Protein AF-A0A9W6ZW46-F1 (afdb_monomer)

Organism: NCBI:txid1606541

Mean predicted aligned error: 20.16 Å

InterPro domains:
  IPR011990 Tetratricopeptide-like helical domain superfamily [G3DSA:1.25.40.10] (400-609)
  IPR011990 Tetratricopeptide-like helical domain superfamily [SSF48452] (419-508)
  IPR029489 O-GlcNAc transferase, C-terminal [PF13844] (3-142)
  IPR029489 O-GlcNAc transferase, C-terminal [PF13844] (183-362)

Secondary structure (DSSP, 8-state):
-HHHHHHHHHHS-TTT---EEEE-S-----HHHHHHHHSSSEEEESS-SSTTPPP-HHHHHHHHHHT--SEEEES-TTSTT--THHHHHH--TTSEEEEESSSSS----TT--EEEEETTTS-SSSHHHH-SSEEEEESS-S------TTS----GGG-TT-HHHHHHHHHH-S---SS--S-EEEE-S-GGG--HHHHHHHHHHHHHSTT-EEEEEPPPTTTHHHHHHHHHHHHHHTT--GGGEEEEPP--HHHHHHHHTT-SEEE--SSS--SHHHHHHHHTT--EE--TT-SSSS--GGGTHHHHHHHHHT-TT---HHHHHHHHHHHHHSHHHHHHHHHHHHHHHHHHHHSGGG-HHHHHHHHHHHHHHHHT-SS--S-EE-----SS-HHHHHHHHHHHHHHHTT-HHHHHHHHHHHHHH-TT-HHHHHHHHHHHHHTT-HHHHHHHHHHHHHH-TT-HHHHHHHHHHHHHTT-HHHHHHHHHHHHHHS--HHHHHHHHHHTTT-HHHHHHHHHHHHSSTTHHHHHHHS-------HHHHHHHH---HHHHHHHHHHHHHHHTTTT-GGGGGGTGGGSTT---SSTTTHHHHHHHHHGGG-HHHHHHHHHHHHHHHHTS----S----TTGGGS-EEEEE---TT-TTS----TTGGGTT---HHHHHHHHHHHHHHHTT-EEEEEE---GGG-EEETTEEEEEEEEGGG--TTS--SEEEEEESSSGGGGGTTT-TT--S---SEEEEEE-S---TTS--HHHHHHSSEEEESSHHHHHTS-GGGGGGEEE----B-IIIIISTTSTT----EEEEEEE-S-GGGTHHHHHHHHHHHHHHHHHTT--S-EEEE-----HHHHHHIIIIISS-GGGHHHHHHHHHHHHHHSTTEEE--S--HHHHHHHHHHEEEEEE---S--S--HHHHHHHHHT-EEEE---SSSSHHHHHGGG--S-SSPP-SS-HHHHHHHHHHHHHHHHHHHHTT-HHHHHHHHHHHHHHHHHTBHHHHHHHHHHH-

Sequence (1027 aa):
MGHLTRGLITGHSKDSFIVGCVSYGEDDGSFHRKSFETYPDYFIDGLPSTPGASINPILTADLLSSRRPDVIIDLMSHTRGGILQIPNLAKSRDNVLINYLGYPGTSGGSYYDYVMVDKSVVSVEGFTEEFTEKALLLPNGYQSNEYNVDVGVCEGDRDLEGNCRKGRQALFGGEDDGRGQRVALCNFNTFDKMEEVSFGIWMNVLRRIEGSVLFLLRARDPLGTSIESNLHLLARSLGISPARIVFLPRAPHATHLTRLSGCSVMLDTLIYNAHTTMSDFIWAGVPSYSIKGYGRIQGSMASRVAGAFLDNVGDESQTSLKGLEDNVSLSLGTNLGRELGNNRRLKLAMNSMRKEHFDTSQIVRNIEEAYKIVDRFEEHSMHVVVRPGSKGDGLKDLTLGKLIAALETKEVEKAAIIAHRFVTAWPEDSDGWHLYALVEMERGGLERAEQMMTRAVTIDPSVGFYWENFGRVAKELGKAADAFSHLRIALNLSFNPSTAREMLAVVRGNPTDEVNAWSIICDADDIMKQLCEAESNFDFDLDAITEIGGISEEVAKPLSELLQFRAALERDESRVVRLMKLSCLVKLTGDCRLRLGAALDKAKRGDDAYVEFFAGVRDNYASSAPRSDFKIPAEARKRPIVAIYCNEYGQTWWPEWSYSSHERGGLGGSEEAVLFVSRELAKLGYTVIIYNEVMLSEEGVDPENQSVFWTHHKNYDIHDPPDVFVAWRYHLSLALAGVGAPDHPAARPRKTFLWLQDAVPTTSYSASMCNSIDGIFVLSEFHTRILPPRCISKGIVTPNGIDIEKYFAEGSMGDGKNLPHILAYGSAPNRGLERLLEMWPRIYQGLIDQQVYNPTLRVYYGFSKSFVEFGRAGHVVEASKFDGWMENMLHLLHTLPGVEYHGMVDHETLTRGYAEAGFILYPTSYPETGCVTLMKAMSAGALPITSRYQDSTLPELTKTFDLGPQTPLSLDDEVAWKDTYVNSVIDSVAKAFRGDPTIAAKKELMITTSRERFAWRGVARLWAEIF

Radius of gyration: 35.78 Å; Cα contacts (8 Å, |Δi|>4): 1772; chains: 1; bounding box: 93×98×83 Å

Structure (mmCIF, N/CA/C/O backbone):
data_AF-A0A9W6ZW46-F1
#
_entry.id   AF-A0A9W6ZW46-F1
#
loop_
_atom_site.group_PDB
_atom_site.id
_atom_site.type_symbol
_atom_site.label_atom_id
_atom_site.label_alt_id
_atom_site.label_comp_id
_atom_site.label_asym_id
_atom_site.label_entity_id
_atom_site.label_seq_id
_atom_site.pdbx_PDB_ins_code
_atom_site.Cartn_x
_atom_site.Cartn_y
_atom_site.Cartn_z
_atom_site.occupancy
_atom_site.B_iso_or_equiv
_atom_site.auth_seq_id
_atom_site.auth_comp_id
_atom_site.auth_asym_id
_atom_site.auth_atom_id
_atom_site.pdbx_PDB_model_num
ATOM 1 N N . MET A 1 1 ? 20.470 29.792 7.319 1.00 84.94 1 MET A N 1
ATOM 2 C CA . MET A 1 1 ? 21.798 29.486 6.755 1.00 84.94 1 MET A CA 1
ATOM 3 C C . MET A 1 1 ? 22.926 29.795 7.708 1.00 84.94 1 MET A C 1
ATOM 5 O O . MET A 1 1 ? 23.393 28.843 8.307 1.00 84.94 1 MET A O 1
ATOM 9 N N . GLY A 1 2 ? 23.299 31.059 7.950 1.00 86.31 2 GLY A N 1
ATOM 10 C CA . GLY A 1 2 ? 24.510 31.351 8.736 1.00 86.31 2 GLY A CA 1
ATOM 11 C C . GLY A 1 2 ? 24.601 30.693 10.119 1.00 86.31 2 GLY A C 1
ATOM 12 O O . GLY A 1 2 ? 25.689 30.325 10.535 1.00 86.31 2 GLY A O 1
ATOM 13 N N . HIS A 1 3 ? 23.470 30.465 10.790 1.00 84.75 3 HIS A N 1
ATOM 14 C CA . HIS A 1 3 ? 23.432 29.698 12.037 1.00 84.75 3 HIS A CA 1
ATOM 15 C C . HIS A 1 3 ? 23.874 28.225 11.881 1.00 84.75 3 HIS A C 1
ATOM 17 O O . HIS A 1 3 ? 24.681 27.759 12.673 1.00 84.75 3 HIS A O 1
ATOM 23 N N . LEU A 1 4 ? 23.393 27.511 10.857 1.00 88.44 4 LEU A N 1
ATOM 24 C CA . LEU A 1 4 ? 23.710 26.092 10.632 1.00 88.44 4 LEU A CA 1
ATOM 25 C C . LEU A 1 4 ? 25.135 25.878 10.102 1.00 88.44 4 LEU A C 1
ATOM 27 O O . LEU A 1 4 ? 25.750 24.844 10.353 1.00 88.44 4 LEU A O 1
ATOM 31 N N . THR A 1 5 ? 25.651 26.835 9.326 1.00 90.75 5 THR A N 1
ATOM 32 C CA . THR A 1 5 ? 26.902 26.675 8.567 1.00 90.75 5 THR A CA 1
ATOM 33 C C . THR A 1 5 ? 28.096 27.368 9.198 1.00 90.75 5 THR A C 1
ATOM 35 O O . THR A 1 5 ? 29.192 27.282 8.649 1.00 90.75 5 THR A O 1
ATOM 38 N N . ARG A 1 6 ? 27.932 28.058 10.336 1.00 89.88 6 ARG A N 1
ATOM 39 C CA . ARG A 1 6 ? 29.065 28.731 10.973 1.00 89.88 6 ARG A CA 1
ATOM 40 C C . ARG A 1 6 ? 30.145 27.748 11.383 1.00 89.88 6 ARG A C 1
ATOM 42 O O . ARG A 1 6 ? 31.268 27.884 10.908 1.00 89.88 6 ARG A O 1
ATOM 49 N N . GLY A 1 7 ? 29.777 26.739 12.162 1.00 87.94 7 GLY A N 1
ATOM 50 C CA . GLY A 1 7 ? 30.676 25.660 12.544 1.00 87.94 7 GLY A CA 1
ATOM 51 C C . GLY A 1 7 ? 31.348 24.980 11.349 1.00 87.94 7 GLY A C 1
ATOM 52 O O . GLY A 1 7 ? 32.542 24.704 11.413 1.00 87.94 7 GLY A O 1
ATOM 53 N N . LEU A 1 8 ? 30.618 24.808 10.239 1.00 89.44 8 LEU A N 1
ATOM 54 C CA . LEU A 1 8 ? 31.167 24.280 8.989 1.00 89.44 8 LEU A CA 1
ATOM 55 C C . LEU A 1 8 ? 32.287 25.170 8.432 1.00 89.44 8 LEU A C 1
ATOM 57 O O . LEU A 1 8 ? 33.416 24.722 8.267 1.00 89.44 8 LEU A O 1
ATOM 61 N N . ILE A 1 9 ? 31.992 26.453 8.211 1.00 90.50 9 ILE A N 1
ATOM 62 C CA . ILE A 1 9 ? 32.931 27.414 7.614 1.00 90.50 9 ILE A CA 1
ATOM 63 C C . ILE A 1 9 ? 34.153 27.636 8.512 1.00 90.50 9 ILE A C 1
ATOM 65 O O . ILE A 1 9 ? 35.269 27.757 8.017 1.00 90.50 9 ILE A O 1
ATOM 69 N N . THR A 1 10 ? 33.966 27.685 9.833 1.00 89.62 10 THR A N 1
ATOM 70 C CA . THR A 1 10 ? 35.072 27.912 10.775 1.00 89.62 10 THR A CA 1
ATOM 71 C C . THR A 1 10 ? 35.861 26.652 11.113 1.00 89.62 10 THR A C 1
ATOM 73 O O . THR A 1 10 ? 36.959 26.762 11.653 1.00 89.62 10 THR A O 1
ATOM 76 N N . GLY A 1 11 ? 35.286 25.472 10.872 1.00 88.81 11 GLY A N 1
ATOM 77 C CA . GLY A 1 11 ? 35.856 24.190 11.277 1.00 88.81 11 GLY A CA 1
ATOM 78 C C . GLY A 1 11 ? 36.809 23.579 10.258 1.00 88.81 11 GLY A C 1
ATOM 79 O O . GLY A 1 11 ? 37.549 22.668 10.625 1.00 88.81 11 GLY A O 1
ATOM 80 N N . HIS A 1 12 ? 36.789 24.056 9.009 1.00 90.81 12 HIS A N 1
ATOM 81 C CA . HIS A 1 12 ? 37.632 23.518 7.948 1.00 90.81 12 HIS A CA 1
ATOM 82 C C . HIS A 1 12 ? 39.131 23.619 8.277 1.00 90.81 12 HIS A C 1
ATOM 84 O O . HIS A 1 12 ? 39.615 24.631 8.793 1.00 90.81 12 HIS A O 1
ATOM 90 N N . SER A 1 13 ? 39.876 22.563 7.959 1.00 87.75 13 SER A N 1
ATOM 91 C CA . SER A 1 13 ? 41.320 22.478 8.136 1.00 87.75 13 SER A CA 1
ATOM 92 C C . SER A 1 13 ? 42.033 23.457 7.208 1.00 87.75 13 SER A C 1
ATOM 94 O O . SER A 1 13 ? 42.128 23.234 5.999 1.00 87.75 13 SER A O 1
ATOM 96 N N . LYS A 1 14 ? 42.611 24.512 7.792 1.00 86.00 14 LYS A N 1
ATOM 97 C CA . LYS A 1 14 ? 43.412 25.511 7.064 1.00 86.00 14 LYS A CA 1
ATOM 98 C C . LYS A 1 14 ? 44.679 24.938 6.425 1.00 86.00 14 LYS A C 1
ATOM 100 O O . LYS A 1 14 ? 45.232 25.548 5.519 1.00 86.00 14 LYS A O 1
ATOM 105 N N . ASP A 1 15 ? 45.131 23.770 6.881 1.00 86.06 15 ASP A N 1
ATOM 106 C CA . ASP A 1 15 ? 46.294 23.084 6.308 1.00 86.06 15 ASP A CA 1
ATOM 107 C C . ASP A 1 15 ? 45.945 22.323 5.018 1.00 86.06 15 ASP A C 1
ATOM 109 O O . ASP A 1 15 ? 46.840 21.889 4.295 1.00 86.06 15 ASP A O 1
ATOM 113 N N . SER A 1 16 ? 44.655 22.097 4.746 1.00 85.75 16 SER A N 1
ATOM 114 C CA . SER A 1 16 ? 44.187 21.253 3.638 1.00 85.75 16 SER A CA 1
ATOM 115 C C . SER A 1 16 ? 43.219 21.952 2.688 1.00 85.75 16 SER A C 1
ATOM 117 O O . SER A 1 16 ? 43.073 21.494 1.561 1.00 85.75 16 SER A O 1
ATOM 119 N N . PHE A 1 17 ? 42.570 23.036 3.116 1.00 91.38 17 PHE A N 1
ATOM 120 C CA . PHE A 1 17 ? 41.560 23.739 2.331 1.00 91.38 17 PHE A CA 1
ATOM 121 C C . PHE A 1 17 ? 41.795 25.246 2.346 1.00 91.38 17 PHE A C 1
ATOM 123 O O . PHE A 1 17 ? 42.096 25.823 3.389 1.00 91.38 17 PHE A O 1
ATOM 130 N N . ILE A 1 18 ? 41.577 25.875 1.190 1.00 93.69 18 ILE A N 1
ATOM 131 C CA . ILE A 1 18 ? 41.396 27.322 1.070 1.00 93.69 18 ILE A CA 1
ATOM 132 C C . ILE A 1 18 ? 39.892 27.573 1.012 1.00 93.69 18 ILE A C 1
ATOM 134 O O . ILE A 1 18 ? 39.223 27.172 0.060 1.00 93.69 18 ILE A O 1
ATOM 138 N N . VAL A 1 19 ? 39.345 28.228 2.029 1.00 94.06 19 VAL A N 1
ATOM 139 C CA . VAL A 1 19 ? 37.903 28.442 2.161 1.00 94.06 19 VAL A CA 1
ATOM 140 C C . VAL A 1 19 ? 37.550 29.849 1.701 1.00 94.06 19 VAL A C 1
ATOM 142 O O . VAL A 1 19 ? 38.072 30.833 2.217 1.00 94.06 19 VAL A O 1
ATOM 145 N N . GLY A 1 20 ? 36.629 29.951 0.746 1.00 94.19 20 GLY A N 1
ATOM 146 C CA . GLY A 1 20 ? 36.041 31.211 0.302 1.00 94.19 20 GLY A CA 1
ATOM 147 C C . GLY A 1 20 ? 34.593 31.352 0.757 1.00 94.19 20 GLY A C 1
ATOM 148 O O . GLY A 1 20 ? 33.865 30.366 0.843 1.00 94.19 20 GLY A O 1
ATOM 149 N N . CYS A 1 21 ? 34.142 32.578 1.015 1.00 94.38 21 CYS A N 1
ATOM 150 C CA . CYS A 1 21 ? 32.722 32.871 1.224 1.00 94.38 21 CYS A CA 1
ATOM 151 C C . CYS A 1 21 ? 32.243 33.959 0.266 1.00 94.38 21 CYS A C 1
ATOM 153 O O . CYS A 1 21 ? 32.857 35.020 0.161 1.00 94.38 21 CYS A O 1
ATOM 155 N N . VAL A 1 22 ? 31.117 33.708 -0.403 1.00 92.94 22 VAL A N 1
ATOM 156 C CA . VAL A 1 22 ? 30.431 34.690 -1.248 1.00 92.94 22 VAL A CA 1
ATOM 157 C C . VAL A 1 22 ? 29.109 35.045 -0.588 1.00 92.94 22 VAL A C 1
ATOM 159 O O . VAL A 1 22 ? 28.243 34.188 -0.423 1.00 92.94 22 VAL A O 1
ATOM 162 N N . SER A 1 23 ? 28.953 36.307 -0.200 1.00 90.25 23 SER A N 1
ATOM 163 C CA . SER A 1 23 ? 27.688 36.826 0.315 1.00 90.25 23 SER A CA 1
ATOM 164 C C . SER A 1 23 ? 26.981 37.619 -0.768 1.00 90.25 23 SER A C 1
ATOM 166 O O . SER A 1 23 ? 27.589 38.433 -1.448 1.00 90.25 23 SER A O 1
ATOM 168 N N . TYR A 1 24 ? 25.678 37.429 -0.901 1.00 86.38 24 TYR A N 1
ATOM 169 C CA . TYR A 1 24 ? 24.797 38.318 -1.662 1.00 86.38 24 TYR A CA 1
ATOM 170 C C . TYR A 1 24 ? 23.599 38.759 -0.804 1.00 86.38 24 TYR A C 1
ATOM 172 O O . TYR A 1 24 ? 22.533 39.091 -1.311 1.00 86.38 24 TYR A O 1
ATOM 180 N N . GLY A 1 25 ? 23.765 38.738 0.523 1.00 80.62 25 GLY A N 1
ATOM 181 C CA . GLY A 1 25 ? 22.832 39.319 1.488 1.00 80.62 25 GLY A CA 1
ATOM 182 C C . GLY A 1 25 ? 23.388 40.605 2.098 1.00 80.62 25 GLY A C 1
ATOM 183 O O . GLY A 1 25 ? 24.603 40.808 2.130 1.00 80.62 25 GLY A O 1
ATOM 184 N N . GLU A 1 26 ? 22.497 41.454 2.612 1.00 82.50 26 GLU A N 1
ATOM 185 C CA . GLU A 1 26 ? 22.873 42.670 3.344 1.00 82.50 26 GLU A CA 1
ATOM 186 C C . GLU A 1 26 ? 23.785 42.347 4.544 1.00 82.50 26 GLU A C 1
ATOM 188 O O . GLU A 1 26 ? 23.653 41.297 5.182 1.00 82.50 26 GLU A O 1
ATOM 193 N N . ASP A 1 27 ? 24.720 43.248 4.856 1.00 86.81 27 ASP A N 1
ATOM 194 C CA . ASP A 1 27 ? 25.459 43.200 6.118 1.00 86.81 27 ASP A CA 1
ATOM 195 C C . ASP A 1 27 ? 24.517 43.589 7.265 1.00 86.81 27 ASP A C 1
ATOM 197 O O . ASP A 1 27 ? 24.141 44.750 7.434 1.00 86.81 27 ASP A O 1
ATOM 201 N N . ASP A 1 28 ? 24.113 42.590 8.046 1.00 85.56 28 ASP A N 1
ATOM 202 C CA . ASP A 1 28 ? 23.239 42.752 9.205 1.00 85.56 28 ASP A CA 1
ATOM 203 C C . ASP A 1 28 ? 24.011 43.031 10.510 1.00 85.56 28 ASP A C 1
ATOM 205 O O . ASP A 1 28 ? 23.420 43.073 11.593 1.00 85.56 28 ASP A O 1
ATOM 209 N N . GLY A 1 29 ? 25.339 43.188 10.434 1.00 87.31 29 GLY A N 1
ATOM 210 C CA . GLY A 1 29 ? 26.235 43.402 11.568 1.00 87.31 29 GLY A CA 1
ATOM 211 C C . GLY A 1 29 ? 26.303 42.227 12.548 1.00 87.31 29 GLY A C 1
ATOM 212 O O . GLY A 1 29 ? 26.898 42.359 13.630 1.00 87.31 29 GLY A O 1
ATOM 213 N N . SER A 1 30 ? 25.686 41.090 12.209 1.00 86.69 30 SER A N 1
ATOM 214 C CA . SER A 1 30 ? 25.546 39.952 13.106 1.00 86.69 30 SER A CA 1
ATOM 215 C C . SER A 1 30 ? 26.877 39.253 13.363 1.00 86.69 30 SER A C 1
ATOM 217 O O . SER A 1 30 ? 27.849 39.351 12.612 1.00 86.69 30 SER A O 1
ATOM 219 N N . PHE A 1 31 ? 26.909 38.478 14.445 1.00 86.44 31 PHE A N 1
ATOM 220 C CA . PHE A 1 31 ? 28.052 37.629 14.766 1.00 86.44 31 PHE A CA 1
ATOM 221 C C . PHE A 1 31 ? 28.379 36.624 13.646 1.00 86.44 31 PHE A C 1
ATOM 223 O O . PHE A 1 31 ? 29.552 36.379 13.367 1.00 86.44 31 PHE A O 1
ATOM 230 N N . HIS A 1 32 ? 27.361 36.076 12.972 1.00 88.19 32 HIS A N 1
ATOM 231 C CA . HIS A 1 32 ? 27.556 35.147 11.855 1.00 88.19 32 HIS A CA 1
ATOM 232 C C . HIS A 1 32 ? 28.167 35.856 10.643 1.00 88.19 32 HIS A C 1
ATOM 234 O O . HIS A 1 32 ? 29.158 35.371 10.108 1.00 88.19 32 HIS A O 1
ATOM 240 N N . ARG A 1 33 ? 27.638 37.030 10.264 1.00 89.19 33 ARG A N 1
ATOM 241 C CA . ARG A 1 33 ? 28.167 37.836 9.153 1.00 89.19 33 ARG A CA 1
ATOM 242 C C . ARG A 1 33 ? 29.643 38.174 9.359 1.00 89.19 33 ARG A C 1
ATOM 244 O O . ARG A 1 33 ? 30.466 37.824 8.522 1.00 89.19 33 ARG A O 1
ATOM 251 N N . LYS A 1 34 ? 29.994 38.713 10.530 1.00 91.25 34 LYS A N 1
ATOM 252 C CA . LYS A 1 34 ? 31.392 39.007 10.895 1.00 91.25 34 LYS A CA 1
ATOM 253 C C . LYS A 1 34 ? 32.284 37.766 10.880 1.00 91.25 34 LYS A C 1
ATOM 255 O O . LYS A 1 34 ? 33.442 37.845 10.479 1.00 91.25 34 LYS A O 1
ATOM 260 N N . SER A 1 35 ? 31.755 36.613 11.302 1.00 90.19 35 SER A N 1
ATOM 261 C CA . SER A 1 35 ? 32.498 35.349 11.237 1.00 90.19 35 SER A CA 1
ATOM 262 C C . SER A 1 35 ? 32.822 34.976 9.784 1.00 90.19 35 SER A C 1
ATOM 264 O O . SER A 1 35 ? 33.954 34.604 9.491 1.00 90.19 35 SER A O 1
ATOM 266 N N . PHE A 1 36 ? 31.878 35.138 8.857 1.00 91.38 36 PHE A N 1
ATOM 267 C CA . PHE A 1 36 ? 32.085 34.822 7.437 1.00 91.38 36 PHE A CA 1
ATOM 268 C C . PHE A 1 36 ? 32.945 35.828 6.682 1.00 91.38 36 PHE A C 1
ATOM 270 O O . PHE A 1 36 ? 33.492 35.482 5.645 1.00 91.38 36 PHE A O 1
ATOM 277 N N . GLU A 1 37 ? 33.125 37.035 7.207 1.00 92.25 37 GLU A N 1
ATOM 278 C CA . GLU A 1 37 ? 34.100 37.992 6.674 1.00 92.25 37 GLU A CA 1
ATOM 279 C C . GLU A 1 37 ? 35.528 37.715 7.161 1.00 92.25 37 GLU A C 1
ATOM 281 O O . GLU A 1 37 ? 36.487 38.085 6.491 1.00 92.25 37 GLU A O 1
ATOM 286 N N . THR A 1 38 ? 35.674 37.089 8.336 1.00 91.19 38 THR A N 1
ATOM 287 C CA . THR A 1 38 ? 36.962 37.003 9.047 1.00 91.19 38 THR A CA 1
ATOM 288 C C . THR A 1 38 ? 37.628 35.631 8.959 1.00 91.19 38 THR A C 1
ATOM 290 O O . THR A 1 38 ? 38.847 35.545 8.853 1.00 91.19 38 THR A O 1
ATOM 293 N N . TYR A 1 39 ? 36.858 34.549 9.096 1.00 89.50 39 TYR A N 1
ATOM 294 C CA . TYR A 1 39 ? 37.404 33.192 9.169 1.00 89.50 39 TYR A CA 1
ATOM 295 C C . TYR A 1 39 ? 37.875 32.584 7.839 1.00 89.50 39 TYR A C 1
ATOM 297 O O . TYR A 1 39 ? 38.943 31.952 7.877 1.00 89.50 39 TYR A O 1
ATOM 305 N N . PRO A 1 40 ? 37.132 32.711 6.716 1.00 93.12 40 PRO A N 1
ATOM 306 C CA . PRO A 1 40 ? 37.587 32.175 5.437 1.00 93.12 40 PRO A CA 1
ATOM 307 C C . PRO A 1 40 ? 38.823 32.931 4.938 1.00 93.12 40 PRO A C 1
ATOM 309 O O . PRO A 1 40 ? 39.084 34.064 5.338 1.00 93.12 40 PRO A O 1
ATOM 312 N N . ASP A 1 41 ? 39.582 32.308 4.047 1.00 94.56 41 ASP A N 1
ATOM 313 C CA . ASP A 1 41 ? 40.803 32.879 3.472 1.00 94.56 41 ASP A CA 1
ATOM 314 C C . ASP A 1 41 ? 40.508 34.067 2.549 1.00 94.56 41 ASP A C 1
ATOM 316 O O . ASP A 1 41 ? 41.341 34.960 2.379 1.00 94.56 41 ASP A O 1
ATOM 320 N N . TYR A 1 42 ? 39.303 34.112 1.977 1.00 93.25 42 TYR A N 1
ATOM 321 C CA . TYR A 1 42 ? 38.789 35.291 1.295 1.00 93.25 42 TYR A CA 1
ATOM 322 C C . TYR A 1 42 ? 37.264 35.404 1.391 1.00 93.25 42 TYR A C 1
ATOM 324 O O . TYR A 1 42 ? 36.532 34.417 1.486 1.00 93.25 42 TYR A O 1
ATOM 332 N N . PHE A 1 43 ? 36.785 36.643 1.299 1.00 93.62 43 PHE A N 1
ATOM 333 C CA . PHE A 1 43 ? 35.369 36.987 1.291 1.00 93.62 43 PHE A CA 1
ATOM 334 C C . PHE A 1 43 ? 35.042 37.847 0.067 1.00 93.62 43 PHE A C 1
ATOM 336 O O . PHE A 1 43 ? 35.775 38.785 -0.257 1.00 93.62 43 PHE A O 1
ATOM 343 N N . ILE A 1 44 ? 33.949 37.522 -0.619 1.00 91.88 44 ILE A N 1
ATOM 344 C CA . ILE A 1 44 ? 33.404 38.297 -1.735 1.00 91.88 44 ILE A CA 1
ATOM 345 C C . ILE A 1 44 ? 32.041 38.827 -1.304 1.00 91.88 44 ILE A C 1
ATOM 347 O O . ILE A 1 44 ? 31.102 38.053 -1.108 1.00 91.88 44 ILE A O 1
ATOM 351 N N . ASP A 1 45 ? 31.929 40.148 -1.198 1.00 89.25 45 ASP A N 1
ATOM 352 C CA . ASP A 1 45 ? 30.635 40.802 -1.044 1.00 89.25 45 ASP A CA 1
ATOM 353 C C . ASP A 1 45 ? 30.043 41.100 -2.427 1.00 89.25 45 ASP A C 1
ATOM 355 O O . ASP A 1 45 ? 30.531 41.957 -3.166 1.00 89.25 45 ASP A O 1
ATOM 359 N N . GLY A 1 46 ? 29.016 40.344 -2.804 1.00 82.62 46 GLY A N 1
ATOM 360 C CA . GLY A 1 46 ? 28.275 40.510 -4.050 1.00 82.62 46 GLY A CA 1
ATOM 361 C C . GLY A 1 46 ? 27.330 41.712 -4.036 1.00 82.62 46 GLY A C 1
ATOM 362 O O . GLY A 1 46 ? 26.854 42.113 -5.100 1.00 82.62 46 GLY A O 1
ATOM 363 N N . LEU A 1 47 ? 27.068 42.302 -2.863 1.00 80.75 47 LEU A N 1
ATOM 364 C CA . LEU A 1 47 ? 26.292 43.527 -2.719 1.00 80.75 47 LEU A CA 1
ATOM 365 C C . LEU A 1 47 ? 27.248 44.709 -2.452 1.00 80.75 47 LEU A C 1
ATOM 367 O O . LEU A 1 47 ? 27.840 44.792 -1.378 1.00 80.75 47 LEU A O 1
ATOM 371 N N . PRO A 1 48 ? 27.425 45.652 -3.399 1.00 66.44 48 PRO A N 1
ATOM 372 C CA . PRO A 1 48 ? 28.313 46.794 -3.192 1.00 66.44 48 PRO A CA 1
ATOM 373 C C . PRO A 1 48 ? 27.863 47.642 -1.997 1.00 66.44 48 PRO A C 1
ATOM 375 O O . PRO A 1 48 ? 26.669 47.875 -1.826 1.00 66.44 48 PRO A O 1
ATOM 378 N N . SER A 1 49 ? 28.799 48.233 -1.248 1.00 65.94 49 SER A N 1
ATOM 379 C CA . SER A 1 49 ? 28.517 49.099 -0.081 1.00 65.94 49 SER A CA 1
ATOM 380 C C . SER A 1 49 ? 27.804 50.426 -0.417 1.00 65.94 49 SER A C 1
ATOM 382 O O . SER A 1 49 ? 27.741 51.335 0.410 1.00 65.94 49 SER A O 1
ATOM 384 N N . THR A 1 50 ? 27.306 50.582 -1.646 1.00 68.56 50 THR A N 1
ATOM 385 C CA . THR A 1 50 ? 26.642 51.798 -2.122 1.00 68.56 50 THR A CA 1
ATOM 386 C C . THR A 1 50 ? 25.138 51.709 -1.842 1.00 68.56 50 THR A C 1
ATOM 388 O O . THR A 1 50 ? 24.506 50.736 -2.254 1.00 68.56 50 THR A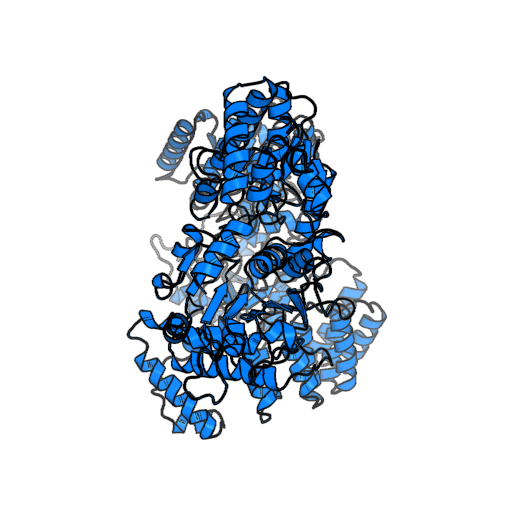 O 1
ATOM 391 N N . PRO A 1 51 ? 24.524 52.715 -1.193 1.00 60.34 51 PRO A N 1
ATOM 392 C CA . PRO A 1 51 ? 23.085 52.723 -0.940 1.00 60.34 51 PRO A CA 1
ATOM 393 C C . PRO A 1 51 ? 22.268 52.568 -2.232 1.00 60.34 51 PRO A C 1
ATOM 395 O O . PRO A 1 51 ? 22.452 53.332 -3.178 1.00 60.34 51 PRO A O 1
ATOM 398 N N . GLY A 1 52 ? 21.360 51.588 -2.267 1.00 64.19 52 GLY A N 1
ATOM 399 C CA . GLY A 1 52 ? 20.508 51.304 -3.430 1.00 64.19 52 GLY A CA 1
ATOM 400 C C . GLY A 1 52 ? 21.161 50.459 -4.530 1.00 64.19 52 GLY A C 1
ATOM 401 O O . GLY A 1 52 ? 20.542 50.260 -5.574 1.00 64.19 52 GLY A O 1
ATOM 402 N N . ALA A 1 53 ? 22.383 49.959 -4.322 1.00 67.94 53 ALA A N 1
ATOM 403 C CA . ALA A 1 53 ? 22.999 49.006 -5.235 1.00 67.94 53 ALA A CA 1
ATOM 404 C C . ALA A 1 53 ? 22.245 47.668 -5.238 1.00 67.94 53 ALA A C 1
ATOM 406 O O . ALA A 1 53 ? 21.776 47.195 -4.205 1.00 67.94 53 ALA A O 1
ATOM 407 N N . SER A 1 54 ? 22.158 47.046 -6.411 1.00 76.31 54 SER A N 1
ATOM 408 C CA . SER A 1 54 ? 21.702 45.669 -6.578 1.00 76.31 54 SER A CA 1
ATOM 409 C C . SER A 1 54 ? 22.899 44.760 -6.834 1.00 76.31 54 SER A C 1
ATOM 411 O O . SER A 1 54 ? 23.876 45.186 -7.454 1.00 76.31 54 SER A O 1
ATOM 413 N N . ILE A 1 55 ? 22.805 43.497 -6.418 1.00 84.19 55 ILE A N 1
ATOM 414 C CA . ILE A 1 55 ? 23.790 42.479 -6.800 1.00 84.19 55 ILE A CA 1
ATOM 415 C C . ILE A 1 55 ? 23.867 42.398 -8.326 1.00 84.19 55 ILE A C 1
ATOM 417 O O . ILE A 1 55 ? 22.839 42.408 -9.006 1.00 84.19 55 ILE A O 1
ATOM 421 N N . ASN A 1 56 ? 25.089 42.321 -8.855 1.00 88.62 56 ASN A N 1
ATOM 422 C CA . ASN A 1 56 ? 25.348 42.019 -10.258 1.00 88.62 56 ASN A CA 1
ATOM 423 C C . ASN A 1 56 ? 25.893 40.585 -10.349 1.00 88.62 56 ASN A C 1
ATOM 425 O O . ASN A 1 56 ? 27.084 40.382 -10.107 1.00 88.62 56 ASN A O 1
ATOM 429 N N . PRO A 1 57 ? 25.050 39.598 -10.704 1.00 89.38 57 PRO A N 1
ATOM 430 C CA . PRO A 1 57 ? 25.435 38.191 -10.687 1.00 89.38 57 PRO A CA 1
ATOM 431 C C . PRO A 1 57 ? 26.624 37.863 -11.591 1.00 89.38 57 PRO A C 1
ATOM 433 O O . PRO A 1 57 ? 27.414 36.997 -11.238 1.00 89.38 57 PRO A O 1
ATOM 436 N N . ILE A 1 58 ? 26.781 38.580 -12.710 1.00 90.56 58 ILE A N 1
ATOM 437 C CA . ILE A 1 58 ? 27.896 38.394 -13.648 1.00 90.56 58 ILE A CA 1
ATOM 438 C C . ILE A 1 58 ? 29.203 38.827 -12.989 1.00 90.56 58 ILE A C 1
ATOM 440 O O . ILE A 1 58 ? 30.140 38.045 -12.918 1.00 90.56 58 ILE A O 1
ATOM 444 N N . LEU A 1 59 ? 29.247 40.040 -12.425 1.00 90.00 59 LEU A N 1
ATOM 445 C CA . LEU A 1 59 ? 30.453 40.532 -11.750 1.00 90.00 59 LEU A CA 1
ATOM 446 C C . LEU A 1 59 ? 30.814 39.673 -10.534 1.00 90.00 59 LEU A C 1
ATOM 448 O O . LEU A 1 59 ? 31.988 39.410 -10.290 1.00 90.00 59 LEU A O 1
ATOM 452 N N . THR A 1 60 ? 29.819 39.235 -9.759 1.00 92.19 60 THR A N 1
ATOM 453 C CA . THR A 1 60 ? 30.062 38.357 -8.609 1.00 92.19 60 THR A CA 1
ATOM 454 C C . THR A 1 60 ? 30.568 36.981 -9.047 1.00 92.19 60 THR A C 1
ATOM 456 O O . THR A 1 60 ? 31.480 36.455 -8.411 1.00 92.19 60 THR A O 1
ATOM 459 N N . ALA A 1 61 ? 30.034 36.423 -10.138 1.00 93.56 61 ALA A N 1
ATOM 460 C CA . ALA A 1 61 ? 30.526 35.178 -10.719 1.00 93.56 61 ALA A CA 1
ATOM 461 C C . ALA A 1 61 ? 31.953 35.323 -11.262 1.00 93.56 61 ALA A C 1
ATOM 463 O O . ALA A 1 61 ? 32.796 34.503 -10.925 1.00 93.56 61 ALA A O 1
ATOM 464 N N . ASP A 1 62 ? 32.267 36.400 -11.988 1.00 92.56 62 ASP A N 1
ATOM 465 C CA . ASP A 1 62 ? 33.622 36.678 -12.485 1.00 92.56 62 ASP A CA 1
ATOM 466 C C . ASP A 1 62 ? 34.633 36.785 -11.333 1.00 92.56 62 ASP A C 1
ATOM 468 O O . ASP A 1 62 ? 35.734 36.230 -11.393 1.00 92.56 62 ASP A O 1
ATOM 472 N N . LEU A 1 63 ? 34.253 37.469 -10.246 1.00 92.56 63 LEU A N 1
ATOM 473 C CA . LEU A 1 63 ? 35.069 37.553 -9.036 1.00 92.56 63 LEU A CA 1
ATOM 474 C C . LEU A 1 63 ? 35.278 36.174 -8.409 1.00 92.56 63 LEU A C 1
ATOM 476 O O . LEU A 1 63 ? 36.407 35.874 -8.024 1.00 92.56 63 LEU A O 1
ATOM 480 N N . LEU A 1 64 ? 34.239 35.339 -8.333 1.00 93.94 64 LEU A N 1
ATOM 481 C CA . LEU A 1 64 ? 34.342 33.967 -7.834 1.00 93.94 64 LEU A CA 1
ATOM 482 C C . LEU A 1 64 ? 35.251 33.112 -8.733 1.00 93.94 64 LEU A C 1
ATOM 484 O O . LEU A 1 64 ? 36.217 32.536 -8.239 1.00 93.94 64 LEU A O 1
ATOM 488 N N . SER A 1 65 ? 35.035 33.100 -10.048 1.00 93.38 65 SER A N 1
ATOM 489 C CA . SER A 1 65 ? 35.860 32.369 -11.019 1.00 93.38 65 SER A CA 1
ATOM 490 C C . SER A 1 65 ? 37.317 32.821 -11.025 1.00 93.38 65 SER A C 1
ATOM 492 O O . SER A 1 65 ? 38.213 31.993 -11.183 1.00 93.38 65 SER A O 1
ATOM 494 N N . SER A 1 66 ? 37.596 34.109 -10.789 1.00 92.31 66 SER A N 1
ATOM 495 C CA . SER A 1 66 ? 38.973 34.614 -10.691 1.00 92.31 66 SER A CA 1
ATOM 496 C C . SER A 1 66 ? 39.774 33.993 -9.540 1.00 92.31 66 SER A C 1
ATOM 498 O O . SER A 1 66 ? 41.006 33.999 -9.576 1.00 92.31 66 SER A O 1
ATOM 500 N N . ARG A 1 67 ? 39.086 33.433 -8.533 1.00 93.44 67 ARG A N 1
ATOM 501 C CA . ARG A 1 67 ? 39.698 32.708 -7.412 1.00 93.44 67 ARG A CA 1
ATOM 502 C C . ARG A 1 67 ? 40.032 31.259 -7.740 1.00 93.44 67 ARG A C 1
ATOM 504 O O . ARG A 1 67 ? 40.756 30.659 -6.958 1.00 93.44 67 ARG A O 1
ATOM 511 N N . ARG A 1 68 ? 39.557 30.743 -8.883 1.00 91.81 68 ARG A N 1
ATOM 512 C CA . ARG A 1 68 ? 39.729 29.353 -9.334 1.00 91.81 68 ARG A CA 1
ATOM 513 C C . ARG A 1 68 ? 39.347 28.335 -8.247 1.00 91.81 68 ARG A C 1
ATOM 515 O O . ARG A 1 68 ? 40.202 27.562 -7.839 1.00 91.81 68 ARG A O 1
ATOM 522 N N . PRO A 1 69 ? 38.108 28.379 -7.721 1.00 93.12 69 PRO A N 1
ATOM 523 C CA . PRO A 1 69 ? 37.675 27.395 -6.736 1.00 93.12 69 PRO A CA 1
ATOM 524 C C . PRO A 1 69 ? 37.599 26.013 -7.385 1.00 93.12 69 PRO A C 1
ATOM 526 O O . PRO A 1 69 ? 36.997 25.906 -8.451 1.00 93.12 69 PRO A O 1
ATOM 529 N N . ASP A 1 70 ? 38.136 24.988 -6.724 1.00 92.75 70 ASP A N 1
ATOM 530 C CA . ASP A 1 70 ? 37.995 23.589 -7.150 1.00 92.75 70 ASP A CA 1
ATOM 531 C C . ASP A 1 70 ? 36.597 23.040 -6.806 1.00 92.75 70 ASP A C 1
ATOM 533 O O . ASP A 1 70 ? 35.997 22.286 -7.566 1.00 92.75 70 ASP A O 1
ATOM 537 N N . VAL A 1 71 ? 36.011 23.495 -5.690 1.00 93.69 71 VAL A N 1
ATOM 538 C CA . VAL A 1 71 ? 34.651 23.138 -5.258 1.00 93.69 71 VAL A CA 1
ATOM 539 C C . VAL A 1 71 ? 33.849 24.399 -4.913 1.00 93.69 71 VAL A C 1
ATOM 541 O O . VAL A 1 71 ? 34.273 25.234 -4.114 1.00 93.69 71 VAL A O 1
ATOM 544 N N . ILE A 1 72 ? 32.657 24.529 -5.496 1.00 95.75 72 ILE A N 1
ATOM 545 C CA . ILE A 1 72 ? 31.663 25.575 -5.241 1.00 95.75 72 ILE A CA 1
ATOM 546 C C . ILE A 1 72 ? 30.464 24.938 -4.536 1.00 95.75 72 ILE A C 1
ATOM 548 O O . ILE A 1 72 ? 29.857 24.002 -5.049 1.00 95.75 72 ILE A O 1
ATOM 552 N N . ILE A 1 73 ? 30.077 25.479 -3.380 1.00 95.31 73 ILE A N 1
ATOM 553 C CA . ILE A 1 73 ? 28.902 25.024 -2.627 1.00 95.31 73 ILE A CA 1
ATOM 554 C C . ILE A 1 73 ? 27.810 26.090 -2.689 1.00 95.31 73 ILE A C 1
ATOM 556 O O . ILE A 1 73 ? 27.975 27.187 -2.151 1.00 95.31 73 ILE A O 1
ATOM 560 N N . ASP A 1 74 ? 26.675 25.768 -3.303 1.00 95.19 74 ASP A N 1
ATOM 561 C CA . ASP A 1 74 ? 25.479 26.599 -3.222 1.00 95.19 74 ASP A CA 1
ATOM 562 C C . ASP A 1 74 ? 24.654 26.218 -1.990 1.00 95.19 74 ASP A C 1
ATOM 564 O O . ASP A 1 74 ? 24.039 25.154 -1.920 1.00 95.19 74 ASP A O 1
ATOM 568 N N . LEU A 1 75 ? 24.636 27.129 -1.019 1.00 93.81 75 LEU A N 1
ATOM 569 C CA . LEU A 1 75 ? 23.933 26.975 0.252 1.00 93.81 75 LEU A CA 1
ATOM 570 C C . LEU A 1 75 ? 22.477 27.460 0.227 1.00 93.81 75 LEU A C 1
ATOM 572 O O . LEU A 1 75 ? 21.828 27.456 1.275 1.00 93.81 75 LEU A O 1
ATOM 576 N N . MET A 1 76 ? 21.976 27.954 -0.907 1.00 90.81 76 MET A N 1
ATOM 577 C CA . MET A 1 76 ? 20.665 28.606 -0.988 1.00 90.81 76 MET A CA 1
ATOM 578 C C . MET A 1 76 ? 19.761 27.979 -2.041 1.00 90.81 76 MET A C 1
ATOM 580 O O . MET A 1 76 ? 18.593 27.727 -1.729 1.00 90.81 76 MET A O 1
ATOM 584 N N . SER A 1 77 ? 20.273 27.742 -3.255 1.00 92.88 77 SER A N 1
ATOM 585 C CA . SER A 1 77 ? 19.489 27.263 -4.399 1.00 92.88 77 SER A CA 1
ATOM 586 C C . SER A 1 77 ? 18.160 28.047 -4.532 1.00 92.88 77 SER A C 1
ATOM 588 O O . SER A 1 77 ? 18.175 29.280 -4.563 1.00 92.88 77 SER A O 1
ATOM 590 N N . HIS A 1 78 ? 17.002 27.379 -4.537 1.00 91.69 78 HIS A N 1
ATOM 591 C CA . HIS A 1 78 ? 15.665 27.994 -4.658 1.00 91.69 78 HIS A CA 1
ATOM 592 C C . HIS A 1 78 ? 15.129 28.669 -3.384 1.00 91.69 78 HIS A C 1
ATOM 594 O O . HIS A 1 78 ? 13.998 29.163 -3.357 1.00 91.69 78 HIS A O 1
ATOM 600 N N . THR A 1 79 ? 15.900 28.700 -2.298 1.00 88.12 79 THR A N 1
ATOM 601 C CA . THR A 1 79 ? 15.472 29.356 -1.055 1.00 88.12 79 THR A CA 1
ATOM 602 C C . THR A 1 79 ? 15.361 30.866 -1.256 1.00 88.12 79 THR A C 1
ATOM 604 O O . THR A 1 79 ? 16.117 31.471 -2.014 1.00 88.12 79 THR A O 1
ATOM 607 N N . ARG A 1 80 ? 14.433 31.517 -0.541 1.00 84.06 80 ARG A N 1
ATOM 608 C CA . ARG A 1 80 ? 14.224 32.971 -0.618 1.00 84.06 80 ARG A CA 1
ATOM 609 C C . ARG A 1 80 ? 15.548 33.745 -0.531 1.00 84.06 80 ARG A C 1
ATOM 611 O O . ARG A 1 80 ? 16.240 33.682 0.482 1.00 84.06 80 ARG A O 1
ATOM 618 N N . GLY A 1 81 ? 15.820 34.541 -1.565 1.00 81.75 81 GLY A N 1
ATOM 619 C CA . GLY A 1 81 ? 17.027 35.362 -1.681 1.00 81.75 81 GLY A CA 1
ATOM 620 C C . GLY A 1 81 ? 18.195 34.683 -2.400 1.00 81.75 81 GLY A C 1
ATOM 621 O O . GLY A 1 81 ? 19.190 35.357 -2.626 1.00 81.75 81 GLY A O 1
ATOM 622 N N . GLY A 1 82 ? 18.084 33.402 -2.770 1.00 87.06 82 GLY A N 1
ATOM 623 C CA . GLY A 1 82 ? 19.066 32.692 -3.589 1.00 87.06 82 GLY A CA 1
ATOM 624 C C . GLY A 1 82 ? 19.203 33.285 -4.993 1.00 87.06 82 GLY A C 1
ATOM 625 O O . GLY A 1 82 ? 18.227 33.749 -5.586 1.00 87.06 82 GLY A O 1
ATOM 626 N N . ILE A 1 83 ? 20.428 33.279 -5.521 1.00 90.62 83 ILE A N 1
ATOM 627 C CA . ILE A 1 83 ? 20.759 33.803 -6.853 1.00 90.62 83 ILE A CA 1
ATOM 628 C C . ILE A 1 83 ? 21.508 32.718 -7.631 1.00 90.62 83 ILE A C 1
ATOM 630 O O . ILE A 1 83 ? 22.736 32.713 -7.680 1.00 90.62 83 ILE A O 1
ATOM 634 N N . LEU A 1 84 ? 20.758 31.815 -8.272 1.00 90.88 84 LEU A N 1
ATOM 635 C CA . LEU A 1 84 ? 21.287 30.664 -9.029 1.00 90.88 84 LEU A CA 1
ATOM 636 C C . LEU A 1 84 ? 22.261 31.052 -10.156 1.00 90.88 84 LEU A C 1
ATOM 638 O O . LEU A 1 84 ? 23.097 30.251 -10.562 1.00 90.88 84 LEU A O 1
ATOM 642 N N . GLN A 1 85 ? 22.167 32.285 -10.663 1.00 92.19 85 GLN A N 1
ATOM 643 C CA . GLN A 1 85 ? 23.042 32.786 -11.725 1.00 92.19 85 GLN A CA 1
ATOM 644 C C . GLN A 1 85 ? 24.514 32.837 -11.302 1.00 92.19 85 GLN A C 1
ATOM 646 O O . GLN A 1 85 ? 25.372 32.580 -12.134 1.00 92.19 85 GLN A O 1
ATOM 651 N N . ILE A 1 86 ? 24.814 33.148 -10.035 1.00 92.62 86 ILE A N 1
ATOM 652 C CA . ILE A 1 86 ? 26.198 33.294 -9.559 1.00 92.62 86 ILE A CA 1
ATOM 653 C C . ILE A 1 86 ? 26.964 31.963 -9.639 1.00 92.62 86 ILE A C 1
ATOM 655 O O . ILE A 1 86 ? 27.972 31.921 -10.343 1.00 92.62 86 ILE A O 1
ATOM 659 N N . PRO A 1 87 ? 26.523 30.872 -8.976 1.00 92.56 87 PRO A N 1
ATOM 660 C CA . PRO A 1 87 ? 27.229 29.595 -9.059 1.00 92.56 87 PRO A CA 1
ATOM 661 C C . PRO A 1 87 ? 27.222 29.010 -10.477 1.00 92.56 87 PRO A C 1
ATOM 663 O O . PRO A 1 87 ? 28.222 28.436 -10.889 1.00 92.56 87 PRO A O 1
ATOM 666 N N . ASN A 1 88 ? 26.145 29.204 -11.248 1.00 91.88 88 ASN A N 1
ATOM 667 C CA . ASN A 1 88 ? 26.054 28.715 -12.626 1.00 91.88 88 ASN A CA 1
ATOM 668 C C . ASN A 1 88 ? 27.062 29.404 -13.563 1.00 91.88 88 ASN A C 1
ATOM 670 O O . ASN A 1 88 ? 27.784 28.742 -14.296 1.00 91.88 88 ASN A O 1
ATOM 674 N N . LEU A 1 89 ? 27.164 30.736 -13.514 1.00 93.38 89 LEU A N 1
ATOM 675 C CA . LEU A 1 89 ? 28.140 31.474 -14.323 1.00 93.38 89 LEU A CA 1
ATOM 676 C C . LEU A 1 89 ? 29.583 31.216 -13.871 1.00 93.38 89 LEU A C 1
ATOM 678 O O . LEU A 1 89 ? 30.499 31.325 -14.681 1.00 93.38 89 LEU A O 1
ATOM 682 N N . ALA A 1 90 ? 29.785 30.880 -12.593 1.00 92.38 90 ALA A N 1
ATOM 683 C CA . ALA A 1 90 ? 31.106 30.579 -12.055 1.00 92.38 90 ALA A CA 1
ATOM 684 C C . ALA A 1 90 ? 31.579 29.136 -12.318 1.00 92.38 90 ALA A C 1
ATOM 686 O O . ALA A 1 90 ? 32.779 28.854 -12.204 1.00 92.38 90 ALA A O 1
ATOM 687 N N . LYS A 1 91 ? 30.651 28.233 -12.656 1.00 91.81 91 LYS A N 1
ATOM 688 C CA . LYS A 1 91 ? 30.911 26.828 -12.976 1.00 91.81 91 LYS A CA 1
ATOM 689 C C . LYS A 1 91 ? 31.791 26.711 -14.221 1.00 91.81 91 LYS A C 1
ATOM 691 O O . LYS A 1 91 ? 31.519 27.313 -15.258 1.00 91.81 91 LYS A O 1
ATOM 696 N N . SER A 1 92 ? 32.825 25.881 -14.137 1.00 87.50 92 SER A N 1
ATOM 697 C CA . SER A 1 92 ? 33.664 25.484 -15.267 1.00 87.50 92 SER A CA 1
ATOM 698 C C . SER A 1 92 ? 33.790 23.955 -15.330 1.00 87.50 92 SER A C 1
ATOM 700 O O . SER A 1 92 ? 33.139 23.224 -14.579 1.00 87.50 92 SER A O 1
ATOM 702 N N . ARG A 1 93 ? 34.599 23.443 -16.264 1.00 80.88 93 ARG A N 1
ATOM 703 C CA . ARG A 1 93 ? 34.947 22.012 -16.299 1.00 80.88 93 ARG A CA 1
ATOM 704 C C . ARG A 1 93 ? 35.932 21.612 -15.203 1.00 80.88 93 ARG A C 1
ATOM 706 O O . ARG A 1 93 ? 35.963 20.446 -14.841 1.00 80.88 93 ARG A O 1
ATOM 713 N N . ASP A 1 94 ? 36.685 22.576 -14.688 1.00 83.62 94 ASP A N 1
ATOM 714 C CA . ASP A 1 94 ? 37.788 22.349 -13.754 1.00 83.62 94 ASP A CA 1
ATOM 715 C C . ASP A 1 94 ? 37.338 22.456 -12.289 1.00 83.62 94 ASP A C 1
ATOM 717 O O . ASP A 1 94 ? 38.174 22.464 -11.396 1.00 83.62 94 ASP A O 1
ATOM 721 N N . ASN A 1 95 ? 36.034 22.611 -12.032 1.00 90.38 95 ASN A N 1
ATOM 722 C CA . ASN A 1 95 ? 35.498 22.706 -10.680 1.00 90.38 95 ASN A CA 1
ATOM 723 C C . ASN A 1 95 ? 34.179 21.959 -10.502 1.00 90.38 95 ASN A C 1
ATOM 725 O O . ASN A 1 95 ? 33.476 21.673 -11.470 1.00 90.38 95 ASN A O 1
ATOM 729 N N . VAL A 1 96 ? 33.840 21.662 -9.252 1.00 92.12 96 VAL A N 1
ATOM 730 C CA . VAL A 1 96 ? 32.634 20.933 -8.853 1.00 92.12 96 VAL A CA 1
ATOM 731 C C . VAL A 1 96 ? 31.625 21.894 -8.242 1.00 92.12 96 VAL A C 1
ATOM 733 O O . VAL A 1 96 ? 31.950 22.596 -7.293 1.00 92.12 96 VAL A O 1
ATOM 736 N N . LEU A 1 97 ? 30.386 21.911 -8.727 1.00 94.19 97 LEU A N 1
ATOM 737 C CA . LEU A 1 97 ? 29.286 22.665 -8.128 1.00 94.19 97 LEU A CA 1
ATOM 738 C C . LEU A 1 97 ? 28.336 21.732 -7.371 1.00 94.19 97 LEU A C 1
ATOM 740 O O . LEU A 1 97 ? 27.768 20.803 -7.945 1.00 94.19 97 LEU A O 1
ATOM 744 N N . ILE A 1 98 ? 28.136 22.009 -6.082 1.00 95.50 98 ILE A N 1
ATOM 745 C CA . ILE A 1 98 ? 27.344 21.185 -5.167 1.00 95.50 98 ILE A CA 1
ATOM 746 C C . ILE A 1 98 ? 26.169 21.988 -4.601 1.00 95.50 98 ILE A C 1
ATOM 748 O O . ILE A 1 98 ? 26.366 23.045 -4.004 1.00 95.50 98 ILE A O 1
ATOM 752 N N . ASN A 1 99 ? 24.950 21.468 -4.737 1.00 95.81 99 ASN A N 1
ATOM 753 C CA . ASN A 1 99 ? 23.769 21.951 -4.018 1.00 95.81 99 ASN A CA 1
ATOM 754 C C . ASN A 1 99 ? 23.779 21.379 -2.591 1.00 95.81 99 ASN A C 1
ATOM 756 O O . ASN A 1 99 ? 23.871 20.162 -2.405 1.00 95.81 99 ASN A O 1
ATOM 760 N N . TYR A 1 100 ? 23.701 22.231 -1.569 1.00 95.56 100 TYR A N 1
ATOM 761 C CA . TYR A 1 100 ? 23.749 21.771 -0.186 1.00 95.56 100 TYR A CA 1
ATOM 762 C C . TYR A 1 100 ? 22.857 22.583 0.757 1.00 95.56 100 TYR A C 1
ATOM 764 O O . TYR A 1 100 ? 22.870 23.813 0.786 1.00 95.56 100 TYR A O 1
ATOM 772 N N . LEU A 1 101 ? 22.162 21.857 1.635 1.00 92.44 101 LEU A N 1
ATOM 773 C CA . LEU A 1 101 ? 21.547 22.320 2.882 1.00 92.44 101 LEU A CA 1
ATOM 774 C C . LEU A 1 101 ? 20.321 23.244 2.774 1.00 92.44 101 LEU A C 1
ATOM 776 O O . LEU A 1 101 ? 19.294 22.935 3.379 1.00 92.44 101 LEU A O 1
ATOM 780 N N . GLY A 1 102 ? 20.428 24.392 2.102 1.00 89.38 102 GLY A N 1
ATOM 781 C CA . GLY A 1 102 ? 19.428 25.462 2.192 1.00 89.38 102 GLY A CA 1
ATOM 782 C C . GLY A 1 102 ? 18.082 25.102 1.581 1.00 89.38 102 GLY A C 1
ATOM 783 O O . GLY A 1 102 ? 17.047 25.272 2.230 1.00 89.38 102 GLY A O 1
ATOM 784 N N . TYR A 1 103 ? 18.106 24.574 0.358 1.00 92.19 103 TYR A N 1
ATOM 785 C CA . TYR A 1 103 ? 16.920 24.076 -0.321 1.00 92.19 103 TYR A CA 1
ATOM 786 C C . TYR A 1 103 ? 16.822 22.551 -0.150 1.00 92.19 103 TYR A C 1
ATOM 788 O O . TYR A 1 103 ? 17.715 21.837 -0.603 1.00 92.19 103 TYR A O 1
ATOM 796 N N . PRO A 1 104 ? 15.774 22.022 0.508 1.00 91.00 104 PRO A N 1
ATOM 797 C CA . PRO A 1 104 ? 15.618 20.589 0.750 1.00 91.00 104 PRO A CA 1
ATOM 798 C C . PRO A 1 104 ? 15.000 19.887 -0.469 1.00 91.00 104 PRO A C 1
ATOM 800 O O . PRO A 1 104 ? 13.878 19.380 -0.409 1.00 91.00 104 PRO A O 1
ATOM 803 N N . GLY A 1 105 ? 15.725 19.911 -1.586 1.00 90.81 105 GLY A N 1
ATOM 804 C CA . GLY A 1 105 ? 15.325 19.312 -2.853 1.00 90.81 105 GLY A CA 1
ATOM 805 C C . GLY A 1 105 ? 16.338 19.578 -3.964 1.00 90.81 105 GLY A C 1
ATOM 806 O O . GLY A 1 105 ? 17.394 20.176 -3.740 1.00 90.81 105 GLY A O 1
ATOM 807 N N . THR A 1 106 ? 16.004 19.134 -5.171 1.00 91.19 106 THR A N 1
ATOM 808 C CA . THR A 1 106 ? 16.844 19.331 -6.354 1.00 91.19 106 THR A CA 1
ATOM 809 C C . THR A 1 106 ? 16.913 20.793 -6.782 1.00 91.19 106 THR A C 1
ATOM 811 O O . THR A 1 106 ? 15.931 21.533 -6.732 1.00 91.19 106 THR A O 1
ATOM 814 N N . SER A 1 107 ? 18.077 21.226 -7.252 1.00 91.81 107 SER A N 1
ATOM 815 C CA . SER A 1 107 ? 18.204 22.483 -7.987 1.00 91.81 107 SER A CA 1
ATOM 816 C C . SER A 1 107 ? 17.476 22.430 -9.334 1.00 91.81 107 SER A C 1
ATOM 818 O O . SER A 1 107 ? 17.095 23.481 -9.849 1.00 91.81 107 SER A O 1
ATOM 820 N N . GLY A 1 108 ? 17.275 21.239 -9.910 1.00 89.50 108 GLY A N 1
ATOM 821 C CA . GLY A 1 108 ? 16.729 21.053 -11.254 1.00 89.50 108 GLY A CA 1
ATOM 822 C C . GLY A 1 108 ? 17.661 21.530 -12.376 1.00 89.50 108 GLY A C 1
ATOM 823 O O . GLY A 1 108 ? 17.235 21.616 -13.526 1.00 89.50 108 GLY A O 1
ATOM 824 N N . GLY A 1 109 ? 18.907 21.900 -12.058 1.00 83.75 109 GLY A N 1
ATOM 825 C CA . GLY A 1 109 ? 19.872 22.437 -13.013 1.00 83.75 109 GLY A CA 1
ATOM 826 C C . GLY A 1 109 ? 20.916 21.399 -13.410 1.00 83.75 109 GLY A C 1
ATOM 827 O O . GLY A 1 109 ? 21.635 20.893 -12.554 1.00 83.75 109 GLY A O 1
ATOM 828 N N . SER A 1 110 ? 21.085 21.156 -14.714 1.00 79.81 110 SER A N 1
ATOM 829 C CA . SER A 1 110 ? 22.105 20.236 -15.257 1.00 79.81 110 SER A CA 1
ATOM 830 C C . SER A 1 110 ? 23.557 20.669 -15.001 1.00 79.81 110 SER A C 1
ATOM 832 O O . SER A 1 110 ? 24.487 19.914 -15.268 1.00 79.81 110 SER A O 1
ATOM 834 N N . TYR A 1 111 ? 23.755 21.896 -14.517 1.00 84.50 111 TYR A N 1
ATOM 835 C CA . TYR A 1 111 ? 25.056 22.492 -14.224 1.00 84.50 111 TYR A CA 1
ATOM 836 C C . TYR A 1 111 ? 25.543 22.235 -12.788 1.00 84.50 111 TYR A C 1
ATOM 838 O O . TYR A 1 111 ? 26.699 22.534 -12.490 1.00 84.50 111 TYR A O 1
ATOM 846 N N . TYR A 1 112 ? 24.700 21.691 -11.903 1.00 92.25 112 TYR A N 1
ATOM 847 C CA . TYR A 1 112 ? 25.147 21.169 -10.611 1.00 92.25 112 TYR A CA 1
ATOM 848 C C . TYR A 1 112 ? 25.680 19.747 -10.789 1.00 92.25 112 TYR A C 1
ATOM 850 O O . TYR A 1 112 ? 24.996 18.885 -11.339 1.00 92.25 112 TYR A O 1
ATOM 858 N N . ASP A 1 113 ? 26.886 19.482 -10.292 1.00 89.31 113 ASP A N 1
ATOM 859 C CA . ASP A 1 113 ? 27.486 18.151 -10.364 1.00 89.31 113 ASP A CA 1
ATOM 860 C C . ASP A 1 113 ? 26.902 17.227 -9.289 1.00 89.31 113 ASP A C 1
ATOM 862 O O . ASP A 1 113 ? 26.565 16.075 -9.582 1.00 89.31 113 ASP A O 1
ATOM 866 N N . TYR A 1 114 ? 26.749 17.742 -8.061 1.00 91.62 114 TYR A N 1
ATOM 867 C CA . TYR A 1 114 ? 26.279 16.975 -6.908 1.00 91.62 114 TYR A CA 1
ATOM 868 C C . TYR A 1 114 ? 25.226 17.709 -6.076 1.00 91.62 114 TYR A C 1
ATOM 870 O O . TYR A 1 114 ? 25.162 18.935 -6.035 1.00 91.62 114 TYR A O 1
ATOM 878 N N . VAL A 1 115 ? 24.432 16.937 -5.342 1.00 93.50 115 VAL A N 1
ATOM 879 C CA . VAL A 1 115 ? 23.680 17.402 -4.179 1.00 93.50 115 VAL A CA 1
ATOM 880 C C . VAL A 1 115 ? 24.156 16.614 -2.966 1.00 93.50 115 VAL A C 1
ATOM 882 O O . VAL A 1 115 ? 24.249 15.384 -2.986 1.00 93.50 115 VAL A O 1
ATOM 885 N N . MET A 1 116 ? 24.511 17.336 -1.910 1.00 93.38 116 MET A N 1
ATOM 886 C CA . MET A 1 116 ? 25.034 16.739 -0.688 1.00 93.38 116 MET A CA 1
ATOM 887 C C . MET A 1 116 ? 23.884 16.465 0.284 1.00 93.38 116 MET A C 1
ATOM 889 O O . MET A 1 116 ? 23.257 17.387 0.808 1.00 93.38 116 MET A O 1
ATOM 893 N N . VAL A 1 117 ? 23.589 15.184 0.496 1.00 91.62 117 VAL A N 1
ATOM 894 C CA . VAL A 1 117 ? 22.447 14.696 1.292 1.00 91.62 117 VAL A CA 1
ATOM 895 C C . VAL A 1 117 ? 22.850 13.465 2.103 1.00 91.62 117 VAL A C 1
ATOM 897 O O . VAL A 1 117 ? 24.008 13.073 2.096 1.00 91.62 117 VAL A O 1
ATOM 900 N N . ASP A 1 118 ? 21.915 12.830 2.806 1.00 86.88 118 ASP A N 1
ATOM 901 C CA . ASP A 1 118 ? 22.149 11.565 3.499 1.00 86.88 118 ASP A CA 1
ATOM 902 C C . ASP A 1 118 ? 20.980 10.593 3.279 1.00 86.88 118 ASP A C 1
ATOM 904 O O . ASP A 1 118 ? 19.861 10.998 2.954 1.00 86.88 118 ASP A O 1
ATOM 908 N N . LYS A 1 119 ? 21.222 9.297 3.497 1.00 84.12 119 LYS A N 1
ATOM 909 C CA . LYS A 1 119 ? 20.248 8.223 3.225 1.00 84.12 119 LYS A CA 1
ATOM 910 C C . LYS A 1 119 ? 18.937 8.312 4.014 1.00 84.12 119 LYS A C 1
ATOM 912 O O . LYS A 1 119 ? 17.993 7.591 3.714 1.00 84.12 119 LYS A O 1
ATOM 917 N N . SER A 1 120 ? 18.883 9.111 5.077 1.00 82.31 120 SER A N 1
ATOM 918 C CA . SER A 1 120 ? 17.687 9.246 5.905 1.00 82.31 120 SER A CA 1
ATOM 919 C C . SER A 1 120 ? 16.710 10.291 5.362 1.00 82.31 120 SER A C 1
ATOM 921 O O . SER A 1 120 ? 15.515 10.176 5.648 1.00 82.31 120 SER A O 1
ATOM 923 N N . VAL A 1 121 ? 17.178 11.248 4.550 1.00 87.00 121 VAL A N 1
ATOM 924 C CA . VAL A 1 121 ? 16.359 12.344 3.995 1.00 87.00 121 VAL A CA 1
ATOM 925 C C . VAL A 1 121 ? 15.998 12.178 2.522 1.00 87.00 121 VAL A C 1
ATOM 927 O O . VAL A 1 121 ? 15.072 12.838 2.062 1.00 87.00 121 VAL A O 1
ATOM 930 N N . VAL A 1 122 ? 16.658 11.271 1.802 1.00 84.25 122 VAL A N 1
ATOM 931 C CA . VAL A 1 122 ? 16.325 10.920 0.412 1.00 84.25 122 VAL A CA 1
ATOM 932 C C . VAL A 1 122 ? 16.047 9.426 0.274 1.00 84.25 122 VAL A C 1
ATOM 934 O O . VAL A 1 122 ? 16.554 8.619 1.052 1.00 84.25 122 VAL A O 1
ATOM 937 N N . SER A 1 123 ? 15.214 9.047 -0.696 1.00 73.00 123 SER A N 1
ATOM 938 C CA . SER A 1 123 ? 15.072 7.645 -1.099 1.00 73.00 123 SER A CA 1
ATOM 939 C C . SER A 1 123 ? 16.265 7.266 -1.971 1.00 73.00 123 SER A C 1
ATOM 941 O O . SER A 1 123 ? 16.464 7.894 -3.003 1.00 73.00 123 SER A O 1
ATOM 943 N N . VAL A 1 124 ? 17.068 6.272 -1.579 1.00 63.34 124 VAL A N 1
ATOM 944 C CA . VAL A 1 124 ? 18.195 5.807 -2.416 1.00 63.34 124 VAL A CA 1
ATOM 945 C C . VAL A 1 124 ? 17.677 5.133 -3.692 1.00 63.34 124 VAL A C 1
ATOM 947 O O . VAL A 1 124 ? 18.275 5.293 -4.748 1.00 63.34 124 VAL A O 1
ATOM 950 N N . GLU A 1 125 ? 16.528 4.458 -3.605 1.00 57.19 125 GLU A N 1
ATOM 951 C CA . GLU A 1 125 ? 15.888 3.753 -4.723 1.00 57.19 125 GLU A CA 1
ATOM 952 C C . GLU A 1 125 ? 15.276 4.710 -5.764 1.00 57.19 125 GLU A C 1
ATOM 954 O O . GLU A 1 125 ? 15.283 4.391 -6.945 1.00 57.19 125 GLU A O 1
ATOM 959 N N . GLY A 1 126 ? 14.793 5.890 -5.344 1.00 63.97 126 GLY A N 1
ATOM 960 C CA . GLY A 1 126 ? 14.159 6.899 -6.216 1.00 63.97 126 GLY A CA 1
ATOM 961 C C . GLY A 1 126 ? 15.000 8.159 -6.446 1.00 63.97 126 GLY A C 1
ATOM 962 O O . GLY A 1 126 ? 14.509 9.155 -6.973 1.00 63.97 126 GLY A O 1
ATOM 963 N N . PHE A 1 127 ? 16.268 8.160 -6.020 1.00 72.81 127 PHE A N 1
ATOM 964 C CA . PHE A 1 127 ? 17.089 9.371 -5.983 1.00 72.81 127 PHE A CA 1
ATOM 965 C C . PHE A 1 127 ? 17.227 10.042 -7.358 1.00 72.81 127 PHE A C 1
ATOM 967 O O . PHE A 1 127 ? 17.110 11.259 -7.469 1.00 72.81 127 PHE A O 1
ATOM 974 N N . THR A 1 128 ? 17.448 9.249 -8.409 1.00 68.88 128 THR A N 1
ATOM 975 C CA . THR A 1 128 ? 17.640 9.733 -9.786 1.00 68.88 128 THR A CA 1
ATOM 976 C C . THR A 1 128 ? 16.356 10.235 -10.450 1.00 68.88 128 THR A C 1
ATOM 978 O O . THR A 1 128 ? 16.434 10.917 -11.469 1.00 68.88 128 THR A O 1
ATOM 981 N N . GLU A 1 129 ? 15.188 9.904 -9.890 1.00 73.88 129 GLU A N 1
ATOM 982 C CA . GLU A 1 129 ? 13.876 10.404 -10.331 1.00 73.88 129 GLU A CA 1
ATOM 983 C C . GLU A 1 129 ? 13.553 11.758 -9.669 1.00 73.88 129 GLU A C 1
ATOM 985 O O . GLU A 1 129 ? 12.863 12.605 -10.237 1.00 73.88 129 GLU A O 1
ATOM 990 N N . GLU A 1 130 ? 14.081 11.984 -8.461 1.00 76.25 130 GLU A N 1
ATOM 991 C CA . GLU A 1 130 ? 13.817 13.176 -7.647 1.00 76.25 130 GLU A CA 1
ATOM 992 C C . GLU A 1 130 ? 14.888 14.275 -7.786 1.00 76.25 130 GLU A C 1
ATOM 994 O O . GLU A 1 130 ? 14.602 15.444 -7.502 1.00 76.25 130 GLU A O 1
ATOM 999 N N . PHE A 1 131 ? 16.111 13.924 -8.203 1.00 84.69 131 PHE A N 1
ATOM 1000 C CA . PHE A 1 131 ? 17.255 14.838 -8.276 1.00 84.69 131 PHE A CA 1
ATOM 1001 C C . PHE A 1 131 ? 17.960 14.813 -9.631 1.00 84.69 131 PHE A C 1
ATOM 1003 O O . PHE A 1 131 ? 18.324 13.759 -10.145 1.00 84.69 131 PHE A O 1
ATOM 1010 N N . THR A 1 132 ? 18.220 16.004 -10.182 1.00 87.38 132 THR A N 1
ATOM 1011 C CA . THR A 1 132 ? 19.072 16.165 -11.371 1.00 87.38 132 THR A CA 1
ATOM 1012 C C . THR A 1 132 ? 20.558 16.024 -11.048 1.00 87.38 132 THR A C 1
ATOM 1014 O O . THR A 1 132 ? 21.355 15.679 -11.916 1.00 87.38 132 THR A O 1
ATOM 1017 N N . GLU A 1 133 ? 20.951 16.331 -9.813 1.00 88.50 133 GLU A N 1
ATOM 1018 C CA . GLU A 1 133 ? 22.333 16.240 -9.353 1.00 88.50 133 GLU A CA 1
ATOM 1019 C C . GLU A 1 133 ? 22.711 14.819 -8.925 1.00 88.50 133 GLU A C 1
ATOM 1021 O O . GLU A 1 133 ? 21.859 14.028 -8.525 1.00 88.50 133 GLU A O 1
ATOM 1026 N N . LYS A 1 134 ? 24.009 14.497 -8.889 1.00 86.31 134 LYS A N 1
ATOM 1027 C CA . LYS A 1 134 ? 24.464 13.227 -8.307 1.00 86.31 134 LYS A CA 1
ATOM 1028 C C . LYS A 1 134 ? 24.454 13.292 -6.781 1.00 86.31 134 LYS A C 1
ATOM 1030 O O . LYS A 1 134 ? 24.878 14.275 -6.182 1.00 86.31 134 LYS A O 1
ATOM 1035 N N . ALA A 1 135 ? 24.024 12.220 -6.127 1.00 84.19 135 ALA A N 1
ATOM 1036 C CA . ALA A 1 135 ? 24.130 12.103 -4.676 1.00 84.19 135 ALA A CA 1
ATOM 1037 C C . ALA A 1 135 ? 25.594 12.120 -4.211 1.00 84.19 135 ALA A C 1
ATOM 1039 O O . ALA A 1 135 ? 26.396 11.278 -4.625 1.00 84.19 135 ALA A O 1
ATOM 1040 N N . LEU A 1 136 ? 25.896 13.028 -3.289 1.00 86.12 136 LEU A N 1
ATOM 1041 C CA . LEU A 1 136 ? 27.052 12.965 -2.408 1.00 86.12 136 LEU A CA 1
ATOM 1042 C C . LEU A 1 136 ? 26.533 12.627 -1.006 1.00 86.12 136 LEU A C 1
ATOM 1044 O O . LEU A 1 136 ? 26.064 13.501 -0.275 1.00 86.12 136 LEU A O 1
ATOM 1048 N N . LEU A 1 137 ? 26.522 11.331 -0.687 1.00 83.44 137 LEU A N 1
ATOM 1049 C CA . LEU A 1 137 ? 25.877 10.790 0.507 1.00 83.44 137 LEU A CA 1
ATOM 1050 C C . LEU A 1 137 ? 26.790 10.919 1.722 1.00 83.44 137 LEU A C 1
ATOM 1052 O O . LEU A 1 137 ? 27.805 10.232 1.827 1.00 83.44 137 LEU A O 1
ATOM 1056 N N . LEU A 1 138 ? 26.388 11.769 2.660 1.00 85.06 138 LEU A N 1
ATOM 1057 C CA . LEU A 1 138 ? 26.999 11.907 3.969 1.00 85.06 138 LEU A CA 1
ATOM 1058 C C . LEU A 1 138 ? 26.543 10.775 4.901 1.00 85.06 138 LEU A C 1
ATOM 1060 O O . LEU A 1 138 ? 25.400 10.315 4.831 1.00 85.06 138 LEU A O 1
ATOM 1064 N N . PRO A 1 139 ? 27.407 10.336 5.826 1.00 73.06 139 PRO A N 1
ATOM 1065 C CA . PRO A 1 139 ? 27.143 9.127 6.595 1.00 73.06 139 PRO A CA 1
ATOM 1066 C C . PRO A 1 139 ? 26.227 9.329 7.804 1.00 73.06 139 PRO A C 1
ATOM 1068 O O . PRO A 1 139 ? 25.516 8.409 8.203 1.00 73.06 139 PRO A O 1
ATOM 1071 N N . ASN A 1 140 ? 26.245 10.532 8.384 1.00 72.25 140 ASN A N 1
ATOM 1072 C CA . ASN A 1 140 ? 25.680 10.827 9.701 1.00 72.25 140 ASN A CA 1
ATOM 1073 C C . ASN A 1 140 ? 24.781 12.062 9.666 1.00 72.25 140 ASN A C 1
ATOM 1075 O O . ASN A 1 140 ? 24.853 12.895 10.568 1.00 72.25 140 ASN A O 1
ATOM 1079 N N . GLY A 1 141 ? 23.959 12.178 8.624 1.00 80.44 141 GLY A N 1
ATOM 1080 C CA . GLY A 1 141 ? 23.076 13.322 8.428 1.00 80.44 141 GLY A CA 1
ATOM 1081 C C . GLY A 1 141 ? 23.641 14.370 7.484 1.00 80.44 141 GLY A C 1
ATOM 1082 O O . GLY A 1 141 ? 24.845 14.623 7.457 1.00 80.44 141 GLY A O 1
ATOM 1083 N N . TYR A 1 142 ? 22.746 15.000 6.731 1.00 88.31 142 TYR A N 1
ATOM 1084 C CA . TYR A 1 142 ? 23.085 16.067 5.800 1.00 88.31 142 TYR A CA 1
ATOM 1085 C C . TYR A 1 142 ? 23.075 17.452 6.443 1.00 88.31 142 TYR A C 1
ATOM 1087 O O . TYR A 1 142 ? 23.676 18.382 5.925 1.00 88.31 142 TYR A O 1
ATOM 1095 N N . GLN A 1 143 ? 22.350 17.644 7.545 1.00 91.31 143 GLN A N 1
ATOM 1096 C CA . GLN A 1 143 ? 22.216 18.970 8.131 1.00 91.31 143 GLN A CA 1
ATOM 1097 C C . GLN A 1 143 ? 23.413 19.271 9.030 1.00 91.31 143 GLN A C 1
ATOM 1099 O O . GLN A 1 143 ? 23.562 18.683 10.099 1.00 91.31 143 GLN A O 1
ATOM 1104 N N . SER A 1 144 ? 24.229 20.244 8.620 1.00 88.88 144 SER A N 1
ATOM 1105 C CA . SER A 1 144 ? 25.213 20.855 9.513 1.00 88.88 144 SER A CA 1
ATOM 1106 C C . SER A 1 144 ? 24.509 21.536 10.680 1.00 88.88 144 SER A C 1
ATOM 1108 O O . SER A 1 144 ? 23.593 22.328 10.473 1.00 88.88 144 SER A O 1
ATOM 1110 N N . ASN A 1 145 ? 24.978 21.257 11.892 1.00 84.75 145 ASN A N 1
ATOM 1111 C CA . ASN A 1 145 ? 24.481 21.841 13.128 1.00 84.75 145 ASN A CA 1
ATOM 1112 C C . ASN A 1 145 ? 25.648 22.415 13.931 1.00 84.75 145 ASN A C 1
ATOM 1114 O O . ASN A 1 145 ? 26.710 21.795 14.015 1.00 84.75 145 ASN A O 1
ATOM 1118 N N . GLU A 1 146 ? 25.438 23.568 14.562 1.00 81.88 146 GLU A N 1
ATOM 1119 C CA . GLU A 1 146 ? 26.357 24.119 15.558 1.00 81.88 146 GLU A CA 1
ATOM 1120 C C . GLU A 1 146 ? 25.546 24.592 16.763 1.00 81.88 146 GLU A C 1
ATOM 1122 O O . GLU A 1 146 ? 24.781 25.557 16.684 1.00 81.88 146 GLU A O 1
ATOM 1127 N N . TYR A 1 147 ? 25.738 23.913 17.892 1.00 80.56 147 TYR A N 1
ATOM 1128 C CA . TYR A 1 147 ? 25.085 24.253 19.146 1.00 80.56 147 TYR A CA 1
ATOM 1129 C C . TYR A 1 147 ? 26.110 24.472 20.250 1.00 80.56 147 TYR A C 1
ATOM 1131 O O . TYR A 1 147 ? 27.108 23.761 20.351 1.00 80.56 147 TYR A O 1
ATOM 1139 N N . ASN A 1 148 ? 25.848 25.469 21.095 1.00 69.38 148 ASN A N 1
ATOM 1140 C CA . ASN A 1 148 ? 26.655 25.684 22.284 1.00 69.38 148 ASN A CA 1
ATOM 1141 C C . ASN A 1 148 ? 26.199 24.721 23.393 1.00 69.38 148 ASN A C 1
ATOM 1143 O O . ASN A 1 148 ? 25.019 24.697 23.751 1.00 69.38 148 ASN A O 1
ATOM 1147 N N . VAL A 1 149 ? 27.152 23.976 23.952 1.00 68.75 149 VAL A N 1
ATOM 1148 C CA . VAL A 1 149 ? 26.971 23.089 25.111 1.00 68.75 149 VAL A CA 1
ATOM 1149 C C . VAL A 1 149 ? 26.597 23.838 26.393 1.00 68.75 149 VAL A C 1
ATOM 1151 O O . VAL A 1 149 ? 26.039 23.235 27.301 1.00 68.75 149 VAL A O 1
ATOM 1154 N N . ASP A 1 150 ? 26.826 25.154 26.454 1.00 65.12 150 ASP A N 1
ATOM 1155 C CA . ASP A 1 150 ? 26.459 26.003 27.597 1.00 65.12 150 ASP A CA 1
ATOM 1156 C C . ASP A 1 150 ? 24.943 26.279 27.694 1.00 65.12 150 ASP A C 1
ATOM 1158 O O . ASP A 1 150 ? 24.483 27.024 28.564 1.00 65.12 150 ASP A O 1
ATOM 1162 N N . VAL A 1 151 ? 24.142 25.729 26.776 1.00 65.44 151 VAL A N 1
ATOM 1163 C CA . VAL A 1 151 ? 22.683 25.849 26.792 1.00 65.44 151 VAL A CA 1
ATOM 1164 C C . VAL A 1 151 ? 22.088 24.697 27.598 1.00 65.44 151 VAL A C 1
ATOM 1166 O O . VAL A 1 151 ? 22.133 23.544 27.181 1.00 65.44 151 VAL A O 1
ATOM 1169 N N . GLY A 1 152 ? 21.493 25.023 28.745 1.00 67.06 152 GLY A N 1
ATOM 1170 C CA . GLY A 1 152 ? 20.883 24.037 29.635 1.00 67.06 152 GLY A CA 1
ATOM 1171 C C . GLY A 1 152 ? 19.673 23.317 29.026 1.00 67.06 152 GLY A C 1
ATOM 1172 O O . GLY A 1 152 ? 18.837 23.928 28.355 1.00 67.06 152 GLY A O 1
ATOM 1173 N N . VAL A 1 153 ? 19.552 22.018 29.314 1.00 69.75 153 VAL A N 1
ATOM 1174 C CA . VAL A 1 153 ? 18.472 21.142 28.828 1.00 69.75 153 VAL A CA 1
ATOM 1175 C C . VAL A 1 153 ? 17.439 20.895 29.934 1.00 69.75 153 VAL A C 1
ATOM 1177 O O . VAL A 1 153 ? 17.767 20.903 31.120 1.00 69.75 153 VAL A O 1
ATOM 1180 N N . CYS A 1 154 ? 16.169 20.704 29.564 1.00 73.38 154 CYS A N 1
ATOM 1181 C CA . CYS A 1 154 ? 15.108 20.352 30.511 1.00 73.38 154 CYS A CA 1
ATOM 1182 C C . CYS A 1 154 ? 15.028 18.828 30.698 1.00 73.38 154 CYS A C 1
ATOM 1184 O O . CYS A 1 154 ? 14.532 18.118 29.826 1.00 73.38 154 CYS A O 1
ATOM 1186 N N . GLU A 1 155 ? 15.447 18.333 31.865 1.00 68.56 155 GLU A N 1
ATOM 1187 C CA . GLU A 1 155 ? 15.454 16.902 32.228 1.00 68.56 155 GLU A CA 1
ATOM 1188 C C . GLU A 1 155 ? 14.168 16.439 32.948 1.00 68.56 155 GLU A C 1
ATOM 1190 O O . GLU A 1 155 ? 14.144 15.422 33.648 1.00 68.56 155 GLU A O 1
ATOM 1195 N N . GLY A 1 156 ? 13.079 17.201 32.806 1.00 70.56 156 GLY A N 1
ATOM 1196 C CA . GLY A 1 156 ? 11.830 16.961 33.531 1.00 70.56 156 GLY A CA 1
ATOM 1197 C C . GLY A 1 156 ? 12.000 17.184 35.036 1.00 70.56 156 GLY A C 1
ATOM 1198 O O . GLY A 1 156 ? 12.609 18.165 35.457 1.00 70.56 156 GLY A O 1
ATOM 1199 N N . ASP A 1 157 ? 11.493 16.262 35.856 1.00 65.81 157 ASP A N 1
ATOM 1200 C CA . ASP A 1 157 ? 11.492 16.387 37.326 1.00 65.81 157 ASP A CA 1
ATOM 1201 C C . ASP A 1 157 ? 12.897 16.369 37.966 1.00 65.81 157 ASP A C 1
ATOM 1203 O O . ASP A 1 157 ? 13.039 16.636 39.159 1.00 65.81 157 ASP A O 1
ATOM 1207 N N . ARG A 1 158 ? 13.940 16.045 37.186 1.00 64.25 158 ARG A N 1
ATOM 1208 C CA . ARG A 1 158 ? 15.344 15.974 37.626 1.00 64.25 158 ARG A CA 1
ATOM 1209 C C . ARG A 1 158 ? 16.154 17.244 37.359 1.00 64.25 158 ARG A C 1
ATOM 1211 O O . ARG A 1 158 ? 17.320 17.294 37.730 1.00 64.25 158 ARG A O 1
ATOM 1218 N N . ASP A 1 159 ? 15.553 18.265 36.756 1.00 67.12 159 ASP A N 1
ATOM 1219 C CA . ASP A 1 159 ? 16.233 19.500 36.364 1.00 67.12 159 ASP A CA 1
ATOM 1220 C C . ASP A 1 159 ? 16.673 20.355 37.573 1.00 67.12 159 ASP A C 1
ATOM 1222 O O . ASP A 1 159 ? 15.926 21.181 38.102 1.00 67.12 159 ASP A O 1
ATOM 1226 N N . LEU A 1 160 ? 17.922 20.154 38.004 1.00 62.03 160 LEU A N 1
ATOM 1227 C CA . LEU A 1 160 ? 18.522 20.823 39.165 1.00 62.03 160 LEU A CA 1
ATOM 1228 C C . LEU A 1 160 ? 18.823 22.312 38.926 1.00 62.03 160 LEU A C 1
ATOM 1230 O O . LEU A 1 160 ? 18.870 23.092 39.878 1.00 62.03 160 LEU A O 1
ATOM 1234 N N . GLU A 1 161 ? 19.016 22.721 37.670 1.00 67.94 161 GLU A N 1
ATOM 1235 C CA . GLU A 1 161 ? 19.365 24.099 37.293 1.00 67.94 161 GLU A CA 1
ATOM 1236 C C . GLU A 1 161 ? 18.141 24.966 36.950 1.00 67.94 161 GLU A C 1
ATOM 1238 O O . GLU A 1 161 ? 18.262 26.170 36.666 1.00 67.94 161 GLU A O 1
ATOM 1243 N N . GLY A 1 162 ? 16.949 24.363 36.982 1.00 79.38 162 GLY A N 1
ATOM 1244 C CA . GLY A 1 162 ? 15.678 25.021 36.710 1.00 79.38 162 GLY A CA 1
ATOM 1245 C C . GLY A 1 162 ? 15.540 25.504 35.265 1.00 79.38 162 GLY A C 1
ATOM 1246 O O . GLY A 1 162 ? 14.879 26.518 35.023 1.00 79.38 162 GLY A O 1
ATOM 1247 N N . ASN A 1 163 ? 16.163 24.824 34.305 1.00 79.94 163 ASN A N 1
ATOM 1248 C CA . ASN A 1 163 ? 16.053 25.105 32.877 1.00 79.94 163 ASN A CA 1
ATOM 1249 C C . ASN A 1 163 ? 14.615 24.950 32.347 1.00 79.94 163 ASN A C 1
ATOM 1251 O O . ASN A 1 163 ? 14.142 25.844 31.644 1.00 79.94 163 ASN A O 1
ATOM 1255 N N . CYS A 1 164 ? 13.866 23.925 32.767 1.00 78.62 164 CYS A N 1
ATOM 1256 C CA . CYS A 1 164 ? 12.434 23.768 32.496 1.00 78.62 164 CYS A CA 1
ATOM 1257 C C . CYS A 1 164 ? 11.640 24.984 33.009 1.00 78.62 164 CYS A C 1
ATOM 1259 O O . CYS A 1 164 ? 10.756 25.506 32.327 1.00 78.62 164 CYS A O 1
ATOM 1261 N N . ARG A 1 165 ? 11.975 25.484 34.210 1.00 81.12 165 ARG A N 1
ATOM 1262 C CA . ARG A 1 165 ? 11.324 26.660 34.812 1.00 81.12 165 ARG A CA 1
ATOM 1263 C C . ARG A 1 165 ? 11.630 27.937 34.028 1.00 81.12 165 ARG A C 1
ATOM 1265 O O . ARG A 1 165 ? 10.703 28.688 33.735 1.00 81.12 165 ARG A O 1
ATOM 1272 N N . LYS A 1 166 ? 12.897 28.177 33.671 1.00 85.38 166 LYS A N 1
ATOM 1273 C CA . LYS A 1 166 ? 13.317 29.329 32.849 1.00 85.38 166 LYS A CA 1
ATOM 1274 C C . LYS A 1 166 ? 12.611 29.323 31.491 1.00 85.38 166 LYS A C 1
ATOM 1276 O O . LYS A 1 166 ? 12.094 30.357 31.069 1.00 85.38 166 LYS A O 1
ATOM 1281 N N . GLY A 1 167 ? 12.521 28.160 30.843 1.00 88.06 167 GLY A N 1
ATOM 1282 C CA . GLY A 1 167 ? 11.803 28.009 29.581 1.00 88.06 167 GLY A CA 1
ATOM 1283 C C . GLY A 1 167 ? 10.307 28.278 29.712 1.00 88.06 167 GLY A C 1
ATOM 1284 O O . GLY A 1 167 ? 9.748 29.042 28.927 1.00 88.06 167 GLY A O 1
ATOM 1285 N N . ARG A 1 168 ? 9.652 27.741 30.750 1.00 86.62 168 ARG A N 1
ATOM 1286 C CA . ARG A 1 168 ? 8.222 28.003 31.010 1.00 86.62 168 ARG A CA 1
ATOM 1287 C C . ARG A 1 168 ? 7.950 29.481 31.296 1.00 86.62 168 ARG A C 1
ATOM 1289 O O . ARG A 1 168 ? 6.991 30.022 30.755 1.00 86.62 168 ARG A O 1
ATOM 1296 N N . GLN A 1 169 ? 8.820 30.160 32.044 1.00 87.19 169 GLN A N 1
ATOM 1297 C CA . GLN A 1 169 ? 8.732 31.614 32.244 1.00 87.19 169 GLN A CA 1
ATOM 1298 C C . GLN A 1 169 ? 8.842 32.388 30.926 1.00 87.19 169 GLN A C 1
ATOM 1300 O O . GLN A 1 169 ? 8.115 33.359 30.727 1.00 87.19 169 GLN A O 1
ATOM 1305 N N . ALA A 1 170 ? 9.708 31.945 30.010 1.00 87.62 170 ALA A N 1
ATOM 1306 C CA . ALA A 1 170 ? 9.853 32.558 28.693 1.00 87.62 170 ALA A CA 1
ATOM 1307 C C . ALA A 1 170 ? 8.640 32.323 27.768 1.00 87.62 170 ALA A C 1
ATOM 1309 O O . ALA A 1 170 ? 8.406 33.136 26.874 1.00 87.62 170 ALA A O 1
ATOM 1310 N N . LEU A 1 171 ? 7.871 31.245 27.970 1.00 88.69 171 LEU A N 1
ATOM 1311 C CA . LEU A 1 171 ? 6.642 30.965 27.215 1.00 88.69 171 LEU A CA 1
ATOM 1312 C C . LEU A 1 171 ? 5.409 31.671 27.800 1.00 88.69 171 LEU A C 1
ATOM 1314 O O . LEU A 1 171 ? 4.656 32.297 27.059 1.00 88.69 171 LEU A O 1
ATOM 1318 N N . PHE A 1 172 ? 5.189 31.569 29.113 1.00 86.00 172 PHE A N 1
ATOM 1319 C CA . PHE A 1 172 ? 3.939 31.988 29.763 1.00 86.00 172 PHE A CA 1
ATOM 1320 C C . PHE A 1 172 ? 3.997 33.366 30.445 1.00 86.00 172 PHE A C 1
ATOM 1322 O O . PHE A 1 172 ? 2.945 33.923 30.752 1.00 86.00 172 PHE A O 1
ATOM 1329 N N . GLY A 1 173 ? 5.188 33.932 30.673 1.00 75.00 173 GLY A N 1
ATOM 1330 C CA . GLY A 1 173 ? 5.369 35.094 31.552 1.00 75.00 173 GLY A CA 1
ATOM 1331 C C . GLY A 1 173 ? 5.448 34.703 33.039 1.00 75.00 173 GLY A C 1
ATOM 1332 O O . GLY A 1 173 ? 5.125 33.580 33.419 1.00 75.00 173 GLY A O 1
ATOM 1333 N N . GLY A 1 174 ? 5.969 35.596 33.891 1.00 61.97 174 GLY A N 1
ATOM 1334 C CA . GLY A 1 174 ? 6.226 35.319 35.316 1.00 61.97 174 GLY A CA 1
ATOM 1335 C C . GLY A 1 174 ? 4.966 35.061 36.165 1.00 61.97 174 GLY A C 1
ATOM 1336 O O . GLY A 1 174 ? 3.915 35.607 35.860 1.00 61.97 174 GLY A O 1
ATOM 1337 N N . GLU A 1 175 ? 5.145 34.280 37.248 1.00 52.34 175 GLU A N 1
ATOM 1338 C CA . GLU A 1 175 ? 4.171 33.598 38.151 1.00 52.34 175 GLU A CA 1
ATOM 1339 C C . GLU A 1 175 ? 3.904 32.105 37.881 1.00 52.34 175 GLU A C 1
ATOM 1341 O O . GLU A 1 175 ? 3.070 31.486 38.537 1.00 52.34 175 GLU A O 1
ATOM 1346 N N . ASP A 1 176 ? 4.675 31.463 37.004 1.00 55.03 176 ASP A N 1
ATOM 1347 C CA . ASP A 1 176 ? 4.674 30.001 36.932 1.00 55.03 176 ASP A CA 1
ATOM 1348 C C . ASP A 1 176 ? 5.577 29.402 38.032 1.00 55.03 176 ASP A C 1
ATOM 1350 O O . ASP A 1 176 ? 6.797 29.620 38.052 1.00 55.03 176 ASP A O 1
ATOM 1354 N N . ASP A 1 177 ? 4.983 28.657 38.968 1.00 52.25 177 ASP A N 1
ATOM 1355 C CA . ASP A 1 177 ? 5.666 28.024 40.109 1.00 52.25 177 ASP A CA 1
ATOM 1356 C C . ASP A 1 177 ? 6.512 26.798 39.711 1.00 52.25 177 ASP A C 1
ATOM 1358 O O . ASP A 1 177 ? 7.139 26.159 40.558 1.00 52.25 177 ASP A O 1
ATOM 1362 N N . GLY A 1 178 ? 6.553 26.480 38.413 1.00 51.56 178 GLY A N 1
ATOM 1363 C CA . GLY A 1 178 ? 7.310 25.364 37.860 1.00 51.56 178 GLY A CA 1
ATOM 1364 C C . GLY A 1 178 ? 6.602 24.013 37.984 1.00 51.56 178 GLY A C 1
ATOM 1365 O O . GLY A 1 178 ? 7.091 23.050 37.405 1.00 51.56 178 GLY A O 1
ATOM 1366 N N . ARG A 1 179 ? 5.424 23.917 38.625 1.00 49.44 179 ARG A N 1
ATOM 1367 C CA . ARG A 1 179 ? 4.736 22.642 38.931 1.00 49.44 179 ARG A CA 1
ATOM 1368 C C . ARG A 1 179 ? 3.866 22.069 37.800 1.00 49.44 179 ARG A C 1
ATOM 1370 O O . ARG A 1 179 ? 2.905 21.347 38.051 1.00 49.44 179 ARG A O 1
ATOM 1377 N N . GLY A 1 180 ? 4.205 22.360 36.545 1.00 53.03 180 GLY A N 1
ATOM 1378 C CA . GLY A 1 180 ? 3.762 21.583 35.378 1.00 53.03 180 GLY A CA 1
ATOM 1379 C C . GLY A 1 180 ? 2.251 21.449 35.131 1.00 53.03 180 GLY A C 1
ATOM 1380 O O . GLY A 1 180 ? 1.833 20.437 34.571 1.00 53.03 180 GLY A O 1
ATOM 1381 N N . GLN A 1 181 ? 1.408 22.413 35.521 1.00 60.31 181 GLN A N 1
ATOM 1382 C CA . GLN A 1 181 ? -0.044 22.247 35.334 1.00 60.31 181 GLN A CA 1
ATOM 1383 C C . GLN A 1 181 ? -0.543 22.498 33.900 1.00 60.31 181 GLN A C 1
ATOM 1385 O O . GLN A 1 181 ? -1.558 21.920 33.521 1.00 60.31 181 GLN A O 1
ATOM 1390 N N . ARG A 1 182 ? 0.139 23.320 33.083 1.00 76.75 182 ARG A N 1
ATOM 1391 C CA . ARG A 1 182 ? -0.298 23.630 31.705 1.00 76.75 182 ARG A CA 1
ATOM 1392 C C . ARG A 1 182 ? 0.621 23.006 30.663 1.00 76.75 182 ARG A C 1
ATOM 1394 O O . ARG A 1 182 ? 1.821 23.270 30.652 1.00 76.75 182 ARG A O 1
ATOM 1401 N N . VAL A 1 183 ? 0.031 22.224 29.762 1.00 86.50 183 VAL A N 1
ATOM 1402 C CA . VAL A 1 183 ? 0.724 21.601 28.628 1.00 86.50 183 VAL A CA 1
ATOM 1403 C C . VAL A 1 183 ? 0.980 22.651 27.543 1.00 86.50 183 VAL A C 1
ATOM 1405 O O . VAL A 1 183 ? 0.042 23.279 27.054 1.00 86.50 183 VAL A O 1
ATOM 1408 N N . ALA A 1 184 ? 2.245 22.838 27.169 1.00 90.31 184 ALA A N 1
ATOM 1409 C CA . ALA A 1 184 ? 2.668 23.726 26.090 1.00 90.31 184 ALA A CA 1
ATOM 1410 C C . ALA A 1 184 ? 2.924 22.911 24.815 1.00 90.31 184 ALA A C 1
ATOM 1412 O O . ALA A 1 184 ? 3.952 22.243 24.697 1.00 90.31 184 ALA A O 1
ATOM 1413 N N . LEU A 1 185 ? 1.985 22.954 23.873 1.00 93.88 185 LEU A N 1
ATOM 1414 C CA . LEU A 1 185 ? 2.206 22.482 22.507 1.00 93.88 185 LEU A CA 1
ATOM 1415 C C . LEU A 1 185 ? 2.965 23.583 21.767 1.00 93.88 185 LEU A C 1
ATOM 1417 O O . LEU A 1 185 ? 2.609 24.753 21.896 1.00 93.88 185 LEU A O 1
ATOM 1421 N N . CYS A 1 186 ? 3.992 23.251 21.000 1.00 95.50 186 CYS A N 1
ATOM 1422 C CA . CYS A 1 186 ? 4.774 24.259 20.294 1.00 95.50 186 CYS A CA 1
ATOM 1423 C C . CYS A 1 186 ? 4.950 23.899 18.822 1.00 95.50 186 CYS A C 1
ATOM 1425 O O . CYS A 1 186 ? 5.080 22.726 18.486 1.00 95.50 186 CYS A O 1
ATOM 1427 N N . ASN A 1 187 ? 4.981 24.923 17.968 1.00 96.12 187 ASN A N 1
ATOM 1428 C CA . ASN A 1 187 ? 5.560 24.874 16.631 1.00 96.12 187 ASN A CA 1
ATOM 1429 C C . ASN A 1 187 ? 6.132 26.255 16.274 1.00 96.12 187 ASN A C 1
ATOM 1431 O O . ASN A 1 187 ? 5.395 27.226 16.136 1.00 96.12 187 ASN A O 1
ATOM 1435 N N . PHE A 1 188 ? 7.456 26.357 16.130 1.00 95.50 188 PHE A N 1
ATOM 1436 C CA . PHE A 1 188 ? 8.129 27.616 15.779 1.00 95.50 188 PHE A CA 1
ATOM 1437 C C . PHE A 1 188 ? 8.631 27.663 14.328 1.00 95.50 188 PHE A C 1
ATOM 1439 O O . PHE A 1 188 ? 9.526 28.455 14.017 1.00 95.50 188 PHE A O 1
ATOM 1446 N N . ASN A 1 189 ? 8.049 26.853 13.436 1.00 93.56 189 ASN A N 1
ATOM 1447 C CA . ASN A 1 189 ? 8.247 26.995 11.996 1.00 93.56 189 ASN A CA 1
ATOM 1448 C C . ASN A 1 189 ? 7.659 28.328 11.499 1.00 93.56 189 ASN A C 1
ATOM 1450 O O . ASN A 1 189 ? 6.906 29.025 12.186 1.00 93.56 189 ASN A O 1
ATOM 1454 N N . THR A 1 190 ? 8.020 28.703 10.275 1.00 89.44 190 THR A N 1
ATOM 1455 C CA . THR A 1 190 ? 7.356 29.790 9.556 1.00 89.44 190 THR A CA 1
ATOM 1456 C C . THR A 1 190 ? 6.010 29.322 8.989 1.00 89.44 190 THR A C 1
ATOM 1458 O O . THR A 1 190 ? 5.817 28.140 8.720 1.00 89.44 190 THR A O 1
ATOM 1461 N N . PHE A 1 191 ? 5.061 30.249 8.825 1.00 88.31 191 PHE A N 1
ATOM 1462 C CA . PHE A 1 191 ? 3.680 29.923 8.435 1.00 88.31 191 PHE A CA 1
ATOM 1463 C C . PHE A 1 191 ? 3.533 29.330 7.031 1.00 88.31 191 PHE A C 1
ATOM 1465 O O . PHE A 1 191 ? 2.542 28.664 6.770 1.00 88.31 191 PHE A O 1
ATOM 1472 N N . ASP A 1 192 ? 4.504 29.542 6.144 1.00 86.31 192 ASP A N 1
ATOM 1473 C CA . ASP A 1 192 ? 4.565 28.928 4.810 1.00 86.31 192 ASP A CA 1
ATOM 1474 C C . ASP A 1 192 ? 4.751 27.403 4.842 1.00 86.31 192 ASP A C 1
ATOM 1476 O O . ASP A 1 192 ? 4.569 26.756 3.817 1.00 86.31 192 ASP A O 1
ATOM 1480 N N . LYS A 1 193 ? 5.076 26.836 6.010 1.00 90.94 193 LYS A N 1
ATOM 1481 C CA . LYS A 1 193 ? 5.150 25.389 6.243 1.00 90.94 193 LYS A CA 1
ATOM 1482 C C . LYS A 1 193 ? 3.894 24.804 6.885 1.00 90.94 193 LYS A C 1
ATOM 1484 O O . LYS A 1 193 ? 3.917 23.645 7.278 1.00 90.94 193 LYS A O 1
ATOM 1489 N N . MET A 1 194 ? 2.883 25.625 7.171 1.00 90.69 194 MET A N 1
ATOM 1490 C CA . MET A 1 194 ? 1.744 25.215 7.984 1.00 90.69 194 MET A CA 1
ATOM 1491 C C . MET A 1 194 ? 0.492 24.991 7.141 1.00 90.69 194 MET A C 1
ATOM 1493 O O . MET A 1 194 ? -0.177 25.926 6.702 1.00 90.69 194 MET A O 1
ATOM 1497 N N . GLU A 1 195 ? 0.136 23.717 7.031 1.00 90.00 195 GLU A N 1
ATOM 1498 C CA . GLU A 1 195 ? -0.975 23.256 6.207 1.00 90.00 195 GLU A CA 1
ATOM 1499 C C . GLU A 1 195 ? -2.252 23.181 7.044 1.00 90.00 195 GLU A C 1
ATOM 1501 O O . GLU A 1 195 ? -2.203 22.924 8.251 1.00 90.00 195 GLU A O 1
ATOM 1506 N N . GLU A 1 196 ? -3.411 23.322 6.397 1.00 88.38 196 GLU A N 1
ATOM 1507 C CA . GLU A 1 196 ? -4.718 23.228 7.061 1.00 88.38 196 GLU A CA 1
ATOM 1508 C C . GLU A 1 196 ? -4.874 21.917 7.848 1.00 88.38 196 GLU A C 1
ATOM 1510 O O . GLU A 1 196 ? -5.344 21.930 8.984 1.00 88.38 196 GLU A O 1
ATOM 1515 N N . VAL A 1 197 ? -4.398 20.800 7.286 1.00 88.06 197 VAL A N 1
ATOM 1516 C CA . VAL A 1 197 ? -4.434 19.480 7.935 1.00 88.06 197 VAL A CA 1
ATOM 1517 C C . VAL A 1 197 ? -3.605 19.467 9.223 1.00 88.06 197 VAL A C 1
ATOM 1519 O O . VAL A 1 197 ? -4.099 19.029 10.262 1.00 88.06 197 VAL A O 1
ATOM 1522 N N . SER A 1 198 ? -2.375 19.995 9.188 1.00 90.62 198 SER A N 1
ATOM 1523 C CA . SER A 1 198 ? -1.505 20.088 10.369 1.00 90.62 198 SER A CA 1
ATOM 1524 C C . SER A 1 198 ? -2.160 20.947 11.454 1.00 90.62 198 SER A C 1
ATOM 1526 O O . SER A 1 198 ? -2.253 20.537 12.610 1.00 90.62 198 SER A O 1
ATOM 1528 N N . PHE A 1 199 ? -2.696 22.113 11.075 1.00 93.94 199 PHE A N 1
ATOM 1529 C CA . PHE A 1 199 ? -3.383 23.003 12.009 1.00 93.94 199 PHE A CA 1
ATOM 1530 C C . PHE A 1 199 ? -4.637 22.353 12.614 1.00 93.94 199 PHE A C 1
ATOM 1532 O O . PHE A 1 199 ? -4.856 22.446 13.823 1.00 93.94 199 PHE A O 1
ATOM 1539 N N . GLY A 1 200 ? -5.435 21.649 11.804 1.00 92.19 200 GLY A N 1
ATOM 1540 C CA . GLY A 1 200 ? -6.614 20.904 12.250 1.00 92.19 200 GLY A CA 1
ATOM 1541 C C . GLY A 1 200 ? -6.276 19.838 13.294 1.00 92.19 200 GLY A C 1
ATOM 1542 O O . GLY A 1 200 ? -6.918 19.783 14.346 1.00 92.19 200 GLY A O 1
ATOM 1543 N N . ILE A 1 201 ? -5.208 19.070 13.062 1.00 90.00 201 ILE A N 1
ATOM 1544 C CA . ILE A 1 201 ? -4.681 18.089 14.022 1.00 90.00 201 ILE A CA 1
ATOM 1545 C C . ILE A 1 201 ? -4.299 18.769 15.342 1.00 90.00 201 ILE A C 1
ATOM 1547 O O . ILE A 1 201 ? -4.685 18.313 16.422 1.00 90.00 201 ILE A O 1
ATOM 1551 N N . TRP A 1 202 ? -3.599 19.905 15.291 1.00 93.12 202 TRP A N 1
ATOM 1552 C CA . TRP A 1 202 ? -3.224 20.638 16.504 1.00 93.12 202 TRP A CA 1
ATOM 1553 C C . TRP A 1 202 ? -4.452 21.147 17.273 1.00 93.12 202 TRP A C 1
ATOM 1555 O O . TRP A 1 202 ? -4.471 21.096 18.504 1.00 93.12 202 TRP A O 1
ATOM 1565 N N . MET A 1 203 ? -5.510 21.581 16.576 1.00 94.75 203 MET A N 1
ATOM 1566 C CA . MET A 1 203 ? -6.777 21.963 17.215 1.00 94.75 203 MET A CA 1
ATOM 1567 C C . MET A 1 203 ? -7.467 20.766 17.880 1.00 94.75 203 MET A C 1
ATOM 1569 O O . MET A 1 203 ? -8.018 20.908 18.975 1.00 94.75 203 MET A O 1
ATOM 1573 N N . ASN A 1 204 ? -7.407 19.582 17.267 1.00 91.50 204 ASN A N 1
ATOM 1574 C CA . ASN A 1 204 ? -7.930 18.350 17.858 1.00 91.50 204 ASN A CA 1
ATOM 1575 C C . ASN A 1 204 ? -7.183 17.981 19.146 1.00 91.50 204 ASN A C 1
ATOM 1577 O O . ASN A 1 204 ? -7.825 17.673 20.153 1.00 91.50 204 ASN A O 1
ATOM 1581 N N . VAL A 1 205 ? -5.853 18.105 19.162 1.00 89.88 205 VAL A N 1
ATOM 1582 C CA . VAL A 1 205 ? -5.041 17.905 20.374 1.00 89.88 205 VAL A CA 1
ATOM 1583 C C . VAL A 1 205 ? -5.399 18.929 21.459 1.00 89.88 205 VAL A C 1
ATOM 1585 O O . VAL A 1 205 ? -5.641 18.549 22.607 1.00 89.88 205 VAL A O 1
ATOM 1588 N N . LEU A 1 206 ? -5.518 20.219 21.113 1.00 91.62 206 LEU A N 1
ATOM 1589 C CA . LEU A 1 206 ? -5.956 21.256 22.060 1.00 91.62 206 LEU A CA 1
ATOM 1590 C C . LEU A 1 206 ? -7.341 20.951 22.650 1.00 91.62 206 LEU A C 1
ATOM 1592 O O . LEU A 1 206 ? -7.580 21.227 23.829 1.00 91.62 206 LEU A O 1
ATOM 1596 N N . ARG A 1 207 ? -8.263 20.385 21.863 1.00 91.06 207 ARG A N 1
ATOM 1597 C CA . ARG A 1 207 ? -9.600 20.004 22.342 1.00 91.06 207 ARG A CA 1
ATOM 1598 C C . ARG A 1 207 ? -9.542 18.888 23.382 1.00 91.06 207 ARG A C 1
ATOM 1600 O O . ARG A 1 207 ? -10.264 18.954 24.369 1.00 91.06 207 ARG A O 1
ATOM 1607 N N . ARG A 1 208 ? -8.692 17.882 23.155 1.00 88.44 208 ARG A N 1
ATOM 1608 C CA . ARG A 1 208 ? -8.559 16.697 24.019 1.00 88.44 208 ARG A CA 1
ATOM 1609 C C . ARG A 1 208 ? -7.811 16.998 25.320 1.00 88.44 208 ARG A C 1
ATOM 1611 O O . ARG A 1 208 ? -8.126 16.410 26.348 1.00 88.44 208 ARG A O 1
ATOM 1618 N N . ILE A 1 209 ? -6.841 17.913 25.287 1.00 86.88 209 ILE A N 1
ATOM 1619 C CA . ILE A 1 209 ? -6.047 18.294 26.462 1.00 86.88 209 ILE A CA 1
ATOM 1620 C C . ILE A 1 209 ? -6.542 19.641 26.985 1.00 86.88 209 ILE A C 1
ATOM 1622 O O . ILE A 1 209 ? -6.101 20.704 26.528 1.00 86.88 209 ILE A O 1
ATOM 1626 N N . GLU A 1 210 ? -7.462 19.603 27.947 1.00 84.38 210 GLU A N 1
ATOM 1627 C CA . GLU A 1 210 ? -8.014 20.801 28.580 1.00 84.38 210 GLU A CA 1
ATOM 1628 C C . GLU A 1 210 ? -6.903 21.673 29.196 1.00 84.38 210 GLU A C 1
ATOM 1630 O O . GLU A 1 210 ? -5.948 21.182 29.794 1.00 84.38 210 GLU A O 1
ATOM 1635 N N . GLY A 1 211 ? -6.987 22.992 28.996 1.00 83.44 211 GLY A N 1
ATOM 1636 C CA . GLY A 1 211 ? -6.014 23.948 29.537 1.00 83.44 211 GLY A CA 1
ATOM 1637 C C . GLY A 1 211 ? -4.644 23.993 28.841 1.00 83.44 211 GLY A C 1
ATOM 1638 O O . GLY A 1 211 ? -3.816 24.823 29.221 1.00 83.44 211 GLY A O 1
ATOM 1639 N N . SER A 1 212 ? -4.392 23.167 27.816 1.00 90.19 212 SER A N 1
ATOM 1640 C CA . SER A 1 212 ? -3.158 23.250 27.014 1.00 90.19 212 SER A CA 1
ATOM 1641 C C . SER A 1 212 ? -3.112 24.505 26.131 1.00 90.19 212 SER A C 1
ATOM 1643 O O . SER A 1 212 ? -4.152 25.052 25.762 1.00 90.19 212 SER A O 1
ATOM 1645 N N . VAL A 1 213 ? -1.918 24.978 25.783 1.00 93.75 213 VAL A N 1
ATOM 1646 C CA . VAL A 1 213 ? -1.708 26.184 24.965 1.00 93.75 213 VAL A CA 1
ATOM 1647 C C . VAL A 1 213 ? -0.785 25.842 23.803 1.00 93.75 213 VAL A C 1
ATOM 1649 O O . VAL A 1 213 ? 0.224 25.172 24.007 1.00 93.75 213 VAL A O 1
ATOM 1652 N N . LEU A 1 214 ? -1.135 26.297 22.600 1.00 96.25 214 LEU A N 1
ATOM 1653 C CA . LEU A 1 214 ? -0.310 26.200 21.404 1.00 96.25 214 LEU A CA 1
ATOM 1654 C C . LEU A 1 214 ? 0.505 27.484 21.231 1.00 96.25 214 LEU A C 1
ATOM 1656 O O . LEU A 1 214 ? -0.058 28.569 21.087 1.00 96.25 214 LEU A O 1
ATOM 1660 N N . PHE A 1 215 ? 1.825 27.352 21.216 1.00 97.00 215 PHE A N 1
ATOM 1661 C CA . PHE A 1 215 ? 2.760 28.437 20.952 1.00 97.00 215 PHE A CA 1
ATOM 1662 C C . PHE A 1 215 ? 3.253 28.377 19.513 1.00 97.00 215 PHE A C 1
ATOM 1664 O O . PHE A 1 215 ? 3.835 27.377 19.092 1.00 97.00 215 PHE A O 1
ATOM 1671 N N . LEU A 1 216 ? 3.046 29.474 18.787 1.00 96.19 216 LEU A N 1
ATOM 1672 C CA . LEU A 1 216 ? 3.478 29.655 17.407 1.00 96.19 216 LEU A CA 1
ATOM 1673 C C . LEU A 1 216 ? 4.468 30.817 17.296 1.00 96.19 216 LEU A C 1
ATOM 1675 O O . LEU A 1 216 ? 4.507 31.716 18.142 1.00 96.19 216 LEU A O 1
ATOM 1679 N N . LEU A 1 217 ? 5.289 30.816 16.247 1.00 93.56 217 LEU A N 1
ATOM 1680 C CA . LEU A 1 217 ? 6.161 31.952 15.954 1.00 93.56 217 LEU A CA 1
ATOM 1681 C C . LEU A 1 217 ? 5.332 33.122 15.407 1.00 93.56 217 LEU A C 1
ATOM 1683 O O . LEU A 1 217 ? 4.484 32.927 14.548 1.00 93.56 217 LEU A O 1
ATOM 1687 N N . ARG A 1 218 ? 5.599 34.350 15.857 1.00 91.12 218 ARG A N 1
ATOM 1688 C CA . ARG A 1 218 ? 4.971 35.563 15.317 1.00 91.12 218 ARG A CA 1
ATOM 1689 C C . ARG A 1 218 ? 5.341 35.759 13.843 1.00 91.12 218 ARG A C 1
ATOM 1691 O O . ARG A 1 218 ? 6.509 35.603 13.461 1.00 91.12 218 ARG A O 1
ATOM 1698 N N . ALA A 1 219 ? 4.362 36.130 13.023 1.00 85.06 219 ALA A N 1
ATOM 1699 C CA . ALA A 1 219 ? 4.585 36.371 11.602 1.00 85.06 219 ALA A CA 1
ATOM 1700 C C . ALA A 1 219 ? 5.369 37.677 11.391 1.00 85.06 219 ALA A C 1
ATOM 1702 O O . ALA A 1 219 ? 5.353 38.576 12.232 1.00 85.06 219 ALA A O 1
ATOM 1703 N N . ARG A 1 220 ? 6.081 37.790 10.262 1.00 82.12 220 ARG A N 1
ATOM 1704 C CA . ARG A 1 220 ? 6.749 39.047 9.888 1.00 82.12 220 ARG A CA 1
ATOM 1705 C C . ARG A 1 220 ? 5.732 40.026 9.291 1.00 82.12 220 ARG A C 1
ATOM 1707 O O . ARG A 1 220 ? 4.826 39.622 8.563 1.00 82.12 220 ARG A O 1
ATOM 1714 N N . ASP A 1 221 ? 5.915 41.308 9.575 1.00 80.69 221 ASP A N 1
ATOM 1715 C CA . ASP A 1 221 ? 5.126 42.393 8.991 1.00 80.69 221 ASP A CA 1
ATOM 1716 C C . ASP A 1 221 ? 5.409 42.568 7.484 1.00 80.69 221 ASP A C 1
ATOM 1718 O O . ASP A 1 221 ? 6.478 42.166 7.011 1.00 80.69 221 ASP A O 1
ATOM 1722 N N . PRO A 1 222 ? 4.464 43.138 6.704 1.00 78.31 222 PRO A N 1
ATOM 1723 C CA . PRO A 1 222 ? 3.206 43.772 7.137 1.00 78.31 222 PRO A CA 1
ATOM 1724 C C . PRO A 1 222 ? 2.010 42.817 7.280 1.00 78.31 222 PRO A C 1
ATOM 1726 O O . PRO A 1 222 ? 0.980 43.199 7.829 1.00 78.31 222 PRO A O 1
ATOM 1729 N N . LEU A 1 223 ? 2.113 41.577 6.791 1.00 80.38 223 LEU A N 1
ATOM 1730 C CA . LEU A 1 223 ? 0.978 40.644 6.778 1.00 80.38 223 LEU A CA 1
ATOM 1731 C C . LEU A 1 223 ? 0.761 39.922 8.113 1.00 80.38 223 LEU A C 1
ATOM 1733 O O . LEU A 1 223 ? -0.273 39.277 8.287 1.00 80.38 223 LEU A O 1
ATOM 1737 N N . GLY A 1 224 ? 1.698 40.031 9.058 1.00 84.44 224 GLY A N 1
ATOM 1738 C CA . GLY A 1 224 ? 1.699 39.192 10.250 1.00 84.44 224 GLY A CA 1
ATOM 1739 C C . GLY A 1 224 ? 0.443 39.306 11.107 1.00 84.44 224 GLY A C 1
ATOM 1740 O O . GLY A 1 224 ? -0.177 38.293 11.417 1.00 84.44 224 GLY A O 1
ATOM 1741 N N . THR A 1 225 ? -0.016 40.532 11.366 1.00 87.31 225 THR A N 1
ATOM 1742 C CA . THR A 1 225 ? -1.265 40.775 12.114 1.00 87.31 225 THR A CA 1
ATOM 1743 C C . THR A 1 225 ? -2.484 40.118 11.453 1.00 87.31 225 THR A C 1
ATOM 1745 O O . THR A 1 225 ? -3.363 39.599 12.143 1.00 87.31 225 THR A O 1
ATOM 1748 N N . SER A 1 226 ? -2.543 40.106 10.116 1.00 88.94 226 SER A N 1
ATOM 1749 C CA . SER A 1 226 ? -3.659 39.497 9.378 1.00 88.94 226 SER A CA 1
ATOM 1750 C C . SER A 1 226 ? -3.610 37.969 9.443 1.00 88.94 226 SER A C 1
ATOM 1752 O O . SER A 1 226 ? -4.641 37.337 9.655 1.00 88.94 226 SER A O 1
ATOM 1754 N N . ILE A 1 227 ? -2.416 37.375 9.324 1.00 90.12 227 ILE A N 1
ATOM 1755 C CA . ILE A 1 227 ? -2.213 35.922 9.458 1.00 90.12 227 ILE A CA 1
ATOM 1756 C C . ILE A 1 227 ? -2.645 35.458 10.853 1.00 90.12 227 ILE A C 1
ATOM 1758 O O . ILE A 1 227 ? -3.453 34.541 10.978 1.00 90.12 227 ILE A O 1
ATOM 1762 N N . GLU A 1 228 ? -2.168 36.131 11.899 1.00 92.56 228 GLU A N 1
ATOM 1763 C CA . GLU A 1 228 ? -2.492 35.803 13.293 1.00 92.56 228 GLU A CA 1
ATOM 1764 C C . GLU A 1 228 ? -3.998 35.920 13.568 1.00 92.56 228 GLU A C 1
ATOM 1766 O O . GLU A 1 228 ? -4.598 35.019 14.158 1.00 92.56 228 GLU A O 1
ATOM 1771 N N . SER A 1 229 ? -4.633 36.981 13.053 1.00 92.81 229 SER A N 1
ATOM 1772 C CA . SER A 1 229 ? -6.084 37.181 13.162 1.00 92.81 229 SER A CA 1
ATOM 1773 C C . SER A 1 229 ? -6.874 36.067 12.470 1.00 92.81 229 SER A C 1
ATOM 1775 O O . SER A 1 229 ? -7.846 35.560 13.031 1.00 92.81 229 SER A O 1
ATOM 1777 N N . ASN A 1 230 ? -6.448 35.642 11.278 1.00 93.00 230 ASN A N 1
ATOM 1778 C CA . ASN A 1 230 ? -7.101 34.562 10.538 1.00 93.00 230 ASN A CA 1
ATOM 1779 C C . ASN A 1 230 ? -6.996 33.223 11.273 1.00 93.00 230 ASN A C 1
ATOM 1781 O O . ASN A 1 230 ? -7.983 32.496 11.358 1.00 93.00 230 ASN A O 1
ATOM 1785 N N . LEU A 1 231 ? -5.840 32.915 11.862 1.00 93.75 231 LEU A N 1
ATOM 1786 C CA . LEU A 1 231 ? -5.656 31.688 12.641 1.00 93.75 231 LEU A CA 1
ATOM 1787 C C . LEU A 1 231 ? -6.492 31.687 13.921 1.00 93.75 231 LEU A C 1
ATOM 1789 O O . LEU A 1 231 ? -7.059 30.660 14.288 1.00 93.75 231 LEU A O 1
ATOM 1793 N N . HIS A 1 232 ? -6.633 32.838 14.581 1.00 96.12 232 HIS A N 1
ATOM 1794 C CA . HIS A 1 232 ? -7.551 32.994 15.710 1.00 96.12 232 HIS A CA 1
ATOM 1795 C C . HIS A 1 232 ? -9.017 32.804 15.305 1.00 96.12 232 HIS A C 1
ATOM 1797 O O . HIS A 1 232 ? -9.769 32.150 16.031 1.00 96.12 232 HIS A O 1
ATOM 1803 N N . LEU A 1 233 ? -9.434 33.334 14.151 1.00 94.50 233 LEU A N 1
ATOM 1804 C CA . LEU A 1 233 ? -10.783 33.119 13.617 1.00 94.50 233 LEU A CA 1
ATOM 1805 C C . LEU A 1 233 ? -11.029 31.646 13.271 1.00 94.50 233 LEU A C 1
ATOM 1807 O O . LEU A 1 233 ? -12.065 31.098 13.652 1.00 94.50 233 LEU A O 1
ATOM 1811 N N . LEU A 1 234 ? -10.064 30.993 12.621 1.00 93.50 234 LEU A N 1
ATOM 1812 C CA . LEU A 1 234 ? -10.139 29.575 12.275 1.00 93.50 234 LEU A CA 1
ATOM 1813 C C . LEU A 1 234 ? -10.223 28.706 13.534 1.00 93.50 234 LEU A C 1
ATOM 1815 O O . LEU A 1 234 ? -11.125 27.878 13.652 1.00 93.50 234 LEU A O 1
ATOM 1819 N N . ALA A 1 235 ? -9.370 28.953 14.528 1.00 94.75 235 ALA A N 1
ATOM 1820 C CA . ALA A 1 235 ? -9.421 28.256 15.810 1.00 94.75 235 ALA A CA 1
ATOM 1821 C C . ALA A 1 235 ? -10.784 28.404 16.498 1.00 94.75 235 ALA A C 1
ATOM 1823 O O . ALA A 1 235 ? -11.355 27.413 16.959 1.00 94.75 235 ALA A O 1
ATOM 1824 N N . ARG A 1 236 ? -11.352 29.621 16.496 1.00 93.19 236 ARG A N 1
ATOM 1825 C CA . ARG A 1 236 ? -12.696 29.872 17.033 1.00 93.19 236 ARG A CA 1
ATOM 1826 C C . ARG A 1 236 ? -13.758 29.067 16.285 1.00 93.19 236 ARG A C 1
ATOM 1828 O O . ARG A 1 236 ? -14.631 28.499 16.936 1.00 93.19 236 ARG A O 1
ATOM 1835 N N . SER A 1 237 ? -13.682 28.994 14.956 1.00 91.94 237 SER A N 1
ATOM 1836 C CA . SER A 1 237 ? -14.616 28.193 14.150 1.00 91.94 237 SER A CA 1
ATOM 1837 C C . SER A 1 237 ? -14.532 26.690 14.455 1.00 91.94 237 SER A C 1
ATOM 1839 O O . SER A 1 237 ? -15.538 25.993 14.387 1.00 91.94 237 SER A O 1
ATOM 1841 N N . LEU A 1 238 ? -13.363 26.215 14.897 1.00 90.44 238 LEU A N 1
ATOM 1842 C CA . LEU A 1 238 ? -13.108 24.831 15.312 1.00 90.44 238 LEU A CA 1
ATOM 1843 C C . LEU A 1 238 ? -13.390 24.578 16.809 1.00 90.44 238 LEU A C 1
ATOM 1845 O O . LEU A 1 238 ? -13.055 23.513 17.340 1.00 90.44 238 LEU A O 1
ATOM 1849 N N . GLY A 1 239 ? -14.001 25.543 17.505 1.00 91.56 239 GLY A N 1
ATOM 1850 C CA . GLY A 1 239 ? -14.380 25.433 18.916 1.00 91.56 239 GLY A CA 1
ATOM 1851 C C . GLY A 1 239 ? -13.228 25.624 19.908 1.00 91.56 239 GLY A C 1
ATOM 1852 O O . GLY A 1 239 ? -13.371 25.280 21.079 1.00 91.56 239 GLY A O 1
ATOM 1853 N N . ILE A 1 240 ? -12.087 26.166 19.471 1.00 96.44 240 ILE A N 1
ATOM 1854 C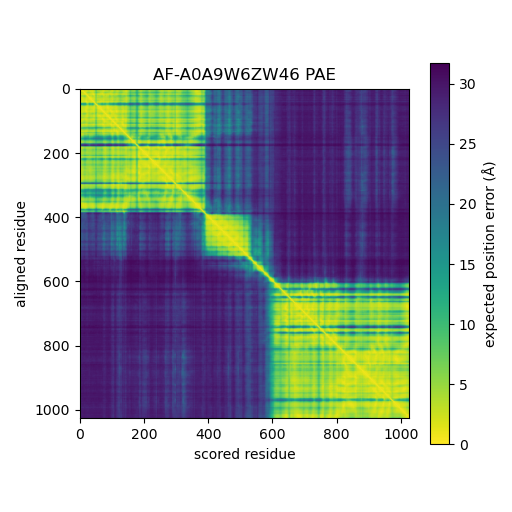 CA . ILE A 1 240 ? -10.929 26.449 20.325 1.00 96.44 240 ILE A CA 1
ATOM 1855 C C . ILE A 1 240 ? -10.868 27.945 20.640 1.00 96.44 240 ILE A C 1
ATOM 1857 O O . ILE A 1 240 ? -10.953 28.799 19.758 1.00 96.44 240 ILE A O 1
ATOM 1861 N N . SER A 1 241 ? -10.706 28.284 21.922 1.00 94.62 241 SER A N 1
ATOM 1862 C CA . SER A 1 241 ? -10.530 29.679 22.339 1.00 94.62 241 SER A CA 1
ATOM 1863 C C . SER A 1 241 ? -9.254 30.270 21.720 1.00 94.62 241 SER A C 1
ATOM 1865 O O . SER A 1 241 ? -8.181 29.704 21.943 1.00 94.62 241 SER A O 1
ATOM 1867 N N . PRO A 1 242 ? -9.318 31.431 21.033 1.00 94.00 242 PRO A N 1
ATOM 1868 C CA . PRO A 1 242 ? -8.137 32.098 20.479 1.00 94.00 242 PRO A CA 1
ATOM 1869 C C . PRO A 1 242 ? -7.035 32.378 21.507 1.00 94.00 242 PRO A C 1
ATOM 1871 O O . PRO A 1 242 ? -5.858 32.355 21.171 1.00 94.00 242 PRO A O 1
ATOM 1874 N N . ALA A 1 243 ? -7.396 32.565 22.782 1.00 92.69 243 ALA A N 1
ATOM 1875 C CA . ALA A 1 243 ? -6.439 32.774 23.871 1.00 92.69 243 ALA A CA 1
ATOM 1876 C C . ALA A 1 243 ? -5.529 31.557 24.139 1.00 92.69 243 ALA A C 1
ATOM 1878 O O . ALA A 1 243 ? -4.524 31.686 24.832 1.00 92.69 243 ALA A O 1
ATOM 1879 N N . ARG A 1 244 ? -5.872 30.374 23.606 1.00 93.88 244 ARG A N 1
ATOM 1880 C CA . ARG A 1 244 ? -5.045 29.160 23.672 1.00 93.88 244 ARG A CA 1
ATOM 1881 C C . ARG A 1 244 ? -4.029 29.067 22.530 1.00 93.88 244 ARG A C 1
ATOM 1883 O O . ARG A 1 244 ? -3.287 28.093 22.495 1.00 93.88 244 ARG A O 1
ATOM 1890 N N . ILE A 1 245 ? -3.988 30.047 21.625 1.00 96.25 245 ILE A N 1
ATOM 1891 C CA . ILE A 1 245 ? -2.983 30.159 20.562 1.00 96.25 245 ILE A CA 1
ATOM 1892 C C . ILE A 1 245 ? -2.194 31.445 20.786 1.00 96.25 245 ILE A C 1
ATOM 1894 O O . ILE A 1 245 ? -2.721 32.549 20.623 1.00 96.25 245 ILE A O 1
ATOM 1898 N N . VAL A 1 246 ? -0.928 31.296 21.165 1.00 95.38 246 VAL A N 1
ATOM 1899 C CA . VAL A 1 246 ? -0.049 32.403 21.549 1.00 95.38 246 VAL A CA 1
ATOM 1900 C C . VAL A 1 246 ? 1.078 32.547 20.534 1.00 95.38 246 VAL A C 1
ATOM 1902 O O . VAL A 1 246 ? 1.838 31.611 20.297 1.00 95.38 246 VAL A O 1
ATOM 1905 N N . PHE A 1 247 ? 1.210 33.743 19.962 1.00 94.69 247 PHE A N 1
ATOM 1906 C CA . PHE A 1 247 ? 2.268 34.076 19.011 1.00 94.69 247 PHE A CA 1
ATOM 1907 C C . PHE A 1 247 ? 3.436 34.761 19.724 1.00 94.69 247 PHE A C 1
ATOM 1909 O O . PHE A 1 247 ? 3.279 35.845 20.289 1.00 94.69 247 PHE A O 1
ATOM 1916 N N . LEU A 1 248 ? 4.618 34.144 19.691 1.00 93.44 248 LEU A N 1
ATOM 1917 C CA . LEU A 1 248 ? 5.822 34.669 20.340 1.00 93.44 248 LEU A CA 1
ATOM 1918 C C . LEU A 1 248 ? 6.769 35.327 19.329 1.00 93.44 248 LEU A C 1
ATOM 1920 O O . LEU A 1 248 ? 6.982 34.781 18.244 1.00 93.44 248 LEU A O 1
ATOM 1924 N N . PRO A 1 249 ? 7.395 36.469 19.667 1.00 91.31 249 PRO A N 1
ATOM 1925 C CA . PRO A 1 249 ? 8.329 37.134 18.768 1.00 91.31 249 PRO A CA 1
ATOM 1926 C C . PRO A 1 249 ? 9.566 36.268 18.496 1.00 91.31 249 PRO A C 1
ATOM 1928 O O . PRO A 1 249 ? 9.896 35.334 19.236 1.00 91.31 249 PRO A O 1
ATOM 1931 N N . ARG A 1 250 ? 10.297 36.597 17.430 1.00 88.62 250 ARG A N 1
ATOM 1932 C CA . ARG A 1 250 ? 11.646 36.054 17.227 1.00 88.62 250 ARG A CA 1
ATOM 1933 C C . ARG A 1 250 ? 12.547 36.504 18.378 1.00 88.62 250 ARG A C 1
ATOM 1935 O O . ARG A 1 250 ? 12.430 37.629 18.854 1.00 88.62 250 ARG A O 1
ATOM 1942 N N . ALA A 1 251 ? 13.432 35.616 18.809 1.00 89.31 251 ALA A N 1
ATOM 1943 C CA . ALA A 1 251 ? 14.372 35.865 19.892 1.00 89.31 251 ALA A CA 1
ATOM 1944 C C . ALA A 1 251 ? 15.799 35.550 19.418 1.00 89.31 251 ALA A C 1
ATOM 1946 O O . ALA A 1 251 ? 15.955 34.748 18.491 1.00 89.31 251 ALA A O 1
ATOM 1947 N N . PRO A 1 252 ? 16.836 36.144 20.039 1.00 86.75 252 PRO A N 1
ATOM 1948 C CA . PRO A 1 252 ? 18.212 35.693 19.857 1.00 86.75 252 PRO A CA 1
ATOM 1949 C C . PRO A 1 252 ? 18.331 34.186 20.114 1.00 86.75 252 PRO A C 1
ATOM 1951 O O . PRO A 1 252 ? 17.634 33.659 20.979 1.00 86.75 252 PRO A O 1
ATOM 1954 N N . HIS A 1 253 ? 19.217 33.499 19.391 1.00 85.12 253 HIS A N 1
ATOM 1955 C CA . HIS A 1 253 ? 19.267 32.031 19.368 1.00 85.12 253 HIS A CA 1
ATOM 1956 C C . HIS A 1 253 ? 19.377 31.388 20.765 1.00 85.12 253 HIS A C 1
ATOM 1958 O O . HIS A 1 253 ? 18.591 30.509 21.096 1.00 85.12 253 HIS A O 1
ATOM 1964 N N . ALA A 1 254 ? 20.253 31.892 21.641 1.00 82.00 254 ALA A N 1
ATOM 1965 C CA . ALA A 1 254 ? 20.370 31.377 23.010 1.00 82.00 254 ALA A CA 1
ATOM 1966 C C . ALA A 1 254 ? 19.055 31.503 23.806 1.00 82.00 254 ALA A C 1
ATOM 1968 O O . ALA A 1 254 ? 18.616 30.563 24.462 1.00 82.00 254 ALA A O 1
ATOM 1969 N N . THR A 1 255 ? 18.371 32.647 23.703 1.00 86.12 255 THR A N 1
ATOM 1970 C CA . THR A 1 255 ? 17.046 32.845 24.310 1.00 86.12 255 THR A CA 1
ATOM 1971 C C . THR A 1 255 ? 15.990 31.952 23.658 1.00 86.12 255 THR A C 1
ATOM 1973 O O . THR A 1 255 ? 15.074 31.490 24.338 1.00 86.12 255 THR A O 1
ATOM 1976 N N . HIS A 1 256 ? 16.115 31.692 22.352 1.00 90.94 256 HIS A N 1
ATOM 1977 C CA . HIS A 1 256 ? 15.241 30.773 21.639 1.00 90.94 256 HIS A CA 1
ATOM 1978 C C . HIS A 1 256 ? 15.347 29.358 22.211 1.00 90.94 256 HIS A C 1
ATOM 1980 O O . HIS A 1 256 ? 14.315 28.803 22.575 1.00 90.94 256 HIS A O 1
ATOM 1986 N N . LEU A 1 257 ? 16.552 28.807 22.351 1.00 88.19 257 LEU A N 1
ATOM 1987 C CA . LEU A 1 257 ? 16.744 27.465 22.905 1.00 88.19 257 LEU A CA 1
ATOM 1988 C C . LEU A 1 257 ? 16.245 27.369 24.351 1.00 88.19 257 LEU A C 1
ATOM 1990 O O . LEU A 1 257 ? 15.524 26.432 24.693 1.00 88.19 257 LEU A O 1
ATOM 1994 N N . THR A 1 258 ? 16.503 28.395 25.171 1.00 86.25 258 THR A N 1
ATOM 1995 C CA . THR A 1 258 ? 15.961 28.458 26.535 1.00 86.25 258 THR A CA 1
ATOM 1996 C C . THR A 1 258 ? 14.436 28.415 26.552 1.00 86.25 258 THR A C 1
ATOM 1998 O O . THR A 1 258 ? 13.876 27.729 27.396 1.00 86.25 258 THR A O 1
ATOM 2001 N N . ARG A 1 259 ? 13.722 29.101 25.642 1.00 89.94 259 ARG A N 1
ATOM 2002 C CA . ARG A 1 259 ? 12.247 28.998 25.621 1.00 89.94 259 ARG A CA 1
ATOM 2003 C C . ARG A 1 259 ? 11.755 27.628 25.155 1.00 89.94 259 ARG A C 1
ATOM 2005 O O . ARG A 1 259 ? 10.703 27.194 25.616 1.00 89.94 259 ARG A O 1
ATOM 2012 N N . LEU A 1 260 ? 12.491 26.948 24.266 1.00 91.69 260 LEU A N 1
ATOM 2013 C CA . LEU A 1 260 ? 12.102 25.623 23.775 1.00 91.69 260 LEU A CA 1
ATOM 2014 C C . LEU A 1 260 ? 12.035 24.610 24.911 1.00 91.69 260 LEU A C 1
ATOM 2016 O O . LEU A 1 260 ? 11.094 23.827 24.956 1.00 91.69 260 LEU A O 1
ATOM 2020 N N . SER A 1 261 ? 12.954 24.683 25.875 1.00 87.12 261 SER A N 1
ATOM 2021 C CA . SER A 1 261 ? 12.973 23.777 27.030 1.00 87.12 261 SER A CA 1
ATOM 2022 C C . SER A 1 261 ? 11.674 23.817 27.860 1.00 87.12 261 SER A C 1
ATOM 2024 O O . SER A 1 261 ? 11.357 22.853 28.556 1.00 87.12 261 SER A O 1
ATOM 2026 N N . GLY A 1 262 ? 10.889 24.898 27.751 1.00 86.25 262 GLY A N 1
ATOM 2027 C CA . GLY A 1 262 ? 9.578 25.039 28.386 1.00 86.25 262 GLY A CA 1
ATOM 2028 C C . GLY A 1 262 ? 8.409 24.404 27.626 1.00 86.25 262 GLY A C 1
ATOM 2029 O O . GLY A 1 262 ? 7.327 24.259 28.199 1.00 86.25 262 GLY A O 1
ATOM 2030 N N . CYS A 1 263 ? 8.593 24.043 26.355 1.00 90.38 263 CYS A N 1
ATOM 2031 C CA . CYS A 1 263 ? 7.577 23.372 25.546 1.00 90.38 263 CYS A CA 1
ATOM 2032 C C . CYS A 1 263 ? 7.401 21.946 26.038 1.00 90.38 263 CYS A C 1
ATOM 2034 O O . CYS A 1 263 ? 8.400 21.270 26.238 1.00 90.38 263 CYS A O 1
ATOM 2036 N N . SER A 1 264 ? 6.165 21.464 26.191 1.00 87.12 264 SER A N 1
ATOM 2037 C CA . SER A 1 264 ? 5.869 20.077 26.575 1.00 87.12 264 SER A CA 1
ATOM 2038 C C . SER A 1 264 ? 6.098 19.107 25.419 1.00 87.12 264 SER A C 1
ATOM 2040 O O . SER A 1 264 ? 6.644 18.026 25.640 1.00 87.12 264 SER A O 1
ATOM 2042 N N . VAL A 1 265 ? 5.709 19.514 24.209 1.00 90.00 265 VAL A N 1
ATOM 2043 C CA . VAL A 1 265 ? 5.864 18.750 22.969 1.00 90.00 265 VAL A CA 1
ATOM 2044 C C . VAL A 1 265 ? 5.989 19.705 21.780 1.00 90.00 265 VAL A C 1
ATOM 2046 O O . VAL A 1 265 ? 5.375 20.776 21.777 1.00 90.00 265 VAL A O 1
ATOM 2049 N N . MET A 1 266 ? 6.743 19.303 20.764 1.00 92.56 266 MET A N 1
ATOM 2050 C CA . MET A 1 266 ? 6.719 19.915 19.436 1.00 92.56 266 MET A CA 1
ATOM 2051 C C . MET A 1 266 ? 5.786 19.119 18.518 1.00 92.56 266 MET A C 1
ATOM 2053 O O . MET A 1 266 ? 5.878 17.892 18.455 1.00 92.56 266 MET A O 1
ATOM 2057 N N . LEU A 1 267 ? 4.897 19.809 17.806 1.00 92.69 267 LEU A N 1
ATOM 2058 C CA . LEU A 1 267 ? 4.029 19.207 16.792 1.00 92.69 267 LEU A CA 1
ATOM 2059 C C . LEU A 1 267 ? 4.478 19.686 15.422 1.00 92.69 267 LEU A C 1
ATOM 2061 O O . LEU A 1 267 ? 4.355 20.870 15.126 1.00 92.69 267 LEU A O 1
ATOM 2065 N N . ASP A 1 268 ? 5.013 18.790 14.603 1.00 93.50 268 ASP A N 1
ATOM 2066 C CA . ASP A 1 268 ? 5.538 19.149 13.293 1.00 93.50 268 ASP A CA 1
ATOM 2067 C C . ASP A 1 268 ? 4.442 19.280 12.219 1.00 93.50 268 ASP A C 1
ATOM 2069 O O . ASP A 1 268 ? 3.272 18.946 12.429 1.00 93.50 268 ASP A O 1
ATOM 2073 N N . THR A 1 269 ? 4.836 19.814 11.068 1.00 92.75 269 THR A N 1
ATOM 2074 C CA . THR A 1 269 ? 4.032 19.959 9.853 1.00 92.75 269 THR A CA 1
ATOM 2075 C C . THR A 1 269 ? 4.318 18.821 8.873 1.00 92.75 269 THR A C 1
ATOM 2077 O O . THR A 1 269 ? 5.423 18.284 8.832 1.00 92.75 269 THR A O 1
ATOM 2080 N N . LEU A 1 270 ? 3.311 18.426 8.090 1.00 89.19 270 LEU A N 1
ATOM 2081 C CA . LEU A 1 270 ? 3.345 17.164 7.343 1.00 89.19 270 LEU A CA 1
ATOM 2082 C C . LEU A 1 270 ? 4.138 17.223 6.027 1.00 89.19 270 LEU A C 1
ATOM 2084 O O . LEU A 1 270 ? 4.938 16.334 5.760 1.00 89.19 270 LEU A O 1
ATOM 2088 N N . ILE A 1 271 ? 3.902 18.242 5.193 1.00 88.69 271 ILE A N 1
ATOM 2089 C CA . ILE A 1 271 ? 4.448 18.295 3.824 1.00 88.69 271 ILE A CA 1
ATOM 2090 C C . ILE A 1 271 ? 5.832 18.942 3.822 1.00 88.69 271 ILE A C 1
ATOM 2092 O O . ILE A 1 271 ? 6.766 18.431 3.209 1.00 88.69 271 ILE A O 1
ATOM 2096 N N . TYR A 1 272 ? 5.970 20.062 4.530 1.00 91.81 272 TYR A N 1
ATOM 2097 C CA . TYR A 1 272 ? 7.249 20.725 4.730 1.00 91.81 272 TYR A CA 1
ATOM 2098 C C . TYR A 1 272 ? 7.589 20.684 6.215 1.00 91.81 272 TYR A C 1
ATOM 2100 O O . TYR A 1 272 ? 7.143 21.526 6.993 1.00 91.81 272 TYR A O 1
ATOM 2108 N N . ASN A 1 273 ? 8.395 19.703 6.614 1.00 92.56 273 ASN A N 1
ATOM 2109 C CA . ASN A 1 273 ? 8.752 19.497 8.012 1.00 92.56 273 ASN A CA 1
ATOM 2110 C C . ASN A 1 273 ? 9.556 20.668 8.610 1.00 92.56 273 ASN A C 1
ATOM 2112 O O . ASN A 1 273 ? 10.165 21.512 7.925 1.00 92.56 273 ASN A O 1
ATOM 2116 N N . ALA A 1 274 ? 9.662 20.657 9.933 1.00 93.75 274 ALA A N 1
ATOM 2117 C CA . ALA A 1 274 ? 10.706 21.348 10.663 1.00 93.75 274 ALA A CA 1
ATOM 2118 C C . ALA A 1 274 ? 12.096 20.855 10.215 1.00 93.75 274 ALA A C 1
ATOM 2120 O O . ALA A 1 274 ? 12.338 19.668 10.032 1.00 93.75 274 ALA A O 1
ATOM 2121 N N . HIS A 1 275 ? 13.004 21.807 9.993 1.00 92.81 275 HIS A N 1
ATOM 2122 C CA . HIS A 1 275 ? 14.406 21.542 9.647 1.00 92.81 275 HIS A CA 1
ATOM 2123 C C . HIS A 1 275 ? 15.262 21.992 10.833 1.00 92.81 275 HIS A C 1
ATOM 2125 O O . HIS A 1 275 ? 15.265 21.307 11.846 1.00 92.81 275 HIS A O 1
ATOM 2131 N N . THR A 1 276 ? 15.839 23.200 10.788 1.00 91.44 276 THR A N 1
ATOM 2132 C CA . THR A 1 276 ? 16.533 23.822 11.938 1.00 91.44 276 THR A CA 1
ATOM 2133 C C . THR A 1 276 ? 15.684 23.830 13.206 1.00 91.44 276 THR A C 1
ATOM 2135 O O . THR A 1 276 ? 16.166 23.586 14.299 1.00 91.44 276 THR A O 1
ATOM 2138 N N . THR A 1 277 ? 14.380 24.070 13.070 1.00 93.81 277 THR A N 1
ATOM 2139 C CA . THR A 1 277 ? 13.474 24.047 14.217 1.00 93.81 277 THR A CA 1
ATOM 2140 C C . THR A 1 277 ? 13.450 22.670 14.888 1.00 93.81 277 THR A C 1
ATOM 2142 O O . THR A 1 277 ? 13.414 22.613 16.110 1.00 93.81 277 THR A O 1
ATOM 2145 N N . MET A 1 278 ? 13.521 21.567 14.130 1.00 93.31 278 MET A N 1
ATOM 2146 C CA . MET A 1 278 ? 13.536 20.217 14.706 1.00 93.31 278 MET A CA 1
ATOM 2147 C C . MET A 1 278 ? 14.833 19.965 15.478 1.00 93.31 278 MET A C 1
ATOM 2149 O O . MET A 1 278 ? 14.780 19.503 16.617 1.00 93.31 278 MET A O 1
ATOM 2153 N N . SER A 1 279 ? 15.986 20.321 14.902 1.00 90.62 279 SER A N 1
ATOM 2154 C CA . SER A 1 279 ? 17.272 20.212 15.596 1.00 90.62 279 SER A CA 1
ATOM 2155 C C . SER A 1 279 ? 17.322 21.087 16.854 1.00 90.62 279 SER A C 1
ATOM 2157 O O . SER A 1 279 ? 17.781 20.600 17.886 1.00 90.62 279 SER A O 1
ATOM 2159 N N . ASP A 1 280 ? 16.735 22.291 16.841 1.00 91.56 280 ASP A N 1
ATOM 2160 C CA . ASP A 1 280 ? 16.631 23.151 18.030 1.00 91.56 280 ASP A CA 1
ATOM 2161 C C . ASP A 1 280 ? 15.791 22.500 19.147 1.00 91.56 280 ASP A C 1
ATOM 2163 O O . ASP A 1 280 ? 16.166 22.536 20.323 1.00 91.56 280 ASP A O 1
ATOM 2167 N N . PHE A 1 281 ? 14.645 21.894 18.803 1.00 91.62 281 PHE A N 1
ATOM 2168 C CA . PHE A 1 281 ? 13.776 21.217 19.774 1.00 91.62 281 PHE A CA 1
ATOM 2169 C C . PHE A 1 281 ? 14.434 19.969 20.366 1.00 91.62 281 PHE A C 1
ATOM 2171 O O . PHE A 1 281 ? 14.362 19.766 21.580 1.00 91.62 281 PHE A O 1
ATOM 2178 N N . ILE A 1 282 ? 15.107 19.167 19.537 1.00 88.94 282 ILE A N 1
ATOM 2179 C CA . ILE A 1 282 ? 15.867 17.995 19.984 1.00 88.94 282 ILE A CA 1
ATOM 2180 C C . ILE A 1 282 ? 17.025 18.426 20.889 1.00 88.94 282 ILE A C 1
ATOM 2182 O O . ILE A 1 282 ? 17.207 17.836 21.954 1.00 88.94 282 ILE A O 1
ATOM 2186 N N . TRP A 1 283 ? 17.764 19.479 20.519 1.00 86.56 283 TRP A N 1
ATOM 2187 C CA . TRP A 1 283 ? 18.844 20.028 21.342 1.00 86.56 283 TRP A CA 1
ATOM 2188 C C . TRP A 1 283 ? 18.335 20.502 22.708 1.00 86.56 283 TRP A C 1
ATOM 2190 O O . TRP A 1 283 ? 18.945 20.218 23.736 1.00 86.56 283 TRP A O 1
ATOM 2200 N N . ALA A 1 284 ? 17.162 21.142 22.744 1.00 86.62 284 ALA A N 1
ATOM 2201 C CA . ALA A 1 284 ? 16.488 21.545 23.978 1.00 86.62 284 ALA A CA 1
ATOM 2202 C C . ALA A 1 284 ? 15.828 20.380 24.753 1.00 86.62 284 ALA A C 1
ATOM 2204 O O . ALA A 1 284 ? 15.210 20.609 25.800 1.00 86.62 284 ALA A O 1
ATOM 2205 N N . GLY A 1 285 ? 15.946 19.142 24.259 1.00 84.56 285 GLY A N 1
ATOM 2206 C CA . GLY A 1 285 ? 15.435 17.927 24.891 1.00 84.56 285 GLY A CA 1
ATOM 2207 C C . GLY A 1 285 ? 13.916 17.775 24.820 1.00 84.56 285 GLY A C 1
ATOM 2208 O O . GLY A 1 285 ? 13.333 17.147 25.695 1.00 84.56 285 GLY A O 1
ATOM 2209 N N . VAL A 1 286 ? 13.240 18.372 23.838 1.00 88.06 286 VAL A N 1
ATOM 2210 C CA . VAL A 1 286 ? 11.772 18.365 23.743 1.00 88.06 286 VAL A CA 1
ATOM 2211 C C . VAL A 1 286 ? 11.287 17.215 22.851 1.00 88.06 286 VAL A C 1
ATOM 2213 O O . VAL A 1 286 ? 11.684 17.144 21.686 1.00 88.06 286 VAL A O 1
ATOM 2216 N N . PRO A 1 287 ? 10.373 16.351 23.336 1.00 88.31 287 PRO A N 1
ATOM 2217 C CA . PRO A 1 287 ? 9.741 15.330 22.507 1.00 88.31 287 PRO A CA 1
ATOM 2218 C C . PRO A 1 287 ? 9.007 15.966 21.328 1.00 88.31 287 PRO A C 1
ATOM 2220 O O . PRO A 1 287 ? 8.242 16.918 21.512 1.00 88.31 287 PRO A O 1
ATOM 2223 N N . SER A 1 288 ? 9.229 15.438 20.129 1.00 90.19 288 SER A N 1
ATOM 2224 C CA . SER A 1 288 ? 8.780 16.073 18.889 1.00 90.19 288 SER A CA 1
ATOM 2225 C C . SER A 1 288 ? 8.098 15.058 17.983 1.00 90.19 288 SER A C 1
ATOM 2227 O O . SER A 1 288 ? 8.707 14.061 17.637 1.00 90.19 288 SER A O 1
ATOM 2229 N N . TYR A 1 289 ? 6.843 15.289 17.599 1.00 90.12 289 TYR A N 1
ATOM 2230 C CA . TYR A 1 289 ? 6.091 14.363 16.746 1.00 90.12 289 TYR A CA 1
ATOM 2231 C C . TYR A 1 289 ? 6.086 14.850 15.301 1.00 90.12 289 TYR A C 1
ATOM 2233 O O . TYR A 1 289 ? 5.692 15.987 15.036 1.00 90.12 289 TYR A O 1
ATOM 2241 N N . SER A 1 290 ? 6.485 13.975 14.379 1.00 89.44 290 SER A N 1
ATOM 2242 C CA . SER A 1 290 ? 6.501 14.227 12.935 1.00 89.44 290 SER A CA 1
ATOM 2243 C C . SER A 1 290 ? 6.150 12.953 12.158 1.00 89.44 290 SER A C 1
ATOM 2245 O O . SER A 1 290 ? 6.171 11.852 12.713 1.00 89.44 290 SER A O 1
ATOM 2247 N N . ILE A 1 291 ? 5.815 13.103 10.877 1.00 87.69 291 ILE A N 1
ATOM 2248 C CA . ILE A 1 291 ? 5.543 11.996 9.953 1.00 87.69 291 ILE A CA 1
ATOM 2249 C C . ILE A 1 291 ? 6.549 12.081 8.815 1.00 87.69 291 ILE A C 1
ATOM 2251 O O . ILE A 1 291 ? 6.551 13.049 8.057 1.00 87.69 291 ILE A O 1
ATOM 2255 N N . LYS A 1 292 ? 7.389 11.053 8.693 1.00 87.56 292 LYS A N 1
ATOM 2256 C CA . LYS A 1 292 ? 8.402 10.968 7.646 1.00 87.56 292 LYS A CA 1
ATOM 2257 C C . LYS A 1 292 ? 7.767 10.580 6.313 1.00 87.56 292 LYS A C 1
ATOM 2259 O O . LYS A 1 292 ? 7.110 9.547 6.219 1.00 87.56 292 LYS A O 1
ATOM 2264 N N . GLY A 1 293 ? 8.008 11.380 5.280 1.00 82.94 293 GLY A N 1
ATOM 2265 C CA . GLY A 1 293 ? 7.627 11.057 3.906 1.00 82.94 293 GLY A CA 1
ATOM 2266 C C . GLY A 1 293 ? 6.138 11.241 3.593 1.00 82.94 293 GLY A C 1
ATOM 2267 O O . GLY A 1 293 ? 5.604 10.527 2.748 1.00 82.94 293 GLY A O 1
ATOM 2268 N N . TYR A 1 294 ? 5.433 12.155 4.265 1.00 80.25 294 TYR A N 1
ATOM 2269 C CA . TYR A 1 294 ? 4.009 12.382 3.999 1.00 80.25 294 TYR A CA 1
ATOM 2270 C C . TYR A 1 294 ? 3.777 13.090 2.646 1.00 80.25 294 TYR A C 1
ATOM 2272 O O . TYR A 1 294 ? 4.215 14.222 2.444 1.00 80.25 294 TYR A O 1
ATOM 2280 N N . GLY A 1 295 ? 3.044 12.454 1.718 1.00 66.12 295 GLY A N 1
ATOM 2281 C CA . GLY A 1 295 ? 2.713 13.027 0.404 1.00 66.12 295 GLY A CA 1
ATOM 2282 C C . GLY A 1 295 ? 2.169 12.009 -0.611 1.00 66.12 295 GLY A C 1
ATOM 2283 O O . GLY A 1 295 ? 2.173 10.810 -0.358 1.00 66.12 295 GLY A O 1
ATOM 2284 N N . ARG A 1 296 ? 1.677 12.487 -1.769 1.00 52.16 296 ARG A N 1
ATOM 2285 C CA . ARG A 1 296 ? 0.980 11.672 -2.796 1.00 52.16 296 ARG A CA 1
ATOM 2286 C C . ARG A 1 296 ? 1.884 10.755 -3.645 1.00 52.16 296 ARG A C 1
ATOM 2288 O O . ARG A 1 296 ? 1.346 9.905 -4.343 1.00 52.16 296 ARG A O 1
ATOM 2295 N N . ILE A 1 297 ? 3.210 10.913 -3.590 1.00 46.75 297 ILE A N 1
ATOM 2296 C CA . ILE A 1 297 ? 4.212 10.108 -4.318 1.00 46.75 297 ILE A CA 1
ATOM 2297 C C . ILE A 1 297 ? 5.461 10.037 -3.428 1.00 46.75 297 ILE A C 1
ATOM 2299 O O . ILE A 1 297 ? 6.115 11.059 -3.270 1.00 46.75 297 ILE A O 1
ATOM 2303 N N . GLN A 1 298 ? 5.704 8.898 -2.767 1.00 54.06 298 GLN A N 1
ATOM 2304 C CA . GLN A 1 298 ? 6.863 8.546 -1.909 1.00 54.06 298 GLN A CA 1
ATOM 2305 C C . GLN A 1 298 ? 7.374 9.558 -0.841 1.00 54.06 298 GLN A C 1
ATOM 2307 O O . GLN A 1 298 ? 8.245 9.198 -0.054 1.00 54.06 298 GLN A O 1
ATOM 2312 N N . GLY A 1 299 ? 6.811 10.762 -0.711 1.00 62.06 299 GLY A N 1
ATOM 2313 C CA . GLY A 1 299 ? 7.227 11.808 0.228 1.00 62.06 299 GLY A CA 1
ATOM 2314 C C . GLY A 1 299 ? 8.543 12.488 -0.165 1.00 62.06 299 GLY A C 1
ATOM 2315 O O . GLY A 1 299 ? 9.585 11.842 -0.180 1.00 62.06 299 GLY A O 1
ATOM 2316 N N . SER A 1 300 ? 8.516 13.804 -0.407 1.00 82.81 300 SER A N 1
ATOM 2317 C CA . SER A 1 300 ? 9.693 14.595 -0.810 1.00 82.81 300 SER A CA 1
ATOM 2318 C C . SER A 1 300 ? 10.756 14.697 0.291 1.00 82.81 300 SER A C 1
ATOM 2320 O O . SER A 1 300 ? 10.436 14.547 1.475 1.00 82.81 300 SER A O 1
ATOM 2322 N N . MET A 1 301 ? 11.996 15.064 -0.065 1.00 89.31 301 MET A N 1
ATOM 2323 C CA . MET A 1 301 ? 13.067 15.363 0.905 1.00 89.31 301 MET A CA 1
ATOM 2324 C C . MET A 1 301 ? 12.593 16.312 2.022 1.00 89.31 301 MET A C 1
ATOM 2326 O O . MET A 1 301 ? 12.807 16.036 3.203 1.00 89.31 301 MET A O 1
ATOM 2330 N N . ALA A 1 302 ? 11.856 17.376 1.680 1.00 90.75 302 ALA A N 1
ATOM 2331 C CA . ALA A 1 302 ? 11.306 18.338 2.642 1.00 90.75 302 ALA A CA 1
ATOM 2332 C C . ALA A 1 302 ? 10.333 17.728 3.676 1.00 90.75 302 ALA A C 1
ATOM 2334 O O . ALA A 1 302 ? 10.210 18.261 4.783 1.00 90.75 302 ALA A O 1
ATOM 2335 N N . SER A 1 303 ? 9.670 16.616 3.338 1.00 90.38 303 SER A N 1
ATOM 2336 C CA . SER A 1 303 ? 8.759 15.861 4.217 1.00 90.38 303 SER A CA 1
ATOM 2337 C C . SER A 1 303 ? 9.458 14.758 5.023 1.00 90.38 303 SER A C 1
ATOM 2339 O O . SER A 1 303 ? 8.812 14.031 5.776 1.00 90.38 303 SER A O 1
ATOM 2341 N N . ARG A 1 304 ? 10.772 14.575 4.836 1.00 90.31 304 ARG A N 1
ATOM 2342 C CA . ARG A 1 304 ? 11.561 13.512 5.478 1.00 90.31 304 ARG A CA 1
ATOM 2343 C C . ARG A 1 304 ? 12.546 14.034 6.520 1.00 90.31 304 ARG A C 1
ATOM 2345 O O . ARG A 1 304 ? 12.982 13.248 7.357 1.00 90.31 304 ARG A O 1
ATOM 2352 N N . VAL A 1 305 ? 12.880 15.328 6.502 1.00 92.12 305 VAL A N 1
ATOM 2353 C CA . VAL A 1 305 ? 13.942 15.904 7.349 1.00 92.12 305 VAL A CA 1
ATOM 2354 C C . VAL A 1 305 ? 13.683 15.714 8.840 1.00 92.12 305 VAL A C 1
ATOM 2356 O O . VAL A 1 305 ? 14.567 15.246 9.551 1.00 92.12 305 VAL A O 1
ATOM 2359 N N . ALA A 1 306 ? 12.489 16.034 9.337 1.00 92.00 306 ALA A N 1
ATOM 2360 C CA . ALA A 1 306 ? 12.226 15.898 10.767 1.00 92.00 306 ALA A CA 1
ATOM 2361 C C . ALA A 1 306 ? 12.220 14.435 11.214 1.00 92.00 306 ALA A C 1
ATOM 2363 O O . ALA A 1 306 ? 12.817 14.106 12.236 1.00 92.00 306 ALA A O 1
ATOM 2364 N N . GLY A 1 307 ? 11.595 13.552 10.430 1.00 88.19 307 GLY A N 1
ATOM 2365 C CA . GLY A 1 307 ? 11.626 12.113 10.685 1.00 88.19 307 GLY A CA 1
ATOM 2366 C C . GLY A 1 307 ? 13.055 11.567 10.721 1.00 88.19 307 GLY A C 1
ATOM 2367 O O . GLY A 1 307 ? 13.457 10.949 11.699 1.00 88.19 307 GLY A O 1
ATOM 2368 N N . ALA A 1 308 ? 13.867 11.893 9.716 1.00 87.62 308 ALA A N 1
ATOM 2369 C CA . ALA A 1 308 ? 15.288 11.558 9.687 1.00 87.62 308 ALA A CA 1
ATOM 2370 C C . ALA A 1 308 ? 16.021 11.953 10.978 1.00 87.62 308 ALA A C 1
ATOM 2372 O O . ALA A 1 308 ? 16.718 11.134 11.574 1.00 87.62 308 ALA A O 1
ATOM 2373 N N . PHE A 1 309 ? 15.806 13.177 11.465 1.00 87.62 309 PHE A N 1
ATOM 2374 C CA . PHE A 1 309 ? 16.370 13.619 12.739 1.00 87.62 309 PHE A CA 1
ATOM 2375 C C . PHE A 1 309 ? 15.937 12.742 13.918 1.00 87.62 309 PHE A C 1
ATOM 2377 O O . PHE A 1 309 ? 16.789 12.353 14.719 1.00 87.62 309 PHE A O 1
ATOM 2384 N N . LEU A 1 310 ? 14.646 12.408 14.011 1.00 87.56 310 LEU A N 1
ATOM 2385 C CA . LEU A 1 310 ? 14.101 11.545 15.063 1.00 87.56 310 LEU A CA 1
ATOM 2386 C C . LEU A 1 310 ? 14.690 10.126 15.008 1.00 87.56 310 LEU A C 1
ATOM 2388 O O . LEU A 1 310 ? 15.100 9.606 16.047 1.00 87.56 310 LEU A O 1
ATOM 2392 N N . ASP A 1 311 ? 14.821 9.541 13.812 1.00 84.94 311 ASP A N 1
ATOM 2393 C CA . ASP A 1 311 ? 15.463 8.232 13.611 1.00 84.94 311 ASP A CA 1
ATOM 2394 C C . ASP A 1 311 ? 16.909 8.250 14.123 1.00 84.94 311 ASP A C 1
ATOM 2396 O O . ASP A 1 311 ? 17.333 7.385 14.894 1.00 84.94 311 ASP A O 1
ATOM 2400 N N . ASN A 1 312 ? 17.665 9.283 13.742 1.00 79.69 312 ASN A N 1
ATOM 2401 C CA . ASN A 1 312 ? 19.094 9.380 14.028 1.00 79.69 312 ASN A CA 1
ATOM 2402 C C . ASN A 1 312 ? 19.390 9.583 15.523 1.00 79.69 312 ASN A C 1
ATOM 2404 O O . ASN A 1 312 ? 20.397 9.078 16.040 1.00 79.69 312 ASN A O 1
ATOM 2408 N N . VAL A 1 313 ? 18.495 10.260 16.250 1.00 79.81 313 VAL A N 1
ATOM 2409 C CA . VAL A 1 313 ? 18.578 10.378 17.715 1.00 79.81 313 VAL A CA 1
ATOM 2410 C C . VAL A 1 313 ? 17.847 9.260 18.460 1.00 79.81 313 VAL A C 1
ATOM 2412 O O . VAL A 1 313 ? 17.903 9.223 19.689 1.00 79.81 313 VAL A O 1
ATOM 2415 N N . GLY A 1 314 ? 17.222 8.313 17.754 1.00 75.69 314 GLY A N 1
ATOM 2416 C CA . GLY A 1 314 ? 16.530 7.163 18.335 1.00 75.69 314 GLY A CA 1
ATOM 2417 C C . GLY A 1 314 ? 15.284 7.536 19.144 1.00 75.69 314 GLY A C 1
ATOM 2418 O O . GLY A 1 314 ? 15.073 6.970 20.226 1.00 75.69 314 GLY A O 1
ATOM 2419 N N . ASP A 1 315 ? 14.503 8.506 18.668 1.00 78.25 315 ASP A N 1
ATOM 2420 C CA . ASP A 1 315 ? 13.203 8.873 19.237 1.00 78.25 315 ASP A CA 1
ATOM 2421 C C . ASP A 1 315 ? 12.056 8.177 18.485 1.00 78.25 315 ASP A C 1
ATOM 2423 O O . ASP A 1 315 ? 11.941 8.250 17.267 1.00 78.25 315 ASP A O 1
ATOM 2427 N N . GLU A 1 316 ? 11.180 7.508 19.233 1.00 70.06 316 GLU A N 1
ATOM 2428 C CA . GLU A 1 316 ? 10.058 6.695 18.729 1.00 70.06 316 GLU A CA 1
ATOM 2429 C C . GLU A 1 316 ? 8.777 7.534 18.555 1.00 70.06 316 GLU A C 1
ATOM 2431 O O . GLU A 1 316 ? 7.651 7.057 18.695 1.00 70.06 316 GLU A O 1
ATOM 2436 N N . SER A 1 317 ? 8.941 8.835 18.340 1.00 71.31 317 SER A N 1
ATOM 2437 C CA . SER A 1 317 ? 7.870 9.826 18.212 1.00 71.31 317 SER A CA 1
ATOM 2438 C C . SER A 1 317 ? 7.365 9.989 16.773 1.00 71.31 317 SER A C 1
ATOM 2440 O O . SER A 1 317 ? 6.386 10.705 16.545 1.00 71.31 317 SER A O 1
ATOM 2442 N N . GLN A 1 318 ? 7.966 9.279 15.812 1.00 72.56 318 GLN A N 1
ATOM 2443 C CA . GLN A 1 318 ? 7.388 9.086 14.484 1.00 72.56 318 GLN A CA 1
ATOM 2444 C C . GLN A 1 318 ? 6.150 8.193 14.542 1.00 72.56 318 GLN A C 1
ATOM 2446 O O . GLN A 1 318 ? 6.113 7.190 15.252 1.00 72.56 318 GLN A O 1
ATOM 2451 N N . THR A 1 319 ? 5.111 8.560 13.797 1.00 68.44 319 THR A N 1
ATOM 2452 C CA . THR A 1 319 ? 3.816 7.878 13.878 1.00 68.44 319 THR A CA 1
ATOM 2453 C C . THR A 1 319 ? 2.979 8.080 12.612 1.00 68.44 319 THR A C 1
ATOM 2455 O O . THR A 1 319 ? 3.355 8.834 11.718 1.00 68.44 319 THR A O 1
ATOM 2458 N N . SER A 1 320 ? 1.840 7.391 12.515 1.00 72.12 320 SER A N 1
ATOM 2459 C CA . SER A 1 320 ? 0.856 7.589 11.444 1.00 72.12 320 SER A CA 1
ATOM 2460 C C . SER A 1 320 ? 0.012 8.847 11.682 1.00 72.12 320 SER A C 1
ATOM 2462 O O . SER A 1 320 ? -0.020 9.383 12.789 1.00 72.12 320 SER A O 1
ATOM 2464 N N . LEU A 1 321 ? -0.736 9.302 10.669 1.00 64.75 321 LEU A N 1
ATOM 2465 C CA . LEU A 1 321 ? -1.591 10.497 10.772 1.00 64.75 321 LEU A CA 1
ATOM 2466 C C . LEU A 1 321 ? -2.552 10.428 11.970 1.00 64.75 321 LEU A C 1
ATOM 2468 O O . LEU A 1 321 ? -2.675 11.378 12.738 1.00 64.75 321 LEU A O 1
ATOM 2472 N N . LYS A 1 322 ? -3.176 9.263 12.169 1.00 63.81 322 LYS A N 1
ATOM 2473 C CA . LYS A 1 322 ? -4.061 8.998 13.309 1.00 63.81 322 LYS A CA 1
ATOM 2474 C C . LYS A 1 322 ? -3.282 8.866 14.620 1.00 63.81 322 LYS A C 1
ATOM 2476 O O . LYS A 1 322 ? -3.702 9.383 15.653 1.00 63.81 322 LYS A O 1
ATOM 2481 N N . GLY A 1 323 ? -2.115 8.226 14.567 1.00 66.19 323 GLY A N 1
ATOM 2482 C CA . GLY A 1 323 ? -1.240 8.093 15.721 1.00 66.19 323 GLY A CA 1
ATOM 2483 C C . GLY A 1 323 ? -0.669 9.427 16.212 1.00 66.19 323 GLY A C 1
ATOM 2484 O O . GLY A 1 323 ? -0.352 9.526 17.391 1.00 66.19 323 GLY A O 1
ATOM 2485 N N . LEU A 1 324 ? -0.582 10.475 15.385 1.00 71.56 324 LEU A N 1
ATOM 2486 C CA . LEU A 1 324 ? -0.109 11.792 15.828 1.00 71.56 324 LEU A CA 1
ATOM 2487 C C . LEU A 1 324 ? -1.085 12.434 16.825 1.00 71.56 324 LEU A C 1
ATOM 2489 O O . LEU A 1 324 ? -0.663 12.911 17.874 1.00 71.56 324 LEU A O 1
ATOM 2493 N N . GLU A 1 325 ? -2.392 12.381 16.560 1.00 76.31 325 GLU A N 1
ATOM 2494 C CA . GLU A 1 325 ? -3.405 12.869 17.507 1.00 76.31 325 GLU A CA 1
ATOM 2495 C C . GLU A 1 325 ? -3.487 12.006 18.768 1.00 76.31 325 GLU A C 1
ATOM 2497 O O . GLU A 1 325 ? -3.505 12.528 19.890 1.00 76.31 325 GLU A O 1
ATOM 2502 N N . ASP A 1 326 ? -3.550 10.687 18.584 1.00 76.12 326 ASP A N 1
ATOM 2503 C CA . ASP A 1 326 ? -3.801 9.737 19.665 1.00 76.12 326 ASP A CA 1
ATOM 2504 C C . ASP A 1 326 ? -2.585 9.621 20.597 1.00 76.12 326 ASP A C 1
ATOM 2506 O O . ASP A 1 326 ? -2.735 9.730 21.817 1.00 76.12 326 ASP A O 1
ATOM 2510 N N . ASN A 1 327 ? -1.367 9.517 20.052 1.00 74.44 327 ASN A N 1
ATOM 2511 C CA . ASN A 1 327 ? -0.149 9.369 20.853 1.00 74.44 327 ASN A CA 1
ATOM 2512 C C . ASN A 1 327 ? 0.201 10.659 21.600 1.00 74.44 327 ASN A C 1
ATOM 2514 O O . ASN A 1 327 ? 0.609 10.601 22.762 1.00 74.44 327 ASN A O 1
ATOM 2518 N N . VAL A 1 328 ? 0.014 11.835 20.986 1.00 75.88 328 VAL A N 1
ATOM 2519 C CA . VAL A 1 328 ? 0.223 13.122 21.673 1.00 75.88 328 VAL A CA 1
ATOM 2520 C C . VAL A 1 328 ? -0.781 13.276 22.816 1.00 75.88 328 VAL A C 1
ATOM 2522 O O . VAL A 1 328 ? -0.397 13.601 23.940 1.00 75.88 328 VAL A O 1
ATOM 2525 N N . SER A 1 329 ? -2.058 12.983 22.564 1.00 75.06 329 SER A N 1
ATOM 2526 C CA . SER A 1 329 ? -3.106 13.098 23.585 1.00 75.06 329 SER A CA 1
ATOM 2527 C C . SER A 1 329 ? -2.889 12.123 24.745 1.00 75.06 329 SER A C 1
ATOM 2529 O O . SER A 1 329 ? -3.012 12.514 25.904 1.00 75.06 329 SER A O 1
ATOM 2531 N N . LEU A 1 330 ? -2.500 10.876 24.459 1.00 70.25 330 LEU A N 1
ATOM 2532 C CA . LEU A 1 330 ? -2.194 9.864 25.473 1.00 70.25 330 LEU A CA 1
ATOM 2533 C C . LEU A 1 330 ? -0.939 10.226 26.288 1.00 70.25 330 LEU A C 1
ATOM 2535 O O . LEU A 1 330 ? -0.943 10.121 27.519 1.00 70.25 330 LEU A O 1
ATOM 2539 N N . SER A 1 331 ? 0.120 10.676 25.604 1.00 67.88 331 SER A N 1
ATOM 2540 C CA . SER A 1 331 ? 1.405 11.016 26.228 1.00 67.88 331 SER A CA 1
ATOM 2541 C C . SER A 1 331 ? 1.342 12.266 27.103 1.00 67.88 331 SER A C 1
ATOM 2543 O O . SER A 1 331 ? 2.141 12.400 28.019 1.00 67.88 331 SER A O 1
ATOM 2545 N N . LEU A 1 332 ? 0.384 13.167 26.885 1.00 72.62 332 LEU A N 1
ATOM 2546 C CA . LEU A 1 332 ? 0.282 14.410 27.658 1.00 72.62 332 LEU A CA 1
ATOM 2547 C C . LEU A 1 332 ? -0.941 14.464 28.583 1.00 72.62 332 LEU A C 1
ATOM 2549 O O . LEU A 1 332 ? -0.927 15.213 29.558 1.00 72.62 332 LEU A O 1
ATOM 2553 N N . GLY A 1 333 ? -1.981 13.671 28.310 1.00 64.69 333 GLY A N 1
ATOM 2554 C CA . GLY A 1 333 ? -3.239 13.665 29.063 1.00 64.69 333 GLY A CA 1
ATOM 2555 C C . GLY A 1 333 ? -3.263 12.749 30.291 1.00 64.69 333 GLY A C 1
ATOM 2556 O O . GLY A 1 333 ? -4.231 12.779 31.047 1.00 64.69 333 GLY A O 1
ATOM 2557 N N . THR A 1 334 ? -2.224 11.936 30.519 1.00 66.12 334 THR A N 1
ATOM 2558 C CA . THR A 1 334 ? -2.176 10.954 31.618 1.00 66.12 334 THR A CA 1
ATOM 2559 C C . THR A 1 334 ? -0.937 11.129 32.500 1.00 66.12 334 THR A C 1
ATOM 2561 O O . THR A 1 334 ? 0.093 11.639 32.062 1.00 66.12 334 THR A O 1
ATOM 2564 N N . ASN A 1 335 ? -1.006 10.689 33.763 1.00 66.94 335 ASN A N 1
ATOM 2565 C CA . ASN A 1 335 ? 0.155 10.706 34.667 1.00 66.94 335 ASN A CA 1
ATOM 2566 C C . ASN A 1 335 ? 1.307 9.847 34.127 1.00 66.94 335 ASN A C 1
ATOM 2568 O O . ASN A 1 335 ? 2.442 10.309 34.091 1.00 66.94 335 ASN A O 1
ATOM 2572 N N . LEU A 1 336 ? 0.985 8.644 33.642 1.00 59.34 336 LEU A N 1
ATOM 2573 C CA . LEU A 1 336 ? 1.947 7.739 33.014 1.00 59.34 336 LEU A CA 1
ATOM 2574 C C . LEU A 1 336 ? 2.550 8.350 31.741 1.00 59.34 336 LEU A C 1
ATOM 2576 O O . LEU A 1 336 ? 3.755 8.276 31.528 1.00 59.34 336 LEU A O 1
ATOM 2580 N N . GLY A 1 337 ? 1.732 9.010 30.919 1.00 66.06 337 GLY A N 1
ATOM 2581 C CA . GLY A 1 337 ? 2.198 9.729 29.736 1.00 66.06 337 GLY A CA 1
ATOM 2582 C C . GLY A 1 337 ? 3.219 10.815 30.079 1.00 66.06 337 GLY A C 1
ATOM 2583 O O . GLY A 1 337 ? 4.266 10.889 29.437 1.00 66.06 337 GLY A O 1
ATOM 2584 N N . ARG A 1 338 ? 2.967 11.607 31.130 1.00 70.75 338 ARG A N 1
ATOM 2585 C CA . ARG A 1 338 ? 3.902 12.649 31.587 1.00 70.75 338 ARG A CA 1
ATOM 2586 C C . ARG A 1 338 ? 5.239 12.071 32.053 1.00 70.75 338 ARG A C 1
ATOM 2588 O O . ARG A 1 338 ? 6.284 12.614 31.704 1.00 70.75 338 ARG A O 1
ATOM 2595 N N . GLU A 1 339 ? 5.218 10.953 32.774 1.00 69.06 339 GLU A N 1
ATOM 2596 C CA . GLU A 1 339 ? 6.433 10.244 33.199 1.00 69.06 339 GLU A CA 1
ATOM 2597 C C . GLU A 1 339 ? 7.233 9.711 31.997 1.00 69.06 339 GLU A C 1
ATOM 2599 O O . GLU A 1 339 ? 8.443 9.931 31.894 1.00 69.06 339 GLU A O 1
ATOM 2604 N N . LEU A 1 340 ? 6.554 9.085 31.031 1.00 69.81 340 LEU A N 1
ATOM 2605 C CA . LEU A 1 340 ? 7.167 8.640 29.776 1.00 69.81 340 LEU A CA 1
ATOM 2606 C C . LEU A 1 340 ? 7.730 9.819 28.968 1.00 69.81 340 LEU A C 1
ATOM 2608 O O . LEU A 1 340 ? 8.821 9.717 28.409 1.00 69.81 340 LEU A O 1
ATOM 2612 N N . GLY A 1 341 ? 7.032 10.956 28.954 1.00 76.38 341 GLY A N 1
ATOM 2613 C CA . GLY A 1 341 ? 7.500 12.205 28.360 1.00 76.38 341 GLY A CA 1
ATOM 2614 C C . GLY A 1 341 ? 8.795 12.707 29.000 1.00 76.38 341 GLY A C 1
ATOM 2615 O O . GLY A 1 341 ? 9.740 13.025 28.281 1.00 76.38 341 GLY A O 1
ATOM 2616 N N . ASN A 1 342 ? 8.889 12.705 30.332 1.00 77.12 342 ASN A N 1
ATOM 2617 C CA . ASN A 1 342 ? 10.110 13.074 31.059 1.00 77.12 342 ASN A CA 1
ATOM 2618 C C . ASN A 1 342 ? 11.278 12.118 30.760 1.00 77.12 342 ASN A C 1
ATOM 2620 O O . ASN A 1 342 ? 12.410 12.562 30.570 1.00 77.12 342 ASN A O 1
ATOM 2624 N N . ASN A 1 343 ? 11.016 10.814 30.636 1.00 79.25 343 ASN A N 1
ATOM 2625 C CA . ASN A 1 343 ? 12.040 9.848 30.230 1.00 79.25 343 ASN A CA 1
ATOM 2626 C C . ASN A 1 343 ? 12.527 10.082 28.791 1.00 79.25 343 ASN A C 1
ATOM 2628 O O . ASN A 1 343 ? 13.726 9.981 28.523 1.00 79.25 343 ASN A O 1
ATOM 2632 N N . ARG A 1 344 ? 11.625 10.456 27.873 1.00 82.94 344 ARG A N 1
ATOM 2633 C CA . ARG A 1 344 ? 11.996 10.838 26.501 1.00 82.94 344 ARG A CA 1
ATOM 2634 C C . ARG A 1 344 ? 12.860 12.093 26.470 1.00 82.94 344 ARG A C 1
ATOM 2636 O O . ARG A 1 344 ? 13.863 12.093 25.765 1.00 82.94 344 ARG A O 1
ATOM 2643 N N . ARG A 1 345 ? 12.543 13.112 27.277 1.00 85.19 345 ARG A N 1
ATOM 2644 C CA . ARG A 1 345 ? 13.389 14.314 27.418 1.00 85.19 345 ARG A CA 1
ATOM 2645 C C . ARG A 1 345 ? 14.821 13.960 27.781 1.00 85.19 345 ARG A C 1
ATOM 2647 O O . ARG A 1 345 ? 15.754 14.410 27.127 1.00 85.19 345 ARG A O 1
ATOM 2654 N N . LEU A 1 346 ? 14.983 13.102 28.788 1.00 79.69 346 LEU A N 1
ATOM 2655 C CA . LEU A 1 346 ? 16.302 12.662 29.228 1.00 79.69 346 LEU A CA 1
ATOM 2656 C C . LEU A 1 346 ? 17.037 11.889 28.125 1.00 79.69 346 LEU A C 1
ATOM 2658 O O . LEU A 1 346 ? 18.218 12.131 27.886 1.00 79.69 346 LEU A O 1
ATOM 2662 N N . LYS A 1 347 ? 16.341 10.988 27.422 1.00 83.56 347 LYS A N 1
ATOM 2663 C CA . LYS A 1 347 ? 16.914 10.237 26.295 1.00 83.56 347 LYS A CA 1
ATOM 2664 C C . LYS A 1 347 ? 17.395 11.180 25.187 1.00 83.56 347 LYS A C 1
ATOM 2666 O O . LYS A 1 347 ? 18.508 11.007 24.698 1.00 83.56 347 LYS A O 1
ATOM 2671 N N . LEU A 1 348 ? 16.596 12.189 24.835 1.00 84.75 348 LEU A N 1
ATOM 2672 C CA . LEU A 1 348 ? 16.950 13.201 23.835 1.00 84.75 348 LEU A CA 1
ATOM 2673 C C . LEU A 1 348 ? 18.155 14.036 24.274 1.00 84.75 348 LEU A C 1
ATOM 2675 O O . LEU A 1 348 ? 19.100 14.146 23.505 1.00 84.75 348 LEU A O 1
ATOM 2679 N N . ALA A 1 349 ? 18.171 14.527 25.516 1.00 80.38 349 ALA A N 1
ATOM 2680 C CA . ALA A 1 349 ? 19.298 15.271 26.086 1.00 80.38 349 ALA A CA 1
ATOM 2681 C C . ALA A 1 349 ? 20.612 14.465 26.061 1.00 80.38 349 ALA A C 1
ATOM 2683 O O . ALA A 1 349 ? 21.682 14.980 25.748 1.00 80.38 349 ALA A O 1
ATOM 2684 N N . MET A 1 350 ? 20.538 13.168 26.373 1.00 79.38 350 MET A N 1
ATOM 2685 C CA . MET A 1 350 ? 21.696 12.276 26.308 1.00 79.38 350 MET A CA 1
ATOM 2686 C C . MET A 1 350 ? 22.142 12.022 24.867 1.00 79.38 350 MET A C 1
ATOM 2688 O O . MET A 1 350 ? 23.342 11.982 24.591 1.00 79.38 350 MET A O 1
ATOM 2692 N N . ASN A 1 351 ? 21.194 11.806 23.956 1.00 82.31 351 ASN A N 1
ATOM 2693 C CA . ASN A 1 351 ? 21.493 11.454 22.573 1.00 82.31 351 ASN A CA 1
ATOM 2694 C C . ASN A 1 351 ? 21.974 12.658 21.763 1.00 82.31 351 ASN A C 1
ATOM 2696 O O . ASN A 1 351 ? 22.887 12.483 20.961 1.00 82.31 351 ASN A O 1
ATOM 2700 N N . SER A 1 352 ? 21.465 13.868 22.012 1.00 78.00 352 SER A N 1
ATOM 2701 C CA . SER A 1 352 ? 21.956 15.090 21.364 1.00 78.00 352 SER A CA 1
ATOM 2702 C C . SER A 1 352 ? 23.440 15.339 21.649 1.00 78.00 352 SER A C 1
ATOM 2704 O O . SER A 1 352 ? 24.153 15.805 20.775 1.00 78.00 352 SER A O 1
ATOM 2706 N N . MET A 1 353 ? 23.950 14.926 22.814 1.00 75.62 353 MET A N 1
ATOM 2707 C CA . MET A 1 353 ? 25.376 15.031 23.161 1.00 75.62 353 MET A CA 1
ATOM 2708 C C . MET A 1 353 ? 26.246 13.869 22.659 1.00 75.62 353 MET A C 1
ATOM 2710 O O . MET A 1 353 ? 27.471 13.976 22.635 1.00 75.62 353 MET A O 1
ATOM 2714 N N . ARG A 1 354 ? 25.643 12.719 22.334 1.00 71.81 354 ARG A N 1
ATOM 2715 C CA . ARG A 1 354 ? 26.368 11.470 22.020 1.00 71.81 354 ARG A CA 1
ATOM 2716 C C . ARG A 1 354 ? 26.333 11.092 20.546 1.00 71.81 354 ARG A C 1
ATOM 2718 O O . ARG A 1 354 ? 27.116 10.239 20.132 1.00 71.81 354 ARG A O 1
ATOM 2725 N N . LYS A 1 355 ? 25.394 11.643 19.780 1.00 78.69 355 LYS A N 1
ATOM 2726 C CA . LYS A 1 355 ? 25.172 11.299 18.376 1.00 78.69 355 LYS A CA 1
ATOM 2727 C C . LYS A 1 355 ? 25.902 12.273 17.460 1.00 78.69 355 LYS A C 1
ATOM 2729 O O . LYS A 1 355 ? 25.940 13.474 17.695 1.00 78.69 355 LYS A O 1
ATOM 2734 N N . GLU A 1 356 ? 26.429 11.731 16.370 1.00 73.56 356 GLU A N 1
ATOM 2735 C CA . GLU A 1 356 ? 27.331 12.430 15.446 1.00 73.56 356 GLU A CA 1
ATOM 2736 C C . GLU A 1 356 ? 26.660 13.604 14.701 1.00 73.56 356 GLU A C 1
ATOM 2738 O O . GLU A 1 356 ? 27.351 14.508 14.253 1.00 73.56 356 GLU A O 1
ATOM 2743 N N . HIS A 1 357 ? 25.321 13.659 14.659 1.00 77.69 357 HIS A N 1
ATOM 2744 C CA . HIS A 1 357 ? 24.529 14.763 14.084 1.00 77.69 357 HIS A CA 1
ATOM 2745 C C . HIS A 1 357 ? 24.714 16.126 14.770 1.00 77.69 357 HIS A C 1
ATOM 2747 O O . HIS A 1 357 ? 24.365 17.159 14.196 1.00 77.69 357 HIS A O 1
ATOM 2753 N N . PHE A 1 358 ? 25.209 16.130 16.007 1.00 81.56 358 PHE A N 1
ATOM 2754 C CA . PHE A 1 358 ? 25.517 17.343 16.765 1.00 81.56 358 PHE A CA 1
ATOM 2755 C C . PHE A 1 358 ? 27.025 17.483 17.037 1.00 81.56 358 PHE A C 1
ATOM 2757 O O . PHE A 1 358 ? 27.444 18.417 17.716 1.00 81.56 358 PHE A O 1
ATOM 2764 N N . ASP A 1 359 ? 27.858 16.593 16.481 1.00 82.88 359 ASP A N 1
ATOM 2765 C CA . ASP A 1 359 ? 29.314 16.739 16.489 1.00 82.88 359 ASP A CA 1
ATOM 2766 C C . ASP A 1 359 ? 29.729 17.522 15.239 1.00 82.88 359 ASP A C 1
ATOM 2768 O O . ASP A 1 359 ? 30.082 16.957 14.201 1.00 82.88 359 ASP A O 1
ATOM 2772 N N . THR A 1 360 ? 29.683 18.853 15.339 1.00 84.62 360 THR A N 1
ATOM 2773 C CA . THR A 1 360 ? 30.096 19.770 14.265 1.00 84.62 360 THR A CA 1
ATOM 2774 C C . THR A 1 360 ? 31.476 19.427 13.706 1.00 84.62 360 THR A C 1
ATOM 2776 O O . THR A 1 360 ? 31.689 19.532 12.503 1.00 84.62 360 THR A O 1
ATOM 2779 N N . SER A 1 361 ? 32.415 18.979 14.547 1.00 83.88 361 SER A N 1
ATOM 2780 C CA . SER A 1 361 ? 33.763 18.642 14.081 1.00 83.88 361 SER A CA 1
ATOM 2781 C C . SER A 1 361 ? 33.766 17.381 13.219 1.00 83.88 361 SER A C 1
ATOM 2783 O O . SER A 1 361 ? 34.483 17.318 12.223 1.00 83.88 361 SER A O 1
ATOM 2785 N N . GLN A 1 362 ? 32.979 16.366 13.586 1.00 82.44 362 GLN A N 1
ATOM 2786 C CA . GLN A 1 362 ? 32.822 15.170 12.758 1.00 82.44 362 GLN A CA 1
ATOM 2787 C C . GLN A 1 362 ? 32.081 15.478 11.456 1.00 82.44 362 GLN A C 1
ATOM 2789 O O . GLN A 1 362 ? 32.481 14.976 10.409 1.00 82.44 362 GLN A O 1
ATOM 2794 N N . ILE A 1 363 ? 31.051 16.327 11.503 1.00 85.31 363 ILE A N 1
ATOM 2795 C CA . ILE A 1 363 ? 30.333 16.782 10.306 1.00 85.31 363 ILE A CA 1
ATOM 2796 C C . ILE A 1 363 ? 31.296 17.471 9.335 1.00 85.31 363 ILE A C 1
ATOM 2798 O O . ILE A 1 363 ? 31.325 17.114 8.161 1.00 85.31 363 ILE A O 1
ATOM 2802 N N . VAL A 1 364 ? 32.123 18.401 9.826 1.00 88.75 364 VAL A N 1
ATOM 2803 C CA . VAL A 1 364 ? 33.144 19.071 9.009 1.00 88.75 364 VAL A CA 1
ATOM 2804 C C . VAL A 1 364 ? 34.082 18.053 8.374 1.00 88.75 364 VAL A C 1
ATOM 2806 O O . VAL A 1 364 ? 34.253 18.087 7.163 1.00 88.75 364 VAL A O 1
ATOM 2809 N N . ARG A 1 365 ? 34.635 17.110 9.150 1.00 85.69 365 ARG A N 1
ATOM 2810 C CA . ARG A 1 365 ? 35.533 16.073 8.611 1.00 85.69 365 ARG A CA 1
ATOM 2811 C C . ARG A 1 365 ? 34.873 15.239 7.516 1.00 85.69 365 ARG A C 1
ATOM 2813 O O . ARG A 1 365 ? 35.499 14.976 6.498 1.00 85.69 365 ARG A O 1
ATOM 2820 N N . ASN A 1 366 ? 33.617 14.842 7.711 1.00 83.81 366 ASN A N 1
ATOM 2821 C CA . ASN A 1 366 ? 32.877 14.081 6.706 1.00 83.81 366 ASN A CA 1
ATOM 2822 C C . ASN A 1 366 ? 32.693 14.904 5.422 1.00 83.81 366 ASN A C 1
ATOM 2824 O O . ASN A 1 366 ? 32.858 14.382 4.327 1.00 83.81 366 ASN A O 1
ATOM 2828 N N . ILE A 1 367 ? 32.385 16.195 5.546 1.00 88.75 367 ILE A N 1
ATOM 2829 C CA . ILE A 1 367 ? 32.208 17.093 4.400 1.00 88.75 367 ILE A CA 1
ATOM 2830 C C . ILE A 1 367 ? 33.543 17.376 3.692 1.00 88.75 367 ILE A C 1
ATOM 2832 O O . ILE A 1 367 ? 33.598 17.396 2.469 1.00 88.75 367 ILE A O 1
ATOM 2836 N N . GLU A 1 368 ? 34.635 17.538 4.432 1.00 88.81 368 GLU A N 1
ATOM 2837 C CA . GLU A 1 368 ? 35.982 17.663 3.865 1.00 88.81 368 GLU A CA 1
ATOM 2838 C C . GLU A 1 368 ? 36.402 16.427 3.082 1.00 88.81 368 GLU A C 1
ATOM 2840 O O . GLU A 1 368 ? 36.979 16.538 2.002 1.00 88.81 368 GLU A O 1
ATOM 2845 N N . GLU A 1 369 ? 36.109 15.246 3.620 1.00 84.00 369 GLU A N 1
ATOM 2846 C CA . GLU A 1 369 ? 36.347 13.995 2.915 1.00 84.00 369 GLU A CA 1
ATOM 2847 C C . GLU A 1 369 ? 35.513 13.945 1.632 1.00 84.00 369 GLU A C 1
ATOM 2849 O O . GLU A 1 369 ? 36.033 13.606 0.572 1.00 84.00 369 GLU A O 1
ATOM 2854 N N . ALA A 1 370 ? 34.256 14.394 1.701 1.00 82.62 370 ALA A N 1
ATOM 2855 C CA . ALA A 1 370 ? 33.390 14.547 0.540 1.00 82.62 370 ALA A CA 1
ATOM 2856 C C . ALA A 1 370 ? 34.032 15.445 -0.533 1.00 82.62 370 ALA A C 1
ATOM 2858 O O . ALA A 1 370 ? 34.092 15.047 -1.693 1.00 82.62 370 ALA A O 1
ATOM 2859 N N . TYR A 1 371 ? 34.569 16.608 -0.142 1.00 85.69 371 TYR A N 1
ATOM 2860 C CA . TYR A 1 371 ? 35.251 17.544 -1.044 1.00 85.69 371 TYR A CA 1
ATOM 2861 C C . TYR A 1 371 ? 36.492 16.931 -1.689 1.00 85.69 371 TYR A C 1
ATOM 2863 O O . TYR A 1 371 ? 36.628 16.977 -2.906 1.00 85.69 371 TYR A O 1
ATOM 2871 N N . LYS A 1 372 ? 37.366 16.299 -0.898 1.00 81.62 372 LYS A N 1
ATOM 2872 C CA . LYS A 1 372 ? 38.567 15.626 -1.419 1.00 81.62 372 LYS A CA 1
ATOM 2873 C C . LYS A 1 372 ? 38.213 14.505 -2.381 1.00 81.62 372 LYS A C 1
ATOM 2875 O O . LYS A 1 372 ? 38.942 14.253 -3.331 1.00 81.62 372 LYS A O 1
ATOM 2880 N N . ILE A 1 373 ? 37.142 13.766 -2.106 1.00 73.12 373 ILE A N 1
ATOM 2881 C CA . ILE A 1 373 ? 36.709 12.686 -2.986 1.00 73.12 373 ILE A CA 1
ATOM 2882 C C . ILE A 1 373 ? 36.246 13.263 -4.326 1.00 73.12 373 ILE A C 1
ATOM 2884 O O . ILE A 1 373 ? 36.719 12.794 -5.355 1.00 73.12 373 ILE A O 1
ATOM 2888 N N . VAL A 1 374 ? 35.381 14.283 -4.330 1.00 71.81 374 VAL A N 1
ATOM 2889 C CA . VAL A 1 374 ? 34.862 14.836 -5.593 1.00 71.81 374 VAL A CA 1
ATOM 2890 C C . VAL A 1 374 ? 35.918 15.582 -6.406 1.00 71.81 374 VAL A C 1
ATOM 2892 O O . VAL A 1 374 ? 35.887 15.474 -7.622 1.00 71.81 374 VAL A O 1
ATOM 2895 N N . ASP A 1 375 ? 36.875 16.245 -5.754 1.00 70.94 375 ASP A N 1
ATOM 2896 C CA . ASP A 1 375 ? 37.999 16.950 -6.393 1.00 70.94 375 ASP A CA 1
ATOM 2897 C C . ASP A 1 375 ? 38.967 16.010 -7.143 1.00 70.94 375 ASP A C 1
ATOM 2899 O O . ASP A 1 375 ? 39.626 16.393 -8.104 1.00 70.94 375 ASP A O 1
ATOM 2903 N N . ARG A 1 376 ? 39.041 14.735 -6.737 1.00 65.94 376 ARG A N 1
ATOM 2904 C CA . ARG A 1 376 ? 39.979 13.750 -7.307 1.00 65.94 376 ARG A CA 1
ATOM 2905 C C . ARG A 1 376 ? 39.478 13.042 -8.565 1.00 65.94 376 ARG A C 1
ATOM 2907 O O . ARG A 1 376 ? 40.227 12.252 -9.143 1.00 65.94 376 ARG A O 1
ATOM 2914 N N . PHE A 1 377 ? 38.239 13.277 -8.989 1.00 57.00 377 PHE A N 1
ATOM 2915 C CA . PHE A 1 377 ? 37.682 12.630 -10.173 1.00 57.00 377 PHE A CA 1
ATOM 2916 C C . PHE A 1 377 ? 37.868 13.495 -11.423 1.00 57.00 377 PHE A C 1
ATOM 2918 O O . PHE A 1 377 ? 37.277 14.559 -11.537 1.00 57.00 377 PHE A O 1
ATOM 2925 N N . GLU A 1 378 ? 38.617 12.996 -12.414 1.00 49.69 378 GLU A N 1
ATOM 2926 C CA . GLU A 1 378 ? 38.711 13.649 -13.735 1.00 49.69 378 GLU A CA 1
ATOM 2927 C C . GLU A 1 378 ? 37.356 13.652 -14.473 1.00 49.69 378 GLU A C 1
ATOM 2929 O O . GLU A 1 378 ? 37.032 14.590 -15.200 1.00 49.69 378 GLU A O 1
ATOM 2934 N N . GLU A 1 379 ? 36.528 12.624 -14.243 1.00 50.56 379 GLU A N 1
ATOM 2935 C CA . GLU A 1 379 ? 35.139 12.551 -14.698 1.00 50.56 379 GLU A CA 1
ATOM 2936 C C . GLU A 1 379 ? 34.203 12.354 -13.497 1.00 50.56 379 GLU A C 1
ATOM 2938 O O . GLU A 1 379 ? 34.125 11.274 -12.913 1.00 50.56 379 GLU A O 1
ATOM 2943 N N . HIS A 1 380 ? 33.445 13.396 -13.144 1.00 60.53 380 HIS A N 1
ATOM 2944 C CA . HIS A 1 380 ? 32.481 13.424 -12.034 1.00 60.53 380 HIS A CA 1
ATOM 2945 C C . HIS A 1 380 ? 31.210 12.600 -12.318 1.00 60.53 380 HIS A C 1
ATOM 2947 O O . HIS A 1 380 ? 30.099 13.103 -12.177 1.00 60.53 380 HIS A O 1
ATOM 2953 N N . SER A 1 381 ? 31.334 11.368 -12.812 1.00 51.75 381 SER A N 1
ATOM 2954 C CA . SER A 1 381 ? 30.235 10.599 -13.412 1.00 51.75 381 SER A CA 1
ATOM 2955 C C . SER A 1 381 ? 29.456 9.707 -12.435 1.00 51.75 381 SER A C 1
ATOM 2957 O O . SER A 1 381 ? 28.400 9.202 -12.815 1.00 51.75 381 SER A O 1
ATOM 2959 N N . MET A 1 382 ? 29.916 9.545 -11.190 1.00 54.91 382 MET A N 1
ATOM 2960 C CA . MET A 1 382 ? 29.387 8.553 -10.242 1.00 54.91 382 MET A CA 1
ATOM 2961 C C . MET A 1 382 ? 28.792 9.181 -8.977 1.00 54.91 382 MET A C 1
ATOM 2963 O O . MET A 1 382 ? 29.185 10.267 -8.563 1.00 54.91 382 MET A O 1
ATOM 2967 N N . HIS A 1 383 ? 27.864 8.466 -8.337 1.00 58.22 383 HIS A N 1
ATOM 2968 C CA . HIS A 1 383 ? 27.438 8.762 -6.969 1.00 58.22 383 HIS A CA 1
ATOM 2969 C C . HIS A 1 383 ? 28.568 8.464 -5.984 1.00 58.22 383 HIS A C 1
ATOM 2971 O O . HIS A 1 383 ? 29.281 7.471 -6.129 1.00 58.22 383 HIS A O 1
ATOM 2977 N N . VAL A 1 384 ? 28.700 9.296 -4.954 1.00 60.62 384 VAL A N 1
ATOM 2978 C CA . VAL A 1 384 ? 29.768 9.162 -3.962 1.00 60.62 384 VAL A CA 1
ATOM 2979 C C . VAL A 1 384 ? 29.158 8.899 -2.594 1.00 60.62 384 VAL A C 1
ATOM 2981 O O . VAL A 1 384 ? 28.377 9.702 -2.085 1.00 60.62 384 VAL A O 1
ATOM 2984 N N . VAL A 1 385 ? 29.543 7.780 -1.980 1.00 61.34 385 VAL A N 1
ATOM 2985 C CA . VAL A 1 385 ? 29.209 7.467 -0.587 1.00 61.34 385 VAL A CA 1
ATOM 2986 C C . VAL A 1 385 ? 30.390 7.833 0.293 1.00 61.34 385 VAL A C 1
ATOM 2988 O O . VAL A 1 385 ? 31.450 7.215 0.218 1.00 61.34 385 VAL A O 1
ATOM 2991 N N . VAL A 1 386 ? 30.192 8.819 1.159 1.00 56.97 386 VAL A N 1
ATOM 2992 C CA . VAL A 1 386 ? 31.168 9.202 2.172 1.00 56.97 386 VAL A CA 1
ATOM 2993 C C . VAL A 1 386 ? 30.840 8.419 3.431 1.00 56.97 386 VAL A C 1
ATOM 2995 O O . VAL A 1 386 ? 29.766 8.579 4.009 1.00 56.97 386 VAL A O 1
ATOM 2998 N N . ARG A 1 387 ? 31.731 7.521 3.851 1.00 50.78 387 ARG A N 1
ATOM 2999 C CA . ARG A 1 387 ? 31.509 6.708 5.053 1.00 50.78 387 ARG A CA 1
ATOM 3000 C C . ARG A 1 387 ? 31.850 7.468 6.327 1.00 50.78 387 ARG A C 1
ATOM 3002 O O . ARG A 1 387 ? 32.730 8.328 6.308 1.00 50.78 387 ARG A O 1
ATOM 3009 N N . PRO A 1 388 ? 31.178 7.152 7.448 1.00 42.97 388 PRO A N 1
ATOM 3010 C CA . PRO A 1 388 ? 31.568 7.724 8.714 1.00 42.97 388 PRO A CA 1
ATOM 3011 C C . PRO A 1 388 ? 32.916 7.124 9.075 1.00 42.97 388 PRO A C 1
ATOM 3013 O O . PRO A 1 388 ? 33.049 5.904 9.170 1.00 42.97 388 PRO A O 1
ATOM 3016 N N . GLY A 1 389 ? 33.894 7.978 9.360 1.00 40.03 389 GLY A N 1
ATOM 3017 C CA . GLY A 1 389 ? 34.899 7.616 10.351 1.00 40.03 389 GLY A CA 1
ATOM 3018 C C . GLY A 1 389 ? 34.181 7.457 11.689 1.00 40.03 389 GLY A C 1
ATOM 3019 O O . GLY A 1 389 ? 34.133 8.397 12.479 1.00 40.03 389 GLY A O 1
ATOM 3020 N N . SER A 1 390 ? 33.524 6.317 11.910 1.00 35.19 390 SER A N 1
ATOM 3021 C CA . SER A 1 390 ? 32.931 5.999 13.203 1.00 35.19 390 SER A CA 1
ATOM 3022 C C . SER A 1 390 ? 34.071 5.781 14.187 1.00 35.19 390 SER A C 1
ATOM 3024 O O . SER A 1 390 ? 35.002 5.047 13.870 1.00 35.19 390 SER A O 1
ATOM 3026 N N . LYS A 1 391 ? 33.992 6.351 15.394 1.00 45.31 391 LYS A N 1
ATOM 3027 C CA . LYS A 1 391 ? 34.878 5.973 16.508 1.00 45.31 391 LYS A CA 1
ATOM 3028 C C . LYS A 1 391 ? 34.768 4.463 16.759 1.00 45.31 391 LYS A C 1
ATOM 3030 O O . LYS A 1 391 ? 33.907 4.015 17.512 1.00 45.31 391 LYS A O 1
ATOM 3035 N N . GLY A 1 392 ? 35.653 3.690 16.147 1.00 41.78 392 GLY A N 1
ATOM 3036 C CA . GLY A 1 392 ? 35.643 2.237 16.185 1.00 41.78 392 GLY A CA 1
ATOM 3037 C C . GLY A 1 392 ? 36.994 1.709 15.740 1.00 41.78 392 GLY A C 1
ATOM 3038 O O . GLY A 1 392 ? 37.151 1.299 14.600 1.00 41.78 392 GLY A O 1
ATOM 3039 N N . ASP A 1 393 ? 37.937 1.714 16.685 1.00 47.81 393 ASP A N 1
ATOM 3040 C CA . ASP A 1 393 ? 39.329 1.279 16.536 1.00 47.81 393 ASP A CA 1
ATOM 3041 C C . ASP A 1 393 ? 40.202 2.271 15.742 1.00 47.81 393 ASP A C 1
ATOM 3043 O O . ASP A 1 393 ? 40.381 2.165 14.537 1.00 47.81 393 ASP A O 1
ATOM 3047 N N . GLY A 1 394 ? 40.804 3.254 16.427 1.00 49.34 394 GLY A N 1
ATOM 3048 C CA . GLY A 1 394 ? 41.675 4.252 15.782 1.00 49.34 394 GLY A CA 1
ATOM 3049 C C . GLY A 1 394 ? 42.879 3.651 15.039 1.00 49.34 394 GLY A C 1
ATOM 3050 O O . GLY A 1 394 ? 43.499 4.328 14.221 1.00 49.34 394 GLY A O 1
ATOM 3051 N N . LEU A 1 395 ? 43.208 2.376 15.284 1.00 52.06 395 LEU A N 1
ATOM 3052 C CA . LEU A 1 395 ? 44.176 1.631 14.487 1.00 52.06 395 LEU A CA 1
ATOM 3053 C C . LEU A 1 395 ? 43.589 1.187 13.137 1.00 52.06 395 LEU A C 1
ATOM 3055 O O . LEU A 1 395 ? 44.322 1.186 12.147 1.00 52.06 395 LEU A O 1
ATOM 3059 N N . LYS A 1 396 ? 42.295 0.858 13.082 1.00 60.19 396 LYS A N 1
ATOM 3060 C CA . LYS A 1 396 ? 41.537 0.554 11.861 1.00 60.19 396 LYS A CA 1
ATOM 3061 C C . LYS A 1 396 ? 41.487 1.762 10.949 1.00 60.19 396 LYS A C 1
ATOM 3063 O O . LYS A 1 396 ? 42.011 1.688 9.842 1.00 60.19 396 LYS A O 1
ATOM 3068 N N . ASP A 1 397 ? 41.014 2.895 11.453 1.00 54.12 397 ASP A N 1
ATOM 3069 C CA . ASP A 1 397 ? 40.914 4.136 10.676 1.00 54.12 397 ASP A CA 1
ATOM 3070 C C . ASP A 1 397 ? 42.287 4.620 10.189 1.00 54.12 397 ASP A C 1
ATOM 3072 O O . ASP A 1 397 ? 42.452 4.998 9.032 1.00 54.12 397 ASP A O 1
ATOM 3076 N N . LEU A 1 398 ? 43.322 4.527 11.036 1.00 56.72 398 LEU A N 1
ATOM 3077 C CA . LEU A 1 398 ? 44.697 4.854 10.647 1.00 56.72 398 LEU A CA 1
ATOM 3078 C C . LEU A 1 398 ? 45.236 3.908 9.565 1.00 56.72 398 LEU A C 1
ATOM 3080 O O . LEU A 1 398 ? 45.989 4.333 8.690 1.00 56.72 398 LEU A O 1
ATOM 3084 N N . THR A 1 399 ? 44.915 2.617 9.644 1.00 60.09 399 THR A N 1
ATOM 3085 C CA . THR A 1 399 ? 45.382 1.617 8.673 1.00 60.09 399 THR A CA 1
ATOM 3086 C C . THR A 1 399 ? 44.637 1.761 7.349 1.00 60.09 399 THR A C 1
ATOM 3088 O O . THR A 1 399 ? 45.276 1.693 6.302 1.00 60.09 399 THR A O 1
ATOM 3091 N N . LEU A 1 400 ? 43.337 2.057 7.382 1.00 59.97 400 LEU A N 1
ATOM 3092 C CA . LEU A 1 400 ? 42.532 2.353 6.198 1.00 59.97 400 LEU A CA 1
ATOM 3093 C C . LEU A 1 400 ? 42.964 3.666 5.537 1.00 59.97 400 LEU A C 1
ATOM 3095 O O . LEU A 1 400 ? 43.183 3.704 4.333 1.00 59.97 400 LEU A O 1
ATOM 3099 N N . GLY A 1 401 ? 43.203 4.716 6.325 1.00 54.62 401 GLY A N 1
ATOM 3100 C CA . GLY A 1 401 ? 43.743 5.981 5.826 1.00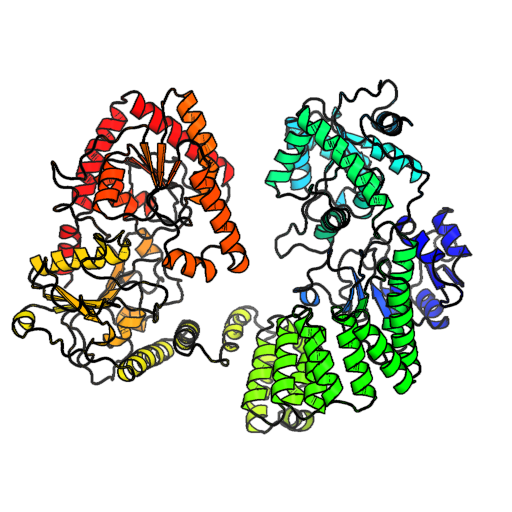 54.62 401 GLY A CA 1
ATOM 3101 C C . GLY A 1 401 ? 45.131 5.820 5.198 1.00 54.62 401 GLY A C 1
ATOM 3102 O O . GLY A 1 401 ? 45.408 6.401 4.155 1.00 54.62 401 GLY A O 1
ATOM 3103 N N . LYS A 1 402 ? 46.002 4.969 5.764 1.00 66.62 402 LYS A N 1
ATOM 3104 C CA . LYS A 1 402 ? 47.297 4.619 5.146 1.00 66.62 402 LYS A CA 1
ATOM 3105 C C . LYS A 1 402 ? 47.140 3.811 3.858 1.00 66.62 402 LYS A C 1
ATOM 3107 O O . LYS A 1 402 ? 47.976 3.957 2.970 1.00 66.62 402 LYS A O 1
ATOM 3112 N N . LEU A 1 403 ? 46.128 2.947 3.776 1.00 63.34 403 LEU A N 1
ATOM 3113 C CA . LEU A 1 403 ? 45.815 2.176 2.574 1.00 63.34 403 LEU A CA 1
ATOM 3114 C C . LEU A 1 403 ? 45.381 3.107 1.442 1.00 63.34 403 LEU A C 1
ATOM 3116 O O . LEU A 1 403 ? 45.958 3.069 0.360 1.00 63.34 403 LEU A O 1
ATOM 3120 N N . ILE A 1 404 ? 44.410 3.966 1.735 1.00 58.66 404 ILE A N 1
ATOM 3121 C CA . ILE A 1 404 ? 43.861 4.954 0.810 1.00 58.66 404 ILE A CA 1
ATOM 3122 C C . ILE A 1 404 ? 44.968 5.916 0.349 1.00 58.66 404 ILE A C 1
ATOM 3124 O O . ILE A 1 404 ? 45.205 6.035 -0.848 1.00 58.66 404 ILE A O 1
ATOM 3128 N N . ALA A 1 405 ? 45.769 6.466 1.269 1.00 60.72 405 ALA A N 1
ATOM 3129 C CA . ALA A 1 405 ? 46.906 7.320 0.916 1.00 60.72 405 ALA A CA 1
ATOM 3130 C C . ALA A 1 405 ? 47.963 6.609 0.043 1.00 60.72 405 ALA A C 1
ATOM 3132 O O . ALA A 1 405 ? 48.563 7.231 -0.829 1.00 60.72 405 ALA A O 1
ATOM 3133 N N . ALA A 1 406 ? 48.211 5.310 0.254 1.00 59.62 406 ALA A N 1
ATOM 3134 C CA . ALA A 1 406 ? 49.143 4.541 -0.575 1.00 59.62 406 ALA A CA 1
ATOM 3135 C C . ALA A 1 406 ? 48.589 4.238 -1.981 1.00 59.62 406 ALA A C 1
ATOM 3137 O O . ALA A 1 406 ? 49.372 4.116 -2.923 1.00 59.62 406 ALA A O 1
ATOM 3138 N N . LEU A 1 407 ? 47.264 4.128 -2.134 1.00 57.72 407 LEU A N 1
ATOM 3139 C CA . LEU A 1 407 ? 46.610 4.060 -3.445 1.00 57.72 407 LEU A CA 1
ATOM 3140 C C . LEU A 1 407 ? 46.705 5.403 -4.176 1.00 57.72 407 LEU A C 1
ATOM 3142 O O . LEU A 1 407 ? 47.079 5.440 -5.345 1.00 57.72 407 LEU A O 1
ATOM 3146 N N . GLU A 1 408 ? 46.453 6.503 -3.467 1.00 51.50 408 GLU A N 1
ATOM 3147 C CA . GLU A 1 408 ? 46.510 7.872 -3.993 1.00 51.50 408 GLU A CA 1
ATOM 3148 C C . GLU A 1 408 ? 47.900 8.258 -4.519 1.00 51.50 408 GLU A C 1
ATOM 3150 O O . GLU A 1 408 ? 48.008 8.923 -5.548 1.00 51.50 408 GLU A O 1
ATOM 3155 N N . THR A 1 409 ? 48.981 7.812 -3.864 1.00 65.19 409 THR A N 1
ATOM 3156 C CA . THR A 1 409 ? 50.364 8.061 -4.319 1.00 65.19 409 THR A CA 1
ATOM 3157 C C . THR A 1 409 ? 50.867 7.058 -5.362 1.00 65.19 409 THR A C 1
ATOM 3159 O O . THR A 1 409 ? 52.042 7.098 -5.732 1.00 65.19 409 THR A O 1
ATOM 3162 N N . LYS A 1 410 ? 50.002 6.155 -5.853 1.00 70.69 410 LYS A N 1
ATOM 3163 C CA . LYS A 1 410 ? 50.349 5.035 -6.748 1.00 70.69 410 LYS A CA 1
ATOM 3164 C C . LYS A 1 410 ? 51.457 4.125 -6.192 1.00 70.69 410 LYS A C 1
ATOM 3166 O O . LYS A 1 410 ? 52.164 3.452 -6.942 1.00 70.69 410 LYS A O 1
ATOM 3171 N N . GLU A 1 411 ? 51.603 4.046 -4.868 1.00 78.12 411 GLU A N 1
ATOM 3172 C CA . GLU A 1 411 ? 52.500 3.104 -4.186 1.00 78.12 411 GLU A CA 1
ATOM 3173 C C . GLU A 1 411 ? 51.823 1.726 -4.056 1.00 78.12 411 GLU A C 1
ATOM 3175 O O . GLU A 1 411 ? 51.597 1.212 -2.958 1.00 78.12 411 GLU A O 1
ATOM 3180 N N . VAL A 1 412 ? 51.490 1.110 -5.193 1.00 76.56 412 VAL A N 1
ATOM 3181 C CA . VAL A 1 412 ? 50.559 -0.030 -5.262 1.00 76.56 412 VAL A CA 1
ATOM 3182 C C . VAL A 1 412 ? 51.010 -1.245 -4.425 1.00 76.56 412 VAL A C 1
ATOM 3184 O O . VAL A 1 412 ? 50.204 -1.904 -3.769 1.00 76.56 412 VAL A O 1
ATOM 3187 N N . GLU A 1 413 ? 52.318 -1.505 -4.345 1.00 80.31 413 GLU A N 1
ATOM 3188 C CA . GLU A 1 413 ? 52.882 -2.580 -3.508 1.00 80.31 413 GLU A CA 1
ATOM 3189 C C . GLU A 1 413 ? 52.707 -2.327 -2.003 1.00 80.31 413 GLU A C 1
ATOM 3191 O O . GLU A 1 413 ? 52.430 -3.240 -1.223 1.00 80.31 413 GLU A O 1
ATOM 3196 N N . LYS A 1 414 ? 52.820 -1.068 -1.580 1.00 74.44 414 LYS A N 1
ATOM 3197 C CA . LYS A 1 414 ? 52.600 -0.666 -0.189 1.00 74.44 414 LYS A CA 1
ATOM 3198 C C . LYS A 1 414 ? 51.115 -0.704 0.148 1.00 74.44 414 LYS A C 1
ATOM 3200 O O . LYS A 1 414 ? 50.766 -1.202 1.217 1.00 74.44 414 LYS A O 1
ATOM 3205 N N . ALA A 1 415 ? 50.259 -0.248 -0.766 1.00 76.44 415 ALA A N 1
ATOM 3206 C CA . ALA A 1 415 ? 48.812 -0.351 -0.632 1.00 76.44 415 ALA A CA 1
ATOM 3207 C C . ALA A 1 415 ? 48.383 -1.810 -0.430 1.00 76.44 415 ALA A C 1
ATOM 3209 O O . ALA A 1 415 ? 47.673 -2.105 0.524 1.00 76.44 415 ALA A O 1
ATOM 3210 N N . ALA A 1 416 ? 48.901 -2.760 -1.214 1.00 78.00 416 ALA A N 1
ATOM 3211 C CA . ALA A 1 416 ? 48.518 -4.163 -1.053 1.00 78.00 416 ALA A CA 1
ATOM 3212 C C . ALA A 1 416 ? 48.957 -4.769 0.283 1.00 78.00 416 ALA A C 1
ATOM 3214 O O . ALA A 1 416 ? 48.212 -5.538 0.889 1.00 78.00 416 ALA A O 1
ATOM 3215 N N . ILE A 1 417 ? 50.140 -4.399 0.785 1.00 75.25 417 ILE A N 1
ATOM 3216 C CA . ILE A 1 417 ? 50.602 -4.835 2.110 1.00 75.25 417 ILE A CA 1
ATOM 3217 C C . ILE A 1 417 ? 49.684 -4.290 3.211 1.00 75.25 417 ILE A C 1
ATOM 3219 O O . ILE A 1 417 ? 49.389 -5.001 4.175 1.00 75.25 417 ILE A O 1
ATOM 3223 N N . ILE A 1 418 ? 49.234 -3.039 3.088 1.00 75.19 418 ILE A N 1
ATOM 3224 C CA . ILE A 1 418 ? 48.340 -2.415 4.068 1.00 75.19 418 ILE A CA 1
ATOM 3225 C C . ILE A 1 418 ? 46.934 -3.020 3.970 1.00 75.19 418 ILE A C 1
ATOM 3227 O O . ILE A 1 418 ? 46.378 -3.377 5.005 1.00 75.19 418 ILE A O 1
ATOM 3231 N N . ALA A 1 419 ? 46.406 -3.223 2.762 1.00 74.00 419 ALA A N 1
ATOM 3232 C CA . ALA A 1 419 ? 45.106 -3.844 2.516 1.00 74.00 419 ALA A CA 1
ATOM 3233 C C . ALA A 1 419 ? 45.042 -5.270 3.064 1.00 74.00 419 ALA A C 1
ATOM 3235 O O . ALA A 1 419 ? 44.141 -5.591 3.832 1.00 74.00 419 ALA A O 1
ATOM 3236 N N . HIS A 1 420 ? 46.056 -6.092 2.776 1.00 82.00 420 HIS A N 1
ATOM 3237 C CA . HIS A 1 420 ? 46.160 -7.448 3.308 1.00 82.00 420 HIS A CA 1
ATOM 3238 C C . HIS A 1 420 ? 46.178 -7.455 4.843 1.00 82.00 420 HIS A C 1
ATOM 3240 O O . HIS A 1 420 ? 45.482 -8.244 5.481 1.00 82.00 420 HIS A O 1
ATOM 3246 N N . ARG A 1 421 ? 46.953 -6.557 5.468 1.00 74.50 421 ARG A N 1
ATOM 3247 C CA . ARG A 1 421 ? 46.982 -6.419 6.934 1.00 74.50 421 ARG A CA 1
ATOM 3248 C C . ARG A 1 421 ? 45.644 -5.944 7.497 1.00 74.50 421 ARG A C 1
ATOM 3250 O O . ARG A 1 421 ? 45.252 -6.428 8.554 1.00 74.50 421 ARG A O 1
ATOM 3257 N N . PHE A 1 422 ? 44.959 -5.043 6.795 1.00 77.75 422 PHE A N 1
ATOM 3258 C CA . PHE A 1 422 ? 43.653 -4.523 7.180 1.00 77.75 422 PHE A CA 1
ATOM 3259 C C . PHE A 1 422 ? 42.604 -5.638 7.205 1.00 77.75 422 PHE A C 1
ATOM 3261 O O . PHE A 1 422 ? 42.021 -5.899 8.251 1.00 77.75 422 PHE A O 1
ATOM 3268 N N . VAL A 1 423 ? 42.438 -6.376 6.106 1.00 81.81 423 VAL A N 1
ATOM 3269 C CA . VAL A 1 423 ? 41.446 -7.464 6.034 1.00 81.81 423 VAL A CA 1
ATOM 3270 C C . VAL A 1 423 ? 41.808 -8.663 6.916 1.00 81.81 423 VAL A C 1
ATOM 3272 O O . VAL A 1 423 ? 40.929 -9.387 7.367 1.00 81.81 423 VAL A O 1
ATOM 3275 N N . THR A 1 424 ? 43.096 -8.859 7.232 1.00 81.31 424 THR A N 1
ATOM 3276 C CA . THR A 1 424 ? 43.528 -9.869 8.216 1.00 81.31 424 THR A CA 1
ATOM 3277 C C . THR A 1 424 ? 43.113 -9.482 9.638 1.00 81.31 424 THR A C 1
ATOM 3279 O O . THR A 1 424 ? 42.761 -10.349 10.434 1.00 81.31 424 THR A O 1
ATOM 3282 N N . ALA A 1 425 ? 43.170 -8.189 9.974 1.00 68.62 425 ALA A N 1
ATOM 3283 C CA . ALA A 1 425 ? 42.782 -7.681 11.287 1.00 68.62 425 ALA A CA 1
ATOM 3284 C C . ALA A 1 425 ? 41.256 -7.530 11.434 1.00 68.62 425 ALA A C 1
ATOM 3286 O O . ALA A 1 425 ? 40.727 -7.766 12.520 1.00 68.62 425 ALA A O 1
ATOM 3287 N N . TRP A 1 426 ? 40.551 -7.195 10.348 1.00 80.62 426 TRP A N 1
ATOM 3288 C CA . TRP A 1 426 ? 39.096 -7.007 10.313 1.00 80.62 426 TRP A CA 1
ATOM 3289 C C . TRP A 1 426 ? 38.451 -7.808 9.164 1.00 80.62 426 TRP A C 1
ATOM 3291 O O . TRP A 1 426 ? 38.014 -7.228 8.171 1.00 80.62 426 TRP A O 1
ATOM 3301 N N . PRO A 1 427 ? 38.359 -9.146 9.287 1.00 82.12 427 PRO A N 1
ATOM 3302 C CA . PRO A 1 427 ? 37.913 -10.030 8.202 1.00 82.12 427 PRO A CA 1
ATOM 3303 C C . PRO A 1 427 ? 36.411 -9.973 7.887 1.00 82.12 427 PRO A C 1
ATOM 3305 O O . PRO A 1 427 ? 35.991 -10.534 6.876 1.00 82.12 427 PRO A O 1
ATOM 3308 N N . GLU A 1 428 ? 35.609 -9.309 8.718 1.00 80.06 428 GLU A N 1
ATOM 3309 C CA . GLU A 1 428 ? 34.162 -9.117 8.516 1.00 80.06 428 GLU A CA 1
ATOM 3310 C C . GLU A 1 428 ? 33.828 -7.727 7.942 1.00 80.06 428 GLU A C 1
ATOM 3312 O O . GLU A 1 428 ? 32.667 -7.340 7.882 1.00 80.06 428 GLU A O 1
ATOM 3317 N N . ASP A 1 429 ? 34.835 -6.943 7.550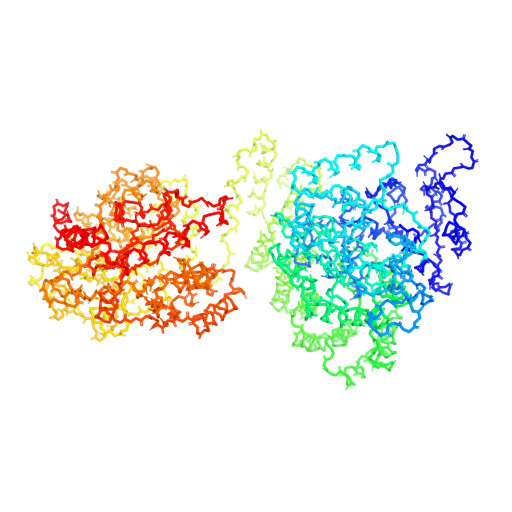 1.00 77.50 429 ASP A N 1
ATOM 3318 C CA . ASP A 1 429 ? 34.647 -5.599 7.007 1.00 77.50 429 ASP A CA 1
ATOM 3319 C C . ASP A 1 429 ? 34.536 -5.640 5.475 1.00 77.50 429 ASP A C 1
ATOM 3321 O O . ASP A 1 429 ? 35.538 -5.802 4.775 1.00 77.50 429 ASP A O 1
ATOM 3325 N N . SER A 1 430 ? 33.315 -5.515 4.944 1.00 78.31 430 SER A N 1
ATOM 3326 C CA . SER A 1 430 ? 33.038 -5.557 3.497 1.00 78.31 430 SER A CA 1
ATOM 3327 C C . SER A 1 430 ? 33.839 -4.530 2.696 1.00 78.31 430 SER A C 1
ATOM 3329 O O . SER A 1 430 ? 34.202 -4.768 1.546 1.00 78.31 430 SER A O 1
ATOM 3331 N N . ASP A 1 431 ? 34.146 -3.397 3.315 1.00 72.12 431 ASP A N 1
ATOM 3332 C CA . ASP A 1 431 ? 34.721 -2.221 2.677 1.00 72.12 431 ASP A CA 1
ATOM 3333 C C . ASP A 1 431 ? 36.228 -2.392 2.499 1.00 72.12 431 ASP A C 1
ATOM 3335 O O . ASP A 1 431 ? 36.777 -2.101 1.438 1.00 72.12 431 ASP A O 1
ATOM 3339 N N . GLY A 1 432 ? 36.890 -2.942 3.517 1.00 78.56 432 GLY A N 1
ATOM 3340 C CA . GLY A 1 432 ? 38.279 -3.366 3.458 1.00 78.56 432 GLY A CA 1
ATOM 3341 C C . GLY A 1 432 ? 38.516 -4.417 2.382 1.00 78.56 432 GLY A C 1
ATOM 3342 O O . GLY A 1 432 ? 39.510 -4.332 1.662 1.00 78.56 432 GLY A O 1
ATOM 3343 N N . TRP A 1 433 ? 37.600 -5.380 2.233 1.00 84.31 433 TRP A N 1
ATOM 3344 C CA . TRP A 1 433 ? 37.681 -6.377 1.161 1.00 84.31 433 TRP A CA 1
ATOM 3345 C C . TRP A 1 433 ? 37.456 -5.765 -0.227 1.00 84.31 433 TRP A C 1
ATOM 3347 O O . TRP A 1 433 ? 38.198 -6.097 -1.151 1.00 84.31 433 TRP A O 1
ATOM 3357 N N . HIS A 1 434 ? 36.505 -4.836 -0.379 1.00 85.75 434 HIS A N 1
ATOM 3358 C CA . HIS A 1 434 ? 36.283 -4.109 -1.637 1.00 85.75 434 HIS A CA 1
ATOM 3359 C C . HIS A 1 434 ? 37.506 -3.266 -2.028 1.00 85.75 434 HIS A C 1
ATOM 3361 O O . HIS A 1 434 ? 38.010 -3.391 -3.142 1.00 85.75 434 HIS A O 1
ATOM 3367 N N . LEU A 1 435 ? 38.064 -2.490 -1.096 1.00 78.25 435 LEU A N 1
ATOM 3368 C CA . LEU A 1 435 ? 39.266 -1.688 -1.338 1.00 78.25 435 LEU A CA 1
ATOM 3369 C C . LEU A 1 435 ? 40.486 -2.557 -1.645 1.00 78.25 435 LEU A C 1
ATOM 3371 O O . LEU A 1 435 ? 41.277 -2.212 -2.521 1.00 78.25 435 LEU A O 1
ATOM 3375 N N . TYR A 1 436 ? 40.638 -3.702 -0.974 1.00 84.50 436 TYR A N 1
ATOM 3376 C CA . TYR A 1 436 ? 41.710 -4.636 -1.303 1.00 84.50 436 TYR A CA 1
ATOM 3377 C C . TYR A 1 436 ? 41.563 -5.194 -2.726 1.00 84.50 436 TYR A C 1
ATOM 3379 O O . TYR A 1 436 ? 42.559 -5.329 -3.437 1.00 84.50 436 TYR A O 1
ATOM 3387 N N . ALA A 1 437 ? 40.331 -5.449 -3.175 1.00 81.56 437 ALA A N 1
ATOM 3388 C CA . ALA A 1 437 ? 40.068 -5.862 -4.549 1.00 81.56 437 ALA A CA 1
ATOM 3389 C C . ALA A 1 437 ? 40.538 -4.808 -5.564 1.00 81.56 437 ALA A C 1
ATOM 3391 O O . ALA A 1 437 ? 41.218 -5.154 -6.529 1.00 81.56 437 ALA A O 1
ATOM 3392 N N . LEU A 1 438 ? 40.251 -3.526 -5.312 1.00 79.75 438 LEU A N 1
ATOM 3393 C CA . LEU A 1 438 ? 40.701 -2.423 -6.170 1.00 79.75 438 LEU A CA 1
ATOM 3394 C C . LEU A 1 438 ? 42.232 -2.299 -6.203 1.00 79.75 438 LEU A C 1
ATOM 3396 O O . LEU A 1 438 ? 42.816 -2.086 -7.261 1.00 79.75 438 LEU A O 1
ATOM 3400 N N . VAL A 1 439 ? 42.901 -2.500 -5.064 1.00 81.12 439 VAL A N 1
ATOM 3401 C CA . VAL A 1 439 ? 44.371 -2.482 -4.994 1.00 81.12 439 VAL A CA 1
ATOM 3402 C C . VAL A 1 439 ? 44.983 -3.589 -5.848 1.00 81.12 439 VAL A C 1
ATOM 3404 O O . VAL A 1 439 ? 45.959 -3.360 -6.556 1.00 81.12 439 VAL A O 1
ATOM 3407 N N . GLU A 1 440 ? 44.446 -4.807 -5.773 1.00 82.94 440 GLU A N 1
ATOM 3408 C CA . GLU A 1 440 ? 44.954 -5.927 -6.569 1.00 82.94 440 GLU A CA 1
ATOM 3409 C C . GLU A 1 440 ? 44.645 -5.748 -8.062 1.00 82.94 440 GLU A C 1
ATOM 3411 O O . GLU A 1 440 ? 45.459 -6.160 -8.886 1.00 82.94 440 GLU A O 1
ATOM 3416 N N . MET A 1 441 ? 43.549 -5.070 -8.412 1.00 78.12 441 MET A N 1
ATOM 3417 C CA . MET A 1 441 ? 43.242 -4.677 -9.791 1.00 78.12 441 MET A CA 1
ATOM 3418 C C . MET A 1 441 ? 44.315 -3.725 -10.347 1.00 78.12 441 MET A C 1
ATOM 3420 O O . MET A 1 441 ? 44.897 -4.008 -11.391 1.00 78.12 441 MET A O 1
ATOM 3424 N N . GLU A 1 442 ? 44.700 -2.693 -9.590 1.00 77.00 442 GLU A N 1
ATOM 3425 C CA . GLU A 1 442 ? 45.804 -1.780 -9.945 1.00 77.00 442 GLU A CA 1
ATOM 3426 C C . GLU A 1 442 ? 47.178 -2.479 -10.027 1.00 77.00 442 GLU A C 1
ATOM 3428 O O . GLU A 1 442 ? 48.066 -2.049 -10.764 1.00 77.00 442 GLU A O 1
ATOM 3433 N N . ARG A 1 443 ? 47.379 -3.597 -9.310 1.00 81.56 443 ARG A N 1
ATOM 3434 C CA . ARG A 1 443 ? 48.591 -4.442 -9.434 1.00 81.56 443 ARG A CA 1
ATOM 3435 C C . ARG A 1 443 ? 48.573 -5.356 -10.659 1.00 81.56 443 ARG A C 1
ATOM 3437 O O . ARG A 1 443 ? 49.550 -6.074 -10.880 1.00 81.56 443 ARG A O 1
ATOM 3444 N N . GLY A 1 444 ? 47.473 -5.393 -11.410 1.00 78.88 444 GLY A N 1
ATOM 3445 C CA . GLY A 1 444 ? 47.231 -6.377 -12.466 1.00 78.88 444 GLY A CA 1
ATOM 3446 C C . GLY A 1 444 ? 46.961 -7.794 -11.939 1.00 78.88 444 GLY A C 1
ATOM 3447 O O . GLY A 1 444 ? 47.030 -8.759 -12.695 1.00 78.88 444 GLY A O 1
ATOM 3448 N N . GLY A 1 445 ? 46.683 -7.946 -10.640 1.00 85.38 445 GLY A N 1
ATOM 3449 C CA . GLY A 1 445 ? 46.362 -9.205 -9.964 1.00 85.38 445 GLY A CA 1
ATOM 3450 C C . GLY A 1 445 ? 44.869 -9.524 -10.016 1.00 85.38 445 GLY A C 1
ATOM 3451 O O . GLY A 1 445 ? 44.222 -9.645 -8.975 1.00 85.38 445 GLY A O 1
ATOM 3452 N N . LEU A 1 446 ? 44.321 -9.656 -11.220 1.00 83.88 446 LEU A N 1
ATOM 3453 C CA . LEU A 1 446 ? 42.878 -9.714 -11.447 1.00 83.88 446 LEU A CA 1
ATOM 3454 C C . LEU A 1 446 ? 42.183 -10.916 -10.772 1.00 83.88 446 LEU A C 1
ATOM 3456 O O . LEU A 1 446 ? 41.100 -10.753 -10.212 1.00 83.88 446 LEU A O 1
ATOM 3460 N N . GLU A 1 447 ? 42.800 -12.104 -10.719 1.00 88.31 447 GLU A N 1
ATOM 3461 C CA . GLU A 1 447 ? 42.200 -13.261 -10.026 1.00 88.31 447 GLU A CA 1
ATOM 3462 C C . GLU A 1 447 ? 42.161 -13.076 -8.504 1.00 88.31 447 GLU A C 1
ATOM 3464 O O . GLU A 1 447 ? 41.279 -13.602 -7.823 1.00 88.31 447 GLU A O 1
ATOM 3469 N N . ARG A 1 448 ? 43.116 -12.320 -7.951 1.00 85.12 448 ARG A N 1
ATOM 3470 C CA . ARG A 1 448 ? 43.101 -11.955 -6.531 1.00 85.12 448 ARG A CA 1
ATOM 3471 C C . ARG A 1 448 ? 42.033 -10.904 -6.264 1.00 85.12 448 ARG A C 1
ATOM 3473 O O . ARG A 1 448 ? 41.293 -11.058 -5.297 1.00 85.12 448 ARG A O 1
ATOM 3480 N N . ALA A 1 449 ? 41.896 -9.906 -7.138 1.00 84.25 449 ALA A N 1
ATOM 3481 C CA . ALA A 1 449 ? 40.832 -8.909 -7.052 1.00 84.25 449 ALA A CA 1
ATOM 3482 C C . ALA A 1 449 ? 39.438 -9.562 -7.031 1.00 84.25 449 ALA A C 1
ATOM 3484 O O . ALA A 1 449 ? 38.610 -9.223 -6.189 1.00 84.25 449 ALA A O 1
ATOM 3485 N N . GLU A 1 450 ? 39.206 -10.570 -7.875 1.00 90.25 450 GLU A N 1
ATOM 3486 C CA . GLU A 1 450 ? 37.949 -11.327 -7.922 1.00 90.25 450 GLU A CA 1
ATOM 3487 C C . GLU A 1 450 ? 37.610 -12.020 -6.589 1.00 90.25 450 GLU A C 1
ATOM 3489 O O . GLU A 1 450 ? 36.471 -11.965 -6.117 1.00 90.25 450 GLU A O 1
ATOM 3494 N N . GLN A 1 451 ? 38.603 -12.639 -5.940 1.00 90.00 451 GLN A N 1
ATOM 3495 C CA . GLN A 1 451 ? 38.426 -13.307 -4.643 1.00 90.00 451 GLN A CA 1
ATOM 3496 C C . GLN A 1 451 ? 38.061 -12.314 -3.535 1.00 90.00 451 GLN A C 1
ATOM 3498 O O . GLN A 1 451 ? 37.163 -12.581 -2.733 1.00 90.00 451 GLN A O 1
ATOM 3503 N N . MET A 1 452 ? 38.728 -11.156 -3.507 1.00 90.12 452 MET A N 1
ATOM 3504 C CA . MET A 1 452 ? 38.452 -10.108 -2.522 1.00 90.12 452 MET A CA 1
ATOM 3505 C C . MET A 1 452 ? 37.070 -9.484 -2.749 1.00 90.12 452 MET A C 1
ATOM 3507 O O . MET A 1 452 ? 36.316 -9.282 -1.798 1.00 90.12 452 MET A O 1
ATOM 3511 N N . MET A 1 453 ? 36.690 -9.275 -4.012 1.00 89.75 453 MET A N 1
ATOM 3512 C CA . MET A 1 453 ? 35.381 -8.743 -4.381 1.00 89.75 453 MET A CA 1
ATOM 3513 C C . MET A 1 453 ? 34.243 -9.704 -4.017 1.00 89.75 453 MET A C 1
ATOM 3515 O O . MET A 1 453 ? 33.238 -9.284 -3.448 1.00 89.75 453 MET A O 1
ATOM 3519 N N . THR A 1 454 ? 34.443 -11.010 -4.236 1.00 93.44 454 THR A N 1
ATOM 3520 C CA . THR A 1 454 ? 33.518 -12.069 -3.793 1.00 93.44 454 THR A CA 1
ATOM 3521 C C . THR A 1 454 ? 33.288 -11.997 -2.285 1.00 93.44 454 THR A C 1
ATOM 3523 O O . THR A 1 454 ? 32.156 -12.116 -1.811 1.00 93.44 454 THR A O 1
ATOM 3526 N N . ARG A 1 455 ? 34.357 -11.779 -1.510 1.00 87.81 455 ARG A N 1
ATOM 3527 C CA . ARG A 1 455 ? 34.266 -11.669 -0.052 1.00 87.81 455 ARG A CA 1
ATOM 3528 C C . ARG A 1 455 ? 33.502 -10.413 0.374 1.00 87.81 455 ARG A C 1
ATOM 3530 O O . ARG A 1 455 ? 32.654 -10.526 1.255 1.00 87.81 455 ARG A O 1
ATOM 3537 N N . ALA A 1 456 ? 33.730 -9.274 -0.284 1.00 84.94 456 ALA A N 1
ATOM 3538 C CA . ALA A 1 456 ? 33.020 -8.021 -0.019 1.00 84.94 456 ALA A CA 1
ATOM 3539 C C . ALA A 1 456 ? 31.498 -8.156 -0.210 1.00 84.94 456 ALA A C 1
ATOM 3541 O O . ALA A 1 456 ? 30.738 -7.857 0.710 1.00 84.94 456 ALA A O 1
ATOM 3542 N N . VAL A 1 457 ? 31.057 -8.692 -1.356 1.00 87.44 457 VAL A N 1
ATOM 3543 C CA . VAL A 1 457 ? 29.622 -8.862 -1.658 1.00 87.44 457 VAL A CA 1
ATOM 3544 C C . VAL A 1 457 ? 28.957 -9.990 -0.866 1.00 87.44 457 VAL A C 1
ATOM 3546 O O . VAL A 1 457 ? 27.744 -9.991 -0.694 1.00 87.44 457 VAL A O 1
ATOM 3549 N N . THR A 1 458 ? 29.731 -10.958 -0.363 1.00 90.69 458 THR A N 1
ATOM 3550 C CA . THR A 1 458 ? 29.205 -11.999 0.538 1.00 90.69 458 THR A CA 1
ATOM 3551 C C . THR A 1 458 ? 28.901 -11.432 1.924 1.00 90.69 458 THR A C 1
ATOM 3553 O O . THR A 1 458 ? 27.950 -11.871 2.567 1.00 90.69 458 THR A O 1
ATOM 3556 N N . ILE A 1 459 ? 29.718 -10.486 2.394 1.00 79.88 459 ILE A N 1
ATOM 3557 C CA . ILE A 1 459 ? 29.544 -9.843 3.700 1.00 79.88 459 ILE A CA 1
ATOM 3558 C C . ILE A 1 459 ? 28.390 -8.834 3.650 1.00 79.88 459 ILE A C 1
ATOM 3560 O O . ILE A 1 459 ? 27.547 -8.850 4.544 1.00 79.88 459 ILE A O 1
ATOM 3564 N N . ASP A 1 460 ? 28.316 -8.004 2.604 1.00 75.69 460 ASP A N 1
ATOM 3565 C CA . ASP A 1 460 ? 27.192 -7.084 2.391 1.00 75.69 460 ASP A CA 1
ATOM 3566 C C . ASP A 1 460 ? 26.722 -7.094 0.921 1.00 75.69 460 ASP A C 1
ATOM 3568 O O . ASP A 1 460 ? 27.277 -6.382 0.075 1.00 75.69 460 ASP A O 1
ATOM 3572 N N . PRO A 1 461 ? 25.692 -7.897 0.588 1.00 78.31 461 PRO A N 1
ATOM 3573 C CA . PRO A 1 461 ? 25.194 -8.020 -0.779 1.00 78.31 461 PRO A CA 1
ATOM 3574 C C . PRO A 1 461 ? 24.292 -6.857 -1.209 1.00 78.31 461 PRO A C 1
ATOM 3576 O O . PRO A 1 461 ? 23.934 -6.789 -2.383 1.00 78.31 461 PRO A O 1
ATOM 3579 N N . SER A 1 462 ? 23.901 -5.961 -0.296 1.00 71.25 462 SER A N 1
ATOM 3580 C CA . SER A 1 462 ? 22.925 -4.894 -0.572 1.00 71.25 462 SER A CA 1
ATOM 3581 C C . SER A 1 462 ? 23.524 -3.668 -1.272 1.00 71.25 462 SER A C 1
ATOM 3583 O O . SER A 1 462 ? 22.801 -2.789 -1.738 1.00 71.25 462 SER A O 1
ATOM 3585 N N . VAL A 1 463 ? 24.853 -3.606 -1.379 1.00 71.00 463 VAL A N 1
ATOM 3586 C CA . VAL A 1 463 ? 25.585 -2.433 -1.863 1.00 71.00 463 VAL A CA 1
ATOM 3587 C C . VAL A 1 463 ? 25.804 -2.512 -3.378 1.00 71.00 463 VAL A C 1
ATOM 3589 O O . VAL A 1 463 ? 26.731 -3.164 -3.858 1.00 71.00 463 VAL A O 1
ATOM 3592 N N . GLY A 1 464 ? 24.966 -1.812 -4.152 1.00 62.28 464 GLY A N 1
ATOM 3593 C CA . GLY A 1 464 ? 24.972 -1.861 -5.625 1.00 62.28 464 GLY A CA 1
ATOM 3594 C C . GLY A 1 464 ? 26.326 -1.563 -6.289 1.00 62.28 464 GLY A C 1
ATOM 3595 O O . GLY A 1 464 ? 26.723 -2.263 -7.219 1.00 62.28 464 GLY A O 1
ATOM 3596 N N . PHE A 1 465 ? 27.103 -0.603 -5.778 1.00 70.75 465 PHE A N 1
ATOM 3597 C CA . PHE A 1 465 ? 28.396 -0.241 -6.383 1.00 70.75 465 PHE A CA 1
ATOM 3598 C C . PHE A 1 465 ? 29.524 -1.270 -6.133 1.00 70.75 465 PHE A C 1
ATOM 3600 O O . PHE A 1 465 ? 30.549 -1.249 -6.822 1.00 70.75 465 PHE A O 1
ATOM 3607 N N . TYR A 1 466 ? 29.367 -2.201 -5.180 1.00 83.56 466 TYR A N 1
ATOM 3608 C CA . TYR A 1 466 ? 30.281 -3.349 -5.051 1.00 83.56 466 TYR A CA 1
ATOM 3609 C C . TYR A 1 466 ? 30.132 -4.280 -6.240 1.00 83.56 466 TYR A C 1
ATOM 3611 O O . TYR A 1 466 ? 31.123 -4.660 -6.861 1.00 83.56 466 TYR A O 1
ATOM 3619 N N . TRP A 1 467 ? 28.887 -4.568 -6.606 1.00 83.81 467 TRP A N 1
ATOM 3620 C CA . TRP A 1 467 ? 28.549 -5.369 -7.773 1.00 83.81 467 TRP A CA 1
ATOM 3621 C C . TRP A 1 467 ? 28.961 -4.696 -9.085 1.00 83.81 467 TRP A C 1
ATOM 3623 O O . TRP A 1 467 ? 29.398 -5.382 -10.006 1.00 83.81 467 TRP A O 1
ATOM 3633 N N . GLU A 1 468 ? 28.915 -3.362 -9.157 1.00 79.06 468 GLU A N 1
ATOM 3634 C CA . GLU A 1 468 ? 29.421 -2.609 -10.310 1.00 79.06 468 GLU A CA 1
ATOM 3635 C C . GLU A 1 468 ? 30.925 -2.845 -10.521 1.00 79.06 468 GLU A C 1
ATOM 3637 O O . GLU A 1 468 ? 31.351 -3.285 -11.591 1.00 79.06 468 GLU A O 1
ATOM 3642 N N . ASN A 1 469 ? 31.732 -2.635 -9.478 1.00 81.56 469 ASN A N 1
ATOM 3643 C CA . ASN A 1 469 ? 33.179 -2.860 -9.545 1.00 81.56 469 ASN A CA 1
ATOM 3644 C C . ASN A 1 469 ? 33.529 -4.341 -9.743 1.00 81.56 469 ASN A C 1
ATOM 3646 O O . ASN A 1 469 ? 34.501 -4.668 -10.421 1.00 81.56 469 ASN A O 1
ATOM 3650 N N . PHE A 1 470 ? 32.716 -5.252 -9.210 1.00 89.62 470 PHE A N 1
ATOM 3651 C CA . PHE A 1 470 ? 32.874 -6.682 -9.456 1.00 89.62 470 PHE A CA 1
ATOM 3652 C C . PHE A 1 470 ? 32.640 -7.047 -10.924 1.00 89.62 470 PHE A C 1
ATOM 3654 O O . PHE A 1 470 ? 33.359 -7.868 -11.499 1.00 89.62 470 PHE A O 1
ATOM 3661 N N . GLY A 1 471 ? 31.680 -6.377 -11.558 1.00 84.69 471 GLY A N 1
ATOM 3662 C CA . GLY A 1 471 ? 31.465 -6.435 -12.994 1.00 84.69 471 GLY A CA 1
ATOM 3663 C C . GLY A 1 471 ? 32.697 -6.041 -13.805 1.00 84.69 471 GLY A C 1
ATOM 3664 O O . GLY A 1 471 ? 33.070 -6.742 -14.746 1.00 84.69 471 GLY A O 1
ATOM 3665 N N . ARG A 1 472 ? 33.374 -4.961 -13.400 1.00 82.31 472 ARG A N 1
ATOM 3666 C CA . ARG A 1 472 ? 34.612 -4.477 -14.038 1.00 82.31 472 ARG A CA 1
ATOM 3667 C C . ARG A 1 472 ? 35.766 -5.467 -13.912 1.00 82.31 472 ARG A C 1
ATOM 3669 O O . ARG A 1 472 ? 36.384 -5.799 -14.919 1.00 82.31 472 ARG A O 1
ATOM 3676 N N . VAL A 1 473 ? 35.998 -6.008 -12.715 1.00 84.56 473 VAL A N 1
ATOM 3677 C CA . VAL A 1 473 ? 37.042 -7.027 -12.486 1.00 84.56 473 VAL A CA 1
ATOM 3678 C C . VAL A 1 473 ? 36.802 -8.263 -13.360 1.00 84.56 473 VAL A C 1
ATOM 3680 O O . VAL A 1 473 ? 37.716 -8.753 -14.021 1.00 84.56 473 VAL A O 1
ATOM 3683 N N . ALA A 1 474 ? 35.558 -8.747 -13.427 1.00 86.50 474 ALA A N 1
ATOM 3684 C CA . ALA A 1 474 ? 35.206 -9.888 -14.269 1.00 86.50 474 ALA A CA 1
ATOM 3685 C C . ALA A 1 474 ? 35.381 -9.590 -15.772 1.00 86.50 474 ALA A C 1
ATOM 3687 O O . ALA A 1 474 ? 35.800 -10.464 -16.534 1.00 86.50 474 ALA A O 1
ATOM 3688 N N . LYS A 1 475 ? 35.120 -8.352 -16.206 1.00 84.06 475 LYS A N 1
ATOM 3689 C CA . LYS A 1 475 ? 35.332 -7.907 -17.591 1.00 84.06 475 LYS A CA 1
ATOM 3690 C C . LYS A 1 475 ? 36.816 -7.912 -17.957 1.00 84.06 475 LYS A C 1
ATOM 3692 O O . LYS A 1 475 ? 37.166 -8.440 -19.009 1.00 84.06 475 LYS A O 1
ATOM 3697 N N . GLU A 1 476 ? 37.682 -7.381 -17.095 1.00 82.06 476 GLU A N 1
ATOM 3698 C CA . GLU A 1 476 ? 39.136 -7.376 -17.318 1.00 82.06 476 GLU A CA 1
ATOM 3699 C C . GLU A 1 476 ? 39.739 -8.790 -17.316 1.00 82.06 476 GLU A C 1
ATOM 3701 O O . GLU A 1 476 ? 40.672 -9.063 -18.068 1.00 82.06 476 GLU A O 1
ATOM 3706 N N . LEU A 1 477 ? 39.151 -9.724 -16.559 1.00 86.25 477 LEU A N 1
ATOM 3707 C CA . LEU A 1 477 ? 39.488 -11.155 -16.596 1.00 86.25 477 LEU A CA 1
ATOM 3708 C C . LEU A 1 477 ? 39.024 -11.882 -17.870 1.00 86.25 477 LEU A C 1
ATOM 3710 O O . LEU A 1 477 ? 39.278 -13.078 -18.022 1.00 86.25 477 LEU A O 1
ATOM 3714 N N . GLY A 1 478 ? 38.301 -11.207 -18.768 1.00 84.44 478 GLY A N 1
ATOM 3715 C CA . GLY A 1 478 ? 37.683 -11.827 -19.941 1.00 84.44 478 GLY A CA 1
ATOM 3716 C C . GLY A 1 478 ? 36.480 -12.719 -19.608 1.00 84.44 478 GLY A C 1
ATOM 3717 O O . GLY A 1 478 ? 36.025 -13.485 -20.459 1.00 84.44 478 GLY A O 1
ATOM 3718 N N . LYS A 1 479 ? 35.933 -12.629 -18.390 1.00 89.38 479 LYS A N 1
ATOM 3719 C CA . LYS A 1 479 ? 34.758 -13.386 -17.934 1.00 89.38 479 LYS A CA 1
ATOM 3720 C C . LYS A 1 479 ? 33.480 -12.599 -18.213 1.00 89.38 479 LYS A C 1
ATOM 3722 O O . LYS A 1 479 ? 32.806 -12.116 -17.306 1.00 89.38 479 LYS A O 1
ATOM 3727 N N . ALA A 1 480 ? 33.137 -12.469 -19.494 1.00 79.81 480 ALA A N 1
ATOM 3728 C CA . ALA A 1 480 ? 32.015 -11.640 -19.945 1.00 79.81 480 ALA A CA 1
ATOM 3729 C C . ALA A 1 480 ? 30.662 -12.005 -19.292 1.00 79.81 480 ALA A C 1
ATOM 3731 O O . ALA A 1 480 ? 29.881 -11.116 -18.963 1.00 79.81 480 ALA A O 1
ATOM 3732 N N . ALA A 1 481 ? 30.399 -13.293 -19.039 1.00 78.44 481 ALA A N 1
ATOM 3733 C CA . ALA A 1 481 ? 29.159 -13.751 -18.402 1.00 78.44 481 ALA A CA 1
ATOM 3734 C C . ALA A 1 481 ? 29.057 -13.358 -16.915 1.00 78.44 481 ALA A C 1
ATOM 3736 O O . ALA A 1 481 ? 27.986 -12.963 -16.442 1.00 78.44 481 ALA A O 1
ATOM 3737 N N . ASP A 1 482 ? 30.175 -13.421 -16.189 1.00 84.50 482 ASP A N 1
ATOM 3738 C CA . ASP A 1 482 ? 30.246 -13.018 -14.782 1.00 84.50 482 ASP A CA 1
ATOM 3739 C C . ASP A 1 482 ? 30.166 -11.491 -14.674 1.00 84.50 482 ASP A C 1
ATOM 3741 O O . ASP A 1 482 ? 29.408 -10.962 -13.864 1.00 84.50 482 ASP A O 1
ATOM 3745 N N . ALA A 1 483 ? 30.852 -10.777 -15.575 1.00 84.75 483 ALA A N 1
ATOM 3746 C CA . ALA A 1 483 ? 30.775 -9.325 -15.694 1.00 84.75 483 ALA A CA 1
ATOM 3747 C C . ALA A 1 483 ? 29.338 -8.851 -15.933 1.00 84.75 483 ALA A C 1
ATOM 3749 O O . ALA A 1 483 ? 28.838 -7.988 -15.214 1.00 84.75 483 ALA A O 1
ATOM 3750 N N . PHE A 1 484 ? 28.642 -9.471 -16.886 1.00 82.06 484 PHE A N 1
ATOM 3751 C CA . PHE A 1 484 ? 27.234 -9.203 -17.152 1.00 82.06 484 PHE A CA 1
ATOM 3752 C C . PHE A 1 484 ? 26.347 -9.491 -15.931 1.00 82.06 484 PHE A C 1
ATOM 3754 O O . PHE A 1 484 ? 25.478 -8.690 -15.583 1.00 82.06 484 PHE A O 1
ATOM 3761 N N . SER A 1 485 ? 26.581 -10.610 -15.241 1.00 84.62 485 SER A N 1
ATOM 3762 C CA . SER A 1 485 ? 25.799 -11.003 -14.065 1.00 84.62 485 SER A CA 1
ATOM 3763 C C . SER A 1 485 ? 25.967 -10.030 -12.899 1.00 84.62 485 SER A C 1
ATOM 3765 O O . SER A 1 485 ? 24.967 -9.642 -12.294 1.00 84.62 485 SER A O 1
ATOM 3767 N N . HIS A 1 486 ? 27.196 -9.601 -12.611 1.00 88.44 486 HIS A N 1
ATOM 3768 C CA . HIS A 1 486 ? 27.485 -8.642 -11.546 1.00 88.44 486 HIS A CA 1
ATOM 3769 C C . HIS A 1 486 ? 26.965 -7.236 -11.879 1.00 88.44 486 HIS A C 1
ATOM 3771 O O . HIS A 1 486 ? 26.286 -6.639 -11.046 1.00 88.44 486 HIS A O 1
ATOM 3777 N N . LEU A 1 487 ? 27.167 -6.737 -13.109 1.00 81.44 487 LEU A N 1
ATOM 3778 C CA . LEU A 1 487 ? 26.631 -5.435 -13.543 1.00 81.44 487 LEU A CA 1
ATOM 3779 C C . LEU A 1 487 ? 25.097 -5.411 -13.529 1.00 81.44 487 LEU A C 1
ATOM 3781 O O . LEU A 1 487 ? 24.496 -4.401 -13.175 1.00 81.44 487 LEU A O 1
ATOM 3785 N N . ARG A 1 488 ? 24.448 -6.538 -13.838 1.00 81.00 488 ARG A N 1
ATOM 3786 C CA . ARG A 1 488 ? 22.995 -6.687 -13.694 1.00 81.00 488 ARG A CA 1
ATOM 3787 C C . ARG A 1 488 ? 22.544 -6.594 -12.239 1.00 81.00 488 ARG A C 1
ATOM 3789 O O . ARG A 1 488 ? 21.542 -5.944 -11.967 1.00 81.00 488 ARG A O 1
ATOM 3796 N N . ILE A 1 489 ? 23.240 -7.255 -11.311 1.00 79.31 489 ILE A N 1
ATOM 3797 C CA . ILE A 1 489 ? 22.912 -7.159 -9.879 1.00 79.31 489 ILE A CA 1
ATOM 3798 C C . ILE A 1 489 ? 23.098 -5.714 -9.401 1.00 79.31 489 ILE A C 1
ATOM 3800 O O . ILE A 1 489 ? 22.230 -5.203 -8.701 1.00 79.31 489 ILE A O 1
ATOM 3804 N N . ALA A 1 490 ? 24.162 -5.039 -9.846 1.00 76.56 490 ALA A N 1
ATOM 3805 C CA . ALA A 1 490 ? 24.394 -3.627 -9.559 1.00 76.56 490 ALA A CA 1
ATOM 3806 C C . ALA A 1 490 ? 23.214 -2.753 -10.011 1.00 76.56 490 ALA A C 1
ATOM 3808 O O . ALA A 1 490 ? 22.647 -2.038 -9.191 1.00 76.56 490 ALA A O 1
ATOM 3809 N N . LEU A 1 491 ? 22.790 -2.891 -11.274 1.00 67.50 491 LEU A N 1
ATOM 3810 C CA . LEU A 1 491 ? 21.667 -2.142 -11.850 1.00 67.50 491 LEU A CA 1
ATOM 3811 C C . LEU A 1 491 ? 20.316 -2.458 -11.194 1.00 67.50 491 LEU A C 1
ATOM 3813 O O . LEU A 1 491 ? 19.475 -1.571 -11.101 1.00 67.50 491 LEU A O 1
ATOM 3817 N N . ASN A 1 492 ? 20.114 -3.690 -10.716 1.00 68.12 492 ASN A N 1
ATOM 3818 C CA . ASN A 1 492 ? 18.903 -4.080 -9.986 1.00 68.12 492 ASN A CA 1
ATOM 3819 C C . ASN A 1 492 ? 18.850 -3.507 -8.560 1.00 68.12 492 ASN A C 1
ATOM 3821 O O . ASN A 1 492 ? 17.761 -3.334 -8.023 1.00 68.12 492 ASN A O 1
ATOM 3825 N N . LEU A 1 493 ? 20.006 -3.277 -7.929 1.00 65.31 493 LEU A N 1
ATOM 3826 C CA . LEU A 1 493 ? 20.099 -2.689 -6.588 1.00 65.31 493 LEU A CA 1
ATOM 3827 C C . LEU A 1 493 ? 20.058 -1.155 -6.631 1.00 65.31 493 LEU A C 1
ATOM 3829 O O . LEU A 1 493 ? 19.536 -0.533 -5.712 1.00 65.31 493 LEU A O 1
ATOM 3833 N N . SER A 1 494 ? 20.628 -0.546 -7.673 1.00 59.31 494 SER A N 1
ATOM 3834 C CA . SER A 1 494 ? 20.573 0.892 -7.946 1.00 59.31 494 SER A CA 1
ATOM 3835 C C . SER A 1 494 ? 20.914 1.135 -9.414 1.00 59.31 494 SER A C 1
ATOM 3837 O O . SER A 1 494 ? 22.014 0.804 -9.862 1.00 59.31 494 SER A O 1
ATOM 3839 N N . PHE A 1 495 ? 20.011 1.754 -10.171 1.00 58.84 495 PHE A N 1
ATOM 3840 C CA . PHE A 1 495 ? 20.279 2.046 -11.576 1.00 58.84 495 PHE A CA 1
ATOM 3841 C C . PHE A 1 495 ? 21.359 3.135 -11.732 1.00 58.84 495 PHE A C 1
ATOM 3843 O O . PHE A 1 495 ? 21.323 4.157 -11.050 1.00 58.84 495 PHE A O 1
ATOM 3850 N N . ASN A 1 496 ? 22.308 2.944 -12.657 1.00 59.94 496 ASN A N 1
ATOM 3851 C CA . ASN A 1 496 ? 23.334 3.931 -13.008 1.00 59.94 496 ASN A CA 1
ATOM 3852 C C . ASN A 1 496 ? 23.623 3.892 -14.534 1.00 59.94 496 ASN A C 1
ATOM 3854 O O . ASN A 1 496 ? 24.016 2.845 -15.062 1.00 59.94 496 ASN A O 1
ATOM 3858 N N . PRO A 1 497 ? 23.487 5.021 -15.267 1.00 50.94 497 PRO A N 1
ATOM 3859 C CA . PRO A 1 497 ? 23.716 5.088 -16.717 1.00 50.94 497 PRO A CA 1
ATOM 3860 C C . PRO A 1 497 ? 25.129 4.705 -17.185 1.00 50.94 497 PRO A C 1
ATOM 3862 O O . PRO A 1 497 ? 25.313 4.287 -18.331 1.00 50.94 497 PRO A O 1
ATOM 3865 N N . SER A 1 498 ? 26.148 4.884 -16.342 1.00 55.72 498 SER A N 1
ATOM 3866 C CA . SER A 1 498 ? 27.531 4.499 -16.660 1.00 55.72 498 SER A CA 1
ATOM 3867 C C . SER A 1 498 ? 27.723 2.982 -16.565 1.00 55.72 498 SER A C 1
ATOM 3869 O O . SER A 1 498 ? 28.253 2.372 -17.494 1.00 55.72 498 SER A O 1
ATOM 3871 N N . THR A 1 499 ? 27.168 2.356 -15.526 1.00 64.88 499 THR A N 1
ATOM 3872 C CA . THR A 1 499 ? 27.100 0.898 -15.346 1.00 64.88 499 THR A CA 1
ATOM 3873 C C . THR A 1 499 ? 26.308 0.226 -16.468 1.00 64.88 499 THR A C 1
ATOM 3875 O O . THR A 1 499 ? 26.705 -0.820 -16.974 1.00 64.88 499 THR A O 1
ATOM 3878 N N . ALA A 1 500 ? 25.219 0.855 -16.921 1.00 59.16 500 ALA A N 1
ATOM 3879 C CA . ALA A 1 500 ? 24.431 0.414 -18.071 1.00 59.16 500 ALA A CA 1
ATOM 3880 C C . ALA A 1 500 ? 25.245 0.428 -19.378 1.00 59.16 500 ALA A C 1
ATOM 3882 O O . ALA A 1 500 ? 25.271 -0.565 -20.106 1.00 59.16 500 ALA A O 1
ATOM 3883 N N . ARG A 1 501 ? 25.972 1.522 -19.651 1.00 65.75 501 ARG A N 1
ATOM 3884 C CA . ARG A 1 501 ? 26.901 1.614 -20.794 1.00 65.75 501 ARG A CA 1
ATOM 3885 C C . ARG A 1 501 ? 27.987 0.547 -20.733 1.00 65.75 501 ARG A C 1
ATOM 3887 O O . ARG A 1 501 ? 28.341 -0.044 -21.750 1.00 65.75 501 ARG A O 1
ATOM 3894 N N . GLU A 1 502 ? 28.502 0.285 -19.543 1.00 66.00 502 GLU A N 1
ATOM 3895 C CA . GLU A 1 502 ? 29.522 -0.728 -19.341 1.00 66.00 502 GLU A CA 1
ATOM 3896 C C . GLU A 1 502 ? 28.990 -2.151 -19.534 1.00 66.00 502 GLU A C 1
ATOM 3898 O O . GLU A 1 502 ? 29.642 -2.952 -20.203 1.00 66.00 502 GLU A O 1
ATOM 3903 N N . MET A 1 503 ? 27.785 -2.442 -19.040 1.00 75.50 503 MET A N 1
ATOM 3904 C CA . MET A 1 503 ? 27.093 -3.708 -19.277 1.00 75.50 503 MET A CA 1
ATOM 3905 C C . MET A 1 503 ? 26.878 -3.943 -20.773 1.00 75.50 503 MET A C 1
ATOM 3907 O O . MET A 1 503 ? 27.161 -5.037 -21.251 1.00 75.50 503 MET A O 1
ATOM 3911 N N . LEU A 1 504 ? 26.469 -2.912 -21.522 1.00 64.25 504 LEU A N 1
ATOM 3912 C CA . LEU A 1 504 ? 26.322 -2.967 -22.981 1.00 64.25 504 LEU A CA 1
ATOM 3913 C C . LEU A 1 504 ? 27.654 -3.203 -23.704 1.00 64.25 504 LEU A C 1
ATOM 3915 O O . LEU A 1 504 ? 27.710 -3.947 -24.680 1.00 64.25 504 LEU A O 1
ATOM 3919 N N . ALA A 1 505 ? 28.744 -2.611 -23.214 1.00 72.38 505 ALA A N 1
ATOM 3920 C CA . ALA A 1 505 ? 30.071 -2.832 -23.776 1.00 72.38 505 ALA A CA 1
ATOM 3921 C C . ALA A 1 505 ? 30.580 -4.269 -23.551 1.00 72.38 505 ALA A C 1
ATOM 3923 O O . ALA A 1 505 ? 31.259 -4.806 -24.422 1.00 72.38 505 ALA A O 1
ATOM 3924 N N . VAL A 1 506 ? 30.255 -4.893 -22.409 1.00 75.44 506 VAL A N 1
ATOM 3925 C CA . VAL A 1 506 ? 30.645 -6.279 -22.069 1.00 75.44 506 VAL A CA 1
ATOM 3926 C C . VAL A 1 506 ? 29.988 -7.304 -22.987 1.00 75.44 506 VAL A C 1
ATOM 3928 O O . VAL A 1 506 ? 30.614 -8.294 -23.356 1.00 75.44 506 VAL A O 1
ATOM 3931 N N . VAL A 1 507 ? 28.731 -7.074 -23.353 1.00 69.94 507 VAL A N 1
ATOM 3932 C CA . VAL A 1 507 ? 27.932 -8.022 -24.142 1.00 69.94 507 VAL A CA 1
ATOM 3933 C C . VAL A 1 507 ? 28.052 -7.803 -25.652 1.00 69.94 507 VAL A C 1
ATOM 3935 O O . VAL A 1 507 ? 27.455 -8.547 -26.427 1.00 69.94 507 VAL A O 1
ATOM 3938 N N . ARG A 1 508 ? 28.842 -6.805 -26.075 1.00 62.25 508 ARG A N 1
ATOM 3939 C CA . ARG A 1 508 ? 28.955 -6.363 -27.467 1.00 62.25 508 ARG A CA 1
ATOM 3940 C C . ARG A 1 508 ? 29.345 -7.508 -28.411 1.00 62.25 508 ARG A C 1
ATOM 3942 O O . ARG A 1 508 ? 30.355 -8.176 -28.196 1.00 62.25 508 ARG A O 1
ATOM 3949 N N . GLY A 1 509 ? 28.577 -7.712 -29.479 1.00 51.66 509 GLY A N 1
ATOM 3950 C CA . GLY A 1 509 ? 28.763 -8.795 -30.449 1.00 51.66 509 GLY A CA 1
ATOM 3951 C C . GLY A 1 509 ? 28.125 -10.132 -30.053 1.00 51.66 509 GLY A C 1
ATOM 3952 O O . GLY A 1 509 ? 28.201 -11.082 -30.834 1.00 51.66 509 GLY A O 1
ATOM 3953 N N . ASN A 1 510 ? 27.471 -10.220 -28.888 1.00 59.03 510 ASN A N 1
ATOM 3954 C CA . ASN A 1 510 ? 26.607 -11.335 -28.508 1.00 59.03 510 ASN A CA 1
ATOM 3955 C C . ASN A 1 510 ? 25.136 -10.873 -28.522 1.00 59.03 510 ASN A C 1
ATOM 3957 O O . ASN A 1 510 ? 24.675 -10.265 -27.555 1.00 59.03 510 ASN A O 1
ATOM 3961 N N . PRO A 1 511 ? 24.367 -11.193 -29.582 1.00 49.34 511 PRO A N 1
ATOM 3962 C CA . PRO A 1 511 ? 23.013 -10.671 -29.770 1.00 49.34 511 PRO A CA 1
ATOM 3963 C C . PRO A 1 511 ? 22.055 -11.001 -28.620 1.00 49.34 511 PRO A C 1
ATOM 3965 O O . PRO A 1 511 ? 21.149 -10.232 -28.322 1.00 49.34 511 PRO A O 1
ATOM 3968 N N . THR A 1 512 ? 22.232 -12.150 -27.962 1.00 51.44 512 THR A N 1
ATOM 3969 C CA . THR A 1 512 ? 21.362 -12.566 -26.853 1.00 51.44 512 THR A CA 1
ATOM 3970 C C . THR A 1 512 ? 21.655 -11.767 -25.587 1.00 51.44 512 THR A C 1
ATOM 3972 O O . THR A 1 512 ? 20.728 -11.311 -24.918 1.00 51.44 512 THR A O 1
ATOM 3975 N N . ASP A 1 513 ? 22.932 -11.548 -25.280 1.00 54.91 513 ASP A N 1
ATOM 3976 C CA . ASP A 1 513 ? 23.330 -10.804 -24.088 1.00 54.91 513 ASP A CA 1
ATOM 3977 C C . ASP A 1 513 ? 23.153 -9.285 -24.270 1.00 54.91 513 ASP A C 1
ATOM 3979 O O . ASP A 1 513 ? 22.776 -8.608 -23.315 1.00 54.91 513 ASP A O 1
ATOM 3983 N N . GLU A 1 514 ? 23.294 -8.759 -25.495 1.00 52.72 514 GLU A N 1
ATOM 3984 C CA . GLU A 1 514 ? 22.930 -7.377 -25.855 1.00 52.72 514 GLU A CA 1
ATOM 3985 C C . GLU A 1 514 ? 21.442 -7.104 -25.644 1.00 52.72 514 GLU A C 1
ATOM 3987 O O . GLU A 1 514 ? 21.078 -6.135 -24.978 1.00 52.72 514 GLU A O 1
ATOM 3992 N N . VAL A 1 515 ? 20.570 -7.980 -26.148 1.00 49.25 515 VAL A N 1
ATOM 3993 C CA . VAL A 1 515 ? 19.118 -7.864 -25.945 1.00 49.25 515 VAL A CA 1
ATOM 3994 C C . VAL A 1 515 ? 18.772 -7.956 -24.459 1.00 49.25 515 VAL A C 1
ATOM 3996 O O . VAL A 1 515 ? 17.949 -7.194 -23.953 1.00 49.25 515 VAL A O 1
ATOM 3999 N N . ASN A 1 516 ? 19.445 -8.846 -23.730 1.00 52.44 516 ASN A N 1
ATOM 4000 C CA . ASN A 1 516 ? 19.272 -8.983 -22.295 1.00 52.44 516 ASN A CA 1
ATOM 4001 C C . ASN A 1 516 ? 19.718 -7.719 -21.532 1.00 52.44 516 ASN A C 1
ATOM 4003 O O . ASN A 1 516 ? 19.034 -7.311 -20.591 1.00 52.44 516 ASN A O 1
ATOM 4007 N N . ALA A 1 517 ? 20.847 -7.116 -21.901 1.00 54.81 517 ALA A N 1
ATOM 4008 C CA . ALA A 1 517 ? 21.345 -5.876 -21.312 1.00 54.81 517 ALA A CA 1
ATOM 4009 C C . ALA A 1 517 ? 20.382 -4.709 -21.568 1.00 54.81 517 ALA A C 1
ATOM 4011 O O . ALA A 1 517 ? 20.005 -4.011 -20.628 1.00 54.81 517 ALA A O 1
ATOM 4012 N N . TRP A 1 518 ? 19.914 -4.555 -22.809 1.00 55.53 518 TRP A N 1
ATOM 4013 C CA . TRP A 1 518 ? 18.936 -3.533 -23.176 1.00 55.53 518 TRP A CA 1
ATOM 4014 C C . TRP A 1 518 ? 17.591 -3.714 -22.468 1.00 55.53 518 TRP A C 1
ATOM 4016 O O . TRP A 1 518 ? 17.033 -2.726 -22.014 1.00 55.53 518 TRP A O 1
ATOM 4026 N N . SER A 1 519 ? 17.103 -4.944 -22.267 1.00 51.66 519 SER A N 1
ATOM 4027 C CA . SER A 1 519 ? 15.881 -5.191 -21.479 1.00 51.66 519 SER A CA 1
ATOM 4028 C C . SER A 1 519 ? 15.998 -4.694 -20.032 1.00 51.66 519 SER A C 1
ATOM 4030 O O . SER A 1 519 ? 15.077 -4.045 -19.557 1.00 51.66 519 SER A O 1
ATOM 4032 N N . ILE A 1 520 ? 17.133 -4.914 -19.355 1.00 54.44 520 ILE A N 1
ATOM 4033 C CA . ILE A 1 520 ? 17.347 -4.415 -17.978 1.00 54.44 520 ILE A CA 1
ATOM 4034 C C . ILE A 1 520 ? 17.377 -2.880 -17.949 1.00 54.44 520 ILE A C 1
ATOM 4036 O O . ILE A 1 520 ? 16.889 -2.270 -17.006 1.00 54.44 520 ILE A O 1
ATOM 4040 N N . ILE A 1 521 ? 17.949 -2.254 -18.984 1.00 52.91 521 ILE A N 1
ATOM 4041 C CA . ILE A 1 521 ? 18.044 -0.791 -19.102 1.00 52.91 521 ILE A CA 1
ATOM 4042 C C . ILE A 1 521 ? 16.683 -0.167 -19.441 1.00 52.91 521 ILE A C 1
ATOM 4044 O O . ILE A 1 521 ? 16.380 0.926 -18.972 1.00 52.91 521 ILE A O 1
ATOM 4048 N N . CYS A 1 522 ? 15.863 -0.855 -20.236 1.00 48.78 522 CYS A N 1
ATOM 4049 C CA . CYS A 1 522 ? 14.534 -0.403 -20.643 1.00 48.78 522 CYS A CA 1
ATOM 4050 C C . CYS A 1 522 ? 13.439 -0.656 -19.595 1.00 48.78 522 CYS A C 1
ATOM 4052 O O . CYS A 1 522 ? 12.416 0.018 -19.661 1.00 48.78 522 CYS A O 1
ATOM 4054 N N . ASP A 1 523 ? 13.633 -1.590 -18.658 1.00 44.62 523 ASP A N 1
ATOM 4055 C CA . ASP A 1 523 ? 12.701 -1.849 -17.546 1.00 44.62 523 ASP A CA 1
ATOM 4056 C C . ASP A 1 523 ? 12.785 -0.779 -16.432 1.00 44.62 523 ASP A C 1
ATOM 4058 O O . ASP A 1 523 ? 11.911 -0.713 -15.569 1.00 44.62 523 ASP A O 1
ATOM 4062 N N . ALA A 1 524 ? 13.805 0.087 -16.451 1.00 45.56 524 ALA A N 1
ATOM 4063 C CA . ALA A 1 524 ? 13.896 1.264 -15.592 1.00 45.56 524 ALA A CA 1
ATOM 4064 C C . ALA A 1 524 ? 13.205 2.463 -16.287 1.00 45.56 524 ALA A C 1
ATOM 4066 O O . ALA A 1 524 ? 13.810 3.174 -17.094 1.00 45.56 524 ALA A O 1
ATOM 4067 N N . ASP A 1 525 ? 11.906 2.634 -16.009 1.00 40.47 525 ASP A N 1
ATOM 4068 C CA . ASP A 1 525 ? 10.946 3.487 -16.744 1.00 40.47 525 ASP A CA 1
ATOM 4069 C C . ASP A 1 525 ? 11.382 4.962 -16.960 1.00 40.47 525 ASP A C 1
ATOM 4071 O O . ASP A 1 525 ? 10.983 5.579 -17.951 1.00 40.47 525 ASP A O 1
ATOM 4075 N N . ASP A 1 526 ? 12.237 5.536 -16.104 1.00 41.06 526 ASP A N 1
ATOM 4076 C CA . ASP A 1 526 ? 12.596 6.967 -16.144 1.00 41.06 526 ASP A CA 1
ATOM 4077 C C . ASP A 1 526 ? 13.782 7.338 -17.069 1.00 41.06 526 ASP A C 1
ATOM 4079 O O . ASP A 1 526 ? 13.994 8.510 -17.399 1.00 41.06 526 ASP A O 1
ATOM 4083 N N . ILE A 1 527 ? 14.534 6.364 -17.595 1.00 42.97 527 ILE A N 1
ATOM 4084 C CA . ILE A 1 527 ? 15.790 6.623 -18.338 1.00 42.97 527 ILE A CA 1
ATOM 4085 C C . ILE A 1 527 ? 15.597 6.861 -19.836 1.00 42.97 527 ILE A C 1
ATOM 4087 O O . ILE A 1 527 ? 16.328 7.653 -20.440 1.00 42.97 527 ILE A O 1
ATOM 4091 N N . MET A 1 528 ? 14.577 6.255 -20.449 1.00 39.75 528 MET A N 1
ATOM 4092 C CA . MET A 1 528 ? 14.235 6.541 -21.849 1.00 39.75 528 MET A CA 1
ATOM 4093 C C . MET A 1 528 ? 13.824 8.001 -22.044 1.00 39.75 528 MET A C 1
ATOM 4095 O O . MET A 1 528 ? 13.971 8.531 -23.140 1.00 39.75 528 MET A O 1
ATOM 4099 N N . LYS A 1 529 ? 13.361 8.666 -20.982 1.00 39.31 529 LYS A N 1
ATOM 4100 C CA . LYS A 1 529 ? 13.024 10.089 -20.971 1.00 39.31 529 LYS A CA 1
ATOM 4101 C C . LYS A 1 529 ? 14.279 10.971 -20.921 1.00 39.31 529 LYS A C 1
ATOM 4103 O O . LYS A 1 529 ? 14.414 11.871 -21.741 1.00 39.31 529 LYS A O 1
ATOM 4108 N N . GLN A 1 530 ? 15.248 10.635 -20.067 1.00 38.50 530 GLN A N 1
ATOM 4109 C CA . GLN A 1 530 ? 16.490 11.403 -19.893 1.00 38.50 530 GLN A CA 1
ATOM 4110 C C . GLN A 1 530 ? 17.467 11.280 -21.081 1.00 38.50 530 GLN A C 1
ATOM 4112 O O . GLN A 1 530 ? 18.060 12.272 -21.498 1.00 38.50 530 GLN A O 1
ATOM 4117 N N . LEU A 1 531 ? 17.596 10.098 -21.702 1.00 35.69 531 LEU A N 1
ATOM 4118 C CA . LEU A 1 531 ? 18.396 9.916 -22.933 1.00 35.69 531 LEU A CA 1
ATOM 4119 C C . LEU A 1 531 ? 17.815 10.677 -24.134 1.00 35.69 531 LEU A C 1
ATOM 4121 O O . LEU A 1 531 ? 18.525 11.049 -25.064 1.00 35.69 531 LEU A O 1
ATOM 4125 N N . CYS A 1 532 ? 16.507 10.908 -24.101 1.00 39.09 532 CYS A N 1
ATOM 4126 C CA . CYS A 1 532 ? 15.743 11.595 -25.127 1.00 39.09 532 CYS A CA 1
ATOM 4127 C C . CYS A 1 532 ? 15.804 13.126 -25.025 1.00 39.09 532 CYS A C 1
ATOM 4129 O O . CYS A 1 532 ? 15.479 13.788 -26.012 1.00 39.09 532 CYS A O 1
ATOM 4131 N N . GLU A 1 533 ? 16.190 13.657 -23.864 1.00 35.56 533 GLU A N 1
ATOM 4132 C CA . GLU A 1 533 ? 16.295 15.089 -23.553 1.00 35.56 533 GLU A CA 1
ATOM 4133 C C . GLU A 1 533 ? 17.732 15.629 -23.713 1.00 35.56 533 GLU A C 1
ATOM 4135 O O . GLU A 1 533 ? 17.933 16.843 -23.704 1.00 35.56 533 GLU A O 1
ATOM 4140 N N . ALA A 1 534 ? 18.731 14.755 -23.904 1.00 31.67 534 ALA A N 1
ATOM 4141 C CA . ALA A 1 534 ? 20.146 15.122 -23.835 1.00 31.67 534 ALA A CA 1
ATOM 4142 C C . ALA A 1 534 ? 20.758 15.769 -25.098 1.00 31.67 534 ALA A C 1
ATOM 4144 O O . ALA A 1 534 ? 21.745 16.478 -24.944 1.00 31.67 534 ALA A O 1
ATOM 4145 N N . GLU A 1 535 ? 20.219 15.621 -26.316 1.00 35.91 535 GLU A N 1
ATOM 4146 C CA . GLU A 1 535 ? 20.756 16.322 -27.503 1.00 35.91 535 GLU A CA 1
ATOM 4147 C C . GLU A 1 535 ? 19.653 16.664 -28.517 1.00 35.91 535 GLU A C 1
ATOM 4149 O O . GLU A 1 535 ? 18.985 15.796 -29.072 1.00 35.91 535 GLU A O 1
ATOM 4154 N N . SER A 1 536 ? 19.445 17.963 -28.743 1.00 31.84 536 SER A N 1
ATOM 4155 C CA . SER A 1 536 ? 18.241 18.537 -29.356 1.00 31.84 536 SER A CA 1
ATOM 4156 C C . SER A 1 536 ? 18.423 19.080 -30.776 1.00 31.84 536 SER A C 1
ATOM 4158 O O . SER A 1 536 ? 17.695 19.987 -31.162 1.00 31.84 536 SER A O 1
ATOM 4160 N N . ASN A 1 537 ? 19.362 18.572 -31.580 1.00 36.09 537 ASN A N 1
ATOM 4161 C CA . ASN A 1 537 ? 19.480 18.991 -32.983 1.00 36.09 537 ASN A CA 1
ATOM 4162 C C . ASN A 1 537 ? 20.230 17.959 -33.825 1.00 36.09 537 ASN A C 1
ATOM 4164 O O . ASN A 1 537 ? 21.448 18.011 -33.839 1.00 36.09 537 ASN A O 1
ATOM 4168 N N . PHE A 1 538 ? 19.526 17.094 -34.559 1.00 34.31 538 PHE A N 1
ATOM 4169 C CA . PHE A 1 538 ? 19.921 16.615 -35.893 1.00 34.31 538 PHE A CA 1
ATOM 4170 C C . PHE A 1 538 ? 18.707 15.937 -36.552 1.00 34.31 538 PHE A C 1
ATOM 4172 O O . PHE A 1 538 ? 18.043 15.100 -35.944 1.00 34.31 538 PHE A O 1
ATOM 4179 N N . ASP A 1 539 ? 18.404 16.325 -37.791 1.00 34.97 539 ASP A N 1
ATOM 4180 C CA . ASP A 1 539 ? 17.496 15.587 -38.674 1.00 34.97 539 ASP A CA 1
ATOM 4181 C C . ASP A 1 539 ? 18.170 14.239 -38.990 1.00 34.97 539 ASP A C 1
ATOM 4183 O O . ASP A 1 539 ? 19.279 14.214 -39.529 1.00 34.97 539 ASP A O 1
ATOM 4187 N N . PHE A 1 540 ? 17.562 13.121 -38.586 1.00 37.84 540 PHE A N 1
ATOM 4188 C CA . PHE A 1 540 ? 18.194 11.801 -38.677 1.00 37.84 540 PH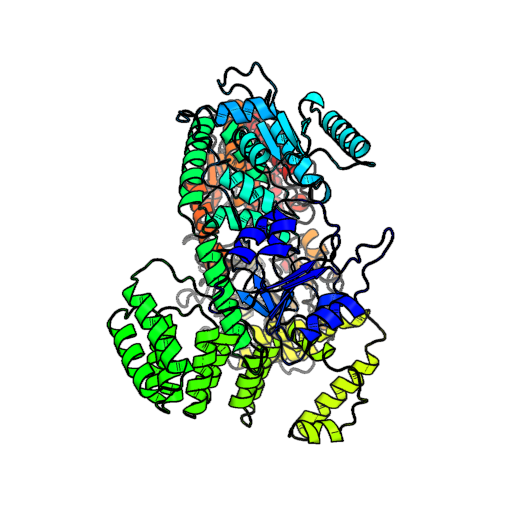E A CA 1
ATOM 4189 C C . PHE A 1 540 ? 18.064 11.197 -40.084 1.00 37.84 540 PHE A C 1
ATOM 4191 O O . PHE A 1 540 ? 16.988 10.743 -40.488 1.00 37.84 540 PHE A O 1
ATOM 4198 N N . ASP A 1 541 ? 19.198 11.146 -40.787 1.00 40.06 541 ASP A N 1
ATOM 4199 C CA . ASP A 1 541 ? 19.431 10.328 -41.980 1.00 40.06 541 ASP A CA 1
ATOM 4200 C C . ASP A 1 541 ? 19.899 8.914 -41.572 1.00 40.06 541 ASP A C 1
ATOM 4202 O O . ASP A 1 541 ? 20.653 8.743 -40.608 1.00 40.06 541 ASP A O 1
ATOM 4206 N N . LEU A 1 542 ? 19.421 7.893 -42.285 1.00 38.66 542 LEU A N 1
ATOM 4207 C CA . LEU A 1 542 ? 19.594 6.469 -41.962 1.00 38.66 542 LEU A CA 1
ATOM 4208 C C . LEU A 1 542 ? 21.075 6.052 -42.021 1.00 38.66 542 LEU A C 1
ATOM 4210 O O . LEU A 1 542 ? 21.515 5.226 -41.222 1.00 38.66 542 LEU A O 1
ATOM 4214 N N . ASP A 1 543 ? 21.844 6.715 -42.887 1.00 40.97 543 ASP A N 1
ATOM 4215 C CA . ASP A 1 543 ? 23.274 6.481 -43.093 1.00 40.97 543 ASP A CA 1
ATOM 4216 C C . ASP A 1 543 ? 24.127 6.909 -41.878 1.00 40.97 543 ASP A C 1
ATOM 4218 O O . ASP A 1 543 ? 25.110 6.242 -41.541 1.00 40.97 543 ASP A O 1
ATOM 4222 N N . ALA A 1 544 ? 23.707 7.941 -41.132 1.00 41.97 544 ALA A N 1
ATOM 4223 C CA . ALA A 1 544 ? 24.429 8.440 -39.954 1.00 41.97 544 ALA A CA 1
ATOM 4224 C C . ALA A 1 544 ? 24.303 7.510 -38.727 1.00 41.97 544 ALA A C 1
ATOM 4226 O O . ALA A 1 544 ? 25.217 7.421 -37.905 1.00 41.97 544 ALA A O 1
ATOM 4227 N N . ILE A 1 545 ? 23.190 6.775 -38.610 1.00 43.41 545 ILE A N 1
ATOM 4228 C CA . ILE A 1 545 ? 22.929 5.822 -37.512 1.00 43.41 545 ILE A CA 1
ATOM 4229 C C . ILE A 1 545 ? 23.814 4.576 -37.653 1.00 43.41 545 ILE A C 1
ATOM 4231 O O . ILE A 1 545 ? 24.353 4.066 -36.666 1.00 43.41 545 ILE A O 1
ATOM 4235 N N . THR A 1 546 ? 24.015 4.113 -38.884 1.00 42.91 546 THR A N 1
ATOM 4236 C CA . THR A 1 546 ? 24.960 3.041 -39.216 1.00 42.91 546 THR A CA 1
ATOM 4237 C C . THR A 1 546 ? 26.418 3.452 -38.994 1.00 42.91 546 THR A C 1
ATOM 4239 O O . THR A 1 546 ? 27.206 2.642 -38.504 1.00 42.91 546 THR A O 1
ATOM 4242 N N . GLU A 1 547 ? 26.781 4.706 -39.289 1.00 40.50 547 GLU A N 1
ATOM 4243 C CA . GLU A 1 547 ? 28.171 5.184 -39.230 1.00 40.50 547 GLU A CA 1
ATOM 4244 C C . GLU A 1 547 ? 28.646 5.508 -37.796 1.00 40.50 547 GLU A C 1
ATOM 4246 O O . GLU A 1 547 ? 29.794 5.229 -37.450 1.00 40.50 547 GLU A O 1
ATOM 4251 N N . ILE A 1 548 ? 27.764 6.017 -36.923 1.00 38.56 548 ILE A N 1
ATOM 4252 C CA . ILE A 1 548 ? 28.111 6.416 -35.542 1.00 38.56 548 ILE A CA 1
ATOM 4253 C C . ILE A 1 548 ? 28.058 5.233 -34.553 1.00 38.56 548 ILE A C 1
ATOM 4255 O O . ILE A 1 548 ? 28.832 5.188 -33.595 1.00 38.56 548 ILE A O 1
ATOM 4259 N N . GLY A 1 549 ? 27.166 4.256 -34.765 1.00 41.69 549 GLY A N 1
ATOM 4260 C CA . GLY A 1 549 ? 26.938 3.157 -33.815 1.00 41.69 549 GLY A CA 1
ATOM 4261 C C . GLY A 1 549 ? 27.669 1.843 -34.117 1.00 41.69 549 GLY A C 1
ATOM 4262 O O . GLY A 1 549 ? 27.765 0.987 -33.233 1.00 41.69 549 GLY A O 1
ATOM 4263 N N . GLY A 1 550 ? 28.172 1.651 -35.343 1.00 38.88 550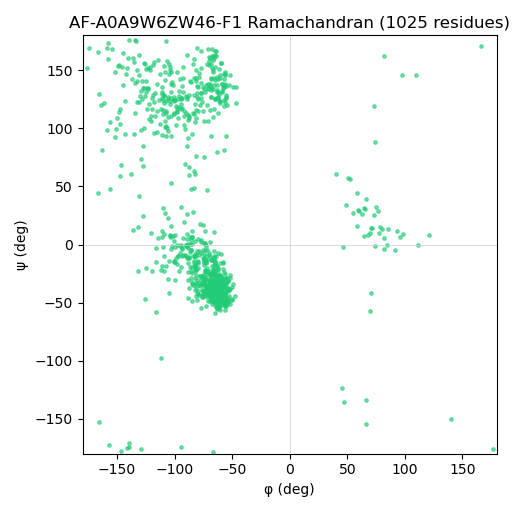 GLY A N 1
ATOM 4264 C CA . GLY A 1 550 ? 28.710 0.356 -35.785 1.00 38.88 550 GLY A CA 1
ATOM 4265 C C . GLY A 1 550 ? 27.671 -0.774 -35.736 1.00 38.88 550 GLY A C 1
ATOM 4266 O O . GLY A 1 550 ? 28.017 -1.928 -35.493 1.00 38.88 550 GLY A O 1
ATOM 4267 N N . ILE A 1 551 ? 26.394 -0.422 -35.901 1.00 46.12 551 ILE A N 1
ATOM 4268 C CA . ILE A 1 551 ? 25.236 -1.319 -35.838 1.00 46.12 551 ILE A CA 1
ATOM 4269 C C . ILE A 1 551 ? 24.921 -1.802 -37.258 1.00 46.12 551 ILE A C 1
ATOM 4271 O O . ILE A 1 551 ? 25.067 -1.038 -38.211 1.00 46.12 551 ILE A O 1
ATOM 4275 N N . SER A 1 552 ? 24.498 -3.057 -37.426 1.00 45.22 552 SER A N 1
ATOM 4276 C CA . SER A 1 552 ? 24.170 -3.591 -38.752 1.00 45.22 552 SER A CA 1
ATOM 4277 C C . SER A 1 552 ? 22.926 -2.918 -39.349 1.00 45.22 552 SER A C 1
ATOM 4279 O O . SER A 1 552 ? 22.023 -2.480 -38.633 1.00 45.22 552 SER A O 1
ATOM 4281 N N . GLU A 1 553 ? 22.858 -2.871 -40.680 1.00 40.91 553 GLU A N 1
ATOM 4282 C CA . GLU A 1 553 ? 21.758 -2.264 -41.450 1.00 40.91 553 GLU A CA 1
ATOM 4283 C C . GLU A 1 553 ? 20.372 -2.839 -41.078 1.00 40.91 553 GLU A C 1
ATOM 4285 O O . GLU A 1 553 ? 19.362 -2.135 -41.113 1.00 40.91 553 GLU A O 1
ATOM 4290 N N . GLU A 1 554 ? 20.324 -4.103 -40.640 1.00 43.06 554 GLU A N 1
ATOM 4291 C CA . GLU A 1 554 ? 19.107 -4.780 -40.165 1.00 43.06 554 GLU A CA 1
ATOM 4292 C C . GLU A 1 554 ? 18.570 -4.216 -38.838 1.00 43.06 554 GLU A C 1
ATOM 4294 O O . GLU A 1 554 ? 17.369 -4.299 -38.582 1.00 43.06 554 GLU A O 1
ATOM 4299 N N . VAL A 1 555 ? 19.431 -3.609 -38.013 1.00 42.72 555 VAL A N 1
ATOM 4300 C CA . VAL A 1 555 ? 19.082 -3.004 -36.714 1.00 42.72 555 VAL A CA 1
ATOM 4301 C C . VAL A 1 555 ? 18.933 -1.482 -36.824 1.00 42.72 555 VAL A C 1
ATOM 4303 O O . VAL A 1 555 ? 18.108 -0.887 -36.131 1.00 42.72 555 VAL A O 1
ATOM 4306 N N . ALA A 1 556 ? 19.667 -0.843 -37.739 1.00 45.75 556 ALA A N 1
ATOM 4307 C CA . ALA A 1 556 ? 19.590 0.598 -37.979 1.00 45.75 556 ALA A CA 1
ATOM 4308 C C . ALA A 1 556 ? 18.265 1.031 -38.631 1.00 45.75 556 ALA A C 1
ATOM 4310 O O . ALA A 1 556 ? 17.729 2.095 -38.314 1.00 45.75 556 ALA A O 1
ATOM 4311 N N . LYS A 1 557 ? 17.696 0.189 -39.502 1.00 42.03 557 LYS A N 1
ATOM 4312 C CA . LYS A 1 557 ? 16.468 0.500 -40.246 1.00 42.03 557 LYS A CA 1
ATOM 4313 C C . LYS A 1 557 ? 15.211 0.595 -39.358 1.00 42.03 557 LYS A C 1
ATOM 4315 O O . LYS A 1 557 ? 14.525 1.612 -39.449 1.00 42.03 557 LYS A O 1
ATOM 4320 N N . PRO A 1 558 ? 14.940 -0.343 -38.427 1.00 41.81 558 PRO A N 1
ATOM 4321 C CA . PRO A 1 558 ? 13.852 -0.187 -37.458 1.00 41.81 558 PRO A CA 1
ATOM 4322 C C . PRO A 1 558 ? 14.042 1.012 -36.520 1.00 41.81 558 PRO A C 1
ATOM 4324 O O . PRO A 1 558 ? 13.063 1.631 -36.115 1.00 41.81 558 PRO A O 1
ATOM 4327 N N . LEU A 1 559 ? 15.291 1.349 -36.175 1.00 41.53 559 LEU A N 1
ATOM 4328 C CA . LEU A 1 559 ? 15.628 2.431 -35.246 1.00 41.53 559 LEU A CA 1
ATOM 4329 C C . LEU A 1 559 ? 15.453 3.821 -35.884 1.00 41.53 559 LEU A C 1
ATOM 4331 O O . LEU A 1 559 ? 14.911 4.726 -35.254 1.00 41.53 559 LEU A O 1
ATOM 4335 N N . SER A 1 560 ? 15.844 3.973 -37.151 1.00 42.09 560 SER A N 1
ATOM 4336 C CA . SER A 1 560 ? 15.598 5.179 -37.949 1.00 42.09 560 SER A CA 1
ATOM 4337 C C . SER A 1 560 ? 14.105 5.408 -38.205 1.00 42.09 560 SER A C 1
ATOM 4339 O O . SER A 1 560 ? 13.616 6.526 -38.030 1.00 42.09 560 SER A O 1
ATOM 4341 N N . GLU A 1 561 ? 13.352 4.343 -38.508 1.00 42.78 561 GLU A N 1
ATOM 4342 C CA . GLU A 1 561 ? 11.890 4.408 -38.624 1.00 42.78 561 GLU A CA 1
ATOM 4343 C C . GLU A 1 561 ? 11.243 4.846 -37.299 1.00 42.78 561 GLU A C 1
ATOM 4345 O O . GLU A 1 561 ? 10.308 5.642 -37.323 1.00 42.78 561 GLU A O 1
ATOM 4350 N N . LEU A 1 562 ? 11.781 4.421 -36.147 1.00 43.06 562 LEU A N 1
ATOM 4351 C CA . LEU A 1 562 ? 11.336 4.818 -34.801 1.00 43.06 562 LEU A CA 1
ATOM 4352 C C . LEU A 1 562 ? 11.609 6.302 -34.484 1.00 43.06 562 LEU A C 1
ATOM 4354 O O . LEU A 1 562 ? 10.794 6.956 -33.828 1.00 43.06 562 LEU A O 1
ATOM 4358 N N . LEU A 1 563 ? 12.733 6.844 -34.966 1.00 41.34 563 LEU A N 1
ATOM 4359 C CA . LEU A 1 563 ? 13.157 8.234 -34.750 1.00 41.34 563 LEU A CA 1
ATOM 4360 C C . LEU A 1 563 ? 12.443 9.221 -35.689 1.00 41.34 563 LEU A C 1
ATOM 4362 O O . LEU A 1 563 ? 11.985 10.270 -35.234 1.00 41.34 563 LEU A O 1
ATOM 4366 N N . GLN A 1 564 ? 12.236 8.865 -36.962 1.00 40.75 564 GLN A N 1
ATOM 4367 C CA . GLN A 1 564 ? 11.407 9.651 -37.890 1.00 40.75 564 GLN A CA 1
ATOM 4368 C C . GLN A 1 564 ? 9.928 9.661 -37.465 1.00 40.75 564 GLN A C 1
ATOM 4370 O O . GLN A 1 564 ? 9.234 10.668 -37.627 1.00 40.75 564 GLN A O 1
ATOM 4375 N N . PHE A 1 565 ? 9.449 8.586 -36.826 1.00 36.00 565 PHE A N 1
ATOM 4376 C CA . PHE A 1 565 ? 8.122 8.556 -36.203 1.00 36.00 565 PHE A CA 1
ATOM 4377 C C . PHE A 1 565 ? 8.012 9.507 -35.003 1.00 36.00 565 PHE A C 1
ATOM 4379 O O . PHE A 1 565 ? 6.939 10.056 -34.755 1.00 36.00 565 PHE A O 1
ATOM 4386 N N . ARG A 1 566 ? 9.114 9.735 -34.272 1.00 38.34 566 ARG A N 1
ATOM 4387 C CA . ARG A 1 566 ? 9.179 10.602 -33.084 1.00 38.34 566 ARG A CA 1
ATOM 4388 C C . ARG A 1 566 ? 9.080 12.094 -33.415 1.00 38.34 566 ARG A C 1
ATOM 4390 O O . ARG A 1 566 ? 8.349 12.801 -32.730 1.00 38.34 566 ARG A O 1
ATOM 4397 N N . ALA A 1 567 ? 9.698 12.560 -34.501 1.00 36.56 567 ALA A N 1
ATOM 4398 C CA . ALA A 1 567 ? 9.539 13.944 -34.975 1.00 36.56 567 ALA A CA 1
ATOM 4399 C C . ALA A 1 567 ? 8.096 14.255 -35.437 1.00 36.56 567 ALA A C 1
ATOM 4401 O O . ALA A 1 567 ? 7.625 15.389 -35.354 1.00 36.56 567 ALA A O 1
ATOM 4402 N N . ALA A 1 568 ? 7.348 13.233 -35.868 1.00 35.16 568 ALA A N 1
ATOM 4403 C CA . ALA A 1 568 ? 5.920 13.345 -36.166 1.00 35.16 568 ALA A CA 1
ATOM 4404 C C . ALA A 1 568 ? 5.015 13.288 -34.909 1.00 35.16 568 ALA A C 1
ATOM 4406 O O . ALA A 1 568 ? 3.839 13.654 -34.992 1.00 35.16 568 ALA A O 1
ATOM 4407 N N . LEU A 1 569 ? 5.545 12.853 -33.754 1.00 36.84 569 LEU A N 1
ATOM 4408 C CA . LEU A 1 569 ? 4.825 12.606 -32.493 1.00 36.84 569 LEU A CA 1
ATOM 4409 C C . LEU A 1 569 ? 4.731 13.825 -31.552 1.00 36.84 569 LEU A C 1
ATOM 4411 O O . LEU A 1 569 ? 3.902 13.800 -30.647 1.00 36.84 569 LEU A O 1
ATOM 4415 N N . GLU A 1 570 ? 5.471 14.916 -31.780 1.00 37.84 570 GLU A N 1
ATOM 4416 C CA . GLU A 1 570 ? 5.388 16.150 -30.961 1.00 37.84 570 GLU A CA 1
ATOM 4417 C C . GLU A 1 570 ? 4.063 16.935 -31.123 1.00 37.84 570 GLU A C 1
ATOM 4419 O O . GLU A 1 570 ? 3.885 17.998 -30.531 1.00 37.84 570 GLU A O 1
ATOM 4424 N N . ARG A 1 571 ? 3.109 16.440 -31.926 1.00 38.62 571 ARG A N 1
ATOM 4425 C CA . ARG A 1 571 ? 1.883 17.170 -32.302 1.00 38.62 571 ARG A CA 1
ATOM 4426 C C . ARG A 1 571 ? 0.565 16.645 -31.712 1.00 38.62 571 ARG A C 1
ATOM 4428 O O . ARG A 1 571 ? -0.458 17.272 -31.970 1.00 38.62 571 ARG A O 1
ATOM 4435 N N . ASP A 1 572 ? 0.537 15.551 -30.941 1.00 34.41 572 ASP A N 1
ATOM 4436 C CA . ASP A 1 572 ? -0.723 15.025 -30.367 1.00 34.41 572 ASP A CA 1
ATOM 4437 C C . ASP A 1 572 ? -0.507 14.176 -29.089 1.00 34.41 572 ASP A C 1
ATOM 4439 O O . ASP A 1 572 ? -0.076 13.020 -29.145 1.00 34.41 572 ASP A O 1
ATOM 4443 N N . GLU A 1 573 ? -0.838 14.744 -27.921 1.00 34.19 573 GLU A N 1
ATOM 4444 C CA . GLU A 1 573 ? -0.648 14.154 -26.579 1.00 34.19 573 GLU A CA 1
ATOM 4445 C C . GLU A 1 573 ? -1.524 12.916 -26.285 1.00 34.19 573 GLU A C 1
ATOM 4447 O O . GLU A 1 573 ? -1.266 12.170 -25.340 1.00 34.19 573 GLU A O 1
ATOM 4452 N N . SER A 1 574 ? -2.545 12.614 -27.092 1.00 32.47 574 SER A N 1
ATOM 4453 C CA . SER A 1 574 ? -3.539 11.578 -26.755 1.00 32.47 574 SER A CA 1
ATOM 4454 C C . SER A 1 574 ? -3.106 10.123 -27.040 1.00 32.47 574 SER A C 1
ATOM 4456 O O . SER A 1 574 ? -3.809 9.169 -26.686 1.00 32.47 574 SER A O 1
ATOM 4458 N N . ARG A 1 575 ? -1.933 9.913 -27.658 1.00 34.50 575 ARG A N 1
ATOM 4459 C CA . ARG A 1 575 ? -1.422 8.591 -28.092 1.00 34.50 575 ARG A CA 1
ATOM 4460 C C . ARG A 1 575 ? -0.230 8.051 -27.292 1.00 34.50 575 ARG A C 1
ATOM 4462 O O . ARG A 1 575 ? 0.083 6.866 -27.423 1.00 34.50 575 ARG A O 1
ATOM 4469 N N . VAL A 1 576 ? 0.375 8.865 -26.430 1.00 35.06 576 VAL A N 1
ATOM 4470 C CA . VAL A 1 576 ? 1.633 8.574 -25.708 1.00 35.06 576 VAL A CA 1
ATOM 4471 C C . VAL A 1 576 ? 1.491 7.412 -24.714 1.00 35.06 576 VAL A C 1
ATOM 4473 O O . VAL A 1 576 ? 2.346 6.534 -24.639 1.00 35.06 576 VAL A O 1
ATOM 4476 N N . VAL A 1 577 ? 0.331 7.288 -24.066 1.00 35.69 577 VAL A N 1
ATOM 4477 C CA . VAL A 1 577 ? 0.018 6.201 -23.112 1.00 35.69 577 VAL A CA 1
ATOM 4478 C C . VAL A 1 577 ? -0.103 4.823 -23.796 1.00 35.69 577 VAL A C 1
ATOM 4480 O O . VAL A 1 577 ? -0.118 3.776 -23.148 1.00 35.69 577 VAL A O 1
ATOM 4483 N N . ARG A 1 578 ? -0.194 4.774 -25.133 1.00 33.34 578 ARG A N 1
ATOM 4484 C CA . ARG A 1 578 ? -0.513 3.550 -25.883 1.00 33.34 578 ARG A CA 1
ATOM 4485 C C . ARG A 1 578 ? 0.696 2.769 -26.414 1.00 33.34 578 ARG A C 1
ATOM 4487 O O . ARG A 1 578 ? 0.459 1.658 -26.893 1.00 33.34 578 ARG A O 1
ATOM 4494 N N . LEU A 1 579 ? 1.935 3.256 -26.328 1.00 31.50 579 LEU A N 1
ATOM 4495 C CA . LEU A 1 579 ? 3.117 2.559 -26.881 1.00 31.50 579 LEU A CA 1
ATOM 4496 C C . LEU A 1 579 ? 4.164 2.115 -25.844 1.00 31.50 579 LEU A C 1
ATOM 4498 O O . LEU A 1 579 ? 4.907 1.186 -26.140 1.00 31.50 579 LEU A O 1
ATOM 4502 N N . MET A 1 580 ? 4.121 2.622 -24.604 1.00 31.72 580 MET A N 1
ATOM 4503 C CA . MET A 1 580 ? 4.921 2.095 -23.477 1.00 31.72 580 MET A CA 1
ATOM 4504 C C . MET A 1 580 ? 4.663 0.604 -23.176 1.00 31.72 580 MET A C 1
ATOM 4506 O O . MET A 1 580 ? 5.465 -0.056 -22.539 1.00 31.72 580 MET A O 1
ATOM 4510 N N . LYS A 1 581 ? 3.574 0.021 -23.695 1.00 31.48 581 LYS A N 1
ATOM 4511 C CA . LYS A 1 581 ? 3.225 -1.400 -23.506 1.00 31.48 581 LYS A CA 1
ATOM 4512 C C . LYS A 1 581 ? 3.975 -2.400 -24.405 1.00 31.48 581 LYS A C 1
ATOM 4514 O O . LYS A 1 581 ? 3.635 -3.580 -24.387 1.00 31.48 581 LYS A O 1
ATOM 4519 N N . LEU A 1 582 ? 4.941 -1.966 -25.216 1.00 29.58 582 LEU A N 1
ATOM 4520 C CA . LEU A 1 582 ? 5.688 -2.837 -26.141 1.00 29.58 582 LEU A CA 1
ATOM 4521 C C . LEU A 1 582 ? 7.109 -3.207 -25.666 1.00 29.58 582 LEU A C 1
ATOM 4523 O O . LEU A 1 582 ? 7.734 -4.047 -26.306 1.00 29.58 582 LEU A O 1
ATOM 4527 N N . SER A 1 583 ? 7.586 -2.668 -24.537 1.00 31.73 583 SER A N 1
ATOM 4528 C CA . SER A 1 583 ? 8.898 -2.981 -23.932 1.00 31.73 583 SER A CA 1
ATOM 4529 C C . SER A 1 583 ? 8.965 -4.353 -23.245 1.00 31.73 583 SER A C 1
ATOM 4531 O O . SER A 1 583 ? 10.042 -4.895 -23.040 1.00 31.73 583 SER A O 1
ATOM 4533 N N . CYS A 1 584 ? 7.821 -4.987 -22.979 1.00 30.89 584 CYS A N 1
ATOM 4534 C CA . CYS A 1 584 ? 7.724 -6.242 -22.224 1.00 30.89 584 CYS A CA 1
ATOM 4535 C C . CYS A 1 584 ? 8.088 -7.518 -23.022 1.00 30.89 584 CYS A C 1
ATOM 4537 O O . CYS A 1 584 ? 7.678 -8.619 -22.651 1.00 30.89 584 CYS A O 1
ATOM 4539 N N . LEU A 1 585 ? 8.782 -7.404 -24.164 1.00 28.91 585 LEU A N 1
ATOM 4540 C CA . LEU A 1 585 ? 8.883 -8.506 -25.128 1.00 28.91 585 LEU A CA 1
ATOM 4541 C C . LEU A 1 585 ? 10.108 -9.422 -24.996 1.00 28.91 585 LEU A C 1
ATOM 4543 O O . LEU A 1 585 ? 10.114 -10.429 -25.693 1.00 28.91 585 LEU A O 1
ATOM 4547 N N . VAL A 1 586 ? 11.092 -9.208 -24.108 1.00 30.59 586 VAL A N 1
ATOM 4548 C CA . VAL A 1 586 ? 12.177 -10.206 -23.939 1.00 30.59 586 VAL A CA 1
ATOM 4549 C C . VAL A 1 586 ? 12.803 -10.223 -22.533 1.00 30.59 586 VAL A C 1
ATOM 4551 O O . VAL A 1 586 ? 13.814 -9.571 -22.313 1.00 30.59 586 VAL A O 1
ATOM 4554 N N . LYS A 1 587 ? 12.291 -11.074 -21.622 1.00 29.27 587 LYS A N 1
ATOM 4555 C CA . LYS A 1 587 ? 13.148 -11.924 -20.762 1.00 29.27 587 LYS A CA 1
ATOM 4556 C C . LYS A 1 587 ? 12.397 -13.075 -20.082 1.00 29.27 587 LYS A C 1
ATOM 4558 O O . LYS A 1 587 ? 11.445 -12.901 -19.331 1.00 29.27 587 LYS A O 1
ATOM 4563 N N . LEU A 1 588 ? 12.868 -14.274 -20.399 1.00 30.81 588 LEU A N 1
ATOM 4564 C CA . LEU A 1 588 ? 12.333 -15.604 -20.108 1.00 30.81 588 LEU A CA 1
ATOM 4565 C C . LEU A 1 588 ? 13.209 -16.215 -19.002 1.00 30.81 588 LEU A C 1
ATOM 4567 O O . LEU A 1 588 ? 14.425 -16.212 -19.149 1.00 30.81 588 LEU A O 1
ATOM 4571 N N . THR A 1 589 ? 12.681 -16.663 -17.861 1.00 31.06 589 THR A N 1
ATOM 4572 C CA . THR A 1 589 ? 12.236 -18.053 -17.674 1.00 31.06 589 THR A CA 1
ATOM 4573 C C . THR A 1 589 ? 11.092 -18.145 -16.651 1.00 31.06 589 THR A C 1
ATOM 4575 O O . THR A 1 589 ? 11.276 -18.177 -15.439 1.00 31.06 589 THR A O 1
ATOM 4578 N N . GLY A 1 590 ? 9.880 -18.235 -17.198 1.00 28.53 590 GLY A N 1
ATOM 4579 C CA . GLY A 1 590 ? 8.592 -18.483 -16.535 1.00 28.53 590 GLY A CA 1
ATOM 4580 C C . GLY A 1 590 ? 7.550 -18.832 -17.607 1.00 28.53 590 GLY A C 1
ATOM 4581 O O . GLY A 1 590 ? 6.461 -18.260 -17.673 1.00 28.53 590 GLY A O 1
ATOM 4582 N N . ASP A 1 591 ? 7.960 -19.693 -18.541 1.00 33.19 591 ASP A N 1
ATOM 4583 C CA . ASP A 1 591 ? 7.738 -19.567 -19.990 1.00 33.19 591 ASP A CA 1
ATOM 4584 C C . ASP A 1 591 ? 6.317 -19.878 -20.525 1.00 33.19 591 ASP A C 1
ATOM 4586 O O . ASP A 1 591 ? 6.101 -20.059 -21.718 1.00 33.19 591 ASP A O 1
ATOM 4590 N N . CYS A 1 592 ? 5.296 -19.916 -19.669 1.00 31.70 592 CYS A N 1
ATOM 4591 C CA . CYS A 1 592 ? 3.904 -20.137 -20.098 1.00 31.70 592 CYS A CA 1
ATOM 4592 C C . CYS A 1 592 ? 2.897 -19.150 -19.497 1.00 31.70 592 CYS A C 1
ATOM 4594 O O . CYS A 1 592 ? 1.851 -18.918 -20.093 1.00 31.70 592 CYS A O 1
ATOM 4596 N N . ARG A 1 593 ? 3.195 -18.508 -18.361 1.00 32.53 593 ARG A N 1
ATOM 4597 C CA . ARG A 1 593 ? 2.262 -17.569 -17.707 1.00 32.53 593 ARG A CA 1
ATOM 4598 C C . ARG A 1 593 ? 2.379 -16.138 -18.228 1.00 32.53 593 ARG A C 1
ATOM 4600 O O . ARG A 1 593 ? 1.370 -15.462 -18.402 1.00 32.53 593 ARG A O 1
ATOM 4607 N N . LEU A 1 594 ? 3.598 -15.695 -18.532 1.00 34.06 594 LEU A N 1
ATOM 4608 C CA . LEU A 1 594 ? 3.874 -14.325 -18.982 1.00 34.06 594 LEU A CA 1
ATOM 4609 C C . LEU A 1 594 ? 3.651 -14.124 -20.485 1.00 34.06 594 LEU A C 1
ATOM 4611 O O . LEU A 1 594 ? 3.094 -13.099 -20.865 1.00 34.06 594 LEU A O 1
ATOM 4615 N N . ARG A 1 595 ? 3.932 -15.128 -21.334 1.00 33.44 595 ARG A N 1
ATOM 4616 C CA . ARG A 1 595 ? 3.509 -15.103 -22.753 1.00 33.44 595 ARG A CA 1
ATOM 4617 C C . ARG A 1 595 ? 1.991 -14.961 -22.885 1.00 33.44 595 ARG A C 1
ATOM 4619 O O . ARG A 1 595 ? 1.503 -14.358 -23.835 1.00 33.44 595 ARG A O 1
ATOM 4626 N N . LEU A 1 596 ? 1.258 -15.461 -21.889 1.00 34.38 596 LEU A N 1
ATOM 4627 C CA . LEU A 1 596 ? -0.192 -15.435 -21.854 1.00 34.38 596 LEU A CA 1
ATOM 4628 C C . LEU A 1 596 ? -0.747 -14.064 -21.422 1.00 34.38 596 LEU A C 1
ATOM 4630 O O . LEU A 1 596 ? -1.670 -13.535 -22.036 1.00 34.38 596 LEU A O 1
ATOM 4634 N N . GLY A 1 597 ? -0.129 -13.457 -20.404 1.00 34.12 597 GLY A N 1
ATOM 4635 C CA . GLY A 1 597 ? -0.447 -12.108 -19.924 1.00 34.12 597 GLY A CA 1
ATOM 4636 C C . GLY A 1 597 ? -0.011 -10.985 -20.877 1.00 34.12 597 GLY A C 1
ATOM 4637 O O . GLY A 1 597 ? -0.756 -10.027 -21.076 1.00 34.12 597 GLY A O 1
ATOM 4638 N N . ALA A 1 598 ? 1.143 -11.123 -21.535 1.00 36.25 598 ALA A N 1
ATOM 4639 C CA . ALA A 1 598 ? 1.642 -10.151 -22.510 1.00 36.25 598 ALA A CA 1
ATOM 4640 C C . ALA A 1 598 ? 0.850 -10.193 -23.831 1.00 36.25 598 ALA A C 1
ATOM 4642 O O . ALA A 1 598 ? 0.566 -9.148 -24.419 1.00 36.25 598 ALA A O 1
ATOM 4643 N N . ALA A 1 599 ? 0.404 -11.379 -24.268 1.00 34.75 599 ALA A N 1
ATOM 4644 C CA . ALA A 1 599 ? -0.534 -11.511 -25.384 1.00 34.75 599 ALA A CA 1
ATOM 4645 C C . ALA A 1 599 ? -1.918 -10.925 -25.049 1.00 34.75 599 ALA A C 1
ATOM 4647 O O . ALA A 1 599 ? -2.513 -10.275 -25.902 1.00 34.75 599 ALA A O 1
ATOM 4648 N N . LEU A 1 600 ? -2.386 -11.041 -23.799 1.00 34.97 600 LEU A N 1
ATOM 4649 C CA . LEU A 1 600 ? -3.586 -10.358 -23.291 1.00 34.97 600 LEU A CA 1
ATOM 4650 C C . LEU A 1 600 ? -3.458 -8.825 -23.298 1.00 34.97 600 LEU A C 1
ATOM 4652 O O . LEU A 1 600 ? -4.437 -8.125 -23.563 1.00 34.97 600 LEU A O 1
ATOM 4656 N N . ASP A 1 601 ? -2.262 -8.285 -23.050 1.00 38.69 601 ASP A N 1
ATOM 4657 C CA . ASP A 1 601 ? -2.010 -6.841 -23.129 1.00 38.69 601 ASP A CA 1
ATOM 4658 C C . ASP A 1 601 ? -1.861 -6.332 -24.578 1.00 38.69 601 ASP A C 1
ATOM 4660 O O . ASP A 1 601 ? -2.239 -5.190 -24.871 1.00 38.69 601 ASP A O 1
ATOM 4664 N N . LYS A 1 602 ? -1.425 -7.196 -25.508 1.00 38.41 602 LYS A N 1
ATOM 4665 C CA . LYS A 1 602 ? -1.391 -6.953 -26.966 1.00 38.41 602 LYS A CA 1
ATOM 4666 C C . LYS A 1 602 ? -2.778 -7.113 -27.625 1.00 38.41 602 LYS A C 1
ATOM 4668 O O . LYS A 1 602 ? -3.142 -6.317 -28.490 1.00 38.41 602 LYS A O 1
ATOM 4673 N N . ALA A 1 603 ? -3.601 -8.052 -27.147 1.00 38.69 603 ALA A N 1
ATOM 4674 C CA . ALA A 1 603 ? -4.959 -8.359 -27.622 1.00 38.69 603 ALA A CA 1
ATOM 4675 C C . ALA A 1 603 ? -6.003 -7.271 -27.303 1.00 38.69 603 ALA A C 1
ATOM 4677 O O . ALA A 1 603 ? -7.114 -7.277 -27.834 1.00 38.69 603 ALA A O 1
ATOM 4678 N N . LYS A 1 604 ? -5.638 -6.270 -26.493 1.00 42.75 604 LYS A N 1
ATOM 4679 C CA . LYS A 1 604 ? -6.494 -5.127 -26.138 1.00 42.75 604 LYS A CA 1
ATOM 4680 C C . LYS A 1 604 ? -6.913 -4.246 -27.320 1.00 42.75 604 LYS A C 1
ATOM 4682 O O . LYS A 1 604 ? -7.719 -3.335 -27.116 1.00 42.75 604 LYS A O 1
ATOM 4687 N N . ARG A 1 605 ? -6.375 -4.455 -28.533 1.00 43.31 605 ARG A N 1
ATOM 4688 C CA . ARG A 1 605 ? -6.547 -3.523 -29.665 1.00 43.31 605 ARG A CA 1
ATOM 4689 C C . ARG A 1 605 ? -6.855 -4.133 -31.046 1.00 43.31 605 ARG A C 1
ATOM 4691 O O . ARG A 1 605 ? -6.858 -3.372 -32.008 1.00 43.31 605 ARG A O 1
ATOM 4698 N N . GLY A 1 606 ? -7.209 -5.419 -31.157 1.00 52.84 606 GLY A N 1
ATOM 4699 C CA . GLY A 1 606 ? -7.722 -5.996 -32.415 1.00 52.84 606 GLY A CA 1
ATOM 4700 C C . GLY A 1 606 ? -8.154 -7.463 -32.298 1.00 52.84 606 GLY A C 1
ATOM 4701 O O . GLY A 1 606 ? -7.625 -8.186 -31.458 1.00 52.84 606 GLY A O 1
ATOM 4702 N N . ASP A 1 607 ? -9.116 -7.892 -33.122 1.00 58.53 607 ASP A N 1
ATOM 4703 C CA . ASP A 1 607 ? -9.639 -9.271 -33.125 1.00 58.53 607 ASP A CA 1
ATOM 4704 C C . ASP A 1 607 ? -8.600 -10.303 -33.634 1.00 58.53 607 ASP A C 1
ATOM 4706 O O . ASP A 1 607 ? -8.605 -11.439 -33.162 1.00 58.53 607 ASP A O 1
ATOM 4710 N N . ASP A 1 608 ? -7.649 -9.912 -34.494 1.00 57.81 608 ASP A N 1
ATOM 4711 C CA . ASP A 1 608 ? -6.647 -10.825 -35.086 1.00 57.81 608 ASP A CA 1
ATOM 4712 C C . ASP A 1 608 ? -5.601 -11.323 -34.070 1.00 57.81 608 ASP A C 1
ATOM 4714 O O . ASP A 1 608 ? -5.299 -12.513 -33.997 1.00 57.81 608 ASP A O 1
ATOM 4718 N N . ALA A 1 609 ? -5.113 -10.442 -33.190 1.00 58.69 609 ALA A N 1
ATOM 4719 C CA . ALA A 1 609 ? -4.186 -10.818 -32.116 1.00 58.69 609 ALA A CA 1
ATOM 4720 C C . ALA A 1 609 ? -4.837 -11.754 -31.077 1.00 58.69 609 ALA A C 1
ATOM 4722 O O . ALA A 1 609 ? -4.157 -12.523 -30.397 1.00 58.69 609 ALA A O 1
ATOM 4723 N N . TYR A 1 610 ? -6.166 -11.696 -30.949 1.00 62.91 610 TYR A N 1
ATOM 4724 C CA . TYR A 1 610 ? -6.926 -12.580 -30.072 1.00 62.91 610 TYR A CA 1
ATOM 4725 C C . TYR A 1 610 ? -7.010 -14.012 -30.630 1.00 62.91 610 TYR A C 1
ATOM 4727 O O . TYR A 1 610 ? -6.954 -14.982 -29.875 1.00 62.91 610 TYR A O 1
ATOM 4735 N N . VAL A 1 611 ? -7.115 -14.143 -31.956 1.00 66.81 611 VAL A N 1
ATOM 4736 C CA . VAL A 1 611 ? -7.137 -15.426 -32.678 1.00 66.81 611 VAL A CA 1
ATOM 4737 C C . VAL A 1 611 ? -5.798 -16.157 -32.537 1.00 66.81 611 VAL A C 1
ATOM 4739 O O . VAL A 1 611 ? -5.776 -17.330 -32.159 1.00 66.81 611 VAL A O 1
ATOM 4742 N N . GLU A 1 612 ? -4.678 -15.457 -32.747 1.00 67.06 612 GLU A N 1
ATOM 4743 C CA . GLU A 1 612 ? -3.329 -16.020 -32.565 1.00 67.06 612 GLU A CA 1
ATOM 4744 C C . GLU A 1 612 ? -3.073 -16.465 -31.118 1.00 67.06 612 GLU A C 1
ATOM 4746 O O . GLU A 1 612 ? -2.524 -17.539 -30.869 1.00 67.06 612 GLU A O 1
ATOM 4751 N N . PHE A 1 613 ? -3.533 -15.676 -30.144 1.00 65.81 613 PHE A N 1
ATOM 4752 C CA . PHE A 1 613 ? -3.421 -16.008 -28.726 1.00 65.81 613 PHE A CA 1
ATOM 4753 C C . PHE A 1 613 ? -4.132 -17.324 -28.368 1.00 65.81 613 PHE A C 1
ATOM 4755 O O . PHE A 1 613 ? -3.551 -18.194 -27.715 1.00 65.81 613 PHE A O 1
ATOM 4762 N N . PHE A 1 614 ? -5.372 -17.501 -28.833 1.00 72.12 614 PHE A N 1
ATOM 4763 C CA . PHE A 1 614 ? -6.143 -18.725 -28.598 1.00 72.12 614 PHE A CA 1
ATOM 4764 C C . PHE A 1 614 ? -5.531 -19.928 -29.333 1.00 72.12 614 PHE A C 1
ATOM 4766 O O . PHE A 1 614 ? -5.632 -21.053 -28.842 1.00 72.12 614 PHE A O 1
ATOM 4773 N N . ALA A 1 615 ? -4.858 -19.711 -30.470 1.00 70.69 615 ALA A N 1
ATOM 4774 C CA . ALA A 1 615 ? -4.079 -20.754 -31.138 1.00 70.69 615 ALA A CA 1
ATOM 4775 C C . ALA A 1 615 ? -2.910 -21.229 -30.271 1.00 70.69 615 ALA A C 1
ATOM 4777 O O . ALA A 1 615 ? -2.807 -22.425 -30.012 1.00 70.69 615 ALA A O 1
ATOM 4778 N N . GLY A 1 616 ? -2.138 -20.306 -29.693 1.00 68.88 616 GLY A N 1
ATOM 4779 C CA . GLY A 1 616 ? -1.044 -20.656 -28.785 1.00 68.88 616 GLY A CA 1
ATOM 4780 C C . GLY A 1 616 ? -1.492 -21.440 -27.544 1.00 68.88 616 GLY A C 1
ATOM 4781 O O . GLY A 1 616 ? -0.802 -22.365 -27.121 1.00 68.88 616 GLY A O 1
ATOM 4782 N N . VAL A 1 617 ? -2.666 -21.133 -26.973 1.00 71.00 617 VAL A N 1
ATOM 4783 C CA . VAL A 1 617 ? -3.234 -21.921 -25.857 1.00 71.00 617 VAL A CA 1
ATOM 4784 C C . VAL A 1 617 ? -3.510 -23.367 -26.280 1.00 71.00 617 VAL A C 1
ATOM 4786 O O . VAL A 1 617 ? -3.177 -24.290 -25.535 1.00 71.00 617 VAL A O 1
ATOM 4789 N N . ARG A 1 618 ? -4.082 -23.577 -27.474 1.00 73.81 618 ARG A N 1
ATOM 4790 C CA . ARG A 1 618 ? -4.348 -24.920 -28.014 1.00 73.81 618 ARG A CA 1
ATOM 4791 C C . ARG A 1 618 ? -3.068 -25.685 -28.331 1.00 73.81 618 ARG A C 1
ATOM 4793 O O . ARG A 1 618 ? -2.980 -26.862 -27.995 1.00 73.81 618 ARG A O 1
ATOM 4800 N N . ASP A 1 619 ? -2.081 -25.032 -28.931 1.00 69.38 619 ASP A N 1
ATOM 4801 C CA . ASP A 1 619 ? -0.815 -25.674 -29.296 1.00 69.38 619 ASP A CA 1
ATOM 4802 C C . ASP A 1 619 ? -0.034 -26.096 -28.044 1.00 69.38 619 ASP A C 1
ATOM 4804 O O . ASP A 1 619 ? 0.446 -27.229 -27.948 1.00 69.38 619 ASP A O 1
ATOM 4808 N N . ASN A 1 620 ? -0.000 -25.228 -27.026 1.00 68.25 620 ASN A N 1
ATOM 4809 C CA . ASN A 1 620 ? 0.584 -25.549 -25.724 1.00 68.25 620 ASN A CA 1
ATOM 4810 C C . ASN A 1 620 ? -0.127 -26.738 -25.068 1.00 68.25 620 ASN A C 1
ATOM 4812 O O . ASN A 1 620 ? 0.536 -27.641 -24.556 1.00 68.25 620 ASN A O 1
ATOM 4816 N N . TYR A 1 621 ? -1.461 -26.776 -25.133 1.00 70.25 621 TYR A N 1
ATOM 4817 C CA . TYR A 1 621 ? -2.249 -27.911 -24.662 1.00 70.25 621 TYR A CA 1
ATOM 4818 C C . TYR A 1 621 ? -1.866 -29.212 -25.385 1.00 70.25 621 TYR A C 1
ATOM 4820 O O . TYR A 1 621 ? -1.506 -30.194 -24.731 1.00 70.25 621 TYR A O 1
ATOM 4828 N N . ALA A 1 622 ? -1.856 -29.195 -26.724 1.00 64.38 622 ALA A N 1
ATOM 4829 C CA . ALA A 1 622 ? -1.533 -30.341 -27.576 1.00 64.38 622 ALA A CA 1
ATOM 4830 C C . ALA A 1 622 ? -0.110 -30.889 -27.350 1.00 64.38 622 ALA A C 1
ATOM 4832 O O . ALA A 1 622 ? 0.139 -32.077 -27.556 1.00 64.38 622 ALA A O 1
ATOM 4833 N N . SER A 1 623 ? 0.815 -30.036 -26.904 1.00 58.50 623 SER A N 1
ATOM 4834 C CA . SER A 1 623 ? 2.212 -30.389 -26.621 1.00 58.50 623 SER A CA 1
ATOM 4835 C C . SER A 1 623 ? 2.475 -30.953 -25.211 1.00 58.50 623 SER A C 1
ATOM 4837 O O . SER A 1 623 ? 3.595 -31.377 -24.924 1.00 58.50 623 SER A O 1
ATOM 4839 N N . SER A 1 624 ? 1.470 -30.990 -24.325 1.00 56.09 624 SER A N 1
ATOM 4840 C CA . SER A 1 624 ? 1.628 -31.379 -22.914 1.00 56.09 624 SER A CA 1
ATOM 4841 C C . SER A 1 624 ? 1.135 -32.812 -22.627 1.00 56.09 624 SER A C 1
ATOM 4843 O O . SER A 1 624 ? 0.098 -33.228 -23.130 1.00 56.09 624 SER A O 1
ATOM 4845 N N . ALA A 1 625 ? 1.860 -33.596 -21.815 1.00 47.34 625 ALA A N 1
ATOM 4846 C CA . ALA A 1 625 ? 1.428 -34.941 -21.394 1.00 47.34 625 ALA A CA 1
ATOM 4847 C C . ALA A 1 625 ? 0.591 -34.861 -20.106 1.00 47.34 625 ALA A C 1
ATOM 4849 O O . ALA A 1 625 ? 1.013 -34.206 -19.141 1.00 47.34 625 ALA A O 1
ATOM 4850 N N . PRO A 1 626 ? -0.620 -35.446 -20.102 1.00 58.53 626 PRO A N 1
ATOM 4851 C CA . PRO A 1 626 ? -0.865 -36.805 -19.644 1.00 58.53 626 PRO A CA 1
ATOM 4852 C C . PRO A 1 626 ? -2.017 -37.474 -20.416 1.00 58.53 626 PRO A C 1
ATOM 4854 O O . PRO A 1 626 ? -2.940 -36.854 -20.934 1.00 58.53 626 PRO A O 1
ATOM 4857 N N . ARG A 1 627 ? -1.979 -38.796 -20.464 1.00 60.03 627 ARG A N 1
ATOM 4858 C CA . ARG A 1 627 ? -3.127 -39.594 -20.876 1.00 60.03 627 ARG A CA 1
ATOM 4859 C C . ARG A 1 627 ? -3.310 -40.642 -19.804 1.00 60.03 627 ARG A C 1
ATOM 4861 O O . ARG A 1 627 ? -2.565 -41.616 -19.765 1.00 60.03 627 ARG A O 1
ATOM 4868 N N . SER A 1 628 ? -4.238 -40.366 -18.895 1.00 59.72 628 SER A N 1
ATOM 4869 C CA . SER A 1 628 ? -4.829 -41.408 -18.064 1.00 59.72 628 SER A CA 1
ATOM 4870 C C . SER A 1 628 ? -5.448 -42.479 -18.974 1.00 59.72 628 SER A C 1
ATOM 4872 O O . SER A 1 628 ? -5.960 -42.162 -20.050 1.00 59.72 628 SER A O 1
ATOM 4874 N N . ASP A 1 629 ? -5.430 -43.745 -18.550 1.00 60.78 629 ASP A N 1
ATOM 4875 C CA . ASP A 1 629 ? -6.202 -44.811 -19.210 1.00 60.78 629 ASP A CA 1
ATOM 4876 C C . ASP A 1 629 ? -7.720 -44.642 -18.988 1.00 60.78 629 ASP A C 1
ATOM 4878 O O . ASP A 1 629 ? -8.528 -45.365 -19.583 1.00 60.78 629 ASP A O 1
ATOM 4882 N N . PHE A 1 630 ? -8.125 -43.695 -18.132 1.00 67.00 630 PHE A N 1
ATOM 4883 C CA . PHE A 1 630 ? -9.518 -43.416 -17.830 1.00 67.00 630 PHE A CA 1
ATOM 4884 C C . PHE A 1 630 ? -10.278 -42.943 -19.078 1.00 67.00 630 PHE A C 1
ATOM 4886 O O . PHE A 1 630 ? -10.043 -41.865 -19.623 1.00 67.00 630 PHE A O 1
ATOM 4893 N N . LYS A 1 631 ? -11.230 -43.765 -19.531 1.00 70.50 631 LYS A N 1
ATOM 4894 C CA . LYS A 1 631 ? -12.144 -43.448 -20.632 1.00 70.50 631 LYS A CA 1
ATOM 4895 C C . LYS A 1 631 ? -13.555 -43.271 -20.104 1.00 70.50 631 LYS A C 1
ATOM 4897 O O . LYS A 1 631 ? -14.053 -44.112 -19.358 1.00 70.50 631 LYS A O 1
ATOM 4902 N N . ILE A 1 632 ? -14.224 -42.224 -20.582 1.00 70.81 632 ILE A N 1
ATOM 4903 C CA . ILE A 1 632 ? -15.648 -41.995 -20.327 1.00 70.81 632 ILE A CA 1
ATOM 4904 C C . ILE A 1 632 ? -16.432 -43.231 -20.802 1.00 70.81 632 ILE A C 1
ATOM 4906 O O . ILE A 1 632 ? -16.335 -43.584 -21.987 1.00 70.81 632 ILE A O 1
ATOM 4910 N N . PRO A 1 633 ? -17.208 -43.895 -19.925 1.00 76.50 633 PRO A N 1
ATOM 4911 C CA . PRO A 1 633 ? -17.964 -45.084 -20.297 1.00 76.50 633 PRO A CA 1
ATOM 4912 C C . PRO A 1 633 ? -18.922 -44.813 -21.463 1.00 76.50 633 PRO A C 1
ATOM 4914 O O . PRO A 1 633 ? -19.575 -43.772 -21.511 1.00 76.50 633 PRO A O 1
ATOM 4917 N N . ALA A 1 634 ? -19.078 -45.780 -22.373 1.00 79.38 634 ALA A N 1
ATOM 4918 C CA . ALA A 1 634 ? -19.982 -45.648 -23.522 1.00 79.38 634 ALA A CA 1
ATOM 4919 C C . ALA A 1 634 ? -21.440 -45.352 -23.113 1.00 79.38 634 ALA A C 1
ATOM 4921 O O . ALA A 1 634 ? -22.160 -44.675 -23.840 1.00 79.38 634 ALA A O 1
ATOM 4922 N N . GLU A 1 635 ? -21.865 -45.815 -21.934 1.00 77.25 635 GLU A N 1
ATOM 4923 C CA . GLU A 1 635 ? -23.197 -45.531 -21.388 1.00 77.25 635 GLU A CA 1
ATOM 4924 C C . GLU A 1 635 ? -23.380 -44.052 -21.020 1.00 77.25 635 GLU A C 1
ATOM 4926 O O . GLU A 1 635 ? -24.443 -43.484 -21.260 1.00 77.25 635 GLU A O 1
ATOM 4931 N N . ALA A 1 636 ? -22.330 -43.408 -20.502 1.00 76.69 636 ALA A N 1
ATOM 4932 C CA . ALA A 1 636 ? -22.348 -41.990 -20.152 1.00 76.69 636 ALA A CA 1
ATOM 4933 C C . ALA A 1 636 ? -22.457 -41.095 -21.402 1.00 76.69 636 ALA A C 1
ATOM 4935 O O . ALA A 1 636 ? -23.020 -40.010 -21.341 1.00 76.69 636 ALA A O 1
ATOM 4936 N N . ARG A 1 637 ? -22.025 -41.590 -22.571 1.00 79.81 637 ARG A N 1
ATOM 4937 C CA . ARG A 1 637 ? -22.160 -40.895 -23.864 1.00 79.81 637 ARG A CA 1
ATOM 4938 C C . ARG A 1 637 ? -23.573 -40.920 -24.460 1.00 79.81 637 ARG A C 1
ATOM 4940 O O . ARG A 1 637 ? -23.798 -40.312 -25.499 1.00 79.81 637 ARG A O 1
ATOM 4947 N N . LYS A 1 638 ? -24.534 -41.627 -23.850 1.00 85.88 638 LYS A N 1
ATOM 4948 C CA . LYS A 1 638 ? -25.941 -41.623 -24.304 1.00 85.88 638 LYS A CA 1
ATOM 4949 C C . LYS A 1 638 ? -26.724 -40.391 -23.839 1.00 85.88 638 LYS A C 1
ATOM 4951 O O . LYS A 1 638 ? -27.837 -40.171 -24.311 1.00 85.88 638 LYS A O 1
ATOM 4956 N N . ARG A 1 639 ? -26.178 -39.640 -22.883 1.00 91.38 639 ARG A N 1
ATOM 4957 C CA . ARG A 1 639 ? -26.741 -38.399 -22.342 1.00 91.38 639 ARG A CA 1
ATOM 4958 C C . ARG A 1 639 ? -25.970 -37.200 -22.896 1.00 91.38 639 ARG A C 1
ATOM 4960 O O . ARG A 1 639 ? -24.798 -37.374 -23.223 1.00 91.38 639 ARG A O 1
ATOM 4967 N N . PRO A 1 640 ? -26.580 -36.002 -22.959 1.00 94.12 640 PRO A N 1
ATOM 4968 C CA . PRO A 1 640 ? -25.842 -34.795 -23.300 1.00 94.12 640 PRO A CA 1
ATOM 4969 C C . PRO A 1 640 ? -24.703 -34.556 -22.300 1.00 94.12 640 PRO A C 1
ATOM 4971 O O . PRO A 1 640 ? -24.912 -34.629 -21.082 1.00 94.12 640 PRO A O 1
ATOM 4974 N N . ILE A 1 641 ? -23.506 -34.288 -22.813 1.00 94.94 641 ILE A N 1
ATOM 4975 C CA . ILE A 1 641 ? -22.281 -34.131 -22.029 1.00 94.94 641 ILE A CA 1
ATOM 4976 C C . ILE A 1 641 ? -22.011 -32.648 -21.765 1.00 94.94 641 ILE A C 1
ATOM 4978 O O . ILE A 1 641 ? -21.880 -31.855 -22.696 1.00 94.94 641 ILE A O 1
ATOM 4982 N N . VAL A 1 642 ? -21.854 -32.292 -20.491 1.00 97.19 642 VAL A N 1
ATOM 4983 C CA . VAL A 1 642 ? -21.388 -30.977 -20.037 1.00 97.19 642 VAL A CA 1
ATOM 4984 C C . VAL A 1 642 ? -19.962 -31.122 -19.518 1.00 97.19 642 VAL A C 1
ATOM 4986 O O . VAL A 1 642 ? -19.736 -31.792 -18.512 1.00 97.19 642 VAL A O 1
ATOM 4989 N N . ALA A 1 643 ? -18.994 -30.488 -20.174 1.00 95.12 643 ALA A N 1
ATOM 4990 C CA . ALA A 1 643 ? -17.642 -30.363 -19.643 1.00 95.12 643 ALA A CA 1
ATOM 4991 C C . ALA A 1 643 ? -17.504 -29.046 -18.874 1.00 95.12 643 ALA A C 1
ATOM 4993 O O . ALA A 1 643 ? -17.757 -27.979 -19.434 1.00 95.12 643 ALA A O 1
ATOM 4994 N N . ILE A 1 644 ? -17.061 -29.115 -17.620 1.00 96.50 644 ILE A N 1
ATOM 4995 C CA . ILE A 1 644 ? -16.660 -27.945 -16.835 1.00 96.50 644 ILE A CA 1
ATOM 4996 C C . ILE A 1 644 ? -15.139 -27.975 -16.709 1.00 96.50 644 ILE A C 1
ATOM 4998 O O . ILE A 1 644 ? -14.576 -28.883 -16.095 1.00 96.50 644 ILE A O 1
ATOM 5002 N N . TYR A 1 645 ? -14.472 -27.001 -17.323 1.00 92.44 645 TYR A N 1
ATOM 5003 C CA . TYR A 1 645 ? -13.016 -26.933 -17.368 1.00 92.44 645 TYR A CA 1
ATOM 5004 C C . TYR A 1 645 ? -12.491 -25.934 -16.337 1.00 92.44 645 TYR A C 1
ATOM 5006 O O . TYR A 1 645 ? -12.722 -24.733 -16.454 1.00 92.44 645 TYR A O 1
ATOM 5014 N N . CYS A 1 646 ? -11.786 -26.438 -15.323 1.00 89.12 646 CYS A N 1
ATOM 5015 C CA . CYS A 1 646 ? -11.438 -25.701 -14.108 1.00 89.12 646 CYS A CA 1
ATOM 5016 C C . CYS A 1 646 ? -9.941 -25.369 -13.968 1.00 89.12 646 CYS A C 1
ATOM 5018 O O . CYS A 1 646 ? -9.507 -24.971 -12.887 1.00 89.12 646 CYS A O 1
ATOM 5020 N N . ASN A 1 647 ? -9.129 -25.551 -15.015 1.00 80.75 647 ASN A N 1
ATOM 5021 C CA . ASN A 1 647 ? -7.697 -25.233 -14.983 1.00 80.75 647 ASN A CA 1
ATOM 5022 C C . ASN A 1 647 ? -7.369 -24.028 -15.879 1.00 80.75 647 ASN A C 1
ATOM 5024 O O . ASN A 1 647 ? -7.129 -24.154 -17.074 1.00 80.75 647 ASN A O 1
ATOM 5028 N N . GLU A 1 648 ? -7.339 -22.838 -15.295 1.00 68.06 648 GLU A N 1
ATOM 5029 C CA . GLU A 1 648 ? -7.030 -21.588 -15.997 1.00 68.06 648 GLU A CA 1
ATOM 5030 C C . GLU A 1 648 ? -5.630 -21.089 -15.575 1.00 68.06 648 GLU A C 1
ATOM 5032 O O . GLU A 1 648 ? -5.266 -21.201 -14.408 1.00 68.06 648 GLU A O 1
ATOM 5037 N N . TYR A 1 649 ? -4.820 -20.523 -16.482 1.00 59.41 649 TYR A N 1
ATOM 5038 C CA . TYR A 1 649 ? -3.491 -19.919 -16.194 1.00 59.41 649 TYR A CA 1
ATOM 5039 C C . TYR A 1 649 ? -2.415 -20.825 -15.546 1.00 59.41 649 TYR A C 1
ATOM 5041 O O . TYR A 1 649 ? -1.430 -20.312 -14.997 1.00 59.41 649 TYR A O 1
ATOM 5049 N N . GLY A 1 650 ? -2.572 -22.153 -15.565 1.00 52.53 650 GLY A N 1
ATOM 5050 C CA . GLY A 1 650 ? -1.630 -23.076 -14.919 1.00 52.53 650 GLY A CA 1
ATOM 5051 C C . GLY A 1 650 ? -1.478 -22.804 -13.418 1.00 52.53 650 GLY A C 1
ATOM 5052 O O . GLY A 1 650 ? -0.356 -22.690 -12.936 1.00 52.53 650 GLY A O 1
ATOM 5053 N N . GLN A 1 651 ? -2.592 -22.579 -12.710 1.00 54.22 651 GLN A N 1
ATOM 5054 C CA . GLN A 1 651 ? -2.696 -22.219 -11.284 1.00 54.22 651 GLN A CA 1
ATOM 5055 C C . GLN A 1 651 ? -2.031 -23.221 -10.319 1.00 54.22 651 GLN A C 1
ATOM 5057 O O . GLN A 1 651 ? -2.696 -24.022 -9.683 1.00 54.22 651 GLN A O 1
ATOM 5062 N N . THR A 1 652 ? -0.707 -23.127 -10.157 1.00 45.62 652 THR A N 1
ATOM 5063 C CA . THR A 1 652 ? 0.091 -23.974 -9.246 1.00 45.62 652 THR A CA 1
ATOM 5064 C C . THR A 1 652 ? -0.058 -23.656 -7.751 1.00 45.62 652 THR A C 1
ATOM 5066 O O . THR A 1 652 ? 0.413 -24.432 -6.930 1.00 45.62 652 THR A O 1
ATOM 5069 N N . TRP A 1 653 ? -0.658 -22.519 -7.375 1.00 51.34 653 TRP A N 1
ATOM 5070 C CA . TRP A 1 653 ? -0.824 -22.092 -5.967 1.00 51.34 653 TRP A CA 1
ATOM 5071 C C . TRP A 1 653 ? -2.086 -22.660 -5.301 1.00 51.34 653 TRP A C 1
ATOM 5073 O O . TRP A 1 653 ? -2.489 -22.261 -4.202 1.00 51.34 653 TRP A O 1
ATOM 5083 N N . TRP A 1 654 ? -2.778 -23.552 -6.003 1.00 60.44 654 TRP A N 1
ATOM 5084 C CA . TRP A 1 654 ? -4.049 -24.102 -5.579 1.00 60.44 654 TRP A CA 1
ATOM 5085 C C . TRP A 1 654 ? -3.931 -25.608 -5.368 1.00 60.44 654 TRP A C 1
ATOM 5087 O O . TRP A 1 654 ? -3.363 -26.284 -6.225 1.00 60.44 654 TRP A O 1
ATOM 5097 N N . PRO A 1 655 ? -4.382 -26.138 -4.220 1.00 66.75 655 PRO A N 1
ATOM 5098 C CA . PRO A 1 655 ? -4.253 -27.552 -3.922 1.00 66.75 655 PRO A CA 1
ATOM 5099 C C . PRO A 1 655 ? -5.170 -28.378 -4.818 1.00 66.75 655 PRO A C 1
ATOM 5101 O O . PRO A 1 655 ? -6.189 -27.894 -5.318 1.00 66.75 655 PRO A O 1
ATOM 5104 N N . GLU A 1 656 ? -4.817 -29.650 -4.960 1.00 81.50 656 GLU A N 1
ATOM 5105 C CA . GLU A 1 656 ? -5.678 -30.645 -5.586 1.00 81.50 656 GLU A CA 1
ATOM 5106 C C . GLU A 1 656 ? -7.039 -30.690 -4.875 1.00 81.50 656 GLU A C 1
ATOM 5108 O O . GLU A 1 656 ? -7.113 -30.672 -3.639 1.00 81.50 656 GLU A O 1
ATOM 5113 N N . TRP A 1 657 ? -8.125 -30.750 -5.648 1.00 86.19 657 TRP A N 1
ATOM 5114 C CA . TRP A 1 657 ? -9.480 -30.809 -5.097 1.00 86.19 657 TRP A CA 1
ATOM 5115 C C . TRP A 1 657 ? -10.399 -31.735 -5.892 1.00 86.19 657 TRP A C 1
ATOM 5117 O O . TRP A 1 657 ? -10.211 -31.971 -7.085 1.00 86.19 657 TRP A O 1
ATOM 5127 N N . SER A 1 658 ? -11.390 -32.293 -5.205 1.00 88.25 658 SER A N 1
ATOM 5128 C CA . SER A 1 658 ? -12.293 -33.321 -5.726 1.00 88.25 658 SER A CA 1
ATOM 5129 C C . SER A 1 658 ? -13.615 -33.336 -4.946 1.00 88.25 658 SER A C 1
ATOM 5131 O O . SER A 1 658 ? -13.857 -32.500 -4.067 1.00 88.25 658 SER A O 1
ATOM 5133 N N . TYR A 1 659 ? -14.462 -34.333 -5.220 1.00 87.31 659 TYR A N 1
ATOM 5134 C CA . TYR A 1 659 ? -15.735 -34.550 -4.531 1.00 87.31 659 TYR A CA 1
ATOM 5135 C C . TYR A 1 659 ? -15.626 -34.696 -3.005 1.00 87.31 659 TYR A C 1
ATOM 5137 O O . TYR A 1 659 ? -16.587 -34.393 -2.311 1.00 87.31 659 TYR A O 1
ATOM 5145 N N . SER A 1 660 ? -14.490 -35.128 -2.459 1.00 86.62 660 SER A N 1
ATOM 5146 C CA . SER A 1 660 ? -14.299 -35.365 -1.016 1.00 86.62 660 SER A CA 1
ATOM 5147 C C . SER A 1 660 ? -13.578 -34.208 -0.309 1.00 86.62 660 SER A C 1
ATOM 5149 O O . SER A 1 660 ? -13.376 -34.241 0.906 1.00 86.62 660 SER A O 1
ATOM 5151 N N . SER A 1 661 ? -13.168 -33.159 -1.032 1.00 83.81 661 SER A N 1
ATOM 5152 C CA . SER A 1 661 ? -12.486 -31.998 -0.438 1.00 83.81 661 SER A CA 1
ATOM 5153 C C . SER A 1 661 ? -13.372 -31.226 0.545 1.00 83.81 661 SER A C 1
ATOM 5155 O O . SER A 1 661 ? -12.871 -30.706 1.539 1.00 83.81 661 SER A O 1
ATOM 5157 N N . HIS A 1 662 ? -14.693 -31.204 0.334 1.00 80.81 662 HIS A N 1
ATOM 5158 C CA . HIS A 1 662 ? -15.626 -30.519 1.238 1.00 80.81 662 HIS A CA 1
ATOM 5159 C C . HIS A 1 662 ? -15.741 -31.183 2.629 1.00 80.81 662 HIS A C 1
ATOM 5161 O O . HIS A 1 662 ? -16.274 -30.573 3.556 1.00 80.81 662 HIS A O 1
ATOM 5167 N N . GLU A 1 663 ? -15.234 -32.412 2.788 1.00 80.75 663 GLU A N 1
ATOM 5168 C CA . GLU A 1 663 ? -15.253 -33.186 4.041 1.00 80.75 663 GLU A CA 1
ATOM 5169 C C . GLU A 1 663 ? -13.908 -33.141 4.791 1.00 80.75 663 GLU A C 1
ATOM 5171 O O . GLU A 1 663 ? -13.845 -33.476 5.970 1.00 80.75 663 GLU A O 1
ATOM 5176 N N . ARG A 1 664 ? -12.818 -32.713 4.133 1.00 73.38 664 ARG A N 1
ATOM 5177 C CA . ARG A 1 664 ? -11.428 -32.853 4.623 1.00 73.38 664 ARG A CA 1
ATOM 5178 C C . ARG A 1 664 ? -10.761 -31.529 5.036 1.00 73.38 664 ARG A C 1
ATOM 5180 O O . ARG A 1 664 ? -9.547 -31.393 4.922 1.00 73.38 664 ARG A O 1
ATOM 5187 N N . GLY A 1 665 ? -11.539 -30.562 5.530 1.00 66.56 665 GLY A N 1
ATOM 5188 C CA . GLY A 1 665 ? -11.020 -29.284 6.056 1.00 66.56 665 GLY A CA 1
ATOM 5189 C C . GLY A 1 665 ? -11.538 -28.019 5.367 1.00 66.56 665 GLY A C 1
ATOM 5190 O O . GLY A 1 665 ? -11.051 -26.931 5.666 1.00 66.56 665 GLY A O 1
ATOM 5191 N N . GLY A 1 666 ? -12.528 -28.158 4.479 1.00 73.06 666 GLY A N 1
ATOM 5192 C CA . GLY A 1 666 ? -13.217 -27.051 3.813 1.00 73.06 666 GLY A CA 1
ATOM 5193 C C . GLY A 1 666 ? -12.881 -26.937 2.326 1.00 73.06 666 GLY A C 1
ATOM 5194 O O . GLY A 1 666 ? -11.764 -27.215 1.897 1.00 73.06 666 GLY A O 1
ATOM 5195 N N . LEU A 1 667 ? -13.873 -26.516 1.541 1.00 80.25 667 LEU A N 1
ATOM 5196 C CA . LEU A 1 667 ? -13.775 -26.277 0.099 1.00 80.25 667 LEU A CA 1
ATOM 5197 C C . LEU A 1 667 ? -14.185 -24.828 -0.187 1.00 80.25 667 LEU A C 1
ATOM 5199 O O . LEU A 1 667 ? -15.178 -24.354 0.372 1.00 80.25 667 LEU A O 1
ATOM 5203 N N . GLY A 1 668 ? -13.424 -24.109 -1.012 1.00 81.19 668 GLY A N 1
ATOM 5204 C CA . GLY A 1 668 ? -13.732 -22.713 -1.306 1.00 81.19 668 GLY A CA 1
ATOM 5205 C C . GLY A 1 668 ? -14.998 -22.557 -2.154 1.00 81.19 668 GLY A C 1
ATOM 5206 O O . GLY A 1 668 ? -15.499 -23.490 -2.787 1.00 81.19 668 GLY A O 1
ATOM 5207 N N . GLY A 1 669 ? -15.553 -21.342 -2.122 1.00 84.44 669 GLY A N 1
ATOM 5208 C CA . GLY A 1 669 ? -16.900 -21.058 -2.626 1.00 84.44 669 GLY A CA 1
ATOM 5209 C C . GLY A 1 669 ? -17.097 -21.284 -4.129 1.00 84.44 669 GLY A C 1
ATOM 5210 O O . GLY A 1 669 ? -18.203 -21.592 -4.564 1.00 84.44 669 GLY A O 1
ATOM 5211 N N . SER A 1 670 ? -16.043 -21.131 -4.934 1.00 85.31 670 SER A N 1
ATOM 5212 C CA . SER A 1 670 ? -16.138 -21.318 -6.389 1.00 85.31 670 SER A CA 1
ATOM 5213 C C . SER A 1 670 ? -15.988 -22.792 -6.794 1.00 85.31 670 SER A C 1
ATOM 5215 O O . SER A 1 670 ? -16.503 -23.200 -7.831 1.00 85.31 670 SER A O 1
ATOM 5217 N N . GLU A 1 671 ? -15.327 -23.598 -5.965 1.00 88.06 671 GLU A N 1
ATOM 5218 C CA . GLU A 1 671 ? -15.062 -25.025 -6.178 1.00 88.06 671 GLU A CA 1
ATOM 5219 C C . GLU A 1 671 ? -16.273 -25.848 -5.782 1.00 88.06 671 GLU A C 1
ATOM 5221 O O . GLU A 1 671 ? -16.710 -26.735 -6.514 1.00 88.06 671 GLU A O 1
ATOM 5226 N N . GLU A 1 672 ? -16.865 -25.510 -4.634 1.00 89.12 672 GLU A N 1
ATOM 5227 C CA . GLU A 1 672 ? -18.111 -26.135 -4.214 1.00 89.12 672 GLU A CA 1
ATOM 5228 C C . GLU A 1 672 ? -19.227 -25.888 -5.231 1.00 89.12 672 GLU A C 1
ATOM 5230 O O . GLU A 1 672 ? -20.081 -26.750 -5.431 1.00 89.12 672 GLU A O 1
ATOM 5235 N N . ALA A 1 673 ? -19.194 -24.741 -5.917 1.00 92.25 673 ALA A N 1
ATOM 5236 C CA . ALA A 1 673 ? -20.147 -24.434 -6.965 1.00 92.25 673 ALA A CA 1
ATOM 5237 C C . ALA A 1 673 ? -20.080 -25.464 -8.094 1.00 92.25 673 ALA A C 1
ATOM 5239 O O . ALA A 1 673 ? -21.120 -25.964 -8.519 1.00 92.25 673 ALA A O 1
ATOM 5240 N N . VAL A 1 674 ? -18.869 -25.832 -8.530 1.00 94.38 674 VAL A N 1
ATOM 5241 C CA . VAL A 1 674 ? -18.657 -26.870 -9.547 1.00 94.38 674 VAL A CA 1
ATOM 5242 C C . VAL A 1 674 ? -19.175 -28.216 -9.053 1.00 94.38 674 VAL A C 1
ATOM 5244 O O . VAL A 1 674 ? -19.919 -28.874 -9.777 1.00 94.38 674 VAL A O 1
ATOM 5247 N N . LEU A 1 675 ? -18.841 -28.611 -7.822 1.00 92.81 675 LEU A N 1
ATOM 5248 C CA . LEU A 1 675 ? -19.293 -29.876 -7.238 1.00 92.81 675 LEU A CA 1
ATOM 5249 C C . LEU A 1 675 ? -20.825 -29.988 -7.238 1.00 92.81 675 LEU A C 1
ATOM 5251 O O . LEU A 1 675 ? -21.393 -30.937 -7.785 1.00 92.81 675 LEU A O 1
ATOM 5255 N N . PHE A 1 676 ? -21.506 -29.018 -6.627 1.00 93.38 676 PHE A N 1
ATOM 5256 C CA . PHE A 1 676 ? -22.940 -29.127 -6.384 1.00 93.38 676 PHE A CA 1
ATOM 5257 C C . PHE A 1 676 ? -23.775 -28.889 -7.642 1.00 93.38 676 PHE A C 1
ATOM 5259 O O . PHE A 1 676 ? -24.736 -29.627 -7.871 1.00 93.38 676 PHE A O 1
ATOM 5266 N N . VAL A 1 677 ? -23.403 -27.933 -8.506 1.00 95.44 677 VAL A N 1
ATOM 5267 C CA . VAL A 1 677 ? -24.132 -27.734 -9.769 1.00 95.44 677 VAL A CA 1
ATOM 5268 C C . VAL A 1 677 ? -24.010 -28.960 -10.676 1.00 95.44 677 VAL A C 1
ATOM 5270 O O . VAL A 1 677 ? -24.990 -29.346 -11.309 1.00 95.44 677 VAL A O 1
ATOM 5273 N N . SER A 1 678 ? -22.853 -29.635 -10.681 1.00 96.38 678 SER A N 1
ATOM 5274 C CA . SER A 1 678 ? -22.634 -30.846 -11.482 1.00 96.38 678 SER A CA 1
ATOM 5275 C C . SER A 1 678 ? -23.551 -31.987 -11.051 1.00 96.38 678 SER A C 1
ATOM 5277 O O . SER A 1 678 ? -24.168 -32.645 -11.891 1.00 96.38 678 SER A O 1
ATOM 5279 N N . ARG A 1 679 ? -23.699 -32.198 -9.738 1.00 95.38 679 ARG A N 1
ATOM 5280 C CA . ARG A 1 679 ? -24.605 -33.218 -9.192 1.00 95.38 679 ARG A CA 1
ATOM 5281 C C . ARG A 1 679 ? -26.068 -32.920 -9.519 1.00 95.38 679 ARG A C 1
ATOM 5283 O O . ARG A 1 679 ? -26.808 -33.843 -9.858 1.00 95.38 679 ARG A O 1
ATOM 5290 N N . GLU A 1 680 ? -26.480 -31.655 -9.477 1.00 96.06 680 GLU A N 1
ATOM 5291 C CA . GLU A 1 680 ? -27.843 -31.244 -9.838 1.00 96.06 680 GLU A CA 1
ATOM 5292 C C . GLU A 1 680 ? -28.119 -31.349 -11.348 1.00 96.06 680 GLU A C 1
ATOM 5294 O O . GLU A 1 680 ? -29.175 -31.839 -11.745 1.00 96.06 680 GLU A O 1
ATOM 5299 N N . LEU A 1 681 ? -27.164 -30.990 -12.211 1.00 96.81 681 LEU A N 1
ATOM 5300 C CA . LEU A 1 681 ? -27.273 -31.204 -13.661 1.00 96.81 681 LEU A CA 1
ATOM 5301 C C . LEU A 1 681 ? -27.379 -32.695 -14.004 1.00 96.81 681 LEU A C 1
ATOM 5303 O O . LEU A 1 681 ? -28.189 -33.090 -14.843 1.00 96.81 681 LEU A O 1
ATOM 5307 N N . ALA A 1 682 ? -26.627 -33.548 -13.310 1.00 95.50 682 ALA A N 1
ATOM 5308 C CA . ALA A 1 682 ? -26.725 -34.991 -13.480 1.00 95.50 682 ALA A CA 1
ATOM 5309 C C . ALA A 1 682 ? -28.120 -35.546 -13.126 1.00 95.50 682 ALA A C 1
ATOM 5311 O O . ALA A 1 682 ? -28.624 -36.432 -13.825 1.00 95.50 682 ALA A O 1
ATOM 5312 N N . LYS A 1 683 ? -28.793 -34.991 -12.103 1.00 95.00 683 LYS A N 1
ATOM 5313 C CA . LYS A 1 683 ? -30.200 -35.316 -11.783 1.00 95.00 683 LYS A CA 1
ATOM 5314 C C . LYS A 1 683 ? -31.160 -34.924 -12.920 1.00 95.00 683 LYS A C 1
ATOM 5316 O O . LYS A 1 683 ? -32.191 -35.570 -13.089 1.00 95.00 683 LYS A O 1
ATOM 5321 N N . LEU A 1 684 ? -30.815 -33.910 -13.718 1.00 96.31 684 LEU A N 1
ATOM 5322 C CA . LEU A 1 684 ? -31.581 -33.453 -14.887 1.00 96.31 684 LEU A CA 1
ATOM 5323 C C . LEU A 1 684 ? -31.271 -34.237 -16.176 1.00 96.31 684 LEU A C 1
ATOM 5325 O O . LEU A 1 684 ? -31.789 -33.900 -17.237 1.00 96.31 684 LEU A O 1
ATOM 5329 N N . GLY A 1 685 ? -30.475 -35.307 -16.091 1.00 94.94 685 GLY A N 1
ATOM 5330 C CA . GLY A 1 685 ? -30.206 -36.203 -17.217 1.00 94.94 685 GLY A CA 1
ATOM 5331 C C . GLY A 1 685 ? -28.960 -35.856 -18.028 1.00 94.94 685 GLY A C 1
ATOM 5332 O O . GLY A 1 685 ? -28.760 -36.460 -19.080 1.00 94.94 685 GLY A O 1
ATOM 5333 N N . TYR A 1 686 ? -28.112 -34.949 -17.541 1.00 96.44 686 TYR A N 1
ATOM 5334 C CA . TYR A 1 686 ? -26.804 -34.675 -18.132 1.00 96.44 686 TYR A CA 1
ATOM 5335 C C . TYR A 1 686 ? -25.742 -35.656 -17.625 1.00 96.44 686 TYR A C 1
ATOM 5337 O O . TYR A 1 686 ? -25.842 -36.217 -16.531 1.00 96.44 686 TYR A O 1
ATOM 5345 N N . THR A 1 687 ? -24.699 -35.848 -18.421 1.00 96.88 687 THR A N 1
ATOM 5346 C CA . THR A 1 687 ? -23.422 -36.381 -17.947 1.00 96.88 687 THR A CA 1
ATOM 5347 C C . THR A 1 687 ? -22.472 -35.207 -17.769 1.00 96.88 687 THR A C 1
ATOM 5349 O O . THR A 1 687 ? -22.266 -34.450 -18.711 1.00 96.88 687 THR A O 1
ATOM 5352 N N . VAL A 1 688 ? -21.906 -35.033 -16.573 1.00 97.06 688 VAL A N 1
ATOM 5353 C CA . VAL A 1 688 ? -21.014 -33.903 -16.277 1.00 97.06 688 VAL A CA 1
ATOM 5354 C C . VAL A 1 688 ? -19.593 -34.401 -16.082 1.00 97.06 688 VAL A C 1
ATOM 5356 O O . VAL A 1 688 ? -19.363 -35.354 -15.339 1.00 97.06 688 VAL A O 1
ATOM 5359 N N . ILE A 1 689 ? -18.641 -33.761 -16.750 1.00 94.38 689 ILE A N 1
ATOM 5360 C CA . ILE A 1 689 ? -17.223 -34.105 -16.680 1.00 94.38 689 ILE A CA 1
ATOM 5361 C C . ILE A 1 689 ? -16.458 -32.875 -16.218 1.00 94.38 689 ILE A C 1
ATOM 5363 O O . ILE A 1 689 ? -16.507 -31.823 -16.854 1.00 94.38 689 ILE A O 1
ATOM 5367 N N . ILE A 1 690 ? -15.762 -33.011 -15.097 1.00 94.81 690 ILE A N 1
ATOM 5368 C CA . ILE A 1 690 ? -15.010 -31.940 -14.460 1.00 94.81 690 ILE A CA 1
ATOM 5369 C C . ILE A 1 690 ? -13.531 -32.167 -14.752 1.00 94.81 690 ILE A C 1
ATOM 5371 O O . ILE A 1 690 ? -12.968 -33.204 -14.401 1.00 94.81 690 ILE A O 1
ATOM 5375 N N . TYR A 1 691 ? -12.919 -31.179 -15.396 1.00 90.12 691 TYR A N 1
ATOM 5376 C CA . TYR A 1 691 ? -11.513 -31.175 -15.786 1.00 90.12 691 TYR A CA 1
ATOM 5377 C C . TYR A 1 691 ? -10.742 -30.225 -14.866 1.00 90.12 691 TYR A C 1
ATOM 5379 O O . TYR A 1 691 ? -10.744 -29.014 -15.085 1.00 90.12 691 TYR A O 1
ATOM 5387 N N . ASN A 1 692 ? -10.086 -30.744 -13.829 1.00 88.50 692 ASN A N 1
ATOM 5388 C CA . ASN A 1 692 ? -9.351 -29.938 -12.845 1.00 88.50 692 ASN A CA 1
ATOM 5389 C C . ASN A 1 692 ? -8.016 -30.594 -12.434 1.00 88.50 692 ASN A C 1
ATOM 5391 O O . ASN A 1 692 ? -7.593 -31.591 -13.017 1.00 88.50 692 ASN A O 1
ATOM 5395 N N . GLU A 1 693 ? -7.320 -30.007 -11.460 1.00 85.62 693 GLU A N 1
ATOM 5396 C CA . GLU A 1 693 ? -6.170 -30.644 -10.804 1.00 85.62 693 GLU A CA 1
ATOM 5397 C C . GLU A 1 693 ? -6.688 -31.625 -9.732 1.00 85.62 693 GLU A C 1
ATOM 5399 O O . GLU A 1 693 ? -6.761 -31.298 -8.547 1.00 85.62 693 GLU A O 1
ATOM 5404 N N . VAL A 1 694 ? -7.175 -32.793 -10.163 1.00 85.88 694 VAL A N 1
ATOM 5405 C CA . VAL A 1 694 ? -7.711 -33.834 -9.267 1.00 85.88 694 VAL A CA 1
ATOM 5406 C C . VAL A 1 694 ? -6.587 -34.704 -8.699 1.00 85.88 694 VAL A C 1
ATOM 5408 O O . VAL A 1 694 ? -5.644 -35.053 -9.409 1.00 85.88 694 VAL A O 1
ATOM 5411 N N . MET A 1 695 ? -6.722 -35.127 -7.439 1.00 80.69 695 MET A N 1
ATOM 5412 C CA . MET A 1 695 ? -5.900 -36.201 -6.870 1.00 80.69 695 MET A CA 1
ATOM 5413 C C . MET A 1 695 ? -6.022 -37.464 -7.732 1.00 80.69 695 MET A C 1
ATOM 5415 O O . MET A 1 695 ? -7.129 -37.947 -7.954 1.00 80.69 695 MET A O 1
ATOM 5419 N N . LEU A 1 696 ? -4.900 -38.063 -8.150 1.00 79.00 696 LEU A N 1
ATOM 5420 C CA . LEU A 1 696 ? -4.911 -39.280 -8.984 1.00 79.00 696 LEU A CA 1
ATOM 5421 C C . LEU A 1 696 ? -5.713 -40.438 -8.365 1.00 79.00 696 LEU A C 1
ATOM 5423 O O . LEU A 1 696 ? -6.320 -41.223 -9.084 1.00 79.00 696 LEU A O 1
ATOM 5427 N N . SER A 1 697 ? -5.745 -40.546 -7.033 1.00 83.25 697 SER A N 1
ATOM 5428 C CA . SER A 1 697 ? -6.535 -41.561 -6.318 1.00 83.25 697 SER A CA 1
ATOM 5429 C C . SER A 1 697 ? -8.049 -41.323 -6.351 1.00 83.25 697 SER A C 1
ATOM 5431 O O . SER A 1 697 ? -8.806 -42.200 -5.946 1.00 83.25 697 SER A O 1
ATOM 5433 N N . GLU A 1 698 ? -8.481 -40.136 -6.766 1.00 87.38 698 GLU A N 1
ATOM 5434 C CA . GLU A 1 698 ? -9.878 -39.693 -6.813 1.00 87.38 698 GLU A CA 1
ATOM 5435 C C . GLU A 1 698 ? -10.307 -39.316 -8.242 1.00 87.38 698 GLU A C 1
ATOM 5437 O O . GLU A 1 698 ? -11.394 -38.776 -8.447 1.00 87.38 698 GLU A O 1
ATOM 5442 N N . GLU A 1 699 ? -9.474 -39.630 -9.240 1.00 89.50 699 GLU A N 1
ATOM 5443 C CA . GLU A 1 699 ? -9.866 -39.624 -10.647 1.00 89.50 699 GLU A CA 1
ATOM 5444 C C . GLU A 1 699 ? -10.873 -40.757 -10.900 1.00 89.50 699 GLU A C 1
ATOM 5446 O O . GLU A 1 699 ? -10.629 -41.921 -10.570 1.00 89.50 699 GLU A O 1
ATOM 5451 N N . GLY A 1 700 ? -12.024 -40.421 -11.484 1.00 89.12 700 GLY A N 1
ATOM 5452 C CA . GLY A 1 700 ? -13.086 -41.380 -11.766 1.00 89.12 700 GLY A CA 1
ATOM 5453 C C . GLY A 1 700 ? -14.493 -40.851 -11.505 1.00 89.12 700 GLY A C 1
ATOM 5454 O O . GLY A 1 700 ? -14.795 -39.674 -11.686 1.00 89.12 700 GLY A O 1
ATOM 5455 N N . VAL A 1 701 ? -15.396 -41.761 -11.145 1.00 90.62 701 VAL A N 1
ATOM 5456 C CA . VAL A 1 701 ? -16.821 -41.470 -10.927 1.00 90.62 701 VAL A CA 1
ATOM 5457 C C . VAL A 1 701 ? -17.025 -40.861 -9.542 1.00 90.62 701 VAL A C 1
ATOM 5459 O O . VAL A 1 701 ? -16.496 -41.388 -8.566 1.00 90.62 701 VAL A O 1
ATOM 5462 N N . ASP A 1 702 ? -17.838 -39.808 -9.442 1.00 91.56 702 ASP A N 1
ATOM 5463 C CA . ASP A 1 702 ? -18.277 -39.276 -8.149 1.00 91.56 702 ASP A CA 1
ATOM 5464 C C . ASP A 1 702 ? -19.050 -40.367 -7.373 1.00 91.56 702 ASP A C 1
ATOM 5466 O O . ASP A 1 702 ? -20.068 -40.872 -7.868 1.00 91.56 702 ASP A O 1
ATOM 5470 N N . PRO A 1 703 ? -18.617 -40.746 -6.156 1.00 89.69 703 PRO A N 1
ATOM 5471 C CA . PRO A 1 703 ? -19.281 -41.785 -5.372 1.00 89.69 703 PRO A CA 1
ATOM 5472 C C . PRO A 1 703 ? -20.753 -41.486 -5.066 1.00 89.69 703 PRO A C 1
ATOM 5474 O O . PRO A 1 703 ? -21.551 -42.417 -4.958 1.00 89.69 703 PRO A O 1
ATOM 5477 N N . GLU A 1 704 ? -21.131 -40.208 -4.955 1.00 88.31 704 GLU A N 1
ATOM 5478 C CA . GLU A 1 704 ? -22.514 -39.796 -4.696 1.00 88.31 704 GLU A CA 1
ATOM 5479 C C . GLU A 1 704 ? -23.329 -39.619 -5.992 1.00 88.31 704 GLU A C 1
ATOM 5481 O O . GLU A 1 704 ? -24.557 -39.513 -5.936 1.00 88.31 704 GLU A O 1
ATOM 5486 N N . ASN A 1 705 ? -22.693 -39.606 -7.173 1.00 90.19 705 ASN A N 1
ATOM 5487 C CA . ASN A 1 705 ? -23.393 -39.446 -8.448 1.00 90.19 705 ASN A CA 1
ATOM 5488 C C . ASN A 1 705 ? -22.694 -40.142 -9.630 1.00 90.19 705 ASN A C 1
ATOM 5490 O O . ASN A 1 705 ? -21.727 -39.649 -10.200 1.00 90.19 705 ASN A O 1
ATOM 5494 N N . GLN A 1 706 ? -23.294 -41.235 -10.108 1.00 89.88 706 GLN A N 1
ATOM 5495 C CA . GLN A 1 706 ? -22.756 -42.069 -11.194 1.00 89.88 706 GLN A CA 1
ATOM 5496 C C . GLN A 1 706 ? -22.686 -41.387 -12.577 1.00 89.88 706 GLN A C 1
ATOM 5498 O O . GLN A 1 706 ? -22.222 -41.992 -13.540 1.00 89.88 706 GLN A O 1
ATOM 5503 N N . SER A 1 707 ? -23.209 -40.166 -12.716 1.00 93.44 707 SER A N 1
ATOM 5504 C CA . SER A 1 707 ? -23.173 -39.377 -13.958 1.00 93.44 707 SER A CA 1
ATOM 5505 C C . SER A 1 707 ? -22.266 -38.146 -13.866 1.00 93.44 707 SER A C 1
ATOM 5507 O O . SER A 1 707 ? -22.245 -37.355 -14.809 1.00 93.44 707 SER A O 1
ATOM 5509 N N . VAL A 1 708 ? -21.520 -37.993 -12.767 1.00 95.19 708 VAL A N 1
ATOM 5510 C CA . VAL A 1 708 ? -20.490 -36.962 -12.593 1.00 95.19 708 VAL A CA 1
ATOM 5511 C C . VAL A 1 708 ? -19.121 -37.633 -12.573 1.00 95.19 708 VAL A C 1
ATOM 5513 O O . VAL A 1 708 ? -18.899 -38.597 -11.841 1.00 95.19 708 VAL A O 1
ATOM 5516 N N . PHE A 1 709 ? -18.204 -37.123 -13.387 1.00 93.69 709 PHE A N 1
ATOM 5517 C CA . PHE A 1 709 ? -16.869 -37.679 -13.562 1.00 93.69 709 PHE A CA 1
ATOM 5518 C C . PHE A 1 709 ? -15.812 -36.615 -13.279 1.00 93.69 709 PHE A C 1
ATOM 5520 O O . PHE A 1 709 ? -15.913 -35.492 -13.768 1.00 93.69 709 PHE A O 1
ATOM 5527 N N . TRP A 1 710 ? -14.789 -36.990 -12.522 1.00 92.50 710 TRP A N 1
ATOM 5528 C CA . TRP A 1 710 ? -13.642 -36.163 -12.173 1.00 92.50 710 TRP A CA 1
ATOM 5529 C C . TRP A 1 710 ? -12.419 -36.690 -12.902 1.00 92.50 710 TRP A C 1
ATOM 5531 O O . TRP A 1 710 ? -12.126 -37.883 -12.843 1.00 92.50 710 TRP A O 1
ATOM 5541 N N . THR A 1 711 ? -11.713 -35.815 -13.605 1.00 89.69 711 THR A N 1
ATOM 5542 C CA . THR A 1 711 ? -10.535 -36.198 -14.378 1.00 89.69 711 THR A CA 1
ATOM 5543 C C . THR A 1 711 ? -9.508 -35.086 -14.374 1.00 89.69 711 THR A C 1
ATOM 5545 O O . THR A 1 711 ? -9.840 -33.899 -14.300 1.00 89.69 711 THR A O 1
ATOM 5548 N N . HIS A 1 712 ? -8.243 -35.474 -14.518 1.00 87.31 712 HIS A N 1
ATOM 5549 C CA . HIS A 1 712 ? -7.169 -34.512 -14.673 1.00 87.31 712 HIS A CA 1
ATOM 5550 C C . HIS A 1 712 ? -7.435 -33.611 -15.888 1.00 87.31 712 HIS A C 1
ATOM 5552 O O . HIS A 1 712 ? -7.812 -34.088 -16.962 1.00 87.31 712 HIS A O 1
ATOM 5558 N N . HIS A 1 713 ? -7.230 -32.301 -15.739 1.00 85.50 713 HIS A N 1
ATOM 5559 C CA . HIS A 1 713 ? -7.650 -31.309 -16.730 1.00 85.50 713 HIS A CA 1
ATOM 5560 C C . HIS A 1 713 ? -7.049 -31.538 -18.126 1.00 85.50 713 HIS A C 1
ATOM 5562 O O . HIS A 1 713 ? -7.699 -31.337 -19.147 1.00 85.50 713 HIS A O 1
ATOM 5568 N N . LYS A 1 714 ? -5.810 -32.027 -18.170 1.00 83.44 714 LYS A N 1
ATOM 5569 C CA . LYS A 1 714 ? -5.091 -32.352 -19.407 1.00 83.44 714 LYS A CA 1
ATOM 5570 C C . LYS A 1 714 ? -5.592 -33.622 -20.132 1.00 83.44 714 LYS A C 1
ATOM 5572 O O . LYS A 1 714 ? -5.063 -33.954 -21.185 1.00 83.44 714 LYS A O 1
ATOM 5577 N N . ASN A 1 715 ? -6.588 -34.330 -19.592 1.00 84.56 715 ASN A N 1
ATOM 5578 C CA . ASN A 1 715 ? -7.249 -35.448 -20.278 1.00 84.56 715 ASN A CA 1
ATOM 5579 C C . ASN A 1 715 ? -8.382 -34.979 -21.220 1.00 84.56 715 ASN A C 1
ATOM 5581 O O . ASN A 1 715 ? -9.058 -35.814 -21.818 1.00 84.56 715 ASN A O 1
ATOM 5585 N N . TYR A 1 716 ? -8.647 -33.671 -21.339 1.00 85.25 716 TYR A N 1
ATOM 5586 C CA . TYR A 1 716 ? -9.656 -33.143 -22.264 1.00 85.25 716 TYR A CA 1
ATOM 5587 C C . TYR A 1 716 ? -9.262 -33.415 -23.728 1.00 85.25 716 TYR A C 1
ATOM 5589 O O . TYR A 1 716 ? -8.175 -33.052 -24.177 1.00 85.25 716 TYR A O 1
ATOM 5597 N N . ASP A 1 717 ? -10.125 -34.061 -24.506 1.00 81.94 717 ASP A N 1
ATOM 5598 C CA . ASP A 1 717 ? -9.836 -34.335 -25.915 1.00 81.94 717 ASP A CA 1
ATOM 5599 C C . ASP A 1 717 ? -10.486 -33.269 -26.802 1.00 81.94 717 ASP A C 1
ATOM 5601 O O . ASP A 1 717 ? -11.701 -33.241 -26.983 1.00 81.94 717 ASP A O 1
ATOM 5605 N N . ILE A 1 718 ? -9.664 -32.393 -27.387 1.00 79.38 718 ILE A N 1
ATOM 5606 C CA . ILE A 1 718 ? -10.132 -31.338 -28.300 1.00 79.38 718 ILE A CA 1
ATOM 5607 C C . ILE A 1 718 ? -10.746 -31.897 -29.596 1.00 79.38 718 ILE A C 1
ATOM 5609 O O . ILE A 1 718 ? -11.397 -31.156 -30.330 1.00 79.38 718 ILE A O 1
ATOM 5613 N N . HIS A 1 719 ? -10.520 -33.176 -29.912 1.00 78.50 719 HIS A N 1
ATOM 5614 C CA . HIS A 1 719 ? -11.070 -33.836 -31.096 1.00 78.50 719 HIS A CA 1
ATOM 5615 C C . HIS A 1 719 ? -12.392 -34.568 -30.825 1.00 78.50 719 HIS A C 1
ATOM 5617 O O . HIS A 1 719 ? -13.058 -34.974 -31.778 1.00 78.50 719 HIS A O 1
ATOM 5623 N N . ASP A 1 720 ? -12.790 -34.698 -29.560 1.00 80.50 720 ASP A N 1
ATOM 5624 C CA . ASP A 1 720 ? -14.033 -35.330 -29.106 1.00 80.50 720 ASP A CA 1
ATOM 5625 C C . ASP A 1 720 ? -14.780 -34.356 -28.175 1.00 80.50 720 ASP A C 1
ATOM 5627 O O . ASP A 1 720 ? -14.841 -34.566 -26.961 1.00 80.50 720 ASP A O 1
ATOM 5631 N N . PRO A 1 721 ? -15.280 -33.226 -28.716 1.00 83.81 721 PRO A N 1
ATOM 5632 C CA . PRO A 1 721 ? -15.852 -32.162 -27.906 1.00 83.81 721 PRO A CA 1
ATOM 5633 C C . PRO A 1 721 ? -17.153 -32.608 -27.212 1.00 83.81 721 PRO A C 1
ATOM 5635 O O . PRO A 1 721 ? -17.921 -33.398 -27.768 1.00 83.81 721 PRO A O 1
ATOM 5638 N N . PRO A 1 722 ? -17.461 -32.045 -26.033 1.00 90.69 722 PRO A N 1
ATOM 5639 C CA . PRO A 1 722 ? -18.737 -32.251 -25.349 1.00 90.69 722 PRO A CA 1
ATOM 5640 C C . PRO A 1 722 ? -19.896 -31.544 -26.075 1.00 90.69 722 PRO A C 1
ATOM 5642 O O . PRO A 1 722 ? -19.680 -30.664 -26.910 1.00 90.69 722 PRO A O 1
ATOM 5645 N N . ASP A 1 723 ? -21.142 -31.845 -25.695 1.00 93.44 723 ASP A N 1
ATOM 5646 C CA . ASP A 1 723 ? -22.304 -31.072 -26.156 1.00 93.44 723 ASP A CA 1
ATOM 5647 C C . ASP A 1 723 ? -22.248 -29.625 -25.641 1.00 93.44 723 ASP A C 1
ATOM 5649 O O . ASP A 1 723 ? -22.489 -28.679 -26.395 1.00 93.44 723 ASP A O 1
ATOM 5653 N N . VAL A 1 724 ? -21.885 -29.449 -24.368 1.00 96.38 724 VAL A N 1
ATOM 5654 C CA . VAL A 1 724 ? -21.735 -28.146 -23.715 1.00 96.38 724 VAL A CA 1
ATOM 5655 C C . VAL A 1 724 ? -20.345 -28.033 -23.102 1.00 96.38 724 VAL A C 1
ATOM 5657 O O . VAL A 1 724 ? -19.940 -28.880 -22.309 1.00 96.38 724 VAL A O 1
ATOM 5660 N N . PHE A 1 725 ? -19.629 -26.960 -23.423 1.00 95.44 725 PHE A N 1
ATOM 5661 C CA . PHE A 1 725 ? -18.360 -26.611 -22.791 1.00 95.44 725 PHE A CA 1
ATOM 5662 C C . PHE A 1 725 ? -18.525 -25.375 -21.907 1.00 95.44 725 PHE A C 1
ATOM 5664 O O . PHE A 1 725 ? -19.021 -24.343 -22.362 1.00 95.44 725 PHE A O 1
ATOM 5671 N N . VAL A 1 726 ? -18.079 -25.463 -20.657 1.00 96.50 726 VAL A N 1
ATOM 5672 C CA . VAL A 1 726 ? -18.092 -24.362 -19.691 1.00 96.50 726 VAL A CA 1
ATOM 5673 C C . VAL A 1 726 ? -16.661 -24.071 -19.245 1.00 96.50 726 VAL A C 1
ATOM 5675 O O . VAL A 1 726 ? -16.058 -24.859 -18.516 1.00 96.50 726 VAL A O 1
ATOM 5678 N N . ALA A 1 727 ? -16.131 -22.919 -19.658 1.00 92.19 727 ALA A N 1
ATOM 5679 C CA . ALA A 1 727 ? -14.884 -22.372 -19.129 1.00 92.19 727 ALA A CA 1
ATOM 5680 C C . ALA A 1 727 ? -15.151 -21.795 -17.736 1.00 92.19 727 ALA A C 1
ATOM 5682 O O . ALA A 1 727 ? -15.931 -20.848 -17.603 1.00 92.19 727 ALA A O 1
ATOM 5683 N N . TRP A 1 728 ? -14.563 -22.375 -16.691 1.00 91.62 728 TRP A N 1
ATOM 5684 C CA . TRP A 1 728 ? -14.828 -21.956 -15.318 1.00 91.62 728 TRP A CA 1
ATOM 5685 C C . TRP A 1 728 ? -13.804 -20.928 -14.832 1.00 91.62 728 TRP A C 1
ATOM 5687 O O . TRP A 1 728 ? -12.597 -21.067 -15.013 1.00 91.62 728 TRP A O 1
ATOM 5697 N N . ARG A 1 729 ? -14.321 -19.902 -14.153 1.00 82.75 729 ARG A N 1
ATOM 5698 C CA . ARG A 1 729 ? -13.641 -18.797 -13.468 1.00 82.75 729 ARG A CA 1
ATOM 5699 C C . ARG A 1 729 ? -12.974 -17.757 -14.367 1.00 82.75 729 ARG A C 1
ATOM 5701 O O . ARG A 1 729 ? -13.135 -16.570 -14.085 1.00 82.75 729 ARG A O 1
ATOM 5708 N N . TYR A 1 730 ? -12.299 -18.164 -15.441 1.00 81.75 730 TYR A N 1
ATOM 5709 C CA . TYR A 1 730 ? -11.662 -17.262 -16.406 1.00 81.75 730 TYR A CA 1
ATOM 5710 C C . TYR A 1 730 ? -11.834 -17.740 -17.856 1.00 81.75 730 TYR A C 1
ATOM 5712 O O . TYR A 1 730 ? -12.455 -18.759 -18.124 1.00 81.75 730 TYR A O 1
ATOM 5720 N N . HIS A 1 731 ? -11.361 -16.938 -18.810 1.00 81.38 731 HIS A N 1
ATOM 5721 C CA . HIS A 1 731 ? -11.766 -17.019 -20.214 1.00 81.38 731 HIS A CA 1
ATOM 5722 C C . HIS A 1 731 ? -10.787 -17.752 -21.141 1.00 81.38 731 HIS A C 1
ATOM 5724 O O . HIS A 1 731 ? -11.015 -17.763 -22.349 1.00 81.38 731 HIS A O 1
ATOM 5730 N N . LEU A 1 732 ? -9.685 -18.316 -20.641 1.00 78.69 732 LEU A N 1
ATOM 5731 C CA . LEU A 1 732 ? -8.639 -18.854 -21.512 1.00 78.69 732 LEU A CA 1
ATOM 5732 C C . LEU A 1 732 ? -8.964 -20.244 -22.034 1.00 78.69 732 LEU A C 1
ATOM 5734 O O . LEU A 1 732 ? -8.678 -20.531 -23.197 1.00 78.69 732 LEU A O 1
ATOM 5738 N N . SER A 1 733 ? -9.582 -21.102 -21.218 1.00 83.31 733 SER A N 1
ATOM 5739 C CA . SER A 1 733 ? -9.950 -22.450 -21.669 1.00 83.31 733 SER A CA 1
ATOM 5740 C C . SER A 1 733 ? -11.005 -22.455 -22.772 1.00 83.31 733 SER A C 1
ATOM 5742 O O . SER A 1 733 ? -11.151 -23.464 -23.457 1.00 83.31 733 SER A O 1
ATOM 5744 N N . LEU A 1 734 ? -11.659 -21.320 -23.050 1.00 86.00 734 LEU A N 1
ATOM 5745 C CA . LEU A 1 734 ? -12.482 -21.137 -24.250 1.00 86.00 734 LEU A CA 1
ATOM 5746 C C . LEU A 1 734 ? -11.715 -21.501 -25.537 1.00 86.00 734 LEU A C 1
ATOM 5748 O O . LEU A 1 734 ? -12.315 -21.966 -26.506 1.00 86.00 734 LEU A O 1
ATOM 5752 N N . ALA A 1 735 ? -10.385 -21.363 -25.551 1.00 81.75 735 ALA A N 1
ATOM 5753 C CA . ALA A 1 735 ? -9.545 -21.810 -26.658 1.00 81.75 735 ALA A CA 1
ATOM 5754 C C . ALA A 1 735 ? -9.675 -23.309 -26.961 1.00 81.75 735 ALA A C 1
ATOM 5756 O O . ALA A 1 735 ? -9.645 -23.683 -28.136 1.00 81.75 735 ALA A O 1
ATOM 5757 N N . LEU A 1 736 ? -9.877 -24.143 -25.935 1.00 82.31 736 LEU A N 1
ATOM 5758 C CA . LEU A 1 736 ? -10.073 -25.593 -26.054 1.00 82.31 736 LEU A CA 1
ATOM 5759 C C . LEU A 1 736 ? -11.445 -25.951 -26.646 1.00 82.31 736 LEU A C 1
ATOM 5761 O O . LEU A 1 736 ? -11.605 -27.027 -27.213 1.00 82.31 736 LEU A O 1
ATOM 5765 N N . ALA A 1 737 ? -12.410 -25.029 -26.584 1.00 85.00 737 ALA A N 1
ATOM 5766 C CA . ALA A 1 737 ? -13.703 -25.128 -27.264 1.00 85.00 737 ALA A CA 1
ATOM 5767 C C . ALA A 1 737 ? -13.667 -24.622 -28.723 1.00 85.00 737 ALA A C 1
ATOM 5769 O O . ALA A 1 737 ? -14.698 -24.551 -29.392 1.00 85.00 737 ALA A O 1
ATOM 5770 N N . GLY A 1 738 ? -12.493 -24.239 -29.239 1.00 75.94 738 GLY A N 1
ATOM 5771 C CA . GLY A 1 738 ? -12.340 -23.730 -30.606 1.00 75.94 738 GLY A CA 1
ATOM 5772 C C . GLY A 1 738 ? -12.728 -22.257 -30.783 1.00 75.94 738 GLY A C 1
ATOM 5773 O O . GLY A 1 738 ? -12.852 -21.787 -31.918 1.00 75.94 738 GLY A O 1
ATOM 5774 N N . VAL A 1 739 ? -12.896 -21.504 -29.690 1.00 75.19 739 VAL A N 1
ATOM 5775 C CA . VAL A 1 739 ? -13.054 -20.042 -29.738 1.00 75.19 739 VAL A CA 1
ATOM 5776 C C . VAL A 1 739 ? -11.797 -19.411 -30.359 1.00 75.19 739 VAL A C 1
ATOM 5778 O O . VAL A 1 739 ? -10.681 -19.907 -30.191 1.00 75.19 739 VAL A O 1
ATOM 5781 N N . GLY A 1 740 ? -11.972 -18.348 -31.151 1.00 63.03 740 GLY A N 1
ATOM 5782 C CA . GLY A 1 740 ? -10.858 -17.669 -31.826 1.00 63.03 740 GLY A CA 1
ATOM 5783 C C . GLY A 1 740 ? -10.122 -18.526 -32.868 1.00 63.03 740 GLY A C 1
ATOM 5784 O O . GLY A 1 740 ? -8.916 -18.383 -33.006 1.00 63.03 740 GLY A O 1
ATOM 5785 N N . ALA A 1 741 ? -10.801 -19.459 -33.553 1.00 65.31 741 ALA A N 1
ATOM 5786 C CA . ALA A 1 741 ? -10.171 -20.376 -34.519 1.00 65.31 741 ALA A CA 1
ATOM 5787 C C . ALA A 1 741 ? -11.087 -20.765 -35.701 1.00 65.31 741 ALA A C 1
ATOM 5789 O O . ALA A 1 741 ? -11.416 -21.946 -35.847 1.00 65.31 741 ALA A O 1
ATOM 5790 N N . PRO A 1 742 ? -11.580 -19.804 -36.510 1.00 57.09 742 PRO A N 1
ATOM 5791 C CA . PRO A 1 742 ? -12.608 -20.049 -37.533 1.00 57.09 742 PRO A CA 1
ATOM 5792 C C . PRO A 1 742 ? -12.268 -21.184 -38.516 1.00 57.09 742 PRO A C 1
ATOM 5794 O O . PRO A 1 742 ? -13.177 -21.917 -38.894 1.00 57.09 742 PRO A O 1
ATOM 5797 N N . ASP A 1 743 ? -10.983 -21.398 -38.815 1.00 57.75 743 ASP A N 1
ATOM 5798 C CA . ASP A 1 743 ? -10.512 -22.373 -39.812 1.00 57.75 743 ASP A CA 1
ATOM 5799 C C . ASP A 1 743 ? -9.925 -23.669 -39.211 1.00 57.75 743 ASP A C 1
ATOM 5801 O O . ASP A 1 743 ? -9.352 -24.492 -39.928 1.00 57.75 743 ASP A O 1
ATOM 5805 N N . HIS A 1 744 ? -10.026 -23.876 -37.892 1.00 58.69 744 HIS A N 1
ATOM 5806 C CA . HIS A 1 744 ? -9.426 -25.046 -37.244 1.00 58.69 744 HIS A CA 1
ATOM 5807 C C . HIS A 1 744 ? -10.265 -26.321 -37.481 1.00 58.69 744 HIS A C 1
ATOM 5809 O O . HIS A 1 744 ? -11.458 -26.323 -37.176 1.00 58.69 744 HIS A O 1
ATOM 5815 N N . PRO A 1 745 ? -9.664 -27.443 -37.925 1.00 50.97 745 PRO A N 1
ATOM 5816 C CA . PRO A 1 745 ? -10.375 -28.665 -38.335 1.00 50.97 745 PRO A CA 1
ATOM 5817 C C . PRO A 1 745 ? -10.970 -29.504 -37.183 1.00 50.97 745 PRO A C 1
ATOM 5819 O O . PRO A 1 745 ? -11.363 -30.649 -37.400 1.00 50.97 745 PRO A O 1
ATOM 5822 N N . ALA A 1 746 ? -11.024 -28.978 -35.956 1.00 57.59 746 ALA A N 1
ATOM 5823 C CA . ALA A 1 746 ? -11.543 -29.710 -34.798 1.00 57.59 746 ALA A CA 1
ATOM 5824 C C . ALA A 1 746 ? -13.069 -29.566 -34.705 1.00 57.59 746 ALA A C 1
ATOM 5826 O O . ALA A 1 746 ? -13.609 -28.480 -34.928 1.00 57.59 746 ALA A O 1
ATOM 5827 N N . ALA A 1 747 ? -13.762 -30.652 -34.352 1.00 65.69 747 ALA A N 1
ATOM 5828 C CA . ALA A 1 747 ? -15.170 -30.581 -33.987 1.00 65.69 747 ALA A CA 1
ATOM 5829 C C . ALA A 1 747 ? -15.330 -29.624 -32.791 1.00 65.69 747 ALA A C 1
ATOM 5831 O O . ALA A 1 747 ? -14.514 -29.637 -31.870 1.00 65.69 747 ALA A O 1
ATOM 5832 N N . ARG A 1 748 ? -16.363 -28.776 -32.807 1.00 81.31 748 ARG A N 1
ATOM 5833 C CA . ARG A 1 748 ? -16.634 -27.812 -31.730 1.00 81.31 748 ARG A CA 1
ATOM 5834 C C . ARG A 1 748 ? -17.798 -28.270 -30.855 1.00 81.31 748 ARG A C 1
ATOM 5836 O O . ARG A 1 748 ? -18.696 -28.936 -31.378 1.00 81.31 748 ARG A O 1
ATOM 5843 N N . PRO A 1 749 ? -17.832 -27.868 -29.572 1.00 88.50 749 PRO A N 1
ATOM 5844 C CA . PRO A 1 749 ? -19.013 -28.049 -28.742 1.00 88.50 749 PRO A CA 1
ATOM 5845 C C . PRO A 1 749 ? -20.243 -27.395 -29.372 1.00 88.50 749 PRO A C 1
ATOM 5847 O O . PRO A 1 749 ? -20.135 -26.360 -30.038 1.00 88.50 749 PRO A O 1
ATOM 5850 N N . ARG A 1 750 ? -21.430 -27.966 -29.138 1.00 90.31 750 ARG A N 1
ATOM 5851 C CA . ARG A 1 750 ? -22.694 -27.378 -29.613 1.00 90.31 750 ARG A CA 1
ATOM 5852 C C . ARG A 1 750 ? -22.986 -26.055 -28.907 1.00 90.31 750 ARG A C 1
ATOM 5854 O O . ARG A 1 750 ? -23.574 -25.162 -29.517 1.00 90.31 750 ARG A O 1
ATOM 5861 N N . LYS A 1 751 ? -22.594 -25.955 -27.636 1.00 94.31 751 LYS A N 1
ATOM 5862 C CA . LYS A 1 751 ? -22.725 -24.762 -26.804 1.00 94.31 751 LYS A CA 1
ATOM 5863 C C . LYS A 1 751 ? -21.441 -24.471 -26.040 1.00 94.31 751 LYS A C 1
ATOM 5865 O O . LYS A 1 751 ? -20.822 -25.386 -25.505 1.00 94.31 751 LYS A O 1
ATOM 5870 N N . THR A 1 752 ? -21.062 -23.199 -25.960 1.00 94.81 752 THR A N 1
ATOM 5871 C CA . THR A 1 752 ? -19.865 -22.747 -25.237 1.00 94.81 752 THR A CA 1
ATOM 5872 C C . THR A 1 752 ? -20.196 -21.578 -24.317 1.00 94.81 752 THR A C 1
ATOM 5874 O O . THR A 1 752 ? -20.651 -20.531 -24.779 1.00 94.81 752 THR A O 1
ATOM 5877 N N . PHE A 1 753 ? -19.919 -21.729 -23.023 1.00 96.12 753 PHE A N 1
ATOM 5878 C CA . PHE A 1 753 ? -20.172 -20.718 -22.000 1.00 96.12 753 PHE A CA 1
ATOM 5879 C C . PHE A 1 753 ? -18.909 -20.369 -21.213 1.00 96.12 753 PHE A C 1
ATOM 5881 O O . PHE A 1 753 ? -18.027 -21.202 -21.009 1.00 96.12 753 PHE A O 1
ATOM 5888 N N . LEU A 1 754 ? -18.856 -19.130 -20.731 1.00 92.88 754 LEU A N 1
ATOM 5889 C CA . LEU A 1 754 ? -17.879 -18.663 -19.751 1.00 92.88 754 LEU A CA 1
ATOM 5890 C C . LEU A 1 754 ? -18.576 -18.476 -18.403 1.00 92.88 754 LEU A C 1
ATOM 5892 O O . LEU A 1 754 ? -19.524 -17.706 -18.325 1.00 92.88 754 LEU A O 1
ATOM 5896 N N . TRP A 1 755 ? -18.111 -19.124 -17.341 1.00 94.06 755 TRP A N 1
ATOM 5897 C CA . TRP A 1 755 ? -18.662 -18.969 -15.996 1.00 94.06 755 TRP A CA 1
ATOM 5898 C C . TRP A 1 755 ? -17.720 -18.175 -15.095 1.00 94.06 755 TRP A C 1
ATOM 5900 O O . TRP A 1 755 ? -16.736 -18.707 -14.590 1.00 94.06 755 TRP A O 1
ATOM 5910 N N . LEU A 1 756 ? -18.020 -16.893 -14.879 1.00 89.75 756 LEU A N 1
ATOM 5911 C CA . LEU A 1 756 ? -17.184 -15.986 -14.094 1.00 89.75 756 LEU A CA 1
ATOM 5912 C C . LEU A 1 756 ? -17.533 -16.036 -12.606 1.00 89.75 756 LEU A C 1
ATOM 5914 O O . LEU A 1 756 ? -18.681 -15.821 -12.213 1.00 89.75 756 LEU A O 1
ATOM 5918 N N . GLN A 1 757 ? -16.507 -16.234 -11.779 1.00 86.31 757 GLN A N 1
ATOM 5919 C CA . GLN A 1 757 ? -16.624 -16.209 -10.316 1.00 86.31 757 GLN A CA 1
ATOM 5920 C C . GLN A 1 757 ? -16.034 -14.927 -9.706 1.00 86.31 757 GLN A C 1
ATOM 5922 O O . GLN A 1 757 ? -16.546 -14.436 -8.704 1.00 86.31 757 GLN A O 1
ATOM 5927 N N . ASP A 1 758 ? -15.028 -14.326 -10.348 1.00 82.31 758 ASP A N 1
ATOM 5928 C CA . ASP A 1 758 ? -14.322 -13.129 -9.874 1.00 82.31 758 ASP A CA 1
ATOM 5929 C C . ASP A 1 758 ? -14.551 -11.923 -10.804 1.00 82.31 758 ASP A C 1
ATOM 5931 O O . ASP A 1 758 ? -14.878 -12.083 -11.981 1.00 82.31 758 ASP A O 1
ATOM 5935 N N . ALA A 1 759 ? -14.344 -10.705 -10.291 1.00 76.00 759 ALA A N 1
ATOM 5936 C CA . ALA A 1 759 ? -14.348 -9.495 -11.112 1.00 76.00 759 ALA A CA 1
ATOM 5937 C C . ALA A 1 759 ? -13.127 -9.489 -12.046 1.00 76.00 759 ALA A C 1
ATOM 5939 O O . ALA A 1 759 ? -12.000 -9.725 -11.608 1.00 76.00 759 ALA A O 1
ATOM 5940 N N . VAL A 1 760 ? -13.335 -9.197 -13.332 1.00 66.00 760 VAL A N 1
ATOM 5941 C CA . VAL A 1 760 ? -12.270 -9.256 -14.346 1.00 66.00 760 VAL A CA 1
ATOM 5942 C C . VAL A 1 760 ? -11.987 -7.858 -14.907 1.00 66.00 760 VAL A C 1
ATOM 5944 O O . VAL A 1 760 ? -12.933 -7.117 -15.181 1.00 66.00 760 VAL A O 1
ATOM 5947 N N . PRO A 1 761 ? -10.714 -7.465 -15.123 1.00 55.28 761 PRO A N 1
ATOM 5948 C CA . PRO A 1 761 ? -10.383 -6.165 -15.702 1.00 55.28 761 PRO A CA 1
ATOM 5949 C C . PRO A 1 761 ? -11.055 -5.943 -17.065 1.00 55.28 761 PRO A C 1
ATOM 5951 O O . PRO A 1 761 ? -11.011 -6.816 -17.939 1.00 55.28 761 PRO A O 1
ATOM 5954 N N . THR A 1 762 ? -11.580 -4.731 -17.290 1.00 48.59 762 THR A N 1
ATOM 5955 C CA . THR A 1 762 ? -12.401 -4.325 -18.458 1.00 48.59 762 THR A CA 1
ATOM 5956 C C . THR A 1 762 ? -11.726 -4.473 -19.829 1.00 48.59 762 THR A C 1
ATOM 5958 O O . THR A 1 762 ? -12.349 -4.305 -20.879 1.00 48.59 762 THR A O 1
ATOM 5961 N N . THR A 1 763 ? -10.437 -4.793 -19.835 1.00 48.56 763 THR A N 1
ATOM 5962 C CA . THR A 1 763 ? -9.577 -4.841 -21.014 1.00 48.56 763 THR A CA 1
ATOM 5963 C C . THR A 1 763 ? -9.300 -6.268 -21.510 1.00 48.56 763 THR A C 1
ATOM 5965 O O . THR A 1 763 ? -8.518 -6.444 -22.434 1.00 48.56 763 THR A O 1
ATOM 5968 N N . SER A 1 764 ? -9.944 -7.289 -20.940 1.00 56.19 764 SER A N 1
ATOM 5969 C CA . SER A 1 764 ? -9.572 -8.696 -21.176 1.00 56.19 764 SER A CA 1
ATOM 5970 C C . SER A 1 764 ? -10.327 -9.402 -22.317 1.00 56.19 764 SER A C 1
ATOM 5972 O O . SER A 1 764 ? -9.955 -10.514 -22.674 1.00 56.19 764 SER A O 1
ATOM 5974 N N . TYR A 1 765 ? -11.371 -8.801 -22.907 1.00 72.12 765 TYR A N 1
ATOM 5975 C CA . TYR A 1 765 ? -12.257 -9.489 -23.869 1.00 72.12 765 TYR A CA 1
ATOM 5976 C C . TYR A 1 765 ? -12.332 -8.783 -25.235 1.00 72.12 765 TYR A C 1
ATOM 5978 O O . TYR A 1 765 ? -12.512 -7.562 -25.303 1.00 72.12 765 TYR A O 1
ATOM 5986 N N . SER A 1 766 ? -12.222 -9.552 -26.326 1.00 71.75 766 SER A N 1
ATOM 5987 C CA . SER A 1 766 ? -12.393 -9.089 -27.714 1.00 71.75 766 SER A CA 1
ATOM 5988 C C . SER A 1 766 ? -13.853 -9.197 -28.176 1.00 71.75 766 SER A C 1
ATOM 5990 O O . SER A 1 766 ? -14.665 -9.884 -27.553 1.00 71.75 766 SER A O 1
ATOM 5992 N N . ALA A 1 767 ? -14.210 -8.503 -29.264 1.00 74.31 767 ALA A N 1
ATOM 5993 C CA . ALA A 1 767 ? -15.555 -8.615 -29.833 1.00 74.31 767 ALA A CA 1
ATOM 5994 C C . ALA A 1 767 ? -15.752 -9.998 -30.470 1.00 74.31 767 ALA A C 1
ATOM 5996 O O . ALA A 1 767 ? -16.782 -10.634 -30.255 1.00 74.31 767 ALA A O 1
ATOM 5997 N N . SER A 1 768 ? -14.730 -10.497 -31.173 1.00 74.69 768 SER A N 1
ATOM 5998 C CA . SER A 1 768 ? -14.711 -11.844 -31.748 1.00 74.69 768 SER A CA 1
ATOM 5999 C C . SER A 1 768 ? -14.951 -12.940 -30.700 1.00 74.69 768 SER A C 1
ATOM 6001 O O . SER A 1 768 ? -15.768 -13.836 -30.922 1.00 74.69 768 SER A O 1
ATOM 6003 N N . MET A 1 769 ? -14.337 -12.843 -29.514 1.00 82.31 769 MET A N 1
ATOM 6004 C CA . MET A 1 769 ? -14.592 -13.796 -28.427 1.00 82.31 769 MET A CA 1
ATOM 6005 C C . MET A 1 769 ? -16.031 -13.743 -27.931 1.00 82.31 769 MET A C 1
ATOM 6007 O O . MET A 1 769 ? -16.715 -14.761 -27.922 1.00 82.31 769 MET A O 1
ATOM 6011 N N . CYS A 1 770 ? -16.511 -12.557 -27.557 1.00 83.81 770 CYS A N 1
ATOM 6012 C CA . CYS A 1 770 ? -17.858 -12.437 -27.008 1.00 83.81 770 CYS A CA 1
ATOM 6013 C C . CYS A 1 770 ? -18.926 -12.853 -28.036 1.00 83.81 770 CYS A C 1
ATOM 6015 O O . CYS A 1 770 ? -19.956 -13.407 -27.661 1.00 83.81 770 CYS A O 1
ATOM 6017 N N . ASN A 1 771 ? -18.652 -12.697 -29.335 1.00 83.06 771 ASN A N 1
ATOM 6018 C CA . ASN A 1 771 ? -19.517 -13.188 -30.407 1.00 83.06 771 ASN A CA 1
ATOM 6019 C C . ASN A 1 771 ? -19.463 -14.711 -30.619 1.00 83.06 771 ASN A C 1
ATOM 6021 O O . ASN A 1 771 ? -20.437 -15.269 -31.119 1.00 83.06 771 ASN A O 1
ATOM 6025 N N . SER A 1 772 ? -18.367 -15.381 -30.255 1.00 83.44 772 SER A N 1
ATOM 6026 C CA . SER A 1 772 ? -18.150 -16.818 -30.505 1.00 83.44 772 SER A CA 1
ATOM 6027 C C . SER A 1 772 ? -18.538 -17.737 -29.345 1.00 83.44 772 SER A C 1
ATOM 6029 O O . SER A 1 772 ? -18.440 -18.953 -29.485 1.00 83.44 772 SER A O 1
ATOM 6031 N N . ILE A 1 773 ? -19.023 -17.174 -28.239 1.00 90.88 773 ILE A N 1
ATOM 6032 C CA . ILE A 1 773 ? -19.621 -17.912 -27.120 1.00 90.88 773 ILE A CA 1
ATOM 6033 C C . ILE A 1 773 ? -21.136 -17.688 -27.062 1.00 90.88 773 ILE A C 1
ATOM 6035 O O . ILE A 1 773 ? -21.649 -16.648 -27.493 1.00 90.88 773 ILE A O 1
ATOM 6039 N N . ASP A 1 774 ? -21.863 -18.649 -26.499 1.00 95.00 774 ASP A N 1
ATOM 6040 C CA . ASP A 1 774 ? -23.316 -18.582 -26.333 1.00 95.00 774 ASP A CA 1
ATOM 6041 C C . ASP A 1 774 ? -23.723 -17.653 -25.186 1.00 95.00 774 ASP A C 1
ATOM 6043 O O . ASP A 1 774 ? -24.727 -16.950 -25.299 1.00 95.00 774 ASP A O 1
ATOM 6047 N N . GLY A 1 775 ? -22.920 -17.578 -24.121 1.00 94.69 775 GLY A N 1
ATOM 6048 C CA . GLY A 1 775 ? -23.193 -16.704 -22.983 1.00 94.69 775 GLY A CA 1
ATOM 6049 C C . GLY A 1 775 ? -22.083 -16.674 -21.935 1.00 94.69 775 GLY A C 1
ATOM 6050 O O . GLY A 1 775 ? -21.148 -17.476 -21.953 1.00 94.69 775 GLY A O 1
ATOM 6051 N N . ILE A 1 776 ? -22.209 -15.726 -21.011 1.00 94.31 776 ILE A N 1
ATOM 6052 C CA . ILE A 1 776 ? -21.328 -15.527 -19.864 1.00 94.31 776 ILE A CA 1
ATOM 6053 C C . ILE A 1 776 ? -22.176 -15.644 -18.599 1.00 94.31 776 ILE A C 1
ATOM 6055 O O . ILE A 1 776 ? -22.936 -14.733 -18.277 1.00 94.31 776 ILE A O 1
ATOM 6059 N N . PHE A 1 777 ? -22.042 -16.747 -17.872 1.00 96.00 777 PHE A N 1
ATOM 6060 C CA . PHE A 1 777 ? -22.654 -16.920 -16.562 1.00 96.00 777 PHE A CA 1
ATOM 6061 C C . PHE A 1 777 ? -21.971 -16.004 -15.545 1.00 96.00 777 PHE A C 1
ATOM 6063 O O . PHE A 1 777 ? -20.782 -16.145 -15.253 1.00 96.00 777 PHE A O 1
ATOM 6070 N N . VAL A 1 778 ? -22.738 -15.055 -15.016 1.00 94.12 778 VAL A N 1
ATOM 6071 C CA . VAL A 1 778 ? -22.329 -14.080 -13.999 1.00 94.12 778 VAL A CA 1
ATOM 6072 C C . VAL A 1 778 ? -23.215 -14.213 -12.768 1.00 94.12 778 VAL A C 1
ATOM 6074 O O . VAL A 1 778 ? -24.372 -14.600 -12.854 1.00 94.12 778 VAL A O 1
ATOM 6077 N N . LEU A 1 779 ? -22.680 -13.895 -11.595 1.00 94.69 779 LEU A N 1
ATOM 6078 C CA . LEU A 1 779 ? -23.329 -14.242 -10.324 1.00 94.69 779 LEU A CA 1
ATOM 6079 C C . LEU A 1 779 ? -24.417 -13.255 -9.861 1.00 94.69 779 LEU A C 1
ATOM 6081 O O . LEU A 1 779 ? -25.187 -13.577 -8.956 1.00 94.69 779 LEU A O 1
ATOM 6085 N N . SER A 1 780 ? -24.463 -12.052 -10.436 1.00 93.81 780 SER A N 1
ATOM 6086 C CA . SER A 1 780 ? -25.365 -10.971 -10.021 1.00 93.81 780 SER A CA 1
ATOM 6087 C C . SER A 1 780 ? -25.574 -9.935 -11.129 1.00 93.81 780 SER A C 1
ATOM 6089 O O . SER A 1 780 ? -24.850 -9.912 -12.131 1.00 93.81 780 SER A O 1
ATOM 6091 N N . GLU A 1 781 ? -26.548 -9.043 -10.941 1.00 92.94 781 GLU A N 1
ATOM 6092 C CA . GLU A 1 781 ? -26.757 -7.907 -11.845 1.00 92.94 781 GLU A CA 1
ATOM 6093 C C . GLU A 1 781 ? -25.563 -6.953 -11.768 1.00 92.94 781 GLU A C 1
ATOM 6095 O O . GLU A 1 781 ? -25.074 -6.479 -12.793 1.00 92.94 781 GLU A O 1
ATOM 6100 N N . PHE A 1 782 ? -25.027 -6.730 -10.564 1.00 91.75 782 PHE A N 1
ATOM 6101 C CA . PHE A 1 782 ? -23.770 -6.010 -10.376 1.00 91.75 782 PHE A CA 1
ATOM 6102 C C . PHE A 1 782 ? -22.636 -6.614 -11.210 1.00 91.75 782 PHE A C 1
ATOM 6104 O O . PHE A 1 782 ? -21.966 -5.889 -11.946 1.00 91.75 782 PHE A O 1
ATOM 6111 N N . HIS A 1 783 ? -22.463 -7.937 -11.158 1.00 91.50 783 HIS A N 1
ATOM 6112 C CA . HIS A 1 783 ? -21.424 -8.621 -11.924 1.00 91.50 783 HIS A CA 1
ATOM 6113 C C . HIS A 1 783 ? -21.618 -8.424 -13.441 1.00 91.50 783 HIS A C 1
ATOM 6115 O O . HIS A 1 783 ? -20.649 -8.212 -14.165 1.00 91.50 783 HIS A O 1
ATOM 6121 N N . THR A 1 784 ? -22.865 -8.382 -13.919 1.00 90.19 784 THR A N 1
ATOM 6122 C CA . THR A 1 784 ? -23.177 -8.043 -15.319 1.00 90.19 784 THR A CA 1
ATOM 6123 C C . THR A 1 784 ? -22.751 -6.616 -15.676 1.00 90.19 784 THR A C 1
ATOM 6125 O O . THR A 1 784 ? -22.150 -6.399 -16.728 1.00 90.19 784 THR A O 1
ATOM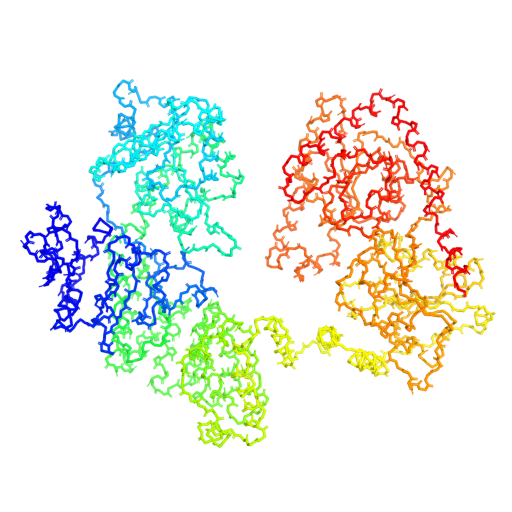 6128 N N . ARG A 1 785 ? -23.025 -5.633 -14.805 1.00 87.44 785 ARG A N 1
ATOM 6129 C CA . ARG A 1 785 ? -22.714 -4.209 -15.049 1.00 87.44 785 ARG A CA 1
ATOM 6130 C C . ARG A 1 785 ? -21.218 -3.924 -15.164 1.00 87.44 785 ARG A C 1
ATOM 6132 O O . ARG A 1 785 ? -20.841 -2.985 -15.859 1.00 87.44 785 ARG A O 1
ATOM 6139 N N . ILE A 1 786 ? -20.382 -4.717 -14.494 1.00 85.12 786 ILE A N 1
ATOM 6140 C CA . ILE A 1 786 ? -18.921 -4.565 -14.538 1.00 85.12 786 ILE A CA 1
ATOM 6141 C C . ILE A 1 786 ? -18.261 -5.357 -15.675 1.00 85.12 786 ILE A C 1
ATOM 6143 O O . ILE A 1 786 ? -17.044 -5.273 -15.850 1.00 85.12 786 ILE A O 1
ATOM 6147 N N . LEU A 1 787 ? -19.033 -6.109 -16.472 1.00 85.06 787 LEU A N 1
ATOM 6148 C CA . LEU A 1 787 ? -18.510 -6.711 -17.695 1.00 85.06 787 LEU A CA 1
ATOM 6149 C C . LEU A 1 787 ? -18.045 -5.619 -18.670 1.00 85.06 787 LEU A C 1
ATOM 6151 O O . LEU A 1 787 ? -18.618 -4.526 -18.714 1.00 85.06 787 LEU A O 1
ATOM 6155 N N . PRO A 1 788 ? -17.048 -5.904 -19.528 1.00 79.00 788 PRO A N 1
ATOM 6156 C CA . PRO A 1 788 ? -16.699 -4.998 -20.611 1.00 79.00 788 PRO A CA 1
ATOM 6157 C C . PRO A 1 788 ? -17.936 -4.645 -21.447 1.00 79.00 788 PRO A C 1
ATOM 6159 O O . PRO A 1 788 ? -18.673 -5.564 -21.814 1.00 79.00 788 PRO A O 1
ATOM 6162 N N . PRO A 1 789 ? -18.134 -3.369 -21.842 1.00 80.56 789 PRO A N 1
ATOM 6163 C CA . PRO A 1 789 ? -19.343 -2.920 -22.540 1.00 80.56 789 PRO A CA 1
ATOM 6164 C C . PRO A 1 789 ? -19.759 -3.788 -23.735 1.00 80.56 789 PRO A C 1
ATOM 6166 O O . PRO A 1 789 ? -20.939 -4.011 -23.979 1.00 80.56 789 PRO A O 1
ATOM 6169 N N . ARG A 1 790 ? -18.773 -4.339 -24.448 1.00 78.62 790 ARG A N 1
ATOM 6170 C CA . ARG A 1 790 ? -18.960 -5.198 -25.624 1.00 78.62 790 ARG A CA 1
ATOM 6171 C C . ARG A 1 790 ? -19.487 -6.613 -25.325 1.00 78.62 790 ARG A C 1
ATOM 6173 O O . ARG A 1 790 ? -19.903 -7.295 -26.249 1.00 78.62 790 ARG A O 1
ATOM 6180 N N . CYS A 1 791 ? -19.445 -7.057 -24.071 1.00 84.12 791 CYS A N 1
ATOM 6181 C CA . CYS A 1 791 ? -19.842 -8.403 -23.642 1.00 84.12 791 CYS A CA 1
ATOM 6182 C C . CYS A 1 791 ? -21.055 -8.390 -22.702 1.00 84.12 791 CYS A C 1
ATOM 6184 O O . CYS A 1 791 ? -21.545 -9.455 -22.340 1.00 84.12 791 CYS A O 1
ATOM 6186 N N . ILE A 1 792 ? -21.570 -7.208 -22.335 1.00 87.31 792 ILE A N 1
ATOM 6187 C CA . ILE A 1 792 ? -22.740 -7.066 -21.451 1.00 87.31 792 ILE A CA 1
ATOM 6188 C C . ILE A 1 792 ? -23.945 -7.842 -21.999 1.00 87.31 792 ILE A C 1
ATOM 6190 O O . ILE A 1 792 ? -24.629 -8.520 -21.242 1.00 87.31 792 ILE A O 1
ATOM 6194 N N . SER A 1 793 ? -24.168 -7.821 -23.318 1.00 88.12 793 SER A N 1
ATOM 6195 C CA . SER A 1 793 ? -25.275 -8.542 -23.969 1.00 88.12 793 SER A CA 1
ATOM 6196 C C . SER A 1 793 ? -25.184 -10.068 -23.874 1.00 88.12 793 SER A C 1
ATOM 6198 O O . SER A 1 793 ? -26.160 -10.752 -24.170 1.00 88.12 793 SER A O 1
ATOM 6200 N N . LYS A 1 794 ? -24.023 -10.605 -23.486 1.00 92.06 794 LYS A N 1
ATOM 6201 C CA . LYS A 1 794 ? -23.796 -12.036 -23.262 1.00 92.06 794 LYS A CA 1
ATOM 6202 C C . LYS A 1 794 ? -23.924 -12.421 -21.791 1.00 92.06 794 LYS A C 1
ATOM 6204 O O . LYS A 1 794 ? -23.914 -13.612 -21.502 1.00 92.06 794 LYS A O 1
ATOM 6209 N N . GLY A 1 795 ? -24.023 -11.454 -20.878 1.00 92.62 795 GLY A N 1
ATOM 6210 C CA . GLY A 1 795 ? -24.187 -11.709 -19.452 1.00 92.62 795 GLY A CA 1
ATOM 6211 C C . GLY A 1 795 ? -25.514 -12.406 -19.157 1.00 92.62 795 GLY A C 1
ATOM 6212 O O . GLY A 1 795 ? -26.576 -11.925 -19.541 1.00 92.62 795 GLY A O 1
ATOM 6213 N N . ILE A 1 796 ? -25.443 -13.539 -18.466 1.00 95.44 796 ILE A N 1
ATOM 6214 C CA . ILE A 1 796 ? -26.584 -14.321 -17.998 1.00 95.44 796 ILE A CA 1
ATOM 6215 C C . ILE A 1 796 ? -26.427 -14.480 -16.490 1.00 95.44 796 ILE A C 1
ATOM 6217 O O . ILE A 1 796 ? -25.468 -15.093 -16.018 1.00 95.44 796 ILE A O 1
ATOM 6221 N N . VAL A 1 797 ? -27.363 -13.924 -15.725 1.00 94.31 797 VAL A N 1
ATOM 6222 C CA . VAL A 1 797 ? -27.296 -13.959 -14.263 1.00 94.31 797 VAL A CA 1
ATOM 6223 C C . VAL A 1 797 ? -27.655 -15.355 -13.755 1.00 94.31 797 VAL A C 1
ATOM 6225 O O . VAL A 1 797 ? -28.819 -15.747 -13.744 1.00 94.31 797 VAL A O 1
ATOM 6228 N N . THR A 1 798 ? -26.648 -16.097 -13.301 1.00 92.38 798 THR A N 1
ATOM 6229 C CA . THR A 1 798 ? -26.785 -17.390 -12.628 1.00 92.38 798 THR A CA 1
ATOM 6230 C C . THR A 1 798 ? -26.030 -17.319 -11.293 1.00 92.38 798 THR A C 1
ATOM 6232 O O . THR A 1 798 ? -24.797 -17.397 -11.282 1.00 92.38 798 THR A O 1
ATOM 6235 N N . PRO A 1 799 ? -26.720 -17.111 -10.158 1.00 90.81 799 PRO A N 1
ATOM 6236 C CA . PRO A 1 799 ? -26.046 -16.975 -8.874 1.00 90.81 799 PRO A CA 1
ATOM 6237 C C . PRO A 1 799 ? -25.403 -18.301 -8.453 1.00 90.81 799 PRO A C 1
ATOM 6239 O O . PRO A 1 799 ? -25.790 -19.373 -8.918 1.00 90.81 799 PRO A O 1
ATOM 6242 N N . ASN A 1 800 ? -24.463 -18.230 -7.511 1.00 92.38 800 ASN A N 1
ATOM 6243 C CA . ASN A 1 800 ? -24.086 -19.419 -6.752 1.00 92.38 800 ASN A CA 1
ATOM 6244 C C . ASN A 1 800 ? -25.251 -19.867 -5.851 1.00 92.38 800 ASN A C 1
ATOM 6246 O O . ASN A 1 800 ? -26.232 -19.141 -5.656 1.00 92.38 800 ASN A O 1
ATOM 6250 N N . GLY A 1 801 ? -25.127 -21.064 -5.288 1.00 92.00 801 GLY A N 1
ATOM 6251 C CA . GLY A 1 801 ? -26.141 -21.650 -4.434 1.00 92.00 801 GLY A CA 1
ATOM 6252 C C . GLY A 1 801 ? -25.599 -22.392 -3.218 1.00 92.00 801 GLY A C 1
ATOM 6253 O O . GLY A 1 801 ? -24.417 -22.334 -2.877 1.00 92.00 801 GLY A O 1
ATOM 6254 N N . ILE A 1 802 ? -26.514 -23.089 -2.558 1.00 92.62 802 ILE A N 1
ATOM 6255 C CA . ILE A 1 802 ? -26.307 -23.918 -1.379 1.00 92.62 802 ILE A CA 1
ATOM 6256 C C . ILE A 1 802 ? -26.987 -25.274 -1.570 1.00 92.62 802 ILE A C 1
ATOM 6258 O O . ILE A 1 802 ? -27.997 -25.400 -2.273 1.00 92.62 802 ILE A O 1
ATOM 6262 N N . ASP A 1 803 ? -26.424 -26.299 -0.934 1.00 89.31 803 ASP A N 1
ATOM 6263 C CA . ASP A 1 803 ? -27.000 -27.641 -0.913 1.00 89.31 803 ASP A CA 1
ATOM 6264 C C . ASP A 1 803 ? -28.041 -27.736 0.209 1.00 89.31 803 ASP A C 1
ATOM 6266 O O . ASP A 1 803 ? -27.731 -27.947 1.385 1.00 89.31 803 ASP A O 1
ATOM 6270 N N . ILE A 1 804 ? -29.297 -27.521 -0.184 1.00 87.75 804 ILE A N 1
ATOM 6271 C CA . ILE A 1 804 ? -30.442 -27.569 0.723 1.00 87.75 804 ILE A CA 1
ATOM 6272 C C . ILE A 1 804 ? -30.634 -28.971 1.291 1.00 87.75 804 ILE A C 1
ATOM 6274 O O . ILE A 1 804 ? -30.887 -29.097 2.481 1.00 87.75 804 ILE A O 1
ATOM 6278 N N . GLU A 1 805 ? -30.519 -30.012 0.468 1.00 84.69 805 GLU A N 1
ATOM 6279 C CA . GLU A 1 805 ? -30.858 -31.379 0.873 1.00 84.69 805 GLU A CA 1
ATOM 6280 C C . GLU A 1 805 ? -29.915 -31.880 1.972 1.00 84.69 805 GLU A C 1
ATOM 6282 O O . GLU A 1 805 ? -30.381 -32.467 2.949 1.00 84.69 805 GLU A O 1
ATOM 6287 N N . LYS A 1 806 ? -28.611 -31.597 1.849 1.00 86.38 806 LYS A N 1
ATOM 6288 C CA . LYS A 1 806 ? -27.596 -32.058 2.808 1.00 86.38 806 LYS A CA 1
ATOM 6289 C C . LYS A 1 806 ? -27.495 -31.164 4.048 1.00 86.38 806 LYS A C 1
ATOM 6291 O O . LYS A 1 806 ? -27.337 -31.684 5.152 1.00 86.38 806 LYS A O 1
ATOM 6296 N N . TYR A 1 807 ? -27.595 -29.838 3.897 1.00 88.62 807 TYR A N 1
ATOM 6297 C CA . TYR A 1 807 ? -27.228 -28.900 4.971 1.00 88.62 807 TYR A CA 1
ATOM 6298 C C . TYR A 1 807 ? -28.349 -27.990 5.481 1.00 88.62 807 TYR A C 1
ATOM 6300 O O . TYR A 1 807 ? -28.222 -27.505 6.601 1.00 88.62 807 TYR A O 1
ATOM 6308 N N . PHE A 1 808 ? -29.415 -27.729 4.715 1.00 89.50 808 PHE A N 1
ATOM 6309 C CA . PHE A 1 808 ? -30.413 -26.696 5.062 1.00 89.50 808 PHE A CA 1
ATOM 6310 C C . PHE A 1 808 ? -31.879 -27.154 4.957 1.00 89.50 808 PHE A C 1
ATOM 6312 O O . PHE A 1 808 ? -32.793 -26.326 4.939 1.00 89.50 808 PHE A O 1
ATOM 6319 N N . ALA A 1 809 ? -32.135 -28.459 4.885 1.00 85.56 809 ALA A N 1
ATOM 6320 C CA . ALA A 1 809 ? -33.475 -29.023 4.996 1.00 85.56 809 ALA A CA 1
ATOM 6321 C C . ALA A 1 809 ? -34.047 -28.788 6.406 1.00 85.56 809 ALA A C 1
ATOM 6323 O O . ALA A 1 809 ? -33.307 -28.533 7.356 1.00 85.56 809 ALA A O 1
ATOM 6324 N N . GLU A 1 810 ? -35.364 -28.866 6.561 1.00 81.12 810 GLU A N 1
ATOM 6325 C CA . GLU A 1 810 ? -35.992 -28.755 7.881 1.00 81.12 810 GLU A CA 1
ATOM 6326 C C . GLU A 1 810 ? -35.552 -29.917 8.793 1.00 81.12 810 GLU A C 1
ATOM 6328 O O . GLU A 1 810 ? -35.557 -31.079 8.388 1.00 81.12 810 GLU A O 1
ATOM 6333 N N . GLY A 1 811 ? -35.132 -29.597 10.016 1.00 80.50 811 GLY A N 1
ATOM 6334 C CA . GLY A 1 811 ? -34.519 -30.518 10.971 1.00 80.50 811 GLY A CA 1
ATOM 6335 C C . GLY A 1 811 ? -33.049 -30.858 10.691 1.00 80.50 811 GLY A C 1
ATOM 6336 O O . GLY A 1 811 ? -32.526 -31.783 11.314 1.00 80.50 811 GLY A O 1
ATOM 6337 N N . SER A 1 812 ? -32.382 -30.164 9.761 1.00 84.75 812 SER A N 1
ATOM 6338 C CA . SER A 1 812 ? -30.982 -30.432 9.382 1.00 84.75 812 SER A CA 1
ATOM 6339 C C . SER A 1 812 ? -29.966 -29.558 10.136 1.00 84.75 812 SER A C 1
ATOM 6341 O O . SER A 1 812 ? -30.308 -28.802 11.041 1.00 84.75 812 SER A O 1
ATOM 6343 N N . MET A 1 813 ? -28.686 -29.652 9.756 1.00 84.69 813 MET A N 1
ATOM 6344 C CA . MET A 1 813 ? -27.571 -28.921 10.382 1.00 84.69 813 MET A CA 1
ATOM 6345 C C . MET A 1 813 ? -27.698 -27.394 10.313 1.00 84.69 813 MET A C 1
ATOM 6347 O O . MET A 1 813 ? -27.136 -26.702 11.158 1.00 84.69 813 MET A O 1
ATOM 6351 N N . GLY A 1 814 ? -28.403 -26.874 9.309 1.00 83.69 814 GLY A N 1
ATOM 6352 C CA . GLY A 1 814 ? -28.649 -25.447 9.118 1.00 83.69 814 GLY A CA 1
ATOM 6353 C C . GLY A 1 814 ? -29.718 -24.875 10.045 1.00 83.69 814 GLY A C 1
ATOM 6354 O O . GLY A 1 814 ? -29.902 -23.660 10.056 1.00 83.69 814 GLY A O 1
ATOM 6355 N N . ASP A 1 815 ? -30.411 -25.716 10.816 1.00 86.06 815 ASP A N 1
ATOM 6356 C CA . ASP A 1 815 ? -31.352 -25.277 11.839 1.00 86.06 815 ASP A CA 1
ATOM 6357 C C . ASP A 1 815 ? -30.643 -25.209 13.193 1.00 86.06 815 ASP A C 1
ATOM 6359 O O . ASP A 1 815 ? -30.176 -26.209 13.740 1.00 86.06 815 ASP A O 1
ATOM 6363 N N . GLY A 1 816 ? -30.561 -24.007 13.756 1.00 87.50 816 GLY A N 1
ATOM 6364 C CA . GLY A 1 816 ? -29.870 -23.782 15.016 1.00 87.50 816 GLY A CA 1
ATOM 6365 C C . GLY A 1 816 ? -30.516 -22.696 15.860 1.00 87.50 816 GLY A C 1
ATOM 6366 O O . GLY A 1 816 ? -31.572 -22.146 15.545 1.00 87.50 816 GLY A O 1
ATOM 6367 N N . LYS A 1 817 ? -29.893 -22.418 17.007 1.00 90.75 817 LYS A N 1
ATOM 6368 C CA . LYS A 1 817 ? -30.439 -21.473 17.989 1.00 90.75 817 LYS A CA 1
ATOM 6369 C C . LYS A 1 817 ? -30.347 -20.018 17.523 1.00 90.75 817 LYS A C 1
ATOM 6371 O O . LYS A 1 817 ? -31.111 -19.200 18.028 1.00 90.75 817 LYS A O 1
ATOM 6376 N N . ASN A 1 818 ? -29.428 -19.702 16.604 1.00 94.25 818 ASN A N 1
ATOM 6377 C CA . ASN A 1 818 ? -29.062 -18.349 16.172 1.00 94.25 818 ASN A CA 1
ATOM 6378 C C . ASN A 1 818 ? -29.012 -17.366 17.351 1.00 94.25 818 ASN A C 1
ATOM 6380 O O . ASN A 1 818 ? -29.792 -16.415 17.447 1.00 94.25 818 ASN A O 1
ATOM 6384 N N . LEU A 1 819 ? -28.131 -17.669 18.299 1.00 96.62 819 LEU A N 1
ATOM 6385 C CA . LEU A 1 819 ? -27.958 -16.932 19.537 1.00 96.62 819 LEU A CA 1
ATOM 6386 C C . LEU A 1 819 ? -27.532 -15.487 19.229 1.00 96.62 819 LEU A C 1
ATOM 6388 O O . LEU A 1 819 ? -26.488 -15.294 18.608 1.00 96.62 819 LEU A O 1
ATOM 6392 N N . PRO A 1 820 ? -28.270 -14.459 19.697 1.00 96.19 820 PRO A N 1
ATOM 6393 C CA . PRO A 1 820 ? -27.983 -13.069 19.335 1.00 96.19 820 PRO A CA 1
ATOM 6394 C C . PRO A 1 820 ? -26.574 -12.583 19.695 1.00 96.19 820 PRO A C 1
ATOM 6396 O O . PRO A 1 820 ? -26.034 -11.731 19.002 1.00 96.19 820 PRO A O 1
ATOM 6399 N N . HIS A 1 821 ? -25.978 -13.120 20.763 1.00 96.44 821 HIS A N 1
ATOM 6400 C CA . HIS A 1 821 ? -24.638 -12.752 21.231 1.00 96.44 821 HIS A CA 1
ATOM 6401 C C . HIS A 1 821 ? -23.502 -13.472 20.482 1.00 96.44 821 HIS A C 1
ATOM 6403 O O . HIS A 1 821 ? -22.343 -13.121 20.688 1.00 96.44 821 HIS A O 1
ATOM 6409 N N . ILE A 1 822 ? -23.813 -14.451 19.622 1.00 98.25 822 ILE A N 1
ATOM 6410 C CA . ILE A 1 822 ? -22.834 -15.129 18.767 1.00 98.25 822 ILE A CA 1
ATOM 6411 C C . ILE A 1 822 ? -22.893 -14.507 17.372 1.00 98.25 822 ILE A C 1
ATOM 6413 O O . ILE A 1 822 ? -23.920 -14.545 16.689 1.00 98.25 822 ILE A O 1
ATOM 6417 N N . LEU A 1 823 ? -21.768 -13.944 16.952 1.00 98.56 823 LEU A N 1
ATOM 6418 C CA . LEU A 1 823 ? -21.550 -13.310 15.661 1.00 98.56 823 LEU A CA 1
ATOM 6419 C C . LEU A 1 823 ? -20.562 -14.147 14.857 1.00 98.56 823 LEU A C 1
ATOM 6421 O O . LEU A 1 823 ? -19.650 -14.748 15.421 1.00 98.56 823 LEU A O 1
ATOM 6425 N N . ALA A 1 824 ? -20.720 -14.172 13.540 1.00 98.44 824 ALA A N 1
ATOM 6426 C CA . ALA A 1 824 ? -19.840 -14.921 12.656 1.00 98.44 824 ALA A CA 1
ATOM 6427 C C . ALA A 1 824 ? -19.165 -14.024 11.611 1.00 98.44 824 ALA A C 1
ATOM 6429 O O . ALA A 1 824 ? -19.714 -13.008 11.178 1.00 98.44 824 ALA A O 1
ATOM 6430 N N . TYR A 1 825 ? -17.992 -14.459 11.161 1.00 97.88 825 TYR A N 1
ATOM 6431 C CA . TYR A 1 825 ? -17.319 -14.017 9.943 1.00 97.88 825 TYR A CA 1
ATOM 6432 C C . TYR A 1 825 ? -16.749 -15.253 9.232 1.00 97.88 825 TYR A C 1
ATOM 6434 O O . TYR A 1 825 ? -16.274 -16.170 9.897 1.00 97.88 825 TYR A O 1
ATOM 6442 N N . GLY A 1 826 ? -16.780 -15.318 7.898 1.00 93.62 826 GLY A N 1
ATOM 6443 C CA . GLY A 1 826 ? -16.344 -16.526 7.177 1.00 93.62 826 GLY A CA 1
ATOM 6444 C C . GLY A 1 826 ? -15.902 -16.296 5.738 1.00 93.62 826 GLY A C 1
ATOM 6445 O O . GLY A 1 826 ? -16.368 -16.981 4.833 1.00 93.62 826 GLY A O 1
ATOM 6446 N N . SER A 1 827 ? -15.054 -15.292 5.515 1.00 91.81 827 SER A N 1
ATOM 6447 C CA . SER A 1 827 ? -14.452 -14.998 4.207 1.00 91.81 827 SER A CA 1
ATOM 6448 C C . SER A 1 827 ? -12.952 -14.733 4.341 1.00 91.81 827 SER A C 1
ATOM 6450 O O . SER A 1 827 ? -12.422 -14.713 5.450 1.00 91.81 827 SER A O 1
ATOM 6452 N N . ALA A 1 828 ? -12.247 -14.535 3.229 1.00 89.00 828 ALA A N 1
ATOM 6453 C CA . ALA A 1 828 ? -10.807 -14.290 3.241 1.00 89.00 828 ALA A CA 1
ATOM 6454 C C . ALA A 1 828 ? -10.431 -13.075 4.121 1.00 89.00 828 ALA A C 1
ATOM 6456 O O . ALA A 1 828 ? -11.209 -12.115 4.198 1.00 89.00 828 ALA A O 1
ATOM 6457 N N . PRO A 1 829 ? -9.257 -13.070 4.787 1.00 90.38 829 PRO A N 1
ATOM 6458 C CA . PRO A 1 829 ? -8.891 -11.991 5.705 1.00 90.38 829 PRO A CA 1
ATOM 6459 C C . PRO A 1 829 ? -8.882 -10.591 5.062 1.00 90.38 829 PRO A C 1
ATOM 6461 O O . PRO A 1 829 ? -9.329 -9.621 5.672 1.00 90.38 829 PRO A O 1
ATOM 6464 N N . ASN A 1 830 ? -8.482 -10.494 3.791 1.00 87.12 830 ASN A N 1
ATOM 6465 C CA . ASN A 1 830 ? -8.485 -9.249 3.014 1.00 87.12 830 ASN A CA 1
ATOM 6466 C C . ASN A 1 830 ? -9.889 -8.785 2.567 1.00 87.12 830 ASN A C 1
ATOM 6468 O O . ASN A 1 830 ? -10.035 -7.680 2.054 1.00 87.12 830 ASN A O 1
ATOM 6472 N N . ARG A 1 831 ? -10.938 -9.597 2.764 1.00 90.25 831 ARG A N 1
ATOM 6473 C CA . ARG A 1 831 ? -12.335 -9.271 2.416 1.00 90.25 831 ARG A CA 1
ATOM 6474 C C . ARG A 1 831 ? -13.122 -8.681 3.595 1.00 90.25 831 ARG A C 1
ATOM 6476 O O . ARG A 1 831 ? -14.331 -8.867 3.695 1.00 90.25 831 ARG A O 1
ATOM 6483 N N . GLY A 1 832 ? -12.442 -7.939 4.472 1.00 91.44 832 GLY A N 1
ATOM 6484 C CA . GLY A 1 832 ? -13.060 -7.160 5.552 1.00 91.44 832 GLY A CA 1
ATOM 6485 C C . GLY A 1 832 ? -12.793 -7.656 6.977 1.00 91.44 832 GLY A C 1
ATOM 6486 O O . GLY A 1 832 ? -13.253 -7.006 7.914 1.00 91.44 832 GLY A O 1
ATOM 6487 N N . LEU A 1 833 ? -12.041 -8.747 7.174 1.00 95.38 833 LEU A N 1
ATOM 6488 C CA . LEU A 1 833 ? -11.726 -9.253 8.518 1.00 95.38 833 LEU A CA 1
ATOM 6489 C C . LEU A 1 833 ? -10.863 -8.267 9.299 1.00 95.38 833 LEU A C 1
ATOM 6491 O O . LEU A 1 833 ? -11.158 -7.998 10.454 1.00 95.38 833 LEU A O 1
ATOM 6495 N N . GLU A 1 834 ? -9.830 -7.707 8.668 1.00 92.19 834 GLU A N 1
ATOM 6496 C CA . GLU A 1 834 ? -8.945 -6.717 9.297 1.00 92.19 834 GLU A CA 1
ATOM 6497 C C . GLU A 1 834 ? -9.751 -5.547 9.866 1.00 92.19 834 GLU A C 1
ATOM 6499 O O . GLU A 1 834 ? -9.702 -5.263 11.060 1.00 92.19 834 GLU A O 1
ATOM 6504 N N . ARG A 1 835 ? -10.622 -4.965 9.036 1.00 91.50 835 ARG A N 1
ATOM 6505 C CA . ARG A 1 835 ? -11.543 -3.896 9.438 1.00 91.50 835 ARG A CA 1
ATOM 6506 C C . ARG A 1 835 ? -12.455 -4.308 10.585 1.00 91.50 835 ARG A C 1
ATOM 6508 O O . ARG A 1 835 ? -12.728 -3.505 11.474 1.00 91.50 835 ARG A O 1
ATOM 6515 N N . LEU A 1 836 ? -12.961 -5.539 10.557 1.00 96.44 836 LEU A N 1
ATOM 6516 C CA . LEU A 1 836 ? -13.802 -6.047 11.630 1.00 96.44 836 LEU A CA 1
ATOM 6517 C C . LEU A 1 836 ? -13.021 -6.147 12.944 1.00 96.44 836 LEU A C 1
ATOM 6519 O O . LEU A 1 836 ? -13.527 -5.688 13.963 1.00 96.44 836 LEU A O 1
ATOM 6523 N N . LEU A 1 837 ? -11.800 -6.685 12.920 1.00 96.25 837 LEU A N 1
ATOM 6524 C CA . LEU A 1 837 ? -10.946 -6.812 14.103 1.00 96.25 837 LEU A CA 1
ATOM 6525 C C . LEU A 1 837 ? -10.527 -5.441 14.654 1.00 96.25 837 LEU A C 1
ATOM 6527 O O . LEU A 1 837 ? -10.547 -5.250 15.865 1.00 96.25 837 LEU A O 1
ATOM 6531 N N . GLU A 1 838 ? -10.256 -4.456 13.793 1.00 92.56 838 GLU A N 1
ATOM 6532 C CA . GLU A 1 838 ? -10.015 -3.064 14.209 1.00 92.56 838 GLU A CA 1
ATOM 6533 C C . GLU A 1 838 ? -11.216 -2.448 14.946 1.00 92.56 838 GLU A C 1
ATOM 6535 O O . GLU A 1 838 ? -11.057 -1.705 15.916 1.00 92.56 838 GLU A O 1
ATOM 6540 N N . MET A 1 839 ? -12.435 -2.725 14.472 1.00 96.12 839 MET A N 1
ATOM 6541 C CA . MET A 1 839 ? -13.672 -2.206 15.065 1.00 96.12 839 MET A CA 1
ATOM 6542 C C . MET A 1 839 ? -14.146 -3.026 16.270 1.00 96.12 839 MET A C 1
ATOM 6544 O O . MET A 1 839 ? -14.928 -2.527 17.086 1.00 96.12 839 MET A O 1
ATOM 6548 N N . TRP A 1 840 ? -13.683 -4.269 16.398 1.00 97.88 840 TRP A N 1
ATOM 6549 C CA . TRP A 1 840 ? -14.186 -5.232 17.368 1.00 97.88 840 TRP A CA 1
ATOM 6550 C C . TRP A 1 840 ? -14.103 -4.762 18.825 1.00 97.88 840 TRP A C 1
ATOM 6552 O O . TRP A 1 840 ? -15.114 -4.906 19.507 1.00 97.88 840 TRP A O 1
ATOM 6562 N N . PRO A 1 841 ? -13.025 -4.117 19.322 1.00 97.50 841 PRO A N 1
ATOM 6563 C CA . PRO A 1 841 ? -12.998 -3.600 20.693 1.00 97.50 841 PRO A CA 1
ATOM 6564 C C . PRO A 1 841 ? -14.179 -2.678 21.026 1.00 97.50 841 PRO A C 1
ATOM 6566 O O . PRO A 1 841 ? -14.740 -2.745 22.119 1.00 97.50 841 PRO A O 1
ATOM 6569 N N . ARG A 1 842 ? -14.597 -1.843 20.065 1.00 97.50 842 ARG A N 1
ATOM 6570 C CA . ARG A 1 842 ? -15.731 -0.922 20.229 1.00 97.50 842 ARG A CA 1
ATOM 6571 C C . ARG A 1 842 ? -17.068 -1.650 20.168 1.00 97.50 842 ARG A C 1
ATOM 6573 O O . ARG A 1 842 ? -17.958 -1.334 20.949 1.00 97.50 842 ARG A O 1
ATOM 6580 N N . ILE A 1 843 ? -17.199 -2.619 19.261 1.00 98.19 843 ILE A N 1
ATOM 6581 C CA . ILE A 1 843 ? -18.389 -3.475 19.161 1.00 98.19 843 ILE A CA 1
ATOM 6582 C C . ILE A 1 843 ? -18.555 -4.271 20.457 1.00 98.19 843 ILE A C 1
ATOM 6584 O O . ILE A 1 843 ? -19.609 -4.205 21.080 1.00 98.19 843 ILE A O 1
ATOM 6588 N N . TYR A 1 844 ? -17.505 -4.966 20.892 1.00 98.06 844 TYR A N 1
ATOM 6589 C CA . TYR A 1 844 ? -17.488 -5.781 22.101 1.00 98.06 844 TYR A CA 1
ATOM 6590 C C . TYR A 1 844 ? -17.896 -4.960 23.326 1.00 98.06 844 TYR A C 1
ATOM 6592 O O . TYR A 1 844 ? -18.845 -5.325 24.018 1.00 98.06 844 TYR A O 1
ATOM 6600 N N . GLN A 1 845 ? -17.246 -3.811 23.554 1.00 96.88 845 GLN A N 1
ATOM 6601 C CA . GLN A 1 845 ? -17.584 -2.952 24.688 1.00 96.88 845 GLN A CA 1
ATOM 6602 C C . GLN A 1 845 ? -19.011 -2.400 24.585 1.00 96.88 845 GLN A C 1
ATOM 6604 O O . GLN A 1 845 ? -19.760 -2.465 25.554 1.00 96.88 845 GLN A O 1
ATOM 6609 N N . GLY A 1 846 ? -19.428 -1.929 23.408 1.00 97.12 846 GLY A N 1
ATOM 6610 C CA . GLY A 1 846 ? -20.776 -1.398 23.215 1.00 97.12 846 GLY A CA 1
ATOM 6611 C C . GLY A 1 846 ? -21.881 -2.438 23.429 1.00 97.12 846 GLY A C 1
ATOM 6612 O O . GLY A 1 846 ? -22.954 -2.103 23.926 1.00 97.12 846 GLY A O 1
ATOM 6613 N N . LEU A 1 847 ? -21.626 -3.710 23.115 1.00 97.75 847 LEU A N 1
ATOM 6614 C CA . LEU A 1 847 ? -22.545 -4.811 23.416 1.00 97.75 847 LEU A CA 1
ATOM 6615 C C . LEU A 1 847 ? -22.641 -5.079 24.922 1.00 97.75 847 LEU A C 1
ATOM 6617 O O . LEU A 1 847 ? -23.750 -5.217 25.445 1.00 97.75 847 LEU A O 1
ATOM 6621 N N . ILE A 1 848 ? -21.507 -5.081 25.626 1.00 96.94 848 ILE A N 1
ATOM 6622 C CA . ILE A 1 848 ? -21.473 -5.185 27.092 1.00 96.94 848 ILE A CA 1
ATOM 6623 C C . ILE A 1 848 ? -22.254 -4.031 27.735 1.00 96.94 848 ILE A C 1
ATOM 6625 O O . ILE A 1 848 ? -23.067 -4.267 28.631 1.00 96.94 848 ILE A O 1
ATOM 6629 N N . ASP A 1 849 ? -22.081 -2.805 27.238 1.00 95.94 849 ASP A N 1
ATOM 6630 C CA . ASP A 1 849 ? -22.787 -1.616 27.730 1.00 95.94 849 ASP A CA 1
ATOM 6631 C C . ASP A 1 849 ? -24.311 -1.717 27.521 1.00 95.94 849 ASP A C 1
ATOM 6633 O O . ASP A 1 849 ? -25.094 -1.203 28.320 1.00 95.94 849 ASP A O 1
ATOM 6637 N N . GLN A 1 850 ? -24.749 -2.434 26.480 1.00 96.75 850 GLN A N 1
ATOM 6638 C CA . GLN A 1 850 ? -26.156 -2.765 26.226 1.00 96.75 850 GLN A CA 1
ATOM 6639 C C . GLN A 1 850 ? -26.647 -4.020 26.973 1.00 96.75 850 GLN A C 1
ATOM 6641 O O . GLN A 1 850 ? -27.743 -4.504 26.692 1.00 96.75 850 GLN A O 1
ATOM 6646 N N . GLN A 1 851 ? -25.875 -4.537 27.937 1.00 95.12 851 GLN A N 1
ATOM 6647 C CA . GLN A 1 851 ? -26.188 -5.738 28.726 1.00 95.12 851 GLN A CA 1
ATOM 6648 C C . GLN A 1 851 ? -26.296 -7.027 27.892 1.00 95.12 851 GLN A C 1
ATOM 6650 O O . GLN A 1 851 ? -26.967 -7.981 28.287 1.00 95.12 851 GLN A O 1
ATOM 6655 N N . VAL A 1 852 ? -25.617 -7.083 26.745 1.00 94.88 852 VAL A N 1
ATOM 6656 C CA . VAL A 1 852 ? -25.426 -8.326 25.990 1.00 94.88 852 VAL A CA 1
ATOM 6657 C C . VAL A 1 852 ? -24.249 -9.066 26.614 1.00 94.88 852 VAL A C 1
ATOM 6659 O O . VAL A 1 852 ? -23.095 -8.673 26.459 1.00 94.88 852 VAL A O 1
ATOM 6662 N N . TYR A 1 853 ? -24.536 -10.129 27.360 1.00 90.44 853 TYR A N 1
ATOM 6663 C CA . TYR A 1 853 ? -23.505 -10.888 28.066 1.00 90.44 853 TYR A CA 1
ATOM 6664 C C . TYR A 1 853 ? -22.797 -11.882 27.140 1.00 90.44 853 TYR A C 1
ATOM 6666 O O . TYR A 1 853 ? -23.442 -12.548 26.333 1.00 90.44 853 TYR A O 1
ATOM 6674 N N . ASN A 1 854 ? -21.478 -12.004 27.316 1.00 92.62 854 ASN A N 1
ATOM 6675 C CA . ASN A 1 854 ? -20.593 -12.884 26.549 1.00 92.62 854 ASN A CA 1
ATOM 6676 C C . ASN A 1 854 ? -20.694 -12.721 25.011 1.00 92.62 854 ASN A C 1
ATOM 6678 O O . ASN A 1 854 ? -20.987 -13.703 24.328 1.00 92.62 854 ASN A O 1
ATOM 6682 N N . PRO A 1 855 ? -20.483 -11.514 24.440 1.00 97.50 855 PRO A N 1
ATOM 6683 C CA . PRO A 1 855 ? -20.416 -11.359 22.990 1.00 97.50 855 PRO A CA 1
ATOM 6684 C C . PRO A 1 855 ? -19.259 -12.177 22.407 1.00 97.50 855 PRO A C 1
ATOM 6686 O O . PRO A 1 855 ? -18.121 -12.046 22.858 1.00 97.50 855 PRO A O 1
ATOM 6689 N N . THR A 1 856 ? -19.538 -12.982 21.384 1.00 98.56 856 THR A N 1
ATOM 6690 C CA . THR A 1 856 ? -18.545 -13.868 20.766 1.00 98.56 856 THR A CA 1
ATOM 6691 C C . THR A 1 856 ? -18.513 -13.665 19.258 1.00 98.56 856 THR A C 1
ATOM 6693 O O . THR A 1 856 ? -19.541 -13.811 18.603 1.00 98.56 856 THR A O 1
ATOM 6696 N N . LEU A 1 857 ? -17.343 -13.367 18.692 1.00 98.62 857 LEU A N 1
ATOM 6697 C CA . LEU A 1 857 ? -17.090 -13.370 17.252 1.00 98.62 857 LEU A CA 1
ATOM 6698 C C . LEU A 1 857 ? -16.371 -14.655 16.855 1.00 98.62 857 LEU A C 1
ATOM 6700 O O . LEU A 1 857 ? -15.198 -14.830 17.173 1.00 98.62 857 LEU A O 1
ATOM 6704 N N . ARG A 1 858 ? -17.044 -15.517 16.096 1.00 98.44 858 ARG A N 1
ATOM 6705 C CA . ARG A 1 858 ? -16.457 -16.727 15.520 1.00 98.44 858 ARG A CA 1
ATOM 6706 C C . ARG A 1 858 ? -15.971 -16.485 14.101 1.00 98.44 858 ARG A C 1
ATOM 6708 O O . ARG A 1 858 ? -16.737 -16.061 13.233 1.00 98.44 858 ARG A O 1
ATOM 6715 N N . VAL A 1 859 ? -14.700 -16.779 13.859 1.00 97.88 859 VAL A N 1
ATOM 6716 C CA . VAL A 1 859 ? -14.042 -16.561 12.568 1.00 97.88 859 VAL A CA 1
ATOM 6717 C C . VAL A 1 859 ? -13.790 -17.909 11.892 1.00 97.88 859 VAL A C 1
ATOM 6719 O O . VAL A 1 859 ? -12.895 -18.655 12.288 1.00 97.88 859 VAL A O 1
ATOM 6722 N N . TYR A 1 860 ? -14.588 -18.197 10.862 1.00 93.69 860 TYR A N 1
ATOM 6723 C CA . TYR A 1 860 ? -14.578 -19.422 10.055 1.00 93.69 860 TYR A CA 1
ATOM 6724 C C . TYR A 1 860 ? -13.908 -19.208 8.691 1.00 93.69 860 TYR A C 1
ATOM 6726 O O . TYR A 1 860 ? -14.500 -19.420 7.632 1.00 93.69 860 TYR A O 1
ATOM 6734 N N . TYR A 1 861 ? -12.688 -18.685 8.723 1.00 87.00 861 TYR A N 1
ATOM 6735 C CA . TYR A 1 861 ? -11.745 -18.652 7.607 1.00 87.00 861 TYR A CA 1
ATOM 6736 C C . TYR A 1 861 ? -10.370 -18.277 8.167 1.00 87.00 861 TYR A C 1
ATOM 6738 O O . TYR A 1 861 ? -10.293 -17.789 9.290 1.00 87.00 861 TYR A O 1
ATOM 6746 N N . GLY A 1 862 ? -9.284 -18.452 7.416 1.00 81.69 862 GLY A N 1
ATOM 6747 C CA . GLY A 1 862 ? -7.959 -18.069 7.899 1.00 81.69 862 GLY A CA 1
ATOM 6748 C C . GLY A 1 862 ? -6.880 -18.005 6.828 1.00 81.69 862 GLY A C 1
ATOM 6749 O O . GLY A 1 862 ? -7.146 -17.783 5.647 1.00 81.69 862 GLY A O 1
ATOM 6750 N N . PHE A 1 863 ? -5.646 -18.224 7.266 1.00 88.12 863 PHE A N 1
ATOM 6751 C CA . PHE A 1 863 ? -4.442 -18.206 6.439 1.00 88.12 863 PHE A CA 1
ATOM 6752 C C . PHE A 1 863 ? -4.180 -19.587 5.824 1.00 88.12 863 PHE A C 1
ATOM 6754 O O . PHE A 1 863 ? -3.229 -20.273 6.190 1.00 88.12 863 PHE A O 1
ATOM 6761 N N . SER A 1 864 ? -5.059 -20.028 4.914 1.00 81.44 864 SER A N 1
ATOM 6762 C CA . SER A 1 864 ? -4.834 -21.270 4.160 1.00 81.44 864 SER A CA 1
ATOM 6763 C C . SER A 1 864 ? -3.541 -21.180 3.343 1.00 81.44 864 SER A C 1
ATOM 6765 O O . SER A 1 864 ? -3.108 -20.085 2.984 1.00 81.44 864 SER A O 1
ATOM 6767 N N . LYS A 1 865 ? -2.934 -22.326 3.003 1.00 80.88 865 LYS A N 1
ATOM 6768 C CA . LYS A 1 865 ? -1.695 -22.365 2.204 1.00 80.88 865 LYS A CA 1
ATOM 6769 C C . LYS A 1 865 ? -1.809 -21.509 0.934 1.00 80.88 865 LYS A C 1
ATOM 6771 O O . LYS A 1 865 ? -0.961 -20.658 0.694 1.00 80.88 865 LYS A O 1
ATOM 6776 N N . SER A 1 866 ? -2.902 -21.663 0.188 1.00 74.81 866 SER A N 1
ATOM 6777 C CA . SER A 1 866 ? -3.161 -20.866 -1.015 1.00 74.81 866 SER A CA 1
ATOM 6778 C C . SER A 1 866 ? -3.337 -19.382 -0.737 1.00 74.81 866 SER A C 1
ATOM 6780 O O . SER A 1 866 ? -2.891 -18.566 -1.533 1.00 74.81 866 SER A O 1
ATOM 6782 N N . PHE A 1 867 ? -3.974 -19.010 0.376 1.00 83.62 867 PHE A N 1
ATOM 6783 C CA . PHE A 1 867 ? -4.108 -17.602 0.738 1.00 83.62 867 PHE A CA 1
ATOM 6784 C C . PHE A 1 867 ? -2.749 -16.978 1.087 1.00 83.62 867 PHE A C 1
ATOM 6786 O O . PHE A 1 867 ? -2.469 -15.857 0.676 1.00 83.62 867 PHE A O 1
ATOM 6793 N N . VAL A 1 868 ? -1.890 -17.714 1.797 1.00 87.06 868 VAL A N 1
ATOM 6794 C CA . VAL A 1 868 ? -0.523 -17.281 2.127 1.00 87.06 868 VAL A CA 1
ATOM 6795 C C . VAL A 1 868 ? 0.320 -17.116 0.863 1.00 87.06 868 VAL A C 1
ATOM 6797 O O . VAL A 1 868 ? 0.994 -16.102 0.710 1.00 87.06 868 VAL A O 1
ATOM 6800 N N . GLU A 1 869 ? 0.255 -18.065 -0.071 1.00 81.94 869 GLU A N 1
ATOM 6801 C CA . GLU A 1 869 ? 0.954 -17.963 -1.360 1.00 81.94 869 GLU A CA 1
ATOM 6802 C C . GLU A 1 869 ? 0.432 -16.789 -2.202 1.00 81.94 869 GLU A C 1
ATOM 6804 O O . GLU A 1 869 ? 1.223 -16.008 -2.729 1.00 81.94 869 GLU A O 1
ATOM 6809 N N . PHE A 1 870 ? -0.890 -16.605 -2.259 1.00 76.62 870 PHE A N 1
ATOM 6810 C CA . PHE A 1 870 ? -1.531 -15.470 -2.927 1.00 76.62 870 PHE A CA 1
ATOM 6811 C C . PHE A 1 870 ? -1.096 -14.125 -2.322 1.00 76.62 870 PHE A C 1
ATOM 6813 O O . PHE A 1 870 ? -0.806 -13.171 -3.040 1.00 76.62 870 PHE A O 1
ATOM 6820 N N . GLY A 1 871 ? -1.001 -14.053 -0.997 1.00 76.00 871 GLY A N 1
ATOM 6821 C CA . GLY A 1 871 ? -0.547 -12.868 -0.285 1.00 76.00 871 GLY A CA 1
ATOM 6822 C C . GLY A 1 871 ? 0.930 -12.544 -0.500 1.00 76.00 871 GLY A C 1
ATOM 6823 O O . GLY A 1 871 ? 1.259 -11.401 -0.813 1.00 76.00 871 GLY A O 1
ATOM 6824 N N . ARG A 1 872 ? 1.814 -13.548 -0.420 1.00 83.69 872 ARG A N 1
ATOM 6825 C CA . ARG A 1 872 ? 3.258 -13.400 -0.692 1.00 83.69 872 ARG A CA 1
ATOM 6826 C C . ARG A 1 872 ? 3.566 -13.033 -2.142 1.00 83.69 872 ARG A C 1
ATOM 6828 O O . ARG A 1 872 ? 4.604 -12.441 -2.405 1.00 83.69 872 ARG A O 1
ATOM 6835 N N . ALA A 1 873 ? 2.656 -13.328 -3.068 1.00 70.62 873 ALA A N 1
ATOM 6836 C CA . ALA A 1 873 ? 2.717 -12.852 -4.448 1.00 70.62 873 ALA A CA 1
ATOM 6837 C C . ALA A 1 873 ? 2.290 -11.375 -4.616 1.00 70.62 873 ALA A C 1
ATOM 6839 O O . ALA A 1 873 ? 2.235 -10.877 -5.738 1.00 70.62 873 ALA A O 1
ATOM 6840 N N . GLY A 1 874 ? 1.993 -10.659 -3.524 1.00 71.94 874 GLY A N 1
ATOM 6841 C CA . GLY A 1 874 ? 1.666 -9.231 -3.542 1.00 71.94 874 GLY A CA 1
ATOM 6842 C C . GLY A 1 874 ? 0.193 -8.915 -3.816 1.00 71.94 874 GLY A C 1
ATOM 6843 O O . GLY A 1 874 ? -0.145 -7.773 -4.113 1.00 71.94 874 GLY A O 1
ATOM 6844 N N . HIS A 1 875 ? -0.705 -9.905 -3.747 1.00 73.56 875 HIS A N 1
ATOM 6845 C CA . HIS A 1 875 ? -2.122 -9.715 -4.088 1.00 73.56 875 HIS A CA 1
ATOM 6846 C C . HIS A 1 875 ? -3.013 -9.272 -2.914 1.00 73.56 875 HIS A C 1
ATOM 6848 O O . HIS A 1 875 ? -4.221 -9.096 -3.086 1.00 73.56 875 HIS A O 1
ATOM 6854 N N . VAL A 1 876 ? -2.443 -9.126 -1.715 1.00 76.44 876 VAL A N 1
ATOM 6855 C CA . VAL A 1 876 ? -3.162 -8.695 -0.502 1.00 76.44 876 VAL A CA 1
ATOM 6856 C C . VAL A 1 876 ? -2.619 -7.355 -0.012 1.00 76.44 876 VAL A C 1
ATOM 6858 O O . VAL A 1 876 ? -3.356 -6.379 0.059 1.00 76.44 876 VAL A O 1
ATOM 6861 N N . VAL A 1 877 ? -1.320 -7.318 0.266 1.00 78.25 877 VAL A N 1
ATOM 6862 C CA . VAL A 1 877 ? -0.501 -6.124 0.515 1.00 78.25 877 VAL A CA 1
ATOM 6863 C C . VAL A 1 877 ? 0.784 -6.274 -0.306 1.00 78.25 877 VAL A C 1
ATOM 6865 O O . VAL A 1 877 ? 0.989 -7.325 -0.915 1.00 78.25 877 VAL A O 1
ATOM 6868 N N . GLU A 1 878 ? 1.656 -5.262 -0.329 1.00 76.12 878 GLU A N 1
ATOM 6869 C CA . GLU A 1 878 ? 2.986 -5.402 -0.942 1.00 76.12 878 GLU A CA 1
ATOM 6870 C C . GLU A 1 878 ? 3.682 -6.677 -0.437 1.00 76.12 878 GLU A C 1
ATOM 6872 O O . GLU A 1 878 ? 3.664 -6.961 0.762 1.00 76.12 878 GLU A O 1
ATOM 6877 N N . ALA A 1 879 ? 4.293 -7.445 -1.346 1.00 71.81 879 ALA A N 1
ATOM 6878 C CA . ALA A 1 879 ? 4.839 -8.772 -1.045 1.00 71.81 879 ALA A CA 1
ATOM 6879 C C . ALA A 1 879 ? 5.799 -8.767 0.160 1.00 71.81 879 ALA A C 1
ATOM 6881 O O . ALA A 1 879 ? 5.726 -9.648 1.014 1.00 71.81 879 ALA A O 1
ATOM 6882 N N . SER A 1 880 ? 6.632 -7.729 0.278 1.00 74.38 880 SER A N 1
ATOM 6883 C CA . SER A 1 880 ? 7.577 -7.524 1.386 1.00 74.38 880 SER A CA 1
ATOM 6884 C C . SER A 1 880 ? 6.912 -7.253 2.742 1.00 74.38 880 SER A C 1
ATOM 6886 O O . SER A 1 880 ? 7.532 -7.460 3.781 1.00 74.38 880 SER A O 1
ATOM 6888 N N . LYS A 1 881 ? 5.653 -6.802 2.753 1.00 79.75 881 LYS A N 1
ATOM 6889 C CA . LYS A 1 881 ? 4.879 -6.464 3.958 1.00 79.75 881 LYS A CA 1
ATOM 6890 C C . LYS A 1 881 ? 3.920 -7.579 4.384 1.00 79.75 881 LYS A C 1
ATOM 6892 O O . LYS A 1 881 ? 3.366 -7.506 5.480 1.00 79.75 881 LYS A O 1
ATOM 6897 N N . PHE A 1 882 ? 3.704 -8.597 3.543 1.00 88.94 882 PHE A N 1
ATOM 6898 C CA . PHE A 1 882 ? 2.671 -9.610 3.771 1.00 88.94 882 PHE A CA 1
ATOM 6899 C C . PHE A 1 882 ? 2.870 -10.406 5.060 1.00 88.94 882 PHE A C 1
ATOM 6901 O O . PHE A 1 882 ? 1.915 -10.560 5.819 1.00 88.94 882 PHE A O 1
ATOM 6908 N N . ASP A 1 883 ? 4.087 -10.885 5.332 1.00 89.12 883 ASP A N 1
ATOM 6909 C CA . ASP A 1 883 ? 4.337 -11.696 6.529 1.00 89.12 883 ASP A CA 1
ATOM 6910 C C . ASP A 1 883 ? 4.090 -10.879 7.814 1.00 89.12 883 ASP A C 1
ATOM 6912 O O . ASP A 1 883 ? 3.395 -11.353 8.710 1.00 89.12 883 ASP A O 1
ATOM 6916 N N . GLY A 1 884 ? 4.523 -9.612 7.863 1.00 89.31 884 GLY A N 1
ATOM 6917 C CA . GLY A 1 884 ? 4.243 -8.720 8.998 1.00 89.31 884 GLY A CA 1
ATOM 6918 C C . GLY A 1 884 ? 2.753 -8.385 9.161 1.00 89.31 884 GLY A C 1
ATOM 6919 O O . GLY A 1 884 ? 2.230 -8.359 10.276 1.00 89.31 884 GLY A O 1
ATOM 6920 N N . TRP A 1 885 ? 2.032 -8.183 8.054 1.00 93.31 885 TRP A N 1
ATOM 6921 C CA . TRP A 1 885 ? 0.576 -8.001 8.082 1.00 93.31 885 TRP A CA 1
ATOM 6922 C C . TRP A 1 885 ? -0.149 -9.254 8.601 1.00 93.31 885 TRP A C 1
ATOM 6924 O O . TRP A 1 885 ? -1.040 -9.158 9.448 1.00 93.31 885 TRP A O 1
ATOM 6934 N N . MET A 1 886 ? 0.263 -10.439 8.144 1.00 94.12 886 MET A N 1
ATOM 6935 C CA . MET A 1 886 ? -0.277 -11.721 8.596 1.00 94.12 886 MET A CA 1
ATOM 6936 C C . MET A 1 886 ? -0.023 -11.944 10.092 1.00 94.12 886 MET A C 1
ATOM 6938 O O . MET A 1 886 ? -0.940 -12.353 10.807 1.00 94.12 886 MET A O 1
ATOM 6942 N N . GLU A 1 887 ? 1.183 -11.650 10.582 1.00 93.38 887 GLU A N 1
ATOM 6943 C CA . GLU A 1 887 ? 1.523 -11.731 12.007 1.00 93.38 887 GLU A CA 1
ATOM 6944 C C . GLU A 1 887 ? 0.626 -10.826 12.861 1.00 93.38 887 GLU A C 1
ATOM 6946 O O . GLU A 1 887 ? 0.084 -11.276 13.874 1.00 93.38 887 GLU A O 1
ATOM 6951 N N . ASN A 1 888 ? 0.388 -9.585 12.426 1.00 92.25 888 ASN A N 1
ATOM 6952 C CA . ASN A 1 888 ? -0.520 -8.665 13.112 1.00 92.25 888 ASN A CA 1
ATOM 6953 C C . ASN A 1 888 ? -1.968 -9.188 13.144 1.00 92.25 888 ASN A C 1
ATOM 6955 O O . ASN A 1 888 ? -2.628 -9.164 14.182 1.00 92.25 888 ASN A O 1
ATOM 6959 N N . MET A 1 889 ? -2.466 -9.719 12.028 1.00 94.88 889 MET A N 1
ATOM 6960 C CA . MET A 1 889 ? -3.807 -10.303 11.965 1.00 94.88 889 MET A CA 1
ATOM 6961 C C . MET A 1 889 ? -3.964 -11.510 12.899 1.00 94.88 889 MET A C 1
ATOM 6963 O O . MET A 1 889 ? -4.958 -11.606 13.620 1.00 94.88 889 MET A O 1
ATOM 6967 N N . LEU A 1 890 ? -2.980 -12.415 12.922 1.00 94.50 890 LEU A N 1
ATOM 6968 C CA . LEU A 1 890 ? -2.954 -13.550 13.851 1.00 94.50 890 LEU A CA 1
ATOM 6969 C C . LEU A 1 890 ? -2.894 -13.083 15.310 1.00 94.50 890 LEU A C 1
ATOM 6971 O O . LEU A 1 890 ? -3.566 -13.658 16.166 1.00 94.50 890 LEU A O 1
ATOM 6975 N N . HIS A 1 891 ? -2.139 -12.021 15.595 1.00 93.88 891 HIS A N 1
ATOM 6976 C CA . HIS A 1 891 ? -2.105 -11.411 16.919 1.00 93.88 891 HIS A CA 1
ATOM 6977 C C . HIS A 1 891 ? -3.492 -10.908 17.343 1.00 93.88 891 HIS A C 1
ATOM 6979 O O . HIS A 1 891 ? -3.954 -11.247 18.432 1.00 93.88 891 HIS A O 1
ATOM 6985 N N . LEU A 1 892 ? -4.201 -10.172 16.483 1.00 93.81 892 LEU A N 1
ATOM 6986 C CA . LEU A 1 892 ? -5.551 -9.679 16.780 1.00 93.81 892 LEU A CA 1
ATOM 6987 C C . LEU A 1 892 ? -6.553 -10.824 16.988 1.00 93.81 892 LEU A C 1
ATOM 6989 O O . LEU A 1 892 ? -7.327 -10.795 17.943 1.00 93.81 892 LEU A O 1
ATOM 6993 N N . LEU A 1 893 ? -6.506 -11.854 16.140 1.00 95.62 893 LEU A N 1
ATOM 6994 C CA . LEU A 1 893 ? -7.381 -13.028 16.236 1.00 95.62 893 LEU A CA 1
ATOM 6995 C C . LEU A 1 893 ? -7.215 -13.799 17.551 1.00 95.62 893 LEU A C 1
ATOM 6997 O O . LEU A 1 893 ? -8.185 -14.371 18.040 1.00 95.62 893 LEU A O 1
ATOM 7001 N N . HIS A 1 894 ? -6.007 -13.823 18.117 1.00 93.44 894 HIS A N 1
ATOM 7002 C CA . HIS A 1 894 ? -5.717 -14.559 19.349 1.00 93.44 894 HIS A CA 1
ATOM 7003 C C . HIS A 1 894 ? -5.813 -13.718 20.626 1.00 93.44 894 HIS A C 1
ATOM 7005 O O . HIS A 1 894 ? -5.911 -14.290 21.711 1.00 93.44 894 HIS A O 1
ATOM 7011 N N . THR A 1 895 ? -5.745 -12.388 20.535 1.00 92.38 895 THR A N 1
ATOM 7012 C CA . THR A 1 895 ? -5.669 -11.520 21.726 1.00 92.38 895 THR A CA 1
ATOM 7013 C C . THR A 1 895 ? -6.932 -10.716 22.004 1.00 92.38 895 THR A C 1
ATOM 7015 O O . THR A 1 895 ? -7.149 -10.319 23.150 1.00 92.38 895 THR A O 1
ATOM 7018 N N . LEU A 1 896 ? -7.781 -10.471 21.002 1.00 95.50 896 LEU A N 1
ATOM 7019 C CA . LEU A 1 896 ? -8.992 -9.682 21.198 1.00 95.50 896 LEU A CA 1
ATOM 7020 C C . LEU A 1 896 ? -10.052 -10.442 22.023 1.00 95.50 896 LEU A C 1
ATOM 7022 O O . LEU A 1 896 ? -10.293 -11.629 21.793 1.00 95.50 896 LEU A O 1
ATOM 7026 N N . PRO A 1 897 ? -10.732 -9.769 22.973 1.00 94.19 897 PRO A N 1
ATOM 7027 C CA . PRO A 1 897 ? -11.698 -10.417 23.854 1.00 94.19 897 PRO A CA 1
ATOM 7028 C C . PRO A 1 897 ? -12.910 -10.923 23.071 1.00 94.19 897 PRO A C 1
ATOM 7030 O O . PRO A 1 897 ? -13.432 -10.223 22.207 1.00 94.19 897 PRO A O 1
ATOM 7033 N N . GLY A 1 898 ? -13.377 -12.132 23.381 1.00 95.62 898 GLY A N 1
ATOM 7034 C CA . GLY A 1 898 ? -14.548 -12.724 22.731 1.00 95.62 898 GLY A CA 1
ATOM 7035 C C . GLY A 1 898 ? -14.342 -13.118 21.265 1.00 95.62 898 GLY A C 1
ATOM 7036 O O . GLY A 1 898 ? -15.323 -13.441 20.607 1.00 95.62 898 GLY A O 1
ATOM 7037 N N . VAL A 1 899 ? -13.114 -13.099 20.733 1.00 98.25 899 VAL A N 1
ATOM 7038 C CA . VAL A 1 899 ? -12.821 -13.635 19.395 1.00 98.25 899 VAL A CA 1
ATOM 7039 C C . VAL A 1 899 ? -12.462 -15.119 19.499 1.00 98.25 899 VAL A C 1
ATOM 7041 O O . VAL A 1 899 ? -11.552 -15.503 20.226 1.00 98.25 899 VAL A O 1
ATOM 7044 N N . GLU A 1 900 ? -13.177 -15.954 18.749 1.00 97.81 900 GLU A N 1
ATOM 7045 C CA . GLU A 1 900 ? -12.941 -17.391 18.598 1.00 97.81 900 GLU A CA 1
ATOM 7046 C C . GLU A 1 900 ? -12.493 -17.673 17.155 1.00 97.81 900 GLU A C 1
ATOM 7048 O O . GLU A 1 900 ? -13.285 -17.658 16.208 1.00 97.81 900 GLU A O 1
ATOM 7053 N N . TYR A 1 901 ? -11.193 -17.907 16.969 1.00 96.88 901 TYR A N 1
ATOM 7054 C CA . TYR A 1 901 ? -10.615 -18.209 15.661 1.00 96.88 901 TYR A CA 1
ATOM 7055 C C . TYR A 1 901 ? -10.655 -19.716 15.374 1.00 96.88 901 TYR A C 1
ATOM 7057 O O . TYR A 1 901 ? -9.944 -20.494 16.007 1.00 96.88 901 TYR A O 1
ATOM 7065 N N . HIS A 1 902 ? -11.478 -20.125 14.403 1.00 93.69 902 HIS A N 1
ATOM 7066 C CA . HIS A 1 902 ? -11.625 -21.526 13.986 1.00 93.69 902 HIS A CA 1
ATOM 7067 C C . HIS A 1 902 ? -10.846 -21.865 12.708 1.00 93.69 902 HIS A C 1
ATOM 7069 O O . HIS A 1 902 ? -10.659 -23.040 12.400 1.00 93.69 902 HIS A O 1
ATOM 7075 N N . GLY A 1 903 ? -10.387 -20.857 11.960 1.00 91.19 903 GLY A N 1
ATOM 7076 C CA . GLY A 1 903 ? -9.730 -21.063 10.672 1.00 91.19 903 GLY A CA 1
ATOM 7077 C C . GLY A 1 903 ? -10.678 -21.638 9.614 1.00 91.19 903 GLY A C 1
ATOM 7078 O O . GLY A 1 903 ? -11.890 -21.422 9.654 1.00 91.19 903 GLY A O 1
ATOM 7079 N N . MET A 1 904 ? -10.115 -22.333 8.626 1.00 87.38 904 MET A N 1
ATOM 7080 C CA . MET A 1 904 ? -10.892 -23.030 7.596 1.00 87.38 904 MET A CA 1
ATOM 7081 C C . MET A 1 904 ? -11.397 -24.367 8.150 1.00 87.38 904 MET A C 1
ATOM 7083 O O . MET A 1 904 ? -10.617 -25.126 8.723 1.00 87.38 904 MET A O 1
ATOM 7087 N N . VAL A 1 905 ? -12.694 -24.632 7.995 1.00 89.88 905 VAL A N 1
ATOM 7088 C CA . VAL A 1 905 ? -13.378 -25.820 8.529 1.00 89.88 905 VAL A CA 1
ATOM 7089 C C . VAL A 1 905 ? -14.217 -26.492 7.442 1.00 89.88 905 VAL A C 1
ATOM 7091 O O . VAL A 1 905 ? -14.523 -25.879 6.418 1.00 89.88 905 VAL A O 1
ATOM 7094 N N . ASP A 1 906 ? -14.605 -27.747 7.665 1.00 88.88 906 ASP A N 1
ATOM 7095 C CA . ASP A 1 906 ? -15.527 -28.474 6.790 1.00 88.88 906 ASP A CA 1
ATOM 7096 C C . ASP A 1 906 ? -16.941 -27.851 6.766 1.00 88.88 906 ASP A C 1
ATOM 7098 O O . ASP A 1 906 ? -17.326 -27.059 7.634 1.00 88.88 906 ASP A O 1
ATOM 7102 N N . HIS A 1 907 ? -17.736 -28.216 5.756 1.00 88.62 907 HIS A N 1
ATOM 7103 C CA . HIS A 1 907 ? -19.068 -27.641 5.529 1.00 88.62 907 HIS A CA 1
ATOM 7104 C C . HIS A 1 907 ? -20.077 -27.924 6.643 1.00 88.62 907 HIS A C 1
ATOM 7106 O O . HIS A 1 907 ? -20.961 -27.097 6.878 1.00 88.62 907 HIS A O 1
ATOM 7112 N N . GLU A 1 908 ? -19.973 -29.062 7.325 1.00 91.00 908 GLU A N 1
ATOM 7113 C CA . GLU A 1 908 ? -20.855 -29.420 8.438 1.00 91.00 908 GLU A CA 1
ATOM 7114 C C . GLU A 1 908 ? -20.569 -28.521 9.647 1.00 91.00 908 GLU A C 1
ATOM 7116 O O . GLU A 1 908 ? -21.484 -27.890 10.186 1.00 91.00 908 GLU A O 1
ATOM 7121 N N . THR A 1 909 ? -19.293 -28.382 10.009 1.00 92.25 909 THR A N 1
ATOM 7122 C CA . THR A 1 909 ? -18.829 -27.481 11.067 1.00 92.25 909 THR A CA 1
ATOM 7123 C C . THR A 1 909 ? -19.191 -26.027 10.755 1.00 92.25 909 THR A C 1
ATOM 7125 O O . THR A 1 909 ? -19.720 -25.325 11.620 1.00 92.25 909 THR A O 1
ATOM 7128 N N . LEU A 1 910 ? -18.980 -25.580 9.511 1.00 93.31 910 LEU A N 1
ATOM 7129 C CA . LEU A 1 910 ? -19.321 -24.225 9.068 1.00 93.31 910 LEU A CA 1
ATOM 7130 C C . LEU A 1 910 ? -20.823 -23.943 9.187 1.00 93.31 910 LEU A C 1
ATOM 7132 O O . LEU A 1 910 ? -21.230 -22.910 9.721 1.00 93.31 910 LEU A O 1
ATOM 7136 N N . THR A 1 911 ? -21.650 -24.871 8.702 1.00 93.31 911 THR A N 1
ATOM 7137 C CA . THR A 1 911 ? -23.110 -24.724 8.697 1.00 93.31 911 THR A CA 1
ATOM 7138 C C . THR A 1 911 ? -23.655 -24.649 10.119 1.00 93.31 911 THR A C 1
ATOM 7140 O O . THR A 1 911 ? -24.441 -23.750 10.414 1.00 93.31 911 THR A O 1
ATOM 7143 N N . ARG A 1 912 ? -23.182 -25.516 11.026 1.00 93.81 912 ARG A N 1
ATOM 7144 C CA . ARG A 1 912 ? -23.537 -25.446 12.454 1.00 93.81 912 ARG A CA 1
ATOM 7145 C C . ARG A 1 912 ? -23.103 -24.127 13.081 1.00 93.81 912 ARG A C 1
ATOM 7147 O O . ARG A 1 912 ? -23.881 -23.513 13.804 1.00 93.81 912 ARG A O 1
ATOM 7154 N N . GLY A 1 913 ? -21.892 -23.665 12.768 1.00 95.19 913 GLY A N 1
ATOM 7155 C CA . GLY A 1 913 ? -21.383 -22.377 13.234 1.00 95.19 913 GLY A CA 1
ATOM 7156 C C . GLY A 1 913 ? -22.298 -21.211 12.857 1.00 95.19 913 GLY A C 1
ATOM 7157 O O . GLY A 1 913 ? -22.625 -20.377 13.700 1.00 95.19 913 GLY A O 1
ATOM 7158 N N . TYR A 1 914 ? -22.780 -21.186 11.613 1.00 96.94 914 TYR A N 1
ATOM 7159 C CA . TYR A 1 914 ? -23.751 -20.185 11.165 1.00 96.94 914 TYR A CA 1
ATOM 7160 C C . TYR A 1 914 ? -25.147 -20.376 11.761 1.00 96.94 914 TYR A C 1
ATOM 7162 O O . TYR A 1 914 ? -25.810 -19.388 12.064 1.00 96.94 914 TYR A O 1
ATOM 7170 N N . ALA A 1 915 ? -25.587 -21.616 11.972 1.00 95.69 915 ALA A N 1
ATOM 7171 C CA . ALA A 1 915 ? -26.871 -21.920 12.601 1.00 95.69 915 ALA A CA 1
ATOM 7172 C C . ALA A 1 915 ? -26.888 -21.550 14.099 1.00 95.69 915 ALA A C 1
ATOM 7174 O O . ALA A 1 915 ? -27.934 -21.256 14.682 1.00 95.69 915 ALA A O 1
ATOM 7175 N N . GLU A 1 916 ? -25.724 -21.523 14.748 1.00 96.38 916 GLU A N 1
ATOM 7176 C CA . GLU A 1 916 ? -25.566 -21.011 16.108 1.00 96.38 916 GLU A CA 1
ATOM 7177 C C . GLU A 1 916 ? -25.480 -19.484 16.166 1.00 96.38 916 GLU A C 1
ATOM 7179 O O . GLU A 1 916 ? -25.936 -18.905 17.151 1.00 96.38 916 GLU A O 1
ATOM 7184 N N . ALA A 1 917 ? -24.948 -18.827 15.134 1.00 97.88 917 ALA A N 1
ATOM 7185 C CA . ALA A 1 917 ? -24.790 -17.377 15.097 1.00 97.88 917 ALA A CA 1
ATOM 7186 C C . ALA A 1 917 ? -26.119 -16.645 14.839 1.00 97.88 917 ALA A C 1
ATOM 7188 O O . ALA A 1 917 ? -26.907 -17.011 13.964 1.00 97.88 917 ALA A O 1
ATOM 7189 N N . GLY A 1 918 ? -26.366 -15.575 15.595 1.00 97.19 918 GLY A N 1
ATOM 7190 C CA . GLY A 1 918 ? -27.480 -14.656 15.356 1.00 97.19 918 GLY A CA 1
ATOM 7191 C C . GLY A 1 918 ? -27.235 -13.728 14.167 1.00 97.19 918 GLY A C 1
ATOM 7192 O O . GLY A 1 918 ? -28.178 -13.337 13.478 1.00 97.19 918 GLY A O 1
ATOM 7193 N N . PHE A 1 919 ? -25.966 -13.400 13.906 1.00 98.50 919 PHE A N 1
ATOM 7194 C CA . PHE A 1 919 ? -25.568 -12.412 12.905 1.00 98.50 919 PHE A CA 1
ATOM 7195 C C . PHE A 1 919 ? -24.298 -12.822 12.159 1.00 98.50 919 PHE A C 1
ATOM 7197 O O . PHE A 1 919 ? -23.388 -13.411 12.742 1.00 98.50 919 PHE A O 1
ATOM 7204 N N . ILE A 1 920 ? -24.215 -12.446 10.882 1.00 98.44 920 ILE A N 1
ATOM 7205 C CA . ILE A 1 920 ? -22.988 -12.498 10.080 1.00 98.44 920 ILE A CA 1
ATOM 7206 C C . ILE A 1 920 ? -22.511 -11.064 9.828 1.00 98.44 920 ILE A C 1
ATOM 7208 O O . ILE A 1 920 ? -23.246 -10.235 9.287 1.00 98.44 920 ILE A O 1
ATOM 7212 N N . LEU A 1 921 ? -21.286 -10.762 10.257 1.00 98.44 921 LEU A N 1
ATOM 7213 C CA . LEU A 1 921 ? -20.662 -9.451 10.087 1.00 98.44 921 LEU A CA 1
ATOM 7214 C C . LEU A 1 921 ? -19.840 -9.439 8.800 1.00 98.44 921 LEU A C 1
ATOM 7216 O O . LEU A 1 921 ? -19.045 -10.347 8.571 1.00 98.44 921 LEU A O 1
ATOM 7220 N N . TYR A 1 922 ? -20.012 -8.416 7.962 1.00 96.81 922 TYR A N 1
ATOM 7221 C CA . TYR A 1 922 ? -19.339 -8.356 6.661 1.00 96.81 922 TYR A CA 1
ATOM 7222 C C . TYR A 1 922 ? -18.975 -6.917 6.228 1.00 96.81 922 TYR A C 1
ATOM 7224 O O . TYR A 1 922 ? -19.553 -6.391 5.271 1.00 96.81 922 TYR A O 1
ATOM 7232 N N . PRO A 1 923 ? -18.024 -6.238 6.910 1.00 94.44 923 PRO A N 1
ATOM 7233 C CA . PRO A 1 923 ? -17.661 -4.840 6.641 1.00 94.44 923 PRO A CA 1
ATOM 7234 C C . PRO A 1 923 ? -16.659 -4.687 5.477 1.00 94.44 923 PRO A C 1
ATOM 7236 O O . PRO A 1 923 ? -15.630 -4.017 5.592 1.00 94.44 923 PRO A O 1
ATOM 7239 N N . THR A 1 924 ? -16.931 -5.333 4.344 1.00 91.06 924 THR A N 1
ATOM 7240 C CA . THR A 1 924 ? -16.006 -5.367 3.201 1.00 91.06 924 THR A CA 1
ATOM 7241 C C . THR A 1 924 ? -16.092 -4.112 2.322 1.00 91.06 924 THR A C 1
ATOM 7243 O O . THR A 1 924 ? -17.176 -3.587 2.089 1.00 91.06 924 THR A O 1
ATOM 7246 N N . SER A 1 925 ? -14.965 -3.637 1.791 1.00 86.94 925 SER A N 1
ATOM 7247 C CA . SER A 1 925 ? -14.914 -2.738 0.616 1.00 86.94 925 SER A CA 1
ATOM 7248 C C . SER A 1 925 ? -14.549 -3.483 -0.663 1.00 86.94 925 SER A C 1
ATOM 7250 O O . SER A 1 925 ? -14.259 -2.865 -1.681 1.00 86.94 925 SER A O 1
ATOM 7252 N N . TYR A 1 926 ? -14.479 -4.810 -0.609 1.00 87.12 926 TYR A N 1
ATOM 7253 C CA . TYR A 1 926 ? -14.188 -5.604 -1.785 1.00 87.12 926 TYR A CA 1
ATOM 7254 C C . TYR A 1 926 ? -15.430 -5.637 -2.694 1.00 87.12 926 TYR A C 1
ATOM 7256 O O . TYR A 1 926 ? -16.534 -5.867 -2.184 1.00 87.12 926 TYR A O 1
ATOM 7264 N N . PRO A 1 927 ? -15.286 -5.429 -4.015 1.00 87.19 927 PRO A N 1
ATOM 7265 C CA . PRO A 1 927 ? -16.398 -5.450 -4.960 1.00 87.19 927 PRO A CA 1
ATOM 7266 C C . PRO A 1 927 ? -16.869 -6.890 -5.214 1.00 87.19 927 PRO A C 1
ATOM 7268 O O . PRO A 1 927 ? -16.570 -7.498 -6.240 1.00 87.19 927 PRO A O 1
ATOM 7271 N N . GLU A 1 928 ? -17.583 -7.466 -4.246 1.00 90.31 928 GLU A N 1
ATOM 7272 C CA . GLU A 1 928 ? -18.096 -8.836 -4.325 1.00 90.31 928 GLU A CA 1
ATOM 7273 C C . GLU A 1 928 ? -18.988 -9.019 -5.563 1.00 90.31 928 GLU A C 1
ATOM 7275 O O . GLU A 1 928 ? -19.983 -8.317 -5.741 1.00 90.31 928 GLU A O 1
ATOM 7280 N N . THR A 1 929 ? -18.662 -9.995 -6.404 1.00 91.62 929 THR A N 1
ATOM 7281 C CA . THR A 1 929 ? -19.461 -10.405 -7.572 1.00 91.62 929 THR A CA 1
ATOM 7282 C C . THR A 1 929 ? -20.614 -11.330 -7.180 1.00 91.62 929 THR A C 1
ATOM 7284 O O . THR A 1 929 ? -21.691 -11.279 -7.773 1.00 91.62 929 THR A O 1
ATOM 7287 N N . GLY A 1 930 ? -20.380 -12.150 -6.157 1.00 90.12 930 GLY A N 1
ATOM 7288 C CA . GLY A 1 930 ? -21.282 -13.074 -5.473 1.00 90.12 930 GLY A CA 1
ATOM 7289 C C . GLY A 1 930 ? -20.718 -13.350 -4.071 1.00 90.12 930 GLY A C 1
ATOM 7290 O O . GLY A 1 930 ? -19.532 -13.138 -3.842 1.00 90.12 930 GLY A O 1
ATOM 7291 N N . CYS A 1 931 ? -21.527 -13.816 -3.112 1.00 92.75 931 CYS A N 1
ATOM 7292 C CA . CYS A 1 931 ? -21.022 -14.135 -1.767 1.00 92.75 931 CYS A CA 1
ATOM 7293 C C . CYS A 1 931 ? -21.699 -15.378 -1.173 1.00 92.75 931 CYS A C 1
ATOM 7295 O O . CYS A 1 931 ? -22.766 -15.293 -0.562 1.00 92.75 931 CYS A O 1
ATOM 7297 N N . VAL A 1 932 ? -21.060 -16.543 -1.330 1.00 92.06 932 VAL A N 1
ATOM 7298 C CA . VAL A 1 932 ? -21.597 -17.822 -0.828 1.00 92.06 932 VAL A CA 1
ATOM 7299 C C . VAL A 1 932 ? -21.635 -17.862 0.703 1.00 92.06 932 VAL A C 1
ATOM 7301 O O . VAL A 1 932 ? -22.577 -18.401 1.281 1.00 92.06 932 VAL A O 1
ATOM 7304 N N . THR A 1 933 ? -20.680 -17.203 1.367 1.00 93.50 933 THR A N 1
ATOM 7305 C CA . THR A 1 933 ? -20.667 -16.989 2.823 1.00 93.50 933 THR A CA 1
ATOM 7306 C C . THR A 1 933 ? -21.985 -16.388 3.311 1.00 93.50 933 THR A C 1
ATOM 7308 O O . THR A 1 933 ? -22.617 -16.940 4.210 1.00 93.50 933 THR A O 1
ATOM 7311 N N . LEU A 1 934 ? -22.452 -15.300 2.685 1.00 95.88 934 LEU A N 1
ATOM 7312 C CA . LEU A 1 934 ? -23.719 -14.665 3.054 1.00 95.88 934 LEU A CA 1
ATOM 7313 C C . LEU A 1 934 ? -24.926 -15.537 2.692 1.00 95.88 934 LEU A C 1
ATOM 7315 O O . LEU A 1 934 ? -25.854 -15.628 3.488 1.00 95.88 934 LEU A O 1
ATOM 7319 N N . MET A 1 935 ? -24.910 -16.229 1.547 1.00 95.44 935 MET A N 1
ATOM 7320 C CA . MET A 1 935 ? -25.996 -17.147 1.164 1.00 95.44 935 MET A CA 1
ATOM 7321 C C . MET A 1 935 ? -26.193 -18.260 2.204 1.00 95.44 935 MET A C 1
ATOM 7323 O O . MET A 1 935 ? -27.324 -18.508 2.632 1.00 95.44 935 MET A O 1
ATOM 7327 N N . LYS A 1 936 ? -25.099 -18.892 2.651 1.00 94.81 936 LYS A N 1
ATOM 7328 C CA . LYS A 1 936 ? -25.104 -19.929 3.693 1.00 94.81 936 LYS A CA 1
ATOM 7329 C C . LYS A 1 936 ? -25.535 -19.369 5.043 1.00 94.81 936 LYS A C 1
ATOM 7331 O O . LYS A 1 936 ? -26.437 -19.923 5.663 1.00 94.81 936 LYS A O 1
ATOM 7336 N N . ALA A 1 937 ? -24.942 -18.255 5.474 1.00 96.44 937 ALA A N 1
ATOM 7337 C CA . ALA A 1 937 ? -25.250 -17.639 6.761 1.00 96.44 937 ALA A CA 1
ATOM 7338 C C . ALA A 1 937 ? -26.727 -17.223 6.865 1.00 96.44 937 ALA A C 1
ATOM 7340 O O . ALA A 1 937 ? -27.402 -17.576 7.830 1.00 96.44 937 ALA A O 1
ATOM 7341 N N . MET A 1 938 ? -27.266 -16.573 5.829 1.00 96.75 938 MET A N 1
ATOM 7342 C CA . MET A 1 938 ? -28.683 -16.201 5.774 1.00 96.75 938 MET A CA 1
ATOM 7343 C C . MET A 1 938 ? -29.599 -17.432 5.782 1.00 96.75 938 MET A C 1
ATOM 7345 O O . MET A 1 938 ? -30.629 -17.437 6.451 1.00 96.75 938 MET A O 1
ATOM 7349 N N . SER A 1 939 ? -29.217 -18.502 5.081 1.00 95.50 939 SER A N 1
ATOM 7350 C CA . SER A 1 939 ? -30.002 -19.746 5.035 1.00 95.50 939 SER A CA 1
ATOM 7351 C C . SER A 1 939 ? -29.933 -20.555 6.335 1.00 95.50 939 SER A C 1
ATOM 7353 O O . SER A 1 939 ? -30.846 -21.334 6.615 1.00 95.50 939 SER A O 1
ATOM 7355 N N . ALA A 1 940 ? -28.887 -20.342 7.138 1.00 95.31 940 ALA A N 1
ATOM 7356 C CA . ALA A 1 940 ? -28.754 -20.851 8.501 1.00 95.31 940 ALA A CA 1
ATOM 7357 C C . ALA A 1 940 ? -29.455 -19.967 9.551 1.00 95.31 940 ALA A C 1
ATOM 7359 O O . ALA A 1 940 ? -29.561 -20.353 10.710 1.00 95.31 940 ALA A O 1
ATOM 7360 N N . GLY A 1 941 ? -29.918 -18.768 9.174 1.00 94.44 941 GLY A N 1
ATOM 7361 C CA . GLY A 1 941 ? -30.612 -17.837 10.067 1.00 94.44 941 GLY A CA 1
ATOM 7362 C C . GLY A 1 941 ? -29.750 -16.751 10.713 1.00 94.44 941 GLY A C 1
ATOM 7363 O O . GLY A 1 941 ? -30.276 -16.000 11.535 1.00 94.44 941 GLY A O 1
ATOM 7364 N N . ALA A 1 942 ? -28.476 -16.621 10.338 1.00 97.44 942 ALA A N 1
ATOM 7365 C CA . ALA A 1 942 ? -27.625 -15.514 10.762 1.00 97.44 942 ALA A CA 1
ATOM 7366 C C . ALA A 1 942 ? -27.925 -14.263 9.918 1.00 97.44 942 ALA A C 1
ATOM 7368 O O . ALA A 1 942 ? -27.712 -14.244 8.703 1.00 97.44 942 ALA A O 1
ATOM 7369 N N . LEU A 1 943 ? -28.444 -13.210 10.555 1.00 98.00 943 LEU A N 1
ATOM 7370 C CA . LEU A 1 943 ? -28.833 -11.974 9.872 1.00 98.00 943 LEU A CA 1
ATOM 7371 C C . LEU A 1 943 ? -27.602 -11.187 9.396 1.00 98.00 943 LEU A C 1
ATOM 7373 O O . LEU A 1 943 ? -26.661 -11.000 10.173 1.00 98.00 943 LEU A O 1
ATOM 7377 N N . PRO A 1 944 ? -27.589 -10.697 8.146 1.00 98.06 944 PRO A N 1
ATOM 7378 C CA . PRO A 1 944 ? -26.440 -9.990 7.613 1.00 98.06 944 PRO A CA 1
ATOM 7379 C C . PRO A 1 944 ? -26.371 -8.558 8.139 1.00 98.06 944 PRO A C 1
ATOM 7381 O O . PRO A 1 944 ? -27.338 -7.802 8.059 1.00 98.06 944 PRO A O 1
ATOM 7384 N N . ILE A 1 945 ? -25.194 -8.174 8.628 1.00 97.88 945 ILE A N 1
ATOM 7385 C CA . ILE A 1 945 ? -24.814 -6.783 8.877 1.00 97.88 945 ILE A CA 1
ATOM 7386 C C . ILE A 1 945 ? -23.616 -6.505 7.976 1.00 97.88 945 ILE A C 1
ATOM 7388 O O . ILE A 1 945 ? -22.489 -6.884 8.301 1.00 97.88 945 ILE A O 1
ATOM 7392 N N . THR A 1 946 ? -23.856 -5.922 6.801 1.00 96.31 946 THR A N 1
ATOM 7393 C CA . THR A 1 946 ? -22.792 -5.729 5.802 1.00 96.31 946 THR A CA 1
ATOM 7394 C C . THR A 1 946 ? -22.362 -4.277 5.683 1.00 96.31 946 THR A C 1
ATOM 7396 O O . THR A 1 946 ? -22.947 -3.373 6.286 1.00 96.31 946 THR A O 1
ATOM 7399 N N . SER A 1 947 ? -21.331 -4.042 4.872 1.00 92.44 947 SER A N 1
ATOM 7400 C CA . SER A 1 947 ? -20.926 -2.689 4.519 1.00 92.44 947 SER A CA 1
ATOM 7401 C C . SER A 1 947 ? -21.938 -1.925 3.658 1.00 92.44 947 SER A C 1
ATOM 7403 O O . SER A 1 947 ? -21.854 -0.701 3.525 1.00 92.44 947 SER A O 1
ATOM 7405 N N . ARG A 1 948 ? -22.855 -2.666 3.021 1.00 90.38 948 ARG A N 1
ATOM 7406 C CA . ARG A 1 948 ? -23.691 -2.219 1.903 1.00 90.38 948 ARG A CA 1
ATOM 7407 C C . ARG A 1 948 ? -22.896 -1.525 0.799 1.00 90.38 948 ARG A C 1
ATOM 7409 O O . ARG A 1 948 ? -23.397 -0.584 0.196 1.00 90.38 948 ARG A O 1
ATOM 7416 N N . TYR A 1 949 ? -21.661 -1.954 0.547 1.00 90.31 949 TYR A N 1
ATOM 7417 C CA . TYR A 1 949 ? -20.805 -1.343 -0.468 1.00 90.31 949 TYR A CA 1
ATOM 7418 C C . TYR A 1 949 ? -21.510 -1.303 -1.837 1.00 90.31 949 TYR A C 1
ATOM 7420 O O . TYR A 1 949 ? -21.928 -2.347 -2.341 1.00 90.31 949 TYR A O 1
ATOM 7428 N N . GLN A 1 950 ? -21.708 -0.102 -2.402 1.00 85.88 950 GLN A N 1
ATOM 7429 C CA . GLN A 1 950 ? -22.576 0.087 -3.579 1.00 85.88 950 GLN A CA 1
ATOM 7430 C C . GLN A 1 950 ? -22.012 -0.572 -4.835 1.00 85.88 950 GLN A C 1
ATOM 7432 O O . GLN A 1 950 ? -22.767 -1.121 -5.636 1.00 85.88 950 GLN A O 1
ATOM 7437 N N . ASP A 1 951 ? -20.688 -0.575 -4.964 1.00 87.69 951 ASP A N 1
ATOM 7438 C CA . ASP A 1 951 ? -19.977 -1.204 -6.073 1.00 87.69 951 ASP A CA 1
ATOM 7439 C C . ASP A 1 951 ? -19.733 -2.691 -5.781 1.00 87.69 951 ASP A C 1
ATOM 7441 O O . ASP A 1 951 ? -18.624 -3.206 -5.904 1.00 87.69 951 ASP A O 1
ATOM 7445 N N . SER A 1 952 ? -20.781 -3.387 -5.334 1.00 91.19 952 SER A N 1
ATOM 7446 C CA . SER A 1 952 ? -20.768 -4.826 -5.082 1.00 91.19 952 SER A CA 1
ATOM 7447 C C . SER A 1 952 ? -22.165 -5.439 -5.203 1.00 91.19 952 SER A C 1
ATOM 7449 O O . SER A 1 952 ? -23.184 -4.747 -5.198 1.00 91.19 952 SER A O 1
ATOM 7451 N N . THR A 1 953 ? -22.236 -6.769 -5.226 1.00 92.88 953 THR A N 1
ATOM 7452 C CA . THR A 1 953 ? -23.491 -7.529 -5.170 1.00 92.88 953 THR A CA 1
ATOM 7453 C C . THR A 1 953 ? -24.201 -7.441 -3.818 1.00 92.88 953 THR A C 1
ATOM 7455 O O . THR A 1 953 ? -25.325 -7.936 -3.716 1.00 92.88 953 THR A O 1
ATOM 7458 N N . LEU A 1 954 ? -23.573 -6.900 -2.763 1.00 93.50 954 LEU A N 1
ATOM 7459 C CA . LEU A 1 954 ? -24.103 -6.994 -1.400 1.00 93.50 954 LEU A CA 1
ATOM 7460 C C . LEU A 1 954 ? -25.554 -6.500 -1.298 1.00 93.50 954 LEU A C 1
ATOM 7462 O O . LEU A 1 954 ? -26.378 -7.286 -0.829 1.00 93.50 954 LEU A O 1
ATOM 7466 N N . PRO A 1 955 ? -25.931 -5.309 -1.820 1.00 92.06 955 PRO A N 1
ATOM 7467 C CA . PRO A 1 955 ? -27.316 -4.837 -1.741 1.00 92.06 955 PRO A CA 1
ATOM 7468 C C . PRO A 1 955 ? -28.312 -5.743 -2.485 1.00 92.06 955 PRO A C 1
ATOM 7470 O O . PRO A 1 955 ? -29.447 -5.932 -2.044 1.00 92.06 955 PRO A O 1
ATOM 7473 N N . GLU A 1 956 ? -27.891 -6.339 -3.604 1.00 92.69 956 GLU A N 1
ATOM 7474 C CA . GLU A 1 956 ? -28.711 -7.251 -4.415 1.00 92.69 956 GLU A CA 1
ATOM 7475 C C . GLU A 1 956 ? -28.899 -8.613 -3.725 1.00 92.69 956 GLU A C 1
ATOM 7477 O O . GLU A 1 956 ? -29.952 -9.260 -3.837 1.00 92.69 956 GLU A O 1
ATOM 7482 N N . LEU A 1 957 ? -27.873 -9.064 -3.001 1.00 94.56 957 LEU A N 1
ATOM 7483 C CA . LEU A 1 957 ? -27.847 -10.342 -2.304 1.00 94.56 957 LEU A CA 1
ATOM 7484 C C . LEU A 1 957 ? -28.661 -10.268 -1.011 1.00 94.56 957 LEU A C 1
ATOM 7486 O O . LEU A 1 957 ? -29.595 -11.056 -0.849 1.00 94.56 957 LEU A O 1
ATOM 7490 N N . THR A 1 958 ? -28.356 -9.308 -0.134 1.00 94.94 958 THR A N 1
ATOM 7491 C CA . THR A 1 958 ? -28.952 -9.199 1.208 1.00 94.94 958 THR A CA 1
ATOM 7492 C C . THR A 1 958 ? -30.315 -8.510 1.205 1.00 94.94 958 THR A C 1
ATOM 7494 O O . THR A 1 958 ? -31.131 -8.769 2.093 1.00 94.94 958 THR A O 1
ATOM 7497 N N . LYS A 1 959 ? -30.622 -7.691 0.188 1.00 92.19 959 LYS A N 1
ATOM 7498 C CA . LYS A 1 959 ? -31.893 -6.960 0.051 1.00 92.19 959 LYS A CA 1
ATOM 7499 C C . LYS A 1 959 ? -32.279 -6.252 1.364 1.00 92.19 959 LYS A C 1
ATOM 7501 O O . LYS A 1 959 ? -31.456 -5.645 2.041 1.00 92.19 959 LYS A O 1
ATOM 7506 N N . THR A 1 960 ? -33.547 -6.344 1.759 1.00 93.06 960 THR A N 1
ATOM 7507 C CA . THR A 1 960 ? -34.097 -5.744 2.982 1.00 93.06 960 THR A CA 1
ATOM 7508 C C . THR A 1 960 ? -33.673 -6.464 4.266 1.00 93.06 960 THR A C 1
ATOM 7510 O O . THR A 1 960 ? -34.027 -6.011 5.361 1.00 93.06 960 THR A O 1
ATOM 7513 N N . PHE A 1 961 ? -32.958 -7.590 4.166 1.00 96.44 961 PHE A N 1
ATOM 7514 C CA . PHE A 1 961 ? -32.490 -8.345 5.329 1.00 96.44 961 PHE A CA 1
ATOM 7515 C C . PHE A 1 961 ? -31.237 -7.737 5.959 1.00 96.44 961 PHE A C 1
ATOM 7517 O O . PHE A 1 961 ? -30.998 -7.973 7.137 1.00 96.44 961 PHE A O 1
ATOM 7524 N N . ASP A 1 962 ? -30.495 -6.914 5.216 1.00 96.44 962 ASP A N 1
ATOM 7525 C CA . ASP A 1 962 ? -29.292 -6.248 5.708 1.00 96.44 962 ASP A CA 1
ATOM 7526 C C . ASP A 1 962 ? -29.595 -5.257 6.834 1.00 96.44 962 ASP A C 1
ATOM 7528 O O . ASP A 1 962 ? -30.402 -4.335 6.667 1.00 96.44 962 ASP A O 1
ATOM 7532 N N . LEU A 1 963 ? -28.921 -5.420 7.967 1.00 96.31 963 LEU A N 1
ATOM 7533 C CA . LEU A 1 963 ? -29.024 -4.544 9.133 1.00 96.31 963 LEU A CA 1
ATOM 7534 C C . LEU A 1 963 ? -27.819 -3.605 9.282 1.00 96.31 963 LEU A C 1
ATOM 7536 O O . LEU A 1 963 ? -27.706 -2.917 10.291 1.00 96.31 963 LEU A O 1
ATOM 7540 N N . GLY A 1 964 ? -26.928 -3.565 8.289 1.00 93.44 964 GLY A N 1
ATOM 7541 C CA . GLY A 1 964 ? -25.824 -2.615 8.232 1.00 93.44 964 GLY A CA 1
ATOM 7542 C C . GLY A 1 964 ? -26.267 -1.154 8.049 1.00 93.44 964 GLY A C 1
ATOM 7543 O O . GLY A 1 964 ? -27.467 -0.856 7.959 1.00 93.44 964 GLY A O 1
ATOM 7544 N N . PRO A 1 965 ? -25.293 -0.231 7.966 1.00 90.69 965 PRO A N 1
ATOM 7545 C CA . PRO A 1 965 ? -25.523 1.197 7.763 1.00 90.69 965 PRO A CA 1
ATOM 7546 C C . PRO A 1 965 ? -26.531 1.501 6.652 1.00 90.69 965 PRO A C 1
ATOM 7548 O O . PRO A 1 965 ? -26.469 0.921 5.571 1.00 90.69 965 PRO A O 1
ATOM 7551 N N . GLN A 1 966 ? -27.459 2.438 6.893 1.00 84.44 966 GLN A N 1
ATOM 7552 C CA . GLN A 1 966 ? -28.425 2.832 5.856 1.00 84.44 966 GLN A CA 1
ATOM 7553 C C . GLN A 1 966 ? -27.767 3.593 4.706 1.00 84.44 966 GLN A C 1
ATOM 7555 O O . GLN A 1 966 ? -28.158 3.404 3.556 1.00 84.44 966 GLN A O 1
ATOM 7560 N N . THR A 1 967 ? -26.744 4.388 5.021 1.00 80.31 967 THR A N 1
ATOM 7561 C CA . THR A 1 967 ? -25.866 5.009 4.033 1.00 80.31 967 THR A CA 1
ATOM 7562 C C . THR A 1 967 ? -24.798 3.999 3.615 1.00 80.31 967 THR A C 1
ATOM 7564 O O . THR A 1 967 ? -24.056 3.517 4.475 1.00 80.31 967 THR A O 1
ATOM 7567 N N . PRO A 1 968 ? -24.706 3.661 2.322 1.00 73.88 968 PRO A N 1
ATOM 7568 C CA . PRO A 1 968 ? -23.685 2.748 1.825 1.00 73.88 968 PRO A CA 1
ATOM 7569 C C . PRO A 1 968 ? -22.254 3.226 2.075 1.00 73.88 968 PRO A C 1
ATOM 7571 O O . PRO A 1 968 ? -22.005 4.425 2.192 1.00 73.88 968 PRO A O 1
ATOM 7574 N N . LEU A 1 969 ? -21.311 2.284 2.112 1.00 74.06 969 LEU A N 1
ATOM 7575 C CA . LEU A 1 969 ? -19.886 2.595 2.218 1.00 74.06 969 LEU A CA 1
ATOM 7576 C C . LEU A 1 969 ? -19.401 3.430 1.018 1.00 74.06 969 LEU A C 1
ATOM 7578 O O . LEU A 1 969 ? -19.506 2.978 -0.123 1.00 74.06 969 LEU A O 1
ATOM 7582 N N . SER A 1 970 ? -18.823 4.601 1.309 1.00 68.25 970 SER A N 1
ATOM 7583 C CA . SER A 1 970 ? -17.977 5.387 0.398 1.00 68.25 970 SER A CA 1
ATOM 7584 C C . SER A 1 970 ? -16.510 5.240 0.810 1.00 68.25 970 SER A C 1
ATOM 7586 O O . SER A 1 970 ? -16.212 5.125 1.999 1.00 68.25 970 SER A O 1
ATOM 7588 N N . LEU A 1 971 ? -15.595 5.257 -0.161 1.00 62.69 971 LEU A N 1
ATOM 7589 C CA . LEU A 1 971 ? -14.152 5.261 0.104 1.00 62.69 971 LEU A CA 1
ATOM 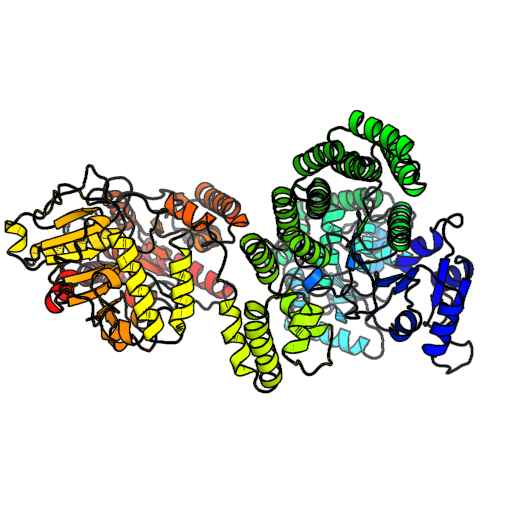7590 C C . LEU A 1 971 ? -13.645 6.626 0.615 1.00 62.69 971 LEU A C 1
ATOM 7592 O O . LEU A 1 971 ? -12.543 6.689 1.150 1.00 62.69 971 LEU A O 1
ATOM 7596 N N . ASP A 1 972 ? -14.452 7.687 0.507 1.00 56.31 972 ASP A N 1
ATOM 7597 C CA . ASP A 1 972 ? -14.045 9.062 0.837 1.00 56.31 972 ASP A CA 1
ATOM 7598 C C . ASP A 1 972 ? -14.229 9.442 2.324 1.00 56.31 972 ASP A C 1
ATOM 7600 O O . ASP A 1 972 ? -13.607 10.393 2.791 1.00 56.31 972 ASP A O 1
ATOM 7604 N N . ASP A 1 973 ? -15.061 8.716 3.084 1.00 67.69 973 ASP A N 1
ATOM 7605 C CA . ASP A 1 973 ? -15.370 9.004 4.501 1.00 67.69 973 ASP A CA 1
ATOM 7606 C C . ASP A 1 973 ? -15.403 7.715 5.344 1.00 67.69 973 ASP A C 1
ATOM 7608 O O . ASP A 1 973 ? -16.414 7.296 5.919 1.00 67.69 973 ASP A O 1
ATOM 7612 N N . GLU A 1 974 ? -14.262 7.026 5.370 1.00 71.31 974 GLU A N 1
ATOM 7613 C CA . GLU A 1 974 ? -14.123 5.729 6.036 1.00 71.31 974 GLU A CA 1
ATOM 7614 C C . GLU A 1 974 ? -14.356 5.814 7.559 1.00 71.31 974 GLU A C 1
ATOM 7616 O O . GLU A 1 974 ? -14.830 4.855 8.172 1.00 71.31 974 GLU A O 1
ATOM 7621 N N . VAL A 1 975 ? -14.067 6.958 8.189 1.00 78.31 975 VAL A N 1
ATOM 7622 C CA . VAL A 1 975 ? -14.184 7.124 9.647 1.00 78.31 975 VAL A CA 1
ATOM 7623 C C . VAL A 1 975 ? -15.647 7.190 10.085 1.00 78.31 975 VAL A C 1
ATOM 7625 O O . VAL A 1 975 ? -16.054 6.397 10.939 1.00 78.31 975 VAL A O 1
ATOM 7628 N N . ALA A 1 976 ? -16.457 8.071 9.486 1.00 79.06 976 ALA A N 1
ATOM 7629 C CA . ALA A 1 976 ? -17.874 8.188 9.839 1.00 79.06 976 ALA A CA 1
ATOM 7630 C C . ALA A 1 976 ? -18.647 6.901 9.511 1.00 79.06 976 ALA A C 1
ATOM 7632 O O . ALA A 1 976 ? -19.577 6.498 10.225 1.00 79.06 976 ALA A O 1
ATOM 7633 N N . TRP A 1 977 ? -18.232 6.212 8.448 1.00 87.38 977 TRP A N 1
ATOM 7634 C CA . TRP A 1 977 ? -18.810 4.931 8.086 1.00 87.38 977 TRP A CA 1
ATOM 7635 C C . TRP A 1 977 ? -18.519 3.842 9.131 1.00 87.38 977 TRP A C 1
ATOM 7637 O O . TRP A 1 977 ? -19.454 3.156 9.557 1.00 87.38 977 TRP A O 1
ATOM 7647 N N . LYS A 1 978 ? -17.266 3.716 9.605 1.00 89.69 978 LYS A N 1
ATOM 7648 C CA . LYS A 1 978 ? -16.894 2.760 10.670 1.00 89.69 978 LYS A CA 1
ATOM 7649 C C . LYS A 1 978 ? -17.742 2.977 11.930 1.00 89.69 978 LYS A C 1
ATOM 7651 O O . LYS A 1 978 ? -18.248 2.009 12.497 1.00 89.69 978 LYS A O 1
ATOM 7656 N N . ASP A 1 979 ? -17.977 4.227 12.329 1.00 90.25 979 ASP A N 1
ATOM 7657 C CA . ASP A 1 979 ? -18.845 4.555 13.472 1.00 90.25 979 ASP A CA 1
ATOM 7658 C C . ASP A 1 979 ? -20.290 4.095 13.259 1.00 90.25 979 ASP A C 1
ATOM 7660 O O . ASP A 1 979 ? -20.899 3.472 14.133 1.00 90.25 979 ASP A O 1
ATOM 7664 N N . THR A 1 980 ? -20.833 4.357 12.072 1.00 91.38 980 THR A N 1
ATOM 7665 C CA . THR A 1 980 ? -22.197 3.953 11.717 1.00 91.38 980 THR A CA 1
ATOM 7666 C C . THR A 1 980 ? -22.339 2.431 11.690 1.00 91.38 980 THR A C 1
ATOM 7668 O O . THR A 1 980 ? -23.346 1.894 12.158 1.00 91.38 980 THR A O 1
ATOM 7671 N N . TYR A 1 981 ? -21.330 1.720 11.184 1.00 95.19 981 TYR A N 1
ATOM 7672 C CA . TYR A 1 981 ? -21.307 0.260 11.165 1.00 95.19 981 TYR A CA 1
ATOM 7673 C C . TYR A 1 981 ? -21.277 -0.324 12.578 1.00 95.19 981 TYR A C 1
ATOM 7675 O O . TYR A 1 981 ? -22.125 -1.152 12.905 1.00 95.19 981 TYR A O 1
ATOM 7683 N N . VAL A 1 982 ? -20.375 0.159 13.441 1.00 97.06 982 VAL A N 1
ATOM 7684 C CA . VAL A 1 982 ? -20.297 -0.252 14.855 1.00 97.06 982 VAL A CA 1
ATOM 7685 C C . VAL A 1 982 ? -21.649 -0.071 15.551 1.00 97.06 982 VAL A C 1
ATOM 7687 O O . VAL A 1 982 ? -22.147 -1.006 16.179 1.00 97.06 982 VAL A O 1
ATOM 7690 N N . ASN A 1 983 ? -22.287 1.088 15.377 1.00 96.06 983 ASN A N 1
ATOM 7691 C CA . ASN A 1 983 ? -23.601 1.363 15.959 1.00 96.06 983 ASN A CA 1
ATOM 7692 C C . ASN A 1 983 ? -24.693 0.430 15.415 1.00 96.06 983 ASN A C 1
ATOM 7694 O O . ASN A 1 983 ? -25.540 -0.028 16.178 1.00 96.06 983 ASN A O 1
ATOM 7698 N N . SER A 1 984 ? -24.656 0.114 14.117 1.00 96.69 984 SER A N 1
ATOM 7699 C CA . SER A 1 984 ? -25.614 -0.802 13.482 1.00 96.69 984 SER A CA 1
ATOM 7700 C C . SER A 1 984 ? -25.496 -2.224 14.040 1.00 96.69 984 SER A C 1
ATOM 7702 O O . SER A 1 984 ? -26.515 -2.874 14.286 1.00 96.69 984 SER A O 1
ATOM 7704 N N . VAL A 1 985 ? -24.265 -2.689 14.298 1.00 98.31 985 VAL A N 1
ATOM 7705 C CA . VAL A 1 985 ? -24.013 -3.977 14.962 1.00 98.31 985 VAL A CA 1
ATOM 7706 C C . VAL A 1 985 ? -24.579 -3.965 16.380 1.00 98.31 985 VAL A C 1
ATOM 7708 O O . VAL A 1 985 ? -25.380 -4.835 16.720 1.00 98.31 985 VAL A O 1
ATOM 7711 N N . ILE A 1 986 ? -24.210 -2.967 17.189 1.00 98.31 986 ILE A N 1
ATOM 7712 C CA . ILE A 1 986 ? -24.625 -2.882 18.597 1.00 98.31 986 ILE A CA 1
ATOM 7713 C C . ILE A 1 986 ? -26.153 -2.829 18.719 1.00 98.31 986 ILE A C 1
ATOM 7715 O O . ILE A 1 986 ? -26.734 -3.602 19.480 1.00 98.31 986 ILE A O 1
ATOM 7719 N N . ASP A 1 987 ? -26.815 -1.960 17.951 1.00 97.06 987 ASP A N 1
ATOM 7720 C CA . ASP A 1 987 ? -28.271 -1.788 17.991 1.00 97.06 987 ASP A CA 1
ATOM 7721 C C . ASP A 1 987 ? -29.013 -3.068 17.580 1.00 97.06 987 ASP A C 1
ATOM 7723 O O . ASP A 1 987 ? -29.918 -3.523 18.287 1.00 97.06 987 ASP A O 1
ATOM 7727 N N . SER A 1 988 ? -28.597 -3.691 16.474 1.00 97.19 988 SER A N 1
ATOM 7728 C CA . SER A 1 988 ? -29.235 -4.905 15.952 1.00 97.19 988 SER A CA 1
ATOM 7729 C C . SER A 1 988 ? -29.117 -6.074 16.925 1.00 97.19 988 SER A C 1
ATOM 7731 O O . SER A 1 988 ? -30.108 -6.750 17.219 1.00 97.19 988 SER A O 1
ATOM 7733 N N . VAL A 1 989 ? -27.919 -6.283 17.473 1.00 98.06 989 VAL A N 1
ATOM 7734 C CA . VAL A 1 989 ? -27.654 -7.353 18.437 1.00 98.06 989 VAL A CA 1
ATOM 7735 C C . VAL A 1 989 ? -28.401 -7.105 19.744 1.00 98.06 989 VAL A C 1
ATOM 7737 O O . VAL A 1 989 ? -29.055 -8.015 20.248 1.00 98.06 989 VAL A O 1
ATOM 7740 N N . ALA A 1 990 ? -28.383 -5.878 20.273 1.00 97.00 990 ALA A N 1
ATOM 7741 C CA . ALA A 1 990 ? -29.079 -5.539 21.514 1.00 97.00 990 ALA A CA 1
ATOM 7742 C C . ALA A 1 990 ? -30.607 -5.668 21.391 1.00 97.00 990 ALA A C 1
ATOM 7744 O O . ALA A 1 990 ? -31.280 -6.071 22.343 1.00 97.00 990 ALA A O 1
ATOM 7745 N N . LYS A 1 991 ? -31.189 -5.338 20.230 1.00 96.56 991 LYS A N 1
ATOM 7746 C CA . LYS A 1 991 ? -32.616 -5.579 19.947 1.00 96.56 991 LYS A CA 1
ATOM 7747 C C . LYS A 1 991 ? -32.938 -7.069 19.937 1.00 96.56 991 LYS A C 1
ATOM 7749 O O . LYS A 1 991 ? -33.855 -7.501 20.633 1.00 96.56 991 LYS A O 1
ATOM 7754 N N . ALA A 1 992 ? -32.149 -7.862 19.217 1.00 96.12 992 ALA A N 1
ATOM 7755 C CA . ALA A 1 992 ? -32.332 -9.309 19.164 1.00 96.12 992 ALA A CA 1
ATOM 7756 C C . ALA A 1 992 ? -32.176 -9.970 20.540 1.00 96.12 992 ALA A C 1
ATOM 7758 O O . ALA A 1 992 ? -32.988 -10.812 20.915 1.00 96.12 992 ALA A O 1
ATOM 7759 N N . PHE A 1 993 ? -31.182 -9.548 21.324 1.00 95.06 993 PHE A N 1
ATOM 7760 C CA . PHE A 1 993 ? -30.937 -10.060 22.672 1.00 95.06 993 PHE A CA 1
ATOM 7761 C C . PHE A 1 993 ? -32.098 -9.758 23.635 1.00 95.06 993 PHE A C 1
ATOM 7763 O O . PHE A 1 993 ? -32.404 -10.567 24.506 1.00 95.06 993 PHE A O 1
ATOM 7770 N N . ARG A 1 994 ? -32.803 -8.634 23.438 1.00 94.75 994 ARG A N 1
ATOM 7771 C CA . ARG A 1 994 ? -34.020 -8.260 24.184 1.00 94.75 994 ARG A CA 1
ATOM 7772 C C . ARG A 1 994 ? -35.307 -8.908 23.654 1.00 94.75 994 ARG A C 1
ATOM 7774 O O . ARG A 1 994 ? -36.379 -8.625 24.181 1.00 94.75 994 ARG A O 1
ATOM 7781 N N . GLY A 1 995 ? -35.216 -9.769 22.640 1.00 93.56 995 GLY A N 1
ATOM 7782 C CA . GLY A 1 995 ? -36.368 -10.464 22.068 1.00 93.56 995 GLY A CA 1
ATOM 7783 C C . GLY A 1 995 ? -37.254 -9.579 21.190 1.00 93.56 995 GLY A C 1
ATOM 7784 O O . GLY A 1 995 ? -38.465 -9.782 21.159 1.00 93.56 995 GLY A O 1
ATOM 7785 N N . ASP A 1 996 ? -36.678 -8.591 20.493 1.00 94.62 996 ASP A N 1
ATOM 7786 C CA . ASP A 1 996 ? -37.427 -7.737 19.567 1.00 94.62 996 ASP A CA 1
ATOM 7787 C C . ASP A 1 996 ? -38.128 -8.587 18.476 1.00 94.62 996 ASP A C 1
ATOM 7789 O O . ASP A 1 996 ? -37.453 -9.272 17.692 1.00 94.62 996 ASP A O 1
ATOM 7793 N N . PRO A 1 997 ? -39.473 -8.549 18.386 1.00 91.81 997 PRO A N 1
ATOM 7794 C CA . PRO A 1 997 ? -40.229 -9.389 17.459 1.00 91.81 997 PRO A CA 1
ATOM 7795 C C . PRO A 1 997 ? -39.964 -9.042 15.990 1.00 91.81 997 PRO A C 1
ATOM 7797 O O . PRO A 1 997 ? -40.145 -9.891 15.118 1.00 91.81 997 PRO A O 1
ATOM 7800 N N . THR A 1 998 ? -39.505 -7.822 15.690 1.00 92.62 998 THR A N 1
ATOM 7801 C CA . THR A 1 998 ? -39.195 -7.403 14.317 1.00 92.62 998 THR A CA 1
ATOM 7802 C C . THR A 1 998 ? -37.953 -8.109 13.775 1.00 92.62 998 THR A C 1
ATOM 7804 O O . THR A 1 998 ? -37.923 -8.480 12.600 1.00 92.62 998 THR A O 1
ATOM 7807 N N . ILE A 1 999 ? -36.955 -8.364 14.630 1.00 93.25 999 ILE A N 1
ATOM 7808 C CA . ILE A 1 999 ? -35.753 -9.116 14.259 1.00 93.25 999 ILE A CA 1
ATOM 7809 C C . ILE A 1 999 ? -36.098 -10.592 14.041 1.00 93.25 999 ILE A C 1
ATOM 7811 O O . ILE A 1 999 ? -35.683 -11.175 13.038 1.00 93.25 999 ILE A O 1
ATOM 7815 N N . ALA A 1 1000 ? -36.908 -11.177 14.930 1.00 90.25 1000 ALA A N 1
ATOM 7816 C CA . ALA A 1 1000 ? -37.357 -12.563 14.809 1.00 90.25 1000 ALA A CA 1
ATOM 7817 C C . ALA A 1 1000 ? -38.162 -12.799 13.517 1.00 90.25 1000 ALA A C 1
ATOM 7819 O O . ALA A 1 1000 ? -37.839 -13.707 12.752 1.00 90.25 1000 ALA A O 1
ATOM 7820 N N . ALA A 1 1001 ? -39.135 -11.930 13.220 1.00 92.69 1001 ALA A N 1
ATOM 7821 C CA . ALA A 1 1001 ? -39.930 -12.017 11.996 1.00 92.69 1001 ALA A CA 1
ATOM 7822 C C . ALA A 1 1001 ? -39.072 -11.843 10.730 1.00 92.69 1001 ALA A C 1
ATOM 7824 O O . ALA A 1 1001 ? -39.241 -12.568 9.748 1.00 92.69 1001 ALA A O 1
ATOM 7825 N N . LYS A 1 1002 ? -38.108 -10.907 10.748 1.00 95.06 1002 LYS A N 1
ATOM 7826 C CA . LYS A 1 1002 ? -37.179 -10.709 9.626 1.00 95.06 1002 LYS A CA 1
ATOM 7827 C C . LYS A 1 1002 ? -36.314 -11.950 9.387 1.00 95.06 1002 LYS A C 1
ATOM 7829 O O . LYS A 1 1002 ? -36.110 -12.319 8.232 1.00 95.06 1002 LYS A O 1
ATOM 7834 N N . LYS A 1 1003 ? -35.832 -12.594 10.453 1.00 94.12 1003 LYS A N 1
ATOM 7835 C CA . LYS A 1 1003 ? -35.042 -13.829 10.386 1.00 94.12 1003 LYS A CA 1
ATOM 7836 C C . LYS A 1 1003 ? -35.835 -14.984 9.767 1.00 94.12 1003 LYS A C 1
ATOM 7838 O O . LYS A 1 1003 ? -35.330 -15.634 8.858 1.00 94.12 1003 LYS A O 1
ATOM 7843 N N . GLU A 1 1004 ? -37.058 -15.234 10.228 1.00 92.00 1004 GLU A N 1
ATOM 7844 C CA . GLU A 1 1004 ? -37.897 -16.333 9.723 1.00 92.00 1004 GLU A CA 1
ATOM 7845 C C . GLU A 1 1004 ? -38.198 -16.180 8.223 1.00 92.00 1004 GLU A C 1
ATOM 7847 O O . GLU A 1 1004 ? -38.023 -17.117 7.435 1.00 92.00 1004 GLU A O 1
ATOM 7852 N N . LEU A 1 1005 ? -38.550 -14.958 7.807 1.00 95.31 1005 LEU A N 1
ATOM 7853 C CA . LEU A 1 1005 ? -38.748 -14.631 6.399 1.00 95.31 1005 LEU A CA 1
ATOM 7854 C C . LEU A 1 1005 ? -37.456 -14.804 5.587 1.00 95.31 1005 LEU A C 1
ATOM 7856 O O . LEU A 1 1005 ? -37.498 -15.340 4.478 1.00 95.31 1005 LEU A O 1
ATOM 7860 N N . MET A 1 1006 ? -36.314 -14.366 6.130 1.00 96.25 1006 MET A N 1
ATOM 7861 C CA . MET A 1 1006 ? -35.008 -14.500 5.484 1.00 96.25 1006 MET A CA 1
ATOM 7862 C C . MET A 1 1006 ? -34.648 -15.962 5.237 1.00 96.25 1006 MET A C 1
ATOM 7864 O O . MET A 1 1006 ? -34.284 -16.284 4.114 1.00 96.25 1006 MET A O 1
ATOM 7868 N N . ILE A 1 1007 ? -34.774 -16.842 6.236 1.00 93.56 1007 ILE A N 1
ATOM 7869 C CA . ILE A 1 1007 ? -34.422 -18.266 6.103 1.00 93.56 1007 ILE A CA 1
ATOM 7870 C C . ILE A 1 1007 ? -35.194 -18.894 4.943 1.00 93.56 1007 ILE A C 1
ATOM 7872 O O . ILE A 1 1007 ? -34.590 -19.466 4.035 1.00 93.56 1007 ILE A O 1
ATOM 7876 N N . THR A 1 1008 ? -36.519 -18.733 4.944 1.00 91.56 1008 THR A N 1
ATOM 7877 C CA . THR A 1 1008 ? -37.392 -19.310 3.914 1.00 91.56 1008 THR A CA 1
ATOM 7878 C C . THR A 1 1008 ? -37.048 -18.750 2.533 1.00 91.56 1008 THR A C 1
ATOM 7880 O O . THR A 1 1008 ? -36.820 -19.507 1.590 1.00 91.56 1008 THR A O 1
ATOM 7883 N N . THR A 1 1009 ? -36.906 -17.423 2.433 1.00 93.38 1009 THR A N 1
ATOM 7884 C CA . THR A 1 1009 ? -36.575 -16.739 1.173 1.00 93.38 1009 THR A CA 1
ATOM 7885 C C . THR A 1 1009 ? -35.201 -17.154 0.643 1.00 93.38 1009 THR A C 1
ATOM 7887 O O . THR A 1 1009 ? -35.037 -17.371 -0.555 1.00 93.38 1009 THR A O 1
ATOM 7890 N N . SER A 1 1010 ? -34.196 -17.262 1.513 1.00 93.69 1010 SER A N 1
ATOM 7891 C CA . SER A 1 1010 ? -32.824 -17.605 1.135 1.00 93.69 1010 SER A CA 1
ATOM 7892 C C . SER A 1 1010 ? -32.693 -19.063 0.705 1.00 93.69 1010 SER A C 1
ATOM 7894 O O . SER A 1 1010 ? -32.062 -19.326 -0.318 1.00 93.69 1010 SER A O 1
ATOM 7896 N N . ARG A 1 1011 ? -33.338 -20.001 1.412 1.00 92.12 1011 ARG A N 1
ATOM 7897 C CA . ARG A 1 1011 ? -33.344 -21.426 1.039 1.00 92.12 1011 ARG A CA 1
ATOM 7898 C C . ARG A 1 1011 ? -34.045 -21.675 -0.295 1.00 92.12 1011 ARG A C 1
ATOM 7900 O O . ARG A 1 1011 ? -33.616 -22.531 -1.064 1.00 92.12 1011 ARG A O 1
ATOM 7907 N N . GLU A 1 1012 ? -35.096 -20.915 -0.596 1.00 89.56 1012 GLU A N 1
ATOM 7908 C CA . GLU A 1 1012 ? -35.763 -20.976 -1.897 1.00 89.56 1012 GLU A CA 1
ATOM 7909 C C . GLU A 1 1012 ? -34.899 -20.360 -3.008 1.00 89.56 1012 GLU A C 1
ATOM 7911 O O . GLU A 1 1012 ? -34.690 -20.982 -4.051 1.00 89.56 1012 GLU A O 1
ATOM 7916 N N . ARG A 1 1013 ? -34.358 -19.159 -2.769 1.00 91.06 1013 ARG A N 1
ATOM 7917 C CA . ARG A 1 1013 ? -33.619 -18.373 -3.767 1.00 91.06 1013 ARG A CA 1
ATOM 7918 C C . ARG A 1 1013 ? -32.266 -18.974 -4.141 1.00 91.06 1013 ARG A C 1
ATOM 7920 O O . ARG A 1 1013 ? -31.868 -18.863 -5.296 1.00 91.06 1013 ARG A O 1
ATOM 7927 N N . PHE A 1 1014 ? -31.539 -19.541 -3.180 1.00 92.75 1014 PHE A N 1
ATOM 7928 C CA . PHE A 1 1014 ? -30.140 -19.940 -3.359 1.00 92.75 1014 PHE A CA 1
ATOM 7929 C C . PHE A 1 1014 ? -29.955 -21.452 -3.548 1.00 92.75 1014 PHE A C 1
ATOM 7931 O O . PHE A 1 1014 ? -28.848 -21.947 -3.409 1.00 92.75 1014 PHE A O 1
ATOM 7938 N N . ALA A 1 1015 ? -30.993 -22.229 -3.854 1.00 93.19 1015 ALA A N 1
ATOM 7939 C CA . ALA A 1 1015 ? -30.830 -23.674 -4.019 1.00 93.19 1015 ALA A CA 1
ATOM 7940 C C . ALA A 1 1015 ? -30.107 -24.036 -5.334 1.00 93.19 1015 ALA A C 1
ATOM 7942 O O . ALA A 1 1015 ? -30.540 -23.616 -6.412 1.00 93.19 1015 ALA A O 1
ATOM 7943 N N . TRP A 1 1016 ? -29.085 -24.904 -5.276 1.00 94.38 1016 TRP A N 1
ATOM 7944 C CA . TRP A 1 1016 ? -28.371 -25.377 -6.478 1.00 94.38 1016 TRP A CA 1
ATOM 7945 C C . TRP A 1 1016 ? -29.291 -26.010 -7.528 1.00 94.38 1016 TRP A C 1
ATOM 7947 O O . TRP A 1 1016 ? -29.090 -25.798 -8.721 1.00 94.38 1016 TRP A O 1
ATOM 7957 N N . ARG A 1 1017 ? -30.365 -26.688 -7.102 1.00 93.19 1017 ARG A N 1
ATOM 7958 C CA . ARG A 1 1017 ? -31.402 -27.223 -8.003 1.00 93.19 1017 ARG A CA 1
ATOM 7959 C C . ARG A 1 1017 ? -32.018 -26.154 -8.915 1.00 93.19 1017 ARG A C 1
ATOM 7961 O O . ARG A 1 1017 ? -32.390 -26.448 -10.045 1.00 93.19 1017 ARG A O 1
ATOM 7968 N N . GLY A 1 1018 ? -32.163 -24.920 -8.423 1.00 92.69 1018 GLY A N 1
ATOM 7969 C CA . GLY A 1 1018 ? -32.701 -23.799 -9.195 1.00 92.69 1018 GLY A CA 1
ATOM 7970 C C . GLY A 1 1018 ? -31.697 -23.311 -10.233 1.00 92.69 1018 GLY A C 1
ATOM 7971 O O . GLY A 1 1018 ? -32.053 -23.126 -11.393 1.00 92.69 1018 GLY A O 1
ATOM 7972 N N . VAL A 1 1019 ? -30.428 -23.198 -9.833 1.00 94.25 1019 VAL A N 1
ATOM 7973 C CA . VAL A 1 1019 ? -29.321 -22.824 -10.725 1.00 94.25 1019 VAL A CA 1
ATOM 7974 C C . VAL A 1 1019 ? -29.144 -23.858 -11.842 1.00 94.25 1019 VAL A C 1
ATOM 7976 O O . VAL A 1 1019 ? -29.071 -23.490 -13.010 1.00 94.25 1019 VAL A O 1
ATOM 7979 N N . ALA A 1 1020 ? -29.162 -25.152 -11.513 1.00 95.88 1020 ALA A N 1
ATOM 7980 C CA . ALA A 1 1020 ? -29.032 -26.226 -12.495 1.00 95.88 1020 ALA A CA 1
ATOM 7981 C C . ALA A 1 1020 ? -30.213 -26.291 -13.475 1.00 95.88 1020 ALA A C 1
ATOM 7983 O O . ALA A 1 1020 ? -30.005 -26.565 -14.652 1.00 95.88 1020 ALA A O 1
ATOM 7984 N N . ARG A 1 1021 ? -31.446 -26.004 -13.027 1.00 95.62 1021 ARG A N 1
ATOM 7985 C CA . ARG A 1 1021 ? -32.607 -25.882 -13.929 1.00 95.62 1021 ARG A CA 1
ATOM 7986 C C . ARG A 1 1021 ? -32.447 -24.721 -14.900 1.00 95.62 1021 ARG A C 1
ATOM 7988 O O . ARG A 1 1021 ? -32.680 -24.912 -16.084 1.00 95.62 1021 ARG A O 1
ATOM 7995 N N . LEU A 1 1022 ? -31.997 -23.564 -14.413 1.00 94.44 1022 LEU A N 1
ATOM 7996 C CA . LEU A 1 1022 ? -31.718 -22.412 -15.268 1.00 94.44 1022 LEU A CA 1
ATOM 7997 C C . LEU A 1 1022 ? -30.666 -22.759 -16.328 1.00 94.44 1022 LEU A C 1
ATOM 7999 O O . LEU A 1 1022 ? -30.854 -22.465 -17.501 1.00 94.44 1022 LEU A O 1
ATOM 8003 N N . TRP A 1 1023 ? -29.590 -23.442 -15.935 1.00 96.50 1023 TRP A N 1
ATOM 8004 C CA . TRP A 1 1023 ? -28.581 -23.926 -16.878 1.00 96.50 1023 TRP A CA 1
ATOM 8005 C C . TRP A 1 1023 ? -29.165 -24.920 -17.886 1.00 96.50 1023 TRP A C 1
ATOM 8007 O O . TRP A 1 1023 ? -28.935 -24.777 -19.080 1.00 96.50 1023 TRP A O 1
ATOM 8017 N N . ALA A 1 1024 ? -29.973 -25.880 -17.434 1.00 95.00 1024 ALA A N 1
ATOM 8018 C CA . ALA A 1 1024 ? -30.615 -26.862 -18.303 1.00 95.00 1024 ALA A CA 1
ATOM 8019 C C . ALA A 1 1024 ? -31.640 -26.260 -19.281 1.00 95.00 1024 ALA A C 1
ATOM 8021 O O . ALA A 1 1024 ? -31.881 -26.865 -20.317 1.00 95.00 1024 ALA A O 1
ATOM 8022 N N . GLU A 1 1025 ? -32.252 -25.116 -18.963 1.00 94.56 1025 GLU A N 1
ATOM 8023 C CA . GLU A 1 1025 ? -33.114 -24.357 -19.885 1.00 94.56 1025 GLU A CA 1
ATOM 8024 C C . GLU A 1 1025 ? -32.307 -23.587 -20.943 1.00 94.56 1025 GLU A C 1
ATOM 8026 O O . GLU A 1 1025 ? -32.813 -23.306 -22.030 1.00 94.56 1025 GLU A O 1
ATOM 8031 N N . ILE A 1 1026 ? -31.065 -23.220 -20.615 1.00 94.31 1026 ILE A N 1
ATOM 8032 C CA . ILE A 1 1026 ? -30.144 -22.490 -21.495 1.00 94.31 1026 ILE A CA 1
ATOM 8033 C C . ILE A 1 1026 ? -29.423 -23.437 -22.469 1.00 94.31 1026 ILE A C 1
ATOM 8035 O O . ILE A 1 1026 ? -29.122 -23.038 -23.601 1.00 94.31 1026 ILE A O 1
ATOM 8039 N N . PHE A 1 1027 ? -29.112 -24.653 -22.015 1.00 92.75 1027 PHE A N 1
ATOM 8040 C CA . PHE A 1 1027 ? -28.487 -25.723 -22.801 1.00 92.75 1027 PHE A CA 1
ATOM 8041 C C . PHE A 1 1027 ? -29.462 -26.285 -23.842 1.00 92.75 1027 PHE A C 1
ATOM 8043 O O . PHE A 1 1027 ? -29.039 -26.418 -25.020 1.00 92.75 1027 PHE A O 1
#

Foldseek 3Di:
DLQQCLLLQQQADPVQDQDEEEDQDDPPVDPSSVSNCPRGNHYHDQADPDPPGHRDLLVLLVVLLVVVEQEAEQQAQPHPPDDPSNLQSNQDLNHAYEYADRDLFESPDLRHAAYEFACQLDPQACDVVGYSHFYQHFAFGRTRHEDDPPQDAQLDPPRPPCLLVLLQCLVPNPPDPSPPPEAEEEDADACVLADPLLLLLVLLLCVLADRYAYEYAQHDPDCRVVVLVVSCVVSVVSVHHSVSYHHDYDDDLSSVLSNLNNHQEYRFGAQQTDAVRLLSNLLNLHHYAAEAQDDDPRRGSRRRRNVSVCVQLVHPRHDDSVCVNVVSSVLSVDPVSVVVSSVSSNSSNVSCVVGCSHVSNQVSVLVVVSSVVCSPDSDSQHHHYRHRPPPDDPVLVVLVVQLVVCVVVVVLVSNLVSLVVNCVVVVLALVSLLSNLVSCVSVVNLVSSLVSLVSSCVSPVLALVSLLVNLVSCLSVVNLVSSLVSLLSSCVSHNGPVSLVVSCVSCPPPVQSNLVSVLSVVVPPCVVVVVVPPDDDDDDDLVVQCVPPVDDSVVSVVVNVVVVVVVVVVPDPPCPVPPSLPSLPDDDDVPQQVVLVSLLSVPLPDLLSVLVSLVVLVVVLVPDDDADPDDDDPVLVVFAEEEEQDQDSNPPLDDADDLCNLVVFHDDQQVVLLNLLCQLLVVVGHQYEYADRHDPVRAAANPVGRRYGYHHNSNDDLQDEGQEYEYGADDNCVSSQVQSPPPDPHDHHVAYEYEHQDQDDLSRDDLSRLVRHQAYEFAAPLSLVSHRPSNSVRYDHQHAFDACVAAQDVVHLLAADQQLLEEEEADECLFCVVVCLVLVVLLVVLLVVLVNPLRAYEYAAACPSSNLVCVCVCNRHHNVCSVVVNVVSVVSQPPPGRRHYPHGGRPSVLSNSLLNHQAYEGAGLDARRHDVSCLSSLLSLHQYAYQQAVSHCVCVLNPPSHQHAPDHDDPPCVPVSSVRRSVSSSVLSSCVNVVPVVSVVSSVVSNVCSSVPRHSSVSSVVVVVSD

pLDDT: mean 79.37, std 17.51, range [28.53, 98.62]

Solvent-accessible surface area (backbone atoms only — not comparable to full-atom values): 55285 Å² total; per-residue (Å²): 101,62,70,35,44,44,45,46,64,66,57,58,55,74,92,80,49,87,45,74,37,79,42,73,66,83,90,79,84,40,74,54,59,55,44,48,62,62,63,31,81,40,60,44,72,33,47,58,97,52,92,88,59,68,66,48,48,65,63,41,9,52,57,51,42,74,67,63,58,52,67,45,76,42,55,28,49,86,32,94,85,43,63,64,58,26,62,58,69,38,57,56,93,81,34,44,33,30,44,34,68,53,38,63,63,54,80,73,41,89,77,34,53,26,32,47,34,18,76,63,36,45,55,80,86,50,38,79,83,67,26,64,36,33,52,36,30,36,62,57,58,49,66,62,35,56,77,69,86,91,59,69,50,19,40,49,98,70,39,85,84,40,31,36,42,56,2,35,35,66,71,74,43,86,88,70,88,62,78,77,85,60,49,28,39,30,39,73,58,64,72,94,38,62,46,72,67,42,51,50,48,52,51,53,39,46,68,73,34,78,79,35,34,38,39,35,46,47,61,67,80,88,57,17,70,57,54,55,51,50,51,34,52,52,34,44,75,73,75,38,65,44,88,37,54,44,69,40,74,87,60,60,67,72,62,40,41,38,32,41,22,32,34,61,29,37,56,51,25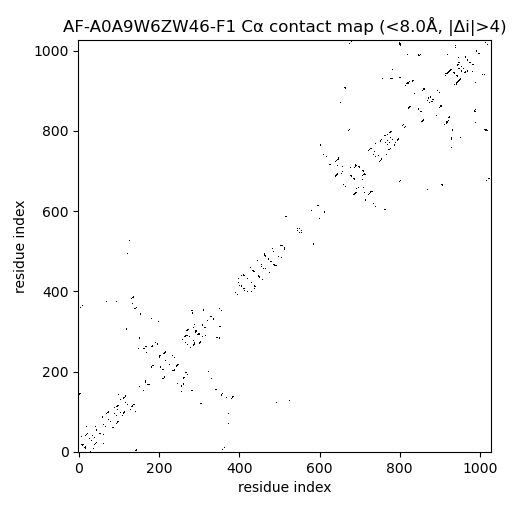,46,58,42,32,36,54,72,59,41,56,48,32,37,59,14,10,29,49,55,38,32,37,58,29,44,61,99,69,87,22,51,38,36,5,11,42,37,30,30,52,32,58,73,52,68,49,87,46,61,49,52,83,69,44,52,47,52,51,52,44,49,36,66,68,36,74,69,20,44,53,53,48,30,53,45,9,41,49,31,46,53,27,46,76,70,35,63,55,55,34,36,69,58,49,32,52,48,50,51,50,44,49,56,55,60,69,69,42,93,68,80,81,67,70,44,80,37,72,66,87,62,98,69,53,74,66,53,56,52,44,52,51,51,21,51,52,23,51,74,70,66,39,47,72,60,16,42,56,36,28,54,52,47,31,69,74,42,74,84,42,34,61,48,24,39,53,36,13,52,40,26,44,77,67,68,36,44,75,58,14,48,55,27,33,53,52,12,43,69,67,46,71,80,48,26,70,58,29,38,54,44,11,50,48,26,44,78,68,67,36,42,69,56,12,43,52,26,28,48,50,8,44,74,59,43,77,46,78,67,57,51,53,49,37,44,61,58,26,62,95,37,74,68,50,36,49,47,43,49,39,62,58,63,70,44,76,70,48,71,56,55,70,65,70,70,72,94,82,77,88,86,54,66,67,57,54,34,69,76,65,75,45,55,72,85,60,35,52,64,51,43,55,54,51,60,51,47,74,66,50,84,77,57,84,89,57,65,87,71,60,75,79,65,75,84,76,63,86,83,92,60,89,65,56,54,66,51,52,53,43,47,66,61,24,62,78,46,60,66,54,42,25,54,50,25,46,52,55,39,53,55,55,75,73,54,91,56,77,71,90,80,68,86,54,77,76,54,68,77,32,60,30,38,34,40,39,58,66,50,86,76,63,78,66,55,78,67,52,59,93,63,35,44,73,72,47,37,56,58,73,73,57,47,44,56,55,51,36,37,54,38,32,29,76,73,56,32,20,27,38,38,24,25,63,40,48,79,94,66,50,39,67,39,91,92,34,91,40,30,33,38,35,49,40,67,61,66,52,54,74,64,49,39,47,30,38,31,16,38,52,48,74,66,53,37,23,62,54,48,37,51,42,95,83,55,93,53,55,57,35,81,36,38,35,34,37,43,66,62,84,64,71,66,61,76,74,45,64,60,50,52,69,65,37,77,32,29,39,19,34,23,71,51,36,34,72,58,40,35,82,84,41,38,90,33,47,39,76,47,50,74,56,43,63,39,84,81,37,50,35,93,92,31,52,12,59,51,79,28,38,43,44,28,32,31,38,54,59,56,54,89,54,19,46,59,59,45,61,72,46,36,66,60,35,52,50,48,26,47,76,62,70,42,72,78,50,31,42,36,31,49,32,51,84,45,73,44,53,50,52,46,22,54,71,38,75,74,42,58,39,91,48,26,67,61,53,50,53,52,53,54,48,50,45,72,66,44,86,45,47,43,73,65,28,59,48,22,57,67,61,48,36,37,54,26,1,39,8,23,26,31,58,40,58,26,86,60,59,38,28,58,58,58,55,56,54,52,25,30,33,14,36,8,42,40,32,35,28,39,27,70,76,26,22,50,53,78,72,46,51,91,61,44,50,28,35,89,67,53,54,54,92,88,50,56,66,68,47,51,55,42,38,44,49,27,52,34,52,52,34,47,38,42,66,71,62,38,64,68,54,54,53,52,35,58,54,38,22,56,52,35,53,67,73,28,23,26,64,58,46,26,49,54,50,62,73,72,106

Nearest PDB structures (foldseek):
  6v8e-assembly1_A  TM=9.095E-01  e=5.275E-05  synthetic construct
  2hyz-assembly1_A-2  TM=7.948E-01  e=4.173E-05  unclassified
  5lyn-assembly1_B  TM=7.146E-01  e=3.438E-04  Saccharomyces cerevisiae
  4am9-assembly1_A  TM=7.629E-01  e=1.059E-03  Yersinia enterocolitica
  6b85-assembly1_J  TM=6.188E-01  e=2.461E-03  synthetic construct